Protein AF-0000000072552703 (afdb_homodimer)

InterPro domains:
  IPR012583 Pre-rRNA-processing protein RIX1, N-terminal [PF08167] (9-219)
  IPR016024 Armadillo-type fold [SSF48371] (148-647)

Solvent-accessible surface area (backbone atoms only — not comparable to full-atom values): 91893 Å² total; per-residue (Å²): 104,84,54,56,63,18,43,47,30,44,53,47,46,48,49,48,67,69,68,48,53,46,84,53,34,57,60,45,34,70,60,50,37,53,36,43,56,58,22,28,67,66,39,43,40,79,76,53,85,83,42,72,70,73,59,32,54,45,42,51,47,51,50,51,41,53,50,51,37,52,50,29,44,71,43,86,47,67,40,19,25,44,33,23,48,53,45,48,42,35,41,54,74,43,5,52,67,54,37,54,74,67,35,46,66,55,50,54,49,39,49,48,44,52,63,45,94,60,57,67,70,48,31,42,52,32,49,55,37,50,46,51,50,50,61,69,32,58,53,28,62,68,46,28,63,67,48,36,64,74,44,49,58,57,42,52,52,36,53,53,50,47,63,60,41,53,60,73,54,93,84,48,80,43,58,55,67,69,49,44,29,50,50,25,45,40,49,38,62,43,30,74,77,41,20,78,73,43,42,84,46,47,68,58,49,48,57,67,42,13,65,43,45,41,56,34,60,59,47,95,62,88,78,56,70,68,37,22,51,25,35,42,48,26,61,54,34,51,32,41,34,40,63,85,78,41,22,36,54,48,48,44,49,50,53,51,50,51,54,50,50,42,54,56,47,43,40,37,55,47,53,44,43,53,72,88,67,72,59,88,85,68,62,74,81,66,90,63,70,73,73,71,68,36,61,47,84,29,81,48,95,64,40,33,66,52,38,52,32,56,65,19,39,47,35,34,50,30,22,49,33,49,43,55,28,50,54,59,71,51,81,66,87,55,84,63,77,80,63,58,68,64,57,48,46,59,40,49,48,56,40,71,67,43,21,80,33,64,81,48,50,62,75,77,48,41,56,63,31,83,82,44,56,68,67,61,44,46,45,46,64,67,46,45,58,58,42,50,35,29,39,41,50,30,50,43,37,49,43,72,63,51,43,78,77,42,60,86,48,45,68,64,51,50,52,40,51,48,36,41,34,38,40,29,60,88,39,68,66,36,43,38,39,44,31,46,39,49,39,56,48,33,76,73,45,21,69,74,57,50,56,70,60,54,56,65,41,46,66,60,54,53,50,36,44,48,53,49,35,24,49,63,59,72,40,68,60,79,76,65,78,66,73,72,71,74,72,70,79,67,77,76,82,80,81,76,76,79,68,82,72,72,85,66,71,61,37,55,79,70,30,72,57,18,39,46,54,73,42,53,43,71,72,64,54,66,70,48,47,50,29,33,51,50,26,54,22,41,51,39,60,28,38,55,50,63,57,48,53,67,56,57,50,52,48,51,52,49,39,23,60,72,56,64,34,63,64,29,41,51,23,38,55,74,41,63,43,35,49,98,86,65,42,29,57,72,69,60,52,68,58,45,46,68,75,38,68,83,35,67,47,49,52,28,41,51,56,13,55,65,38,27,67,79,73,69,81,65,85,78,50,46,52,49,74,67,52,52,51,49,49,36,51,50,51,51,50,50,52,51,48,52,54,49,51,62,60,54,60,63,66,65,67,64,72,72,73,72,72,91,77,80,79,81,82,83,80,80,70,82,76,80,72,77,81,76,84,84,82,80,74,83,80,82,82,83,85,91,84,83,73,83,66,97,58,102,73,94,92,81,94,80,91,91,79,92,83,83,84,90,81,87,82,86,82,83,82,82,82,81,81,75,83,70,82,85,82,80,76,64,87,81,77,92,79,72,77,86,94,84,92,81,89,93,80,85,91,91,80,86,87,86,85,86,85,91,90,84,95,89,92,87,92,87,95,84,92,84,92,81,84,87,78,84,85,77,87,75,84,85,85,131,102,84,54,56,62,17,45,46,30,45,52,47,45,47,50,46,67,70,68,48,54,44,82,54,34,58,60,45,34,70,60,51,39,50,36,44,57,58,21,27,67,64,39,43,39,81,76,54,85,83,42,72,66,72,61,30,54,47,42,51,48,51,50,51,42,54,50,52,38,51,50,29,46,72,44,88,46,67,39,19,25,43,32,22,48,53,44,47,40,35,41,54,72,44,5,52,67,54,38,54,75,66,35,47,68,55,52,54,49,40,48,49,44,52,63,46,92,59,58,68,72,48,31,43,51,32,50,54,35,50,44,50,50,50,60,69,32,57,51,29,60,68,47,28,64,68,47,37,63,74,43,48,57,58,42,53,52,36,53,51,50,47,65,59,42,51,60,73,54,94,85,48,80,42,60,56,67,67,49,45,28,50,49,25,46,42,48,39,62,43,30,73,76,41,20,78,72,44,42,84,46,47,65,59,51,49,56,65,42,14,65,41,44,42,55,34,59,60,47,93,60,88,76,57,68,69,36,22,52,25,34,41,48,26,61,54,33,51,32,42,35,40,63,85,79,42,23,34,53,48,48,43,49,50,53,50,48,50,52,49,51,42,54,58,46,43,40,38,55,45,53,42,42,52,71,87,68,73,58,88,84,68,62,74,80,66,89,65,69,72,73,71,67,39,63,46,83,29,81,47,96,63,41,34,65,54,37,52,31,57,67,19,39,48,35,32,49,30,24,49,34,49,44,54,28,50,54,59,72,50,82,66,87,54,84,63,78,77,63,59,68,63,56,47,47,60,40,49,49,56,41,70,67,42,22,80,31,65,81,46,49,62,76,76,48,42,56,62,30,83,81,44,58,68,68,61,44,46,45,45,64,66,47,45,55,60,43,50,36,29,39,40,51,29,50,42,36,49,42,71,62,51,43,79,76,43,60,88,49,44,67,63,51,49,52,40,51,48,35,42,35,37,39,30,61,89,38,68,67,34,42,36,40,46,31,46,37,50,38,58,48,33,75,73,46,19,69,73,56,50,55,69,60,54,57,65,41,48,68,58,55,52,49,36,44,49,53,50,35,24,47,63,59,71,38,68,59,78,76,66,79,66,73,72,70,74,71,70,79,68,80,74,85,81,86,76,77,80,67,83,73,73,86,63,70,61,36,55,77,68,30,71,56,19,39,45,55,73,42,54,42,71,70,63,54,67,69,47,46,49,28,34,50,51,26,53,22,41,52,39,60,29,38,56,50,63,56,49,53,67,56,56,50,52,48,51,52,48,39,23,62,72,56,66,34,63,66,29,41,51,24,38,53,74,41,64,43,35,48,98,86,66,40,30,57,73,68,58,52,67,58,45,48,68,74,39,69,82,34,68,48,50,51,27,41,50,55,13,57,67,39,26,67,79,71,70,80,65,84,79,51,45,52,50,73,64,53,52,52,50,50,38,52,50,52,50,50,50,52,51,48,51,53,50,52,62,58,54,64,64,66,66,68,66,71,70,74,71,70,86,77,75,79,86,86,76,77,82,77,77,76,76,81,83,83,82,84,88,82,84,74,85,79,83,82,83,85,93,87,89,76,92,70,78,78,93,82,83,94,83,92,83,88,89,80,84,81,84,82,79,88,83,90,80,87,93,86,86,90,85,89,89,83,84,91,84,89,81,94,83,89,91,84,93,88,84,94,82,89,78,91,79,84,77,90,80,83,80,91,83,80,86,89,82,85,90,88,85,93,88,94,83,92,77,89,85,88,82,93,80,92,87,94,86,97,81,90,91,90,92,83,134

Nearest PDB structures (foldseek):
  8ptw-assembly1_CW  TM=9.681E-01  e=1.461E-39  Thermochaetoides thermophila DSM 1495
  5xbk-assembly3_B  TM=5.076E-01  e=1.894E-02  Homo sapiens
  6q82-assembly1_A  TM=3.865E-01  e=1.694E-03  Saccharomyces cerevisiae S288C
  7uzf-assembly1_P  TM=3.472E-01  e=1.007E-01  Rattus norvegicus
  7ux2-assembly1_A  TM=3.875E-01  e=4.974E-01  Homo sapiens

Radius of gyration: 47.21 Å; Cα contacts (8 Å, |Δi|>4): 1741; chains: 2; bounding box: 168×172×172 Å

Sequence (1564 aa):
MSSSASTTDLRVLTRKLTSIPPAQLPHSLPSLIRHVLRCRDALSAPQDPKLKGDASQTSMLVHKLKTSITTHLNGRSREGRFAAIGLIKAAVDVGGWETLRGSEAWVRGLVSIVQKGDPAASKELAIVTLTKIFMLVHPYQTLVREVATPFLPAFGTACLQLIKSKASEAQSPAAPLTLVETICSSFSTLIPLYPPTFRPFSSQIRTAVGVYLAPTCSDEISVPESLQRAARRLVASLPFVAAKSGGSEEWAKLVDGIIHEFHTTADQVLRGVDESWEATSGRSQSQVDVDGEPHGKGTSVDNLPAWSGLEAGAERLIGLFHFLADLLSYPTKAAVVIPISGLLDTVSRVCLVARLSKSQTWEQAVETNPAIGREEKEELWSLMPDIHVAAMKLVVALFERLQRHMLPLVPEILDHLIRVFKSGISIPSVRVAGYTTLNTILRLAGPTLSKPAVDMLDPLVGACCRDLQQDAGFLKPADKPTTTTTTTTSTAANKGTKSGAATVNTDLFLQPAAAAAATEAPTLEPHHRNAASALLTAILAQLPQSYLKPALRGHLDKTAILTRSRDAMLASVLNPYRDQHGRMYPSILPHLVQQFPHDQGLEVLRSNLRTSGVQGAGSEMFASLSEVAELQQIDEEEEQEEEEEEAGQEEEKEHKSDEEMQDPTSEKTAEAASRSDTTVDLPVQSTVSAPNPFEPRATSSTERAASPPKRKHEGTDVPINPKRQELEKTEPAAASASVTALQTKGGEKGVEQQEESDSDDDGSVHLNMELDDDEEEEDEEDMSSSASTTDLRVLTRKLTSIPPAQLPHSLPSLIRHVLRCRDALSAPQDPKLKGDASQTSMLVHKLKTSITTHLNGRSREGRFAAIGLIKAAVDVGGWETLRGSEAWVRGLVSIVQKGDPAASKELAIVTLTKIFMLVHPYQTLVREVATPFLPAFGTACLQLIKSKASEAQSPAAPLTLVETICSSFSTLIPLYPPTFRPFSSQIRTAVGVYLAPTCSDEISVPESLQRAARRLVASLPFVAAKSGGSEEWAKLVDGIIHEFHTTADQVLRGVDESWEATSGRSQSQVDVDGEPHGKGTSVDNLPAWSGLEAGAERLIGLFHFLADLLSYPTKAAVVIPISGLLDTVSRVCLVARLSKSQTWEQAVETNPAIGREEKEELWSLMPDIHVAAMKLVVALFERLQRHMLPLVPEILDHLIRVFKSGISIPSVRVAGYTTLNTILRLAGPTLSKPAVDMLDPLVGACCRDLQQDAGFLKPADKPTTTTTTTTSTAANKGTKSGAATVNTDLFLQPAAAAAATEAPTLEPHHRNAASALLTAILAQLPQSYLKPALRGHLDKTAILTRSRDAMLASVLNPYRDQHGRMYPSILPHLVQQFPHDQGLEVLRSNLRTSGVQGAGSEMFASLSEVAELQQIDEEEEQEEEEEEAGQEEEKEHKSDEEMQDPTSEKTAEAASRSDTTVDLPVQSTVSAPNPFEPRATSSTERAASPPKRKHEGTDVPINPKRQELEKTEPAAASASVTALQTKGGEKGVEQQEESDSDDDGSVHLNMELDDDEEEEDEED

pLDDT: mean 72.86, std 30.76, range [12.78, 98.75]

Foldseek 3Di:
DLLVLLLVLLVVLLVCLVPDDLQCLVVCLVVSLVSLLSNLVLLQDALDCPDDDSNNSSSVSNVSNVVSLLDLLPDDDLSSVQSSLSSLLSSLVRNAPSSLVPCQSVLVSLLVCLQDDRDLSSNLSSLVSNLSSQVRCLVPPVSCVRRPVVCVLSSLVSLLCLLPPDCPDPPDHRRDLVSNLSSLQSQLSCCLSCLQSCLVCLVSLLQSLQCLQQHFPQDPDDHDPSSNLSSLSSNLSSLSNDPDPSSQVVLVVVLVLLLVVLQQLCLQLQVFFPFPADAPVNDDRDDFDLPAWRKDCCPGPRSHHIDTHNRRSLSNNLSSLVSLLSSLVDDTPDDHDDPPSSLVSSLVRLLQQFAQACVDDSVRRTHTDPSHDPVSVVVSLVSSLSSNLSSLSSLLSCCVRVPQVCVVVLVVVLVSLLRSCRRPVVPLSNLLSSLSSVLSSLVRCAAPDDLVSVVSCVSNLVSLLVLLCLQLPNDFDPPDPPPPPPPPPPPDDDDPPPDPDPPPPVCCVPPPVVVCVVRNRDHDDPSSNVSSLSSLLSNLQRHQQQSDDLLSLVSSCVSCLSSVNLSNLLSPQVRWHAYPVRATEDRCLVSSCVSCVPDPSNVVVVVVVVPPVPVPPDPPRYQPPVRSVVVSVVVVVVVVVVVVVVVVVVPPPPPPPDDDPDDDDDDDDPDPDDPDDDDDDDDPDDDDDDDDDPDDDDDDDDDDDDDDYDDDDYDDDDDDDDPDDYDDPDDDDDDDDDDDDDDDDDDDDDDYDYDDYDDDYDYDDDDDDDDDDDYDDDDDDD/DLLVLLLVLLVVLLVCLVPDDLQCLLVCLVVSLVSLLSNLVLLQDALDCPDDDSNNSSSVSNVSNVVSLLPLLPDDDLSSVQSSLSSLLSSLVRNAPSSLVPCQSVLVSLLVCLQDDRDLSSNLSSLVSNLSSQVRCLVPPVSCVRHPVVCVLSSLVSLLCLLPPDCPDPPDHRRDLVSNLSSLQSLLSCCLSCLQSCLVCLVSLLQSLQCLQQHFPQDPDDHDPSSNLSSLSSNLSSLSNDPDPSSQVVLVVVLVLLLVVLQQLCLQLQVFFPFPADDPVNDDRDDFDLPAWRKDCCPGPRSHHIDTHNRRSLSNNLSSLVSLLSSLVDDTPDDHDDPPSSLVSSLVRLLQQFAQACVDDSVRRTHTDPSHDPVSVVVSLVSSLSSNLSSLSSLLSCCVRVPQVCQVVLVVVLVSLLRSCRRPVVPLSNLLSSLSSVLSSLVRCAAPDDLVSVVSCVSNLVSLLVLLCLQLPNDFDPPDPPPPPPPPPPPDDDDDPPPPDPPPPVCCVPPPVVVCVVRNRDHDDPSSNVSSLSSLLSNLQRHQQQSDDLLSLVSSCVSCLSSVNLSNLLSPQVRWHAYPVRATEDRCLVSNCVSCVPDPSNVVVVVVVVVPVPVPPDPPRHQPPVRSVVVSVVVVVVVVVVVVVVVVVVPPPPDPPDDDPDDDDDDDDPDPDDDDDDDDDPDPDDDDDDDPDDPDDDDDDDDDDDDDDDDDDDDDDYDDDDDDDDDDDDDDDDDDDDDDDDDDDDDDDDDDYYDDYDDDDDDDDDYDDDDDDDDDDDDDDD

Secondary structure (DSSP, 8-state):
-HHHHHHHHHHHHHHHHHHS-GGGHHHHHHHHHHHHHTTHHHHHS---TT--THHHHHHHHHHHHHHHHHHHHTSS-HHHHHHHHHHHHHHHHHHHHHHHHT-HHHHHHHHHHHHTT--HHHHHHHHHHHHHHHHHHTT-HHHIIIIITTTHHHHHHHHHHHHH--TTSTTSPPPPHHHHHHHHHHHHHHTTTSHHHHGGGHHHHHHHHHHHHS--TTSSS---HHHHHHHHHHHHHGGGGS-TTHHHHHHHHHHHHHHHHHHHHHHHHTTTB------TT-PPPP---SSS--EE----TT-PPPEESHHHHHHHHHHHHHHHHHHHHS--SS-----HHHHHHHHHHHHTSS-SSTTS-HHHHS-B-TTS-HHHHHHHHHHHHHHHHHHHHHHHHHHHHHGGGGGGGHHHHHHHHHHHHHHTTTSHHHHHHHHHHHHHHHHHHGGG--HHHHHTTHHHHHHHHHHHHHHTT-S------------------------------HHHHH-HHHHHHHH-PPPPPHHHHHHHHHHHHHHHHHS-GGGS-HHHHHHHHHHHHHTT-HHHHHHHHHS--B-TT-PBPPP-HHHHHHH-TT-HHHHHHHHHHHHS-TT-S-TTSB--HHHHHHHHHHHHHHHHHHHHHHHHHHHTTSGGGG----------------------------------------------------------------------------------------------------------------------------/-HHHHHHHHHHHHHHHHHHS-GGGHHHHHHHHHHHHHTTHHHHHS---TT--THHHHHHHHHHHHHHHHHHHHTSS-HHHHHHHHHHHHHHHHHHHHHHHHT-HHHHHHHHHHHHTT--HHHHHHHHHHHHHHHHHHTT-HHHIIIIITTTHHHHHHHHHHHHH--TTSTTS----HHHHHHHHHHHHHHTTTSHHHHGGGHHHHHHHHHHHHS--TTSSS---HHHHHHHHHHHHHGGGGS-TTHHHHHHHHHHHHHHHHHHHHHHHHTTTB------TT-PPPPP--SSS--EE----TT-PPPEESHHHHHHHHHHHHHHHHHHHHS--SS-----HHHHHHHHHHHHTSS-SSTTS-HHHHS-B-TTS-HHHHHHHHHHHHHHHHHHHHHHHHHHHHHGGGGGGGHHHHHHHHHHHHHHTTTSHHHHHHHHHHHHHHHHHHGGG--HHHHHTTHHHHHHHHHHHHHHTT-S------------------------------HHHHH-HHHHHHHH-PPPPPHHHHHHHHHHHHHHHHHS-GGGS-HHHHHHHHHHHHHTT-HHHHHHHHHS--B-TT-PBPPP-HHHHHHH-TT-HHHHHHHHHHHH--TT-S-TTSB--HHHHHHHHHHHHHHHHHHHHHHHHHHHTTSGGGG------------------------------------S---------------------------------------------------------------------------------------

Structure (mmCIF, N/CA/C/O backbone):
data_AF-0000000072552703-model_v1
#
loop_
_entity.id
_entity.type
_entity.pdbx_description
1 polymer 'Pre-rRNA-processing protein RIX1'
#
loop_
_atom_site.group_PDB
_atom_site.id
_atom_site.type_symbol
_atom_site.label_atom_id
_atom_site.label_alt_id
_atom_site.label_comp_id
_atom_site.label_asym_id
_atom_site.label_entity_id
_atom_site.label_seq_id
_atom_site.pdbx_PDB_ins_code
_atom_site.Cartn_x
_atom_site.Cartn_y
_atom_site.Cartn_z
_atom_site.occupancy
_atom_site.B_iso_or_equiv
_atom_site.auth_seq_id
_atom_site.auth_comp_id
_atom_site.auth_asym_id
_atom_site.auth_atom_id
_atom_site.pdbx_PDB_model_num
ATOM 1 N N . MET A 1 1 ? 20.438 -31.219 -11.945 1 36.75 1 MET A N 1
ATOM 2 C CA . MET A 1 1 ? 19.078 -31.688 -11.797 1 36.75 1 MET A CA 1
ATOM 3 C C . MET A 1 1 ? 18.078 -30.531 -11.797 1 36.75 1 MET A C 1
ATOM 5 O O . MET A 1 1 ? 17 -30.625 -12.383 1 36.75 1 MET A O 1
ATOM 9 N N . SER A 1 2 ? 18.219 -29.422 -10.977 1 48.94 2 SER A N 1
ATOM 10 C CA . SER A 1 2 ? 17.609 -28.109 -11.07 1 48.94 2 SER A CA 1
ATOM 11 C C . SER A 1 2 ? 17.734 -27.531 -12.484 1 48.94 2 SER A C 1
ATOM 13 O O . SER A 1 2 ? 16.938 -26.672 -12.883 1 48.94 2 SER A O 1
ATOM 15 N N . SER A 1 3 ? 18.453 -28.328 -13.227 1 58.03 3 SER A N 1
ATOM 16 C CA . SER A 1 3 ? 18.891 -27.906 -14.547 1 58.03 3 SER A CA 1
ATOM 17 C C . SER A 1 3 ? 17.875 -28.281 -15.617 1 58.03 3 SER A C 1
ATOM 19 O O . SER A 1 3 ? 17.609 -27.516 -16.547 1 58.03 3 SER A O 1
ATOM 21 N N . SER A 1 4 ? 17.062 -29.375 -15.312 1 65.62 4 SER A N 1
ATOM 22 C CA . SER A 1 4 ? 16.172 -29.828 -16.359 1 65.62 4 SER A CA 1
ATOM 23 C C . SER A 1 4 ? 14.938 -28.938 -16.453 1 65.62 4 SER A C 1
ATOM 25 O O . SER A 1 4 ? 14.484 -28.609 -17.562 1 65.62 4 SER A O 1
ATOM 27 N N . ALA A 1 5 ? 14.461 -28.406 -15.367 1 75.38 5 ALA A N 1
ATOM 28 C CA . ALA A 1 5 ? 13.297 -27.531 -15.375 1 75.38 5 ALA A CA 1
ATOM 29 C C . ALA A 1 5 ? 13.633 -26.188 -16.031 1 75.38 5 ALA A C 1
ATOM 31 O O . ALA A 1 5 ? 12.812 -25.641 -16.766 1 75.38 5 ALA A O 1
ATOM 32 N N . SER A 1 6 ? 14.781 -25.828 -15.867 1 82.94 6 SER A N 1
ATOM 33 C CA . SER A 1 6 ? 15.211 -24.578 -16.469 1 82.94 6 SER A CA 1
ATOM 34 C C . SER A 1 6 ? 15.32 -24.688 -17.984 1 82.94 6 SER A C 1
ATOM 36 O O . SER A 1 6 ? 14.977 -23.75 -18.703 1 82.94 6 SER A O 1
ATOM 38 N N . THR A 1 7 ? 15.633 -25.906 -18.375 1 85.94 7 THR A N 1
ATOM 39 C CA . THR A 1 7 ? 15.781 -26.094 -19.812 1 85.94 7 THR A CA 1
ATOM 40 C C . THR A 1 7 ? 14.422 -26.109 -20.5 1 85.94 7 THR A C 1
ATOM 42 O O . THR A 1 7 ? 14.266 -25.578 -21.594 1 85.94 7 THR A O 1
ATOM 45 N N . THR A 1 8 ? 13.5 -26.703 -19.828 1 87.19 8 THR A N 1
ATOM 46 C CA . THR A 1 8 ? 12.148 -26.734 -20.375 1 87.19 8 THR A CA 1
ATOM 47 C C . THR A 1 8 ? 11.586 -25.328 -20.5 1 87.19 8 THR A C 1
ATOM 49 O O . THR A 1 8 ? 11.023 -24.953 -21.531 1 87.19 8 THR A O 1
ATOM 52 N N . ASP A 1 9 ? 11.742 -24.484 -19.531 1 90.88 9 ASP A N 1
ATOM 53 C CA . ASP A 1 9 ? 11.258 -23.109 -19.547 1 90.88 9 ASP A CA 1
ATOM 54 C C . ASP A 1 9 ? 11.945 -22.297 -20.641 1 90.88 9 ASP A C 1
ATOM 56 O O . ASP A 1 9 ? 11.32 -21.469 -21.297 1 90.88 9 ASP A O 1
ATOM 60 N N . LEU A 1 10 ? 13.195 -22.594 -20.859 1 92.62 10 LEU A N 1
ATOM 61 C CA . LEU A 1 10 ? 13.953 -21.875 -21.875 1 92.62 10 LEU A CA 1
ATOM 62 C C . LEU A 1 10 ? 13.461 -22.219 -23.266 1 92.62 10 LEU A C 1
ATOM 64 O O . LEU A 1 10 ? 13.367 -21.344 -24.141 1 92.62 10 LEU A O 1
ATOM 68 N N . ARG A 1 11 ? 13.18 -23.484 -23.422 1 93.12 11 ARG A N 1
ATOM 69 C CA . ARG A 1 11 ? 12.656 -23.922 -24.719 1 93.12 11 ARG A CA 1
ATOM 70 C C . ARG A 1 11 ? 11.32 -23.266 -25.016 1 93.12 11 ARG A C 1
ATOM 72 O O . ARG A 1 11 ? 11.102 -22.75 -26.125 1 93.12 11 ARG A O 1
ATOM 79 N N . VAL A 1 12 ? 10.477 -23.266 -24.047 1 93.69 12 VAL A N 1
ATOM 80 C CA . VAL A 1 12 ? 9.164 -22.656 -24.203 1 93.69 12 VAL A CA 1
ATOM 81 C C . VAL A 1 12 ? 9.312 -21.172 -24.469 1 93.69 12 VAL A C 1
ATOM 83 O O . VAL A 1 12 ? 8.656 -20.625 -25.359 1 93.69 12 VAL A O 1
ATOM 86 N N . LEU A 1 13 ? 10.156 -20.531 -23.75 1 94.56 13 LEU A N 1
ATOM 87 C CA . LEU A 1 13 ? 10.383 -19.094 -23.859 1 94.56 13 LEU A CA 1
ATOM 88 C C . LEU A 1 13 ? 10.891 -18.734 -25.25 1 94.56 13 LEU A C 1
ATOM 90 O O . LEU A 1 13 ? 10.375 -17.812 -25.875 1 94.56 13 LEU A O 1
ATOM 94 N N . THR A 1 14 ? 11.883 -19.484 -25.75 1 94.38 14 THR A N 1
ATOM 95 C CA . THR A 1 14 ? 12.477 -19.203 -27.047 1 94.38 14 THR A CA 1
ATOM 96 C C . THR A 1 14 ? 11.461 -19.422 -28.156 1 94.38 14 THR A C 1
ATOM 98 O O . THR A 1 14 ? 11.398 -18.656 -29.125 1 94.38 14 THR A O 1
ATOM 101 N N . ARG A 1 15 ? 10.688 -20.375 -28 1 93.25 15 ARG A N 1
ATOM 102 C CA . ARG A 1 15 ? 9.656 -20.656 -29 1 93.25 15 ARG A CA 1
ATOM 103 C C . ARG A 1 15 ? 8.602 -19.547 -29.016 1 93.25 15 ARG A C 1
ATOM 105 O O . ARG A 1 15 ? 8.203 -19.094 -30.094 1 93.25 15 ARG A O 1
ATOM 112 N N . LYS A 1 16 ? 8.172 -19.141 -27.906 1 92.38 16 LYS A N 1
ATOM 113 C CA . LYS A 1 16 ? 7.141 -18.125 -27.797 1 92.38 16 LYS A CA 1
ATOM 114 C C . LYS A 1 16 ? 7.641 -16.781 -28.359 1 92.38 16 LYS A C 1
ATOM 116 O O . LYS A 1 16 ? 6.898 -16.078 -29.031 1 92.38 16 LYS A O 1
ATOM 121 N N . LEU A 1 17 ? 8.883 -16.453 -28.062 1 93.44 17 LEU A N 1
ATOM 122 C CA . LEU A 1 17 ? 9.445 -15.188 -28.516 1 93.44 17 LEU A CA 1
ATOM 123 C C . LEU A 1 17 ? 9.539 -15.141 -30.031 1 93.44 17 LEU A C 1
ATOM 125 O O . LEU A 1 17 ? 9.477 -14.062 -30.625 1 93.44 17 LEU A O 1
ATOM 129 N N . THR A 1 18 ? 9.617 -16.328 -30.609 1 90.56 18 THR A N 1
ATOM 130 C CA . THR A 1 18 ? 9.734 -16.406 -32.062 1 90.56 18 THR A CA 1
ATOM 131 C C . THR A 1 18 ? 8.359 -16.484 -32.719 1 90.56 18 THR A C 1
ATOM 133 O O . THR A 1 18 ? 8.156 -15.977 -33.812 1 90.56 18 THR A O 1
ATOM 136 N N . SER A 1 19 ? 7.41 -17.031 -32 1 90.44 19 SER A N 1
ATOM 137 C CA . SER A 1 19 ? 6.102 -17.297 -32.594 1 90.44 19 SER A CA 1
ATOM 138 C C . SER A 1 19 ? 5.152 -16.125 -32.406 1 90.44 19 SER A C 1
ATOM 140 O O . SER A 1 19 ? 4.297 -15.859 -33.25 1 90.44 19 SER A O 1
ATOM 142 N N . ILE A 1 20 ? 5.234 -15.367 -31.375 1 91.25 20 ILE A N 1
ATOM 143 C CA . ILE A 1 20 ? 4.312 -14.273 -31.062 1 91.25 20 ILE A CA 1
ATOM 144 C C . ILE A 1 20 ? 4.723 -13.023 -31.844 1 91.25 20 ILE A C 1
ATOM 146 O O . ILE A 1 20 ? 5.871 -12.586 -31.766 1 91.25 20 ILE A O 1
ATOM 150 N N . PRO A 1 21 ? 3.799 -12.492 -32.562 1 92.06 21 PRO A N 1
ATOM 151 C CA . PRO A 1 21 ? 4.113 -11.234 -33.25 1 92.06 21 PRO A CA 1
ATOM 152 C C . PRO A 1 21 ? 4.469 -10.109 -32.281 1 92.06 21 PRO A C 1
ATOM 154 O O . PRO A 1 21 ? 3.904 -10.023 -31.203 1 92.06 21 PRO A O 1
ATOM 157 N N . PRO A 1 22 ? 5.395 -9.234 -32.688 1 93.25 22 PRO A N 1
ATOM 158 C CA . PRO A 1 22 ? 5.883 -8.172 -31.781 1 93.25 22 PRO A CA 1
ATOM 159 C C . PRO A 1 22 ? 4.754 -7.312 -31.219 1 93.25 22 PRO A C 1
ATOM 161 O O . PRO A 1 22 ? 4.816 -6.887 -30.062 1 93.25 22 PRO A O 1
ATOM 164 N N . ALA A 1 23 ? 3.713 -7.082 -31.922 1 89.5 23 ALA A N 1
ATOM 165 C CA . ALA A 1 23 ? 2.615 -6.219 -31.484 1 89.5 23 ALA A CA 1
ATOM 166 C C . ALA A 1 23 ? 1.836 -6.855 -30.344 1 89.5 23 ALA A C 1
ATOM 168 O O . ALA A 1 23 ? 1.183 -6.152 -29.562 1 89.5 23 ALA A O 1
ATOM 169 N N . GLN A 1 24 ? 2.016 -8.195 -30.188 1 88.88 24 GLN A N 1
ATOM 170 C CA . GLN A 1 24 ? 1.232 -8.922 -29.203 1 88.88 24 GLN A CA 1
ATOM 171 C C . GLN A 1 24 ? 2.094 -9.32 -28 1 88.88 24 GLN A C 1
ATOM 173 O O . GLN A 1 24 ? 1.584 -9.844 -27.016 1 88.88 24 GLN A O 1
ATOM 178 N N . LEU A 1 25 ? 3.373 -8.992 -28.047 1 92.25 25 LEU A N 1
ATOM 179 C CA . LEU A 1 25 ? 4.32 -9.438 -27.016 1 92.25 25 LEU A CA 1
ATOM 180 C C . LEU A 1 25 ? 3.982 -8.828 -25.672 1 92.25 25 LEU A C 1
ATOM 182 O O . LEU A 1 25 ? 4.086 -9.5 -24.641 1 92.25 25 LEU A O 1
ATOM 186 N N . PRO A 1 26 ? 3.482 -7.562 -25.641 1 91.12 26 PRO A N 1
ATOM 187 C CA . PRO A 1 26 ? 3.186 -6.988 -24.312 1 91.12 26 PRO A CA 1
ATOM 188 C C . PRO A 1 26 ? 2.07 -7.734 -23.594 1 91.12 26 PRO A C 1
ATOM 190 O O . PRO A 1 26 ? 2.068 -7.797 -22.359 1 91.12 26 PRO A O 1
ATOM 193 N N . HIS A 1 27 ? 1.198 -8.414 -24.281 1 86.31 27 HIS A N 1
ATOM 194 C CA . HIS A 1 27 ? 0.096 -9.148 -23.672 1 86.31 27 HIS A CA 1
ATOM 195 C C . HIS A 1 27 ? 0.593 -10.422 -22.984 1 86.31 27 HIS A C 1
ATOM 197 O O . HIS A 1 27 ? 0.001 -10.875 -22 1 86.31 27 HIS A O 1
ATOM 203 N N . SER A 1 28 ? 1.695 -10.953 -23.469 1 90.31 28 SER A N 1
ATOM 204 C CA . SER A 1 28 ? 2.242 -12.195 -22.938 1 90.31 28 SER A CA 1
ATOM 205 C C . SER A 1 28 ? 3.436 -11.93 -22.031 1 90.31 28 SER A C 1
ATOM 207 O O . SER A 1 28 ? 4.074 -12.875 -21.547 1 90.31 28 SER A O 1
ATOM 209 N N . LEU A 1 29 ? 3.689 -10.648 -21.797 1 93.56 29 LEU A N 1
ATOM 210 C CA . LEU A 1 29 ? 4.922 -10.273 -21.109 1 93.56 29 LEU A CA 1
ATOM 211 C C . LEU A 1 29 ? 4.941 -10.836 -19.688 1 93.56 29 LEU A C 1
ATOM 213 O O . LEU A 1 29 ? 5.957 -11.383 -19.25 1 93.56 29 LEU A O 1
ATOM 217 N N . PRO A 1 30 ? 3.805 -10.781 -18.906 1 90.75 30 PRO A N 1
ATOM 218 C CA . PRO A 1 30 ? 3.855 -11.344 -17.562 1 90.75 30 PRO A CA 1
ATOM 219 C C . PRO A 1 30 ? 4.227 -12.828 -17.547 1 90.75 30 PRO A C 1
ATOM 221 O O . PRO A 1 30 ? 5.012 -13.266 -16.703 1 90.75 30 PRO A O 1
ATOM 224 N N . SER A 1 31 ? 3.754 -13.57 -18.516 1 89.81 31 SER A N 1
ATOM 225 C CA . SER A 1 31 ? 4.074 -14.992 -18.625 1 89.81 31 SER A CA 1
ATOM 226 C C . SER A 1 31 ? 5.527 -15.203 -19.047 1 89.81 31 SER A C 1
ATOM 228 O O . SER A 1 31 ? 6.215 -16.062 -18.5 1 89.81 31 SER A O 1
ATOM 230 N N . LEU A 1 32 ? 5.957 -14.43 -20 1 94.69 32 LEU A N 1
ATOM 231 C CA . LEU A 1 32 ? 7.332 -14.539 -20.469 1 94.69 32 LEU A CA 1
ATOM 232 C C . LEU A 1 32 ? 8.32 -14.234 -19.344 1 94.69 32 LEU A C 1
ATOM 234 O O . LEU A 1 32 ? 9.328 -14.922 -19.203 1 94.69 32 LEU A O 1
ATOM 238 N N . ILE A 1 33 ? 7.992 -13.227 -18.531 1 95.19 33 ILE A N 1
ATOM 239 C CA . ILE A 1 33 ? 8.844 -12.844 -17.406 1 95.19 33 ILE A CA 1
ATOM 240 C C . ILE A 1 33 ? 8.914 -13.984 -16.391 1 95.19 33 ILE A C 1
ATOM 242 O O . ILE A 1 33 ? 9.984 -14.281 -15.867 1 95.19 33 ILE A O 1
ATOM 246 N N . ARG A 1 34 ? 7.852 -14.664 -16.188 1 91.06 34 ARG A N 1
ATOM 247 C CA . ARG A 1 34 ? 7.836 -15.789 -15.258 1 91.06 34 ARG A CA 1
ATOM 248 C C . ARG A 1 34 ? 8.758 -16.906 -15.734 1 91.06 34 ARG A C 1
ATOM 250 O O . ARG A 1 34 ? 9.477 -17.516 -14.938 1 91.06 34 ARG A O 1
ATOM 257 N N . HIS A 1 35 ? 8.75 -17.156 -17.016 1 93.12 35 HIS A N 1
ATOM 258 C CA . HIS A 1 35 ? 9.633 -18.172 -17.578 1 93.12 35 HIS A CA 1
ATOM 259 C C . HIS A 1 35 ? 11.102 -17.797 -17.375 1 93.12 35 HIS A C 1
ATOM 261 O O . HIS A 1 35 ? 11.914 -18.656 -17.016 1 93.12 35 HIS A O 1
ATOM 267 N N . VAL A 1 36 ? 11.367 -16.516 -17.547 1 94.81 36 VAL A N 1
ATOM 268 C CA . VAL A 1 36 ? 12.75 -16.078 -17.391 1 94.81 36 VAL A CA 1
ATOM 269 C C . VAL A 1 36 ? 13.195 -16.234 -15.945 1 94.81 36 VAL A C 1
ATOM 271 O O . VAL A 1 36 ? 14.305 -16.703 -15.68 1 94.81 36 VAL A O 1
ATOM 274 N N . LEU A 1 37 ? 12.32 -15.883 -15.023 1 92.12 37 LEU A N 1
ATOM 275 C CA . LEU A 1 37 ? 12.648 -15.945 -13.602 1 92.12 37 LEU A CA 1
ATOM 276 C C . LEU A 1 37 ? 12.898 -17.391 -13.164 1 92.12 37 LEU A C 1
ATOM 278 O O . LEU A 1 37 ? 13.68 -17.625 -12.242 1 92.12 37 LEU A O 1
ATOM 282 N N . ARG A 1 38 ? 12.375 -18.328 -13.891 1 90.81 38 ARG A N 1
ATOM 283 C CA . ARG A 1 38 ? 12.547 -19.75 -13.562 1 90.81 38 ARG A CA 1
ATOM 284 C C . ARG A 1 38 ? 13.812 -20.312 -14.203 1 90.81 38 ARG A C 1
ATOM 286 O O . ARG A 1 38 ? 14.172 -21.453 -13.961 1 90.81 38 ARG A O 1
ATOM 293 N N . CYS A 1 39 ? 14.453 -19.531 -14.977 1 91.94 39 CYS A N 1
ATOM 294 C CA . CYS A 1 39 ? 15.672 -19.953 -15.656 1 91.94 39 CYS A CA 1
ATOM 295 C C . CYS A 1 39 ? 16.906 -19.406 -14.953 1 91.94 39 CYS A C 1
ATOM 297 O O . CYS A 1 39 ? 17.938 -19.141 -15.594 1 91.94 39 CYS A O 1
ATOM 299 N N . ARG A 1 40 ? 16.812 -19.125 -13.742 1 89.38 40 ARG A N 1
ATOM 300 C CA . ARG A 1 40 ? 17.906 -18.531 -12.977 1 89.38 40 ARG A CA 1
ATOM 301 C C . ARG A 1 40 ? 19.188 -19.359 -13.117 1 89.38 40 ARG A C 1
ATOM 303 O O . ARG A 1 40 ? 20.25 -18.812 -13.445 1 89.38 40 ARG A O 1
ATOM 310 N N . ASP A 1 41 ? 19.125 -20.703 -13.008 1 86.06 41 ASP A N 1
ATOM 311 C CA . ASP A 1 41 ? 20.297 -21.578 -13.031 1 86.06 41 ASP A CA 1
ATOM 312 C C . ASP A 1 41 ? 20.953 -21.578 -14.406 1 86.06 41 ASP A C 1
ATOM 314 O O . ASP A 1 41 ? 22.172 -21.562 -14.523 1 86.06 41 ASP A O 1
ATOM 318 N N . ALA A 1 42 ? 20.078 -21.594 -15.375 1 90.25 42 ALA A N 1
ATOM 319 C CA . ALA A 1 42 ? 20.609 -21.609 -16.734 1 90.25 42 ALA A CA 1
ATOM 320 C C . ALA A 1 42 ? 21.266 -20.281 -17.078 1 90.25 42 ALA A C 1
ATOM 322 O O . ALA A 1 42 ? 22.297 -20.25 -17.75 1 90.25 42 ALA A O 1
ATOM 323 N N . LEU A 1 43 ? 20.703 -19.188 -16.594 1 92.38 43 LEU A N 1
ATOM 324 C CA . LEU A 1 43 ? 21.172 -17.844 -16.953 1 92.38 43 LEU A CA 1
ATOM 325 C C . LEU A 1 43 ? 22.406 -17.484 -16.141 1 92.38 43 LEU A C 1
ATOM 327 O O . LEU A 1 43 ? 23.203 -16.625 -16.562 1 92.38 43 LEU A O 1
ATOM 331 N N . SER A 1 44 ? 22.641 -18.125 -14.969 1 88.56 44 SER A N 1
ATOM 332 C CA . SER A 1 44 ? 23.766 -17.812 -14.102 1 88.56 44 SER A CA 1
ATOM 333 C C . SER A 1 44 ? 24.938 -18.766 -14.344 1 88.56 44 SER A C 1
ATOM 335 O O . SER A 1 44 ? 26.031 -18.578 -13.797 1 88.56 44 SER A O 1
ATOM 337 N N . ALA A 1 45 ? 24.688 -19.781 -15.18 1 85.56 45 ALA A N 1
ATOM 338 C CA . ALA A 1 45 ? 25.719 -20.766 -15.438 1 85.56 45 ALA A CA 1
ATOM 339 C C . ALA A 1 45 ? 26.703 -20.281 -16.484 1 85.56 45 ALA A C 1
ATOM 341 O O . ALA A 1 45 ? 26.328 -19.562 -17.422 1 85.56 45 ALA A O 1
ATOM 342 N N . PRO A 1 46 ? 28.016 -20.641 -16.234 1 82.5 46 PRO A N 1
ATOM 343 C CA . PRO A 1 46 ? 29 -20.266 -17.234 1 82.5 46 PRO A CA 1
ATOM 344 C C . PRO A 1 46 ? 28.734 -20.906 -18.594 1 82.5 46 PRO A C 1
ATOM 346 O O . PRO A 1 46 ? 28.312 -22.062 -18.672 1 82.5 46 PRO A O 1
ATOM 349 N N . GLN A 1 47 ? 28.766 -20.156 -19.562 1 74.69 47 GLN A N 1
ATOM 350 C CA . GLN A 1 47 ? 28.469 -20.609 -20.906 1 74.69 47 GLN A CA 1
ATOM 351 C C . GLN A 1 47 ? 29.719 -21.125 -21.609 1 74.69 47 GLN A C 1
ATOM 353 O O . GLN A 1 47 ? 30.562 -20.328 -22.031 1 74.69 47 GLN A O 1
ATOM 358 N N . ASP A 1 48 ? 30.172 -22.328 -21.234 1 67.94 48 ASP A N 1
ATOM 359 C CA . ASP A 1 48 ? 31.312 -22.922 -21.922 1 67.94 48 ASP A CA 1
ATOM 360 C C . ASP A 1 48 ? 30.859 -23.781 -23.094 1 67.94 48 ASP A C 1
ATOM 362 O O . ASP A 1 48 ? 30.094 -24.734 -22.938 1 67.94 48 ASP A O 1
ATOM 366 N N . PRO A 1 49 ? 31.109 -23.297 -24.297 1 60.06 49 PRO A N 1
ATOM 367 C CA . PRO A 1 49 ? 30.672 -24.047 -25.484 1 60.06 49 PRO A CA 1
ATOM 368 C C . PRO A 1 49 ? 31.234 -25.469 -25.531 1 60.06 49 PRO A C 1
ATOM 370 O O . PRO A 1 49 ? 30.734 -26.312 -26.266 1 60.06 49 PRO A O 1
ATOM 373 N N . LYS A 1 50 ? 32.344 -25.688 -24.734 1 62.22 50 LYS A N 1
ATOM 374 C CA . LYS A 1 50 ? 33 -27 -24.812 1 62.22 50 LYS A CA 1
ATOM 375 C C . LYS A 1 50 ? 32.25 -28.031 -23.984 1 62.22 50 LYS A C 1
ATOM 377 O O . LYS A 1 50 ? 32.594 -29.219 -24 1 62.22 50 LYS A O 1
ATOM 382 N N . LEU A 1 51 ? 31.188 -27.438 -23.312 1 62.47 51 LEU A N 1
ATOM 383 C CA . LEU A 1 51 ? 30.484 -28.391 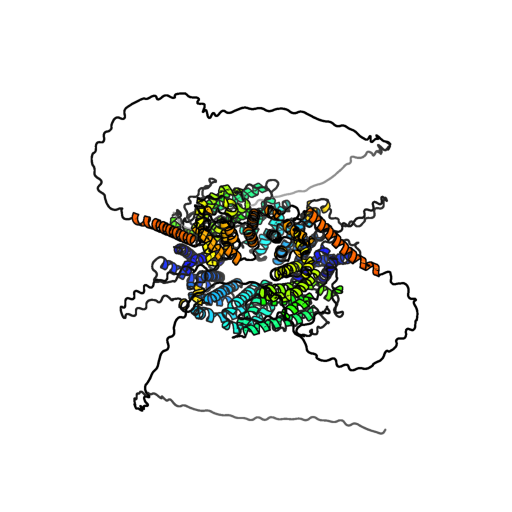-22.469 1 62.47 51 LEU A CA 1
ATOM 384 C C . LEU A 1 51 ? 29.641 -29.344 -23.312 1 62.47 51 LEU A C 1
ATOM 386 O O . LEU A 1 51 ? 29.125 -28.969 -24.359 1 62.47 51 LEU A O 1
ATOM 390 N N . LYS A 1 52 ? 29.734 -30.625 -23.141 1 62.75 52 LYS A N 1
ATOM 391 C CA . LYS A 1 52 ? 29.062 -31.672 -23.906 1 62.75 52 LYS A CA 1
ATOM 392 C C . LYS A 1 52 ? 27.703 -32 -23.281 1 62.75 52 LYS A C 1
ATOM 394 O O . LYS A 1 52 ? 27.469 -31.719 -22.109 1 62.75 52 LYS A O 1
ATOM 399 N N . GLY A 1 53 ? 26.609 -32.344 -24.016 1 65.31 53 GLY A N 1
ATOM 400 C CA . GLY A 1 53 ? 25.328 -32.906 -23.625 1 65.31 53 GLY A CA 1
ATOM 401 C C . GLY A 1 53 ? 24.281 -31.844 -23.297 1 65.31 53 GLY A C 1
ATOM 402 O O . GLY A 1 53 ? 24.094 -30.906 -24.062 1 65.31 53 GLY A O 1
ATOM 403 N N . ASP A 1 54 ? 23.609 -31.906 -22.156 1 71.75 54 ASP A N 1
ATOM 404 C CA . ASP A 1 54 ? 22.5 -31.078 -21.703 1 71.75 54 ASP A CA 1
ATOM 405 C C . ASP A 1 54 ? 22.969 -29.656 -21.391 1 71.75 54 ASP A C 1
ATOM 407 O O . ASP A 1 54 ? 22.25 -28.688 -21.656 1 71.75 54 ASP A O 1
ATOM 411 N N . ALA A 1 55 ? 24.141 -29.578 -21.062 1 74.62 55 ALA A N 1
ATOM 412 C CA . ALA A 1 55 ? 24.703 -28.266 -20.766 1 74.62 55 ALA A CA 1
ATOM 413 C C . ALA A 1 55 ? 24.938 -27.453 -22.047 1 74.62 55 ALA A C 1
ATOM 415 O O . ALA A 1 55 ? 24.75 -26.25 -22.062 1 74.62 55 ALA A O 1
ATOM 416 N N . SER A 1 56 ? 25.203 -28.219 -23.125 1 80.38 56 SER A N 1
ATOM 417 C CA . SER A 1 56 ? 25.422 -27.562 -24.406 1 80.38 56 SER A CA 1
ATOM 418 C C . SER A 1 56 ? 24.109 -27.047 -24.984 1 80.38 56 SER A C 1
ATOM 420 O O . SER A 1 56 ? 24.062 -25.938 -25.516 1 80.38 56 SER A O 1
ATOM 422 N N . GLN A 1 57 ? 23.078 -27.797 -24.812 1 85.75 57 GLN A N 1
ATOM 423 C CA . GLN A 1 57 ? 21.781 -27.359 -25.312 1 85.75 57 GLN A CA 1
ATOM 424 C C . GLN A 1 57 ? 21.281 -26.141 -24.562 1 85.75 57 GLN A C 1
ATOM 426 O O . GLN A 1 57 ? 20.75 -25.203 -25.172 1 85.75 57 GLN A O 1
ATOM 431 N N . THR A 1 58 ? 21.5 -26.125 -23.281 1 88.44 58 THR A N 1
ATOM 432 C CA . THR A 1 58 ? 21.078 -25 -22.453 1 88.44 58 THR A CA 1
ATOM 433 C C . THR A 1 58 ? 21.828 -23.734 -22.844 1 88.44 58 THR A C 1
ATOM 435 O O . THR A 1 58 ? 21.234 -22.656 -22.938 1 88.44 58 THR A O 1
ATOM 438 N N . SER A 1 59 ? 23.062 -23.922 -23.141 1 88.94 59 SER A N 1
ATOM 439 C CA . SER A 1 59 ? 23.875 -22.781 -23.547 1 88.94 59 SER A CA 1
ATOM 440 C C . SER A 1 59 ? 23.391 -22.219 -24.891 1 88.94 59 SER A C 1
ATOM 442 O O . SER A 1 59 ? 23.344 -21 -25.062 1 88.94 59 SER A O 1
ATOM 444 N N . MET A 1 60 ? 23.062 -23.125 -25.719 1 91.31 60 MET A N 1
ATOM 445 C CA . MET A 1 60 ? 22.547 -22.688 -27.016 1 91.31 60 MET A CA 1
ATOM 446 C C . MET A 1 60 ? 21.219 -21.953 -26.859 1 91.31 60 MET A C 1
ATOM 448 O O . MET A 1 60 ? 20.984 -20.953 -27.531 1 91.31 60 MET A O 1
ATOM 452 N N . LEU A 1 61 ? 20.359 -22.469 -26.016 1 92.94 61 LEU A N 1
ATOM 453 C CA . LEU A 1 61 ? 19.062 -21.828 -25.797 1 92.94 61 LEU A CA 1
ATOM 454 C C . LEU A 1 61 ? 19.234 -20.453 -25.156 1 92.94 61 LEU A C 1
ATOM 456 O O . LEU A 1 61 ? 18.5 -19.531 -25.469 1 92.94 61 LEU A O 1
ATOM 460 N N . VAL A 1 62 ? 20.188 -20.328 -24.25 1 94.06 62 VAL A N 1
ATOM 461 C CA . VAL A 1 62 ? 20.469 -19.047 -23.609 1 94.06 62 VAL A CA 1
ATOM 462 C C . VAL A 1 62 ? 20.938 -18.047 -24.656 1 94.06 62 VAL A C 1
ATOM 464 O O . VAL A 1 62 ? 20.5 -16.891 -24.656 1 94.06 62 VAL A O 1
ATOM 467 N N . HIS A 1 63 ? 21.766 -18.531 -25.531 1 92.62 63 HIS A N 1
ATOM 468 C CA . HIS A 1 63 ? 22.266 -17.672 -26.594 1 92.62 63 HIS A CA 1
ATOM 469 C C . HIS A 1 63 ? 21.125 -17.219 -27.516 1 92.62 63 HIS A C 1
ATOM 471 O O . HIS A 1 63 ? 21.047 -16.047 -27.891 1 92.62 63 HIS A O 1
ATOM 477 N N . LYS A 1 64 ? 20.344 -18.172 -27.859 1 94.5 64 LYS A N 1
ATOM 478 C CA . LYS A 1 64 ? 19.188 -17.859 -28.703 1 94.5 64 LYS A CA 1
ATOM 479 C C . LYS A 1 64 ? 18.266 -16.844 -28.016 1 94.5 64 LYS A C 1
ATOM 481 O O . LYS A 1 64 ? 17.75 -15.93 -28.672 1 94.5 64 LYS A O 1
ATOM 486 N N . LEU A 1 65 ? 18.031 -17.016 -26.734 1 95.44 65 LEU A N 1
ATOM 487 C CA . LEU A 1 65 ? 17.219 -16.094 -25.953 1 95.44 65 LEU A CA 1
ATOM 488 C C . LEU A 1 65 ? 17.797 -14.688 -26 1 95.44 65 LEU A C 1
ATOM 490 O O . LEU A 1 65 ? 17.094 -13.727 -26.312 1 95.44 65 LEU A O 1
ATOM 494 N N . LYS A 1 66 ? 19.047 -14.57 -25.734 1 95.38 66 LYS A N 1
ATOM 495 C CA . LYS A 1 66 ? 19.703 -13.266 -25.703 1 95.38 66 LYS A CA 1
ATOM 496 C C . LYS A 1 66 ? 19.656 -12.594 -27.078 1 95.38 66 LYS A C 1
ATOM 498 O O . LYS A 1 66 ? 19.438 -11.383 -27.172 1 95.38 66 LYS A O 1
ATOM 503 N N . THR A 1 67 ? 19.828 -13.406 -28.047 1 95.38 67 THR A N 1
ATOM 504 C CA . THR A 1 67 ? 19.781 -12.883 -29.406 1 95.38 67 THR A CA 1
ATOM 505 C C . THR A 1 67 ? 18.391 -12.375 -29.734 1 95.38 67 THR A C 1
ATOM 507 O O . THR A 1 67 ? 18.234 -11.305 -30.328 1 95.38 67 THR A O 1
ATOM 510 N N . SER A 1 68 ? 17.406 -13.156 -29.375 1 95.81 68 SER A N 1
ATOM 511 C CA . SER A 1 68 ? 16.031 -12.75 -29.625 1 95.81 68 SER A CA 1
ATOM 512 C C . SER A 1 68 ? 15.695 -11.453 -28.906 1 95.81 68 SER A C 1
ATOM 514 O O . SER A 1 68 ? 15.062 -10.562 -29.469 1 95.81 68 SER A O 1
ATOM 516 N N . ILE A 1 69 ? 16.109 -11.336 -27.656 1 97 69 ILE A N 1
ATOM 517 C CA . ILE A 1 69 ? 15.859 -10.133 -26.859 1 97 69 ILE A CA 1
ATOM 518 C C . ILE A 1 69 ? 16.516 -8.93 -27.531 1 97 69 ILE A C 1
ATOM 520 O O . ILE A 1 69 ? 15.898 -7.879 -27.688 1 97 69 ILE A O 1
ATOM 524 N N . THR A 1 70 ? 17.734 -9.117 -28 1 96.75 70 THR A N 1
ATOM 525 C CA . THR A 1 70 ? 18.469 -8.039 -28.641 1 96.75 70 THR A CA 1
ATOM 526 C C . THR A 1 70 ? 17.812 -7.621 -29.938 1 96.75 70 THR A C 1
ATOM 528 O O . THR A 1 70 ? 17.734 -6.43 -30.266 1 96.75 70 THR A O 1
ATOM 531 N N . THR A 1 71 ? 17.328 -8.586 -30.609 1 96.06 71 THR A N 1
ATOM 532 C CA . THR A 1 71 ? 16.641 -8.312 -31.859 1 96.06 71 THR A CA 1
ATOM 533 C C . THR A 1 71 ? 15.391 -7.465 -31.625 1 96.06 71 THR A C 1
ATOM 535 O O . THR A 1 71 ? 15.148 -6.488 -32.344 1 96.06 71 THR A O 1
ATOM 538 N N . HIS A 1 72 ? 14.594 -7.852 -30.672 1 96.5 72 HIS A N 1
ATOM 539 C CA . HIS A 1 72 ? 13.398 -7.082 -30.328 1 96.5 72 HIS A CA 1
ATOM 540 C C . HIS A 1 72 ? 13.766 -5.699 -29.812 1 96.5 72 HIS A C 1
ATOM 542 O O . HIS A 1 72 ? 13.07 -4.715 -30.094 1 96.5 72 HIS A O 1
ATOM 548 N N . LEU A 1 73 ? 14.836 -5.559 -29.062 1 97.31 73 LEU A N 1
ATOM 549 C CA . LEU A 1 73 ? 15.273 -4.297 -28.469 1 97.31 73 LEU A CA 1
ATOM 550 C C . LEU A 1 73 ? 15.633 -3.285 -29.562 1 97.31 73 LEU A C 1
ATOM 552 O O . LEU A 1 73 ? 15.336 -2.096 -29.422 1 97.31 73 LEU A O 1
ATOM 556 N N . ASN A 1 74 ? 16.172 -3.809 -30.609 1 94.88 74 ASN A N 1
ATOM 557 C CA . ASN A 1 74 ? 16.641 -2.945 -31.688 1 94.88 74 ASN A CA 1
ATOM 558 C C . ASN A 1 74 ? 15.648 -2.904 -32.844 1 94.88 74 ASN A C 1
ATOM 560 O O . ASN A 1 74 ? 15.953 -2.35 -33.906 1 94.88 74 ASN A O 1
ATOM 564 N N . GLY A 1 75 ? 14.531 -3.494 -32.625 1 93.88 75 GLY A N 1
ATOM 565 C CA . GLY A 1 75 ? 13.547 -3.57 -33.688 1 93.88 75 GLY A CA 1
ATOM 566 C C . GLY A 1 75 ? 12.75 -2.291 -33.844 1 93.88 75 GLY A C 1
ATOM 567 O O . GLY A 1 75 ? 12.883 -1.361 -33.062 1 93.88 75 GLY A O 1
ATOM 568 N N . ARG A 1 76 ? 11.812 -2.281 -34.812 1 92.94 76 ARG A N 1
ATOM 569 C CA . ARG A 1 76 ? 11.023 -1.101 -35.156 1 92.94 76 ARG A CA 1
ATOM 570 C C . ARG A 1 76 ? 9.734 -1.053 -34.344 1 92.94 76 ARG A C 1
ATOM 572 O O . ARG A 1 76 ? 9.156 0.018 -34.156 1 92.94 76 ARG A O 1
ATOM 579 N N . SER A 1 77 ? 9.297 -2.176 -33.938 1 94.56 77 SER A N 1
ATOM 580 C CA . SER A 1 77 ? 8.039 -2.252 -33.188 1 94.56 77 SER A CA 1
ATOM 581 C C . SER A 1 77 ? 8.203 -1.732 -31.766 1 94.56 77 SER A C 1
ATOM 583 O O . SER A 1 77 ? 8.992 -2.275 -30.984 1 94.56 77 SER A O 1
ATOM 585 N N . ARG A 1 78 ? 7.438 -0.692 -31.453 1 95.12 78 ARG A N 1
ATOM 586 C CA . ARG A 1 78 ? 7.488 -0.144 -30.109 1 95.12 78 ARG A CA 1
ATOM 587 C C . ARG A 1 78 ? 7.062 -1.186 -29.078 1 95.12 78 ARG A C 1
ATOM 589 O O . ARG A 1 78 ? 7.625 -1.249 -27.984 1 95.12 78 ARG A O 1
ATOM 596 N N . GLU A 1 79 ? 6.09 -2.051 -29.453 1 94.31 79 GLU A N 1
ATOM 597 C CA . GLU A 1 79 ? 5.605 -3.111 -28.578 1 94.31 79 GLU A CA 1
ATOM 598 C C . GLU A 1 79 ? 6.684 -4.16 -28.328 1 94.31 79 GLU A C 1
ATOM 600 O O . GLU A 1 79 ? 6.855 -4.629 -27.203 1 94.31 79 GLU A O 1
ATOM 605 N N . GLY A 1 80 ? 7.379 -4.457 -29.375 1 96 80 GLY A N 1
ATOM 606 C CA . GLY A 1 80 ? 8.484 -5.398 -29.25 1 96 80 GLY A CA 1
ATOM 607 C C . GLY A 1 80 ? 9.609 -4.883 -28.375 1 96 80 GLY A C 1
ATOM 608 O O . GLY A 1 80 ? 10.164 -5.633 -27.562 1 96 80 GLY A O 1
ATOM 609 N N . ARG A 1 81 ? 9.945 -3.623 -28.547 1 96.94 81 ARG A N 1
ATOM 610 C CA . ARG A 1 81 ? 10.984 -3.02 -27.719 1 96.94 81 ARG A CA 1
ATOM 611 C C . ARG A 1 81 ? 10.57 -3.023 -26.25 1 96.94 81 ARG A C 1
ATOM 613 O O . ARG A 1 81 ? 11.383 -3.336 -25.375 1 96.94 81 ARG A O 1
ATOM 620 N N . PHE A 1 82 ? 9.297 -2.738 -26 1 97.12 82 PHE A N 1
ATOM 621 C CA . PHE A 1 82 ? 8.781 -2.729 -24.641 1 97.12 82 PHE A CA 1
ATOM 622 C C . PHE A 1 82 ? 8.93 -4.102 -24 1 97.12 82 PHE A C 1
ATOM 624 O O . PHE A 1 82 ? 9.375 -4.207 -22.859 1 97.12 82 PHE A O 1
ATOM 631 N N . ALA A 1 83 ? 8.625 -5.086 -24.672 1 96.81 83 ALA A N 1
ATOM 632 C CA . ALA A 1 83 ? 8.742 -6.453 -24.156 1 96.81 83 ALA A CA 1
ATOM 633 C C . ALA A 1 83 ? 10.195 -6.82 -23.906 1 96.81 83 ALA A C 1
ATOM 635 O O . ALA A 1 83 ? 10.516 -7.473 -22.922 1 96.81 83 ALA A O 1
ATOM 636 N N . ALA A 1 84 ? 11.023 -6.406 -24.844 1 97.88 84 ALA A N 1
ATOM 637 C CA . ALA A 1 84 ? 12.445 -6.691 -24.703 1 97.88 84 ALA A CA 1
ATOM 638 C C . ALA A 1 84 ? 13.008 -6.082 -23.438 1 97.88 84 ALA A C 1
ATOM 640 O O . ALA A 1 84 ? 13.805 -6.711 -22.734 1 97.88 84 ALA A O 1
ATOM 641 N N . ILE A 1 85 ? 12.625 -4.863 -23.094 1 98.31 85 ILE A N 1
ATOM 642 C CA . ILE A 1 85 ? 13.102 -4.203 -21.875 1 98.31 85 ILE A CA 1
ATOM 643 C C . ILE A 1 85 ? 12.711 -5.031 -20.656 1 98.31 85 ILE A C 1
ATOM 645 O O . ILE A 1 85 ? 13.547 -5.273 -19.781 1 98.31 85 ILE A O 1
ATOM 649 N N . GLY A 1 86 ? 11.398 -5.465 -20.641 1 97.94 86 GLY A N 1
ATOM 650 C CA . GLY A 1 86 ? 10.938 -6.285 -19.531 1 97.94 86 GLY A CA 1
ATOM 651 C C . GLY A 1 86 ? 11.711 -7.582 -19.391 1 97.94 86 GLY A C 1
ATOM 652 O O . GLY A 1 86 ? 12.031 -8 -18.266 1 97.94 86 GLY A O 1
ATOM 653 N N . LEU A 1 87 ? 12.055 -8.188 -20.453 1 98 87 LEU A N 1
ATOM 654 C CA . LEU A 1 87 ? 12.781 -9.453 -20.438 1 98 87 LEU A CA 1
ATOM 655 C C . LEU A 1 87 ? 14.227 -9.242 -20 1 98 87 LEU A C 1
ATOM 657 O O . LEU A 1 87 ? 14.797 -10.078 -19.297 1 98 87 LEU A O 1
ATOM 661 N N . ILE A 1 88 ? 14.805 -8.148 -20.406 1 98.19 88 ILE A N 1
ATOM 662 C CA . ILE A 1 88 ? 16.156 -7.828 -19.984 1 98.19 88 ILE A CA 1
ATOM 663 C C . ILE A 1 88 ? 16.203 -7.66 -18.469 1 98.19 88 ILE A C 1
ATOM 665 O O . ILE A 1 88 ? 17.094 -8.195 -17.812 1 98.19 88 ILE A O 1
ATOM 669 N N . LYS A 1 89 ? 15.242 -6.871 -17.938 1 97.88 89 LYS A N 1
ATOM 670 C CA . LYS A 1 89 ? 15.188 -6.652 -16.5 1 97.88 89 LYS A CA 1
ATOM 671 C C . LYS A 1 89 ? 15.094 -7.977 -15.742 1 97.88 89 LYS A C 1
ATOM 673 O O . LYS A 1 89 ? 15.812 -8.195 -14.766 1 97.88 89 LYS A O 1
ATOM 678 N N . ALA A 1 90 ? 14.234 -8.859 -16.266 1 96.69 90 ALA A N 1
ATOM 679 C CA . ALA A 1 90 ? 14.062 -10.164 -15.625 1 96.69 90 ALA A CA 1
ATOM 680 C C . ALA A 1 90 ? 15.344 -10.984 -15.711 1 96.69 90 ALA A C 1
ATOM 682 O O . ALA A 1 90 ? 15.75 -11.625 -14.734 1 96.69 90 ALA A O 1
ATOM 683 N N . ALA A 1 91 ? 16.016 -11.008 -16.859 1 96.69 91 ALA A N 1
ATOM 684 C CA . ALA A 1 91 ? 17.234 -11.773 -17.078 1 96.69 91 ALA A CA 1
ATOM 685 C C . ALA A 1 91 ? 18.359 -11.281 -16.172 1 96.69 91 ALA A C 1
ATOM 687 O O . ALA A 1 91 ? 19.094 -12.086 -15.594 1 96.69 91 ALA A O 1
ATOM 688 N N . VAL A 1 92 ? 18.438 -10.008 -16.016 1 95.44 92 VAL A N 1
ATOM 689 C CA . VAL A 1 92 ? 19.484 -9.398 -15.203 1 95.44 92 VAL A CA 1
ATOM 690 C C . VAL A 1 92 ? 19.219 -9.688 -13.727 1 95.44 92 VAL A C 1
ATOM 692 O O . VAL A 1 92 ? 20.156 -9.883 -12.945 1 95.44 92 VAL A O 1
ATOM 695 N N . ASP A 1 93 ? 18 -9.711 -13.305 1 92.19 93 ASP A N 1
ATOM 696 C CA . ASP A 1 93 ? 17.625 -9.945 -11.922 1 92.19 93 ASP A CA 1
ATOM 697 C C . ASP A 1 93 ? 18.062 -11.336 -11.461 1 92.19 93 ASP A C 1
ATOM 699 O O . ASP A 1 93 ? 18.406 -11.531 -10.297 1 92.19 93 ASP A O 1
ATOM 703 N N . VAL A 1 94 ? 18.125 -12.281 -12.375 1 90.19 94 VAL A N 1
ATOM 704 C CA . VAL A 1 94 ? 18.344 -13.648 -11.922 1 90.19 94 VAL A CA 1
ATOM 705 C C . VAL A 1 94 ? 19.641 -14.195 -12.523 1 90.19 94 VAL A C 1
ATOM 707 O O . VAL A 1 94 ? 20.172 -15.211 -12.062 1 90.19 94 VAL A O 1
ATOM 710 N N . GLY A 1 95 ? 20.25 -13.602 -13.562 1 91.75 95 GLY A N 1
ATOM 711 C CA . GLY A 1 95 ? 21.344 -14.164 -14.336 1 91.75 95 GLY A CA 1
ATOM 712 C C . GLY A 1 95 ? 22.703 -13.969 -13.688 1 91.75 95 GLY A C 1
ATOM 713 O O . GLY A 1 95 ? 23.688 -14.562 -14.117 1 91.75 95 GLY A O 1
ATOM 714 N N . GLY A 1 96 ? 22.828 -13.109 -12.695 1 89.25 96 GLY A N 1
ATOM 715 C CA . GLY A 1 96 ? 24.094 -12.898 -12 1 89.25 96 GLY A CA 1
ATOM 716 C C . GLY A 1 96 ? 25.188 -12.336 -12.891 1 89.25 96 GLY A C 1
ATOM 717 O O . GLY A 1 96 ? 24.906 -11.586 -13.828 1 89.25 96 GLY A O 1
ATOM 718 N N . TRP A 1 97 ? 26.438 -12.719 -12.656 1 89.62 97 TRP A N 1
ATOM 719 C CA . TRP A 1 97 ? 27.609 -12.172 -13.336 1 89.62 97 TRP A CA 1
ATOM 720 C C . TRP A 1 97 ? 27.625 -12.602 -14.805 1 89.62 97 TRP A C 1
ATOM 722 O O . TRP A 1 97 ? 27.969 -11.805 -15.68 1 89.62 97 TRP A O 1
ATOM 732 N N . GLU A 1 98 ? 27.125 -13.82 -15.094 1 90.12 98 GLU A N 1
ATOM 733 C CA . GLU A 1 98 ? 27.156 -14.367 -16.438 1 90.12 98 GLU A CA 1
ATOM 734 C C . GLU A 1 98 ? 26.312 -13.539 -17.391 1 90.12 98 GLU A C 1
ATOM 736 O O . GLU A 1 98 ? 26.688 -13.312 -18.547 1 90.12 98 GLU A O 1
ATOM 741 N N . THR A 1 99 ? 25.188 -13.125 -16.922 1 93.5 99 THR A N 1
ATOM 742 C CA . THR A 1 99 ? 24.312 -12.297 -17.75 1 93.5 99 THR A CA 1
ATOM 743 C C . THR A 1 99 ? 24.844 -10.875 -17.828 1 93.5 99 THR A C 1
ATOM 745 O O . THR A 1 99 ? 24.734 -10.227 -18.891 1 93.5 99 THR A O 1
ATOM 748 N N . LEU A 1 100 ? 25.484 -10.352 -16.812 1 94.19 100 LEU A N 1
ATOM 749 C CA . LEU A 1 100 ? 25.969 -8.977 -16.734 1 94.19 100 LEU A CA 1
ATOM 750 C C . LEU A 1 100 ? 27.141 -8.773 -17.688 1 94.19 100 LEU A C 1
ATOM 752 O O . LEU A 1 100 ? 27.266 -7.715 -18.312 1 94.19 100 LEU A O 1
ATOM 756 N N . ARG A 1 101 ? 27.953 -9.727 -17.812 1 91.31 101 ARG A N 1
ATOM 757 C CA . ARG A 1 101 ? 29.141 -9.586 -18.656 1 91.31 101 ARG A CA 1
ATOM 758 C C . ARG A 1 101 ? 28.75 -9.352 -20.109 1 91.31 101 ARG A C 1
ATOM 760 O O . ARG A 1 101 ? 29.453 -8.633 -20.828 1 91.31 101 ARG A O 1
ATOM 767 N N . GLY A 1 102 ? 27.625 -9.891 -20.5 1 90.69 102 GLY A N 1
ATOM 768 C CA . GLY A 1 102 ? 27.188 -9.711 -21.875 1 90.69 102 GLY A CA 1
ATOM 769 C C . GLY A 1 102 ? 26.125 -8.633 -22.016 1 90.69 102 GLY A C 1
ATOM 770 O O . GLY A 1 102 ? 25.469 -8.547 -23.047 1 90.69 102 GLY A O 1
ATOM 771 N N . SER A 1 103 ? 26 -7.734 -21.047 1 95.19 103 SER A N 1
ATOM 772 C CA . SER A 1 103 ? 24.859 -6.824 -21.031 1 95.19 103 SER A CA 1
ATOM 773 C C . SER A 1 103 ? 25.203 -5.504 -21.719 1 95.19 103 SER A C 1
ATOM 775 O O . SER A 1 103 ? 24.344 -4.629 -21.844 1 95.19 103 SER A O 1
ATOM 777 N N . GLU A 1 104 ? 26.391 -5.254 -22.25 1 96.19 104 GLU A N 1
ATOM 778 C CA . GLU A 1 104 ? 26.797 -3.996 -22.875 1 96.19 104 GLU A CA 1
ATOM 779 C C . GLU A 1 104 ? 25.891 -3.631 -24.047 1 96.19 104 GLU A C 1
ATOM 781 O O . GLU A 1 104 ? 25.484 -2.477 -24.172 1 96.19 104 GLU A O 1
ATOM 786 N N . ALA A 1 105 ? 25.688 -4.609 -24.891 1 95.88 105 ALA A N 1
ATOM 787 C CA . ALA A 1 105 ? 24.828 -4.367 -26.047 1 95.88 105 ALA A CA 1
ATOM 788 C C . ALA A 1 105 ? 23.422 -3.939 -25.609 1 95.88 105 ALA A C 1
ATOM 790 O O . ALA A 1 105 ? 22.812 -3.08 -26.234 1 95.88 105 ALA A O 1
ATOM 791 N N . TRP A 1 106 ? 22.859 -4.574 -24.594 1 98.06 106 TRP A N 1
ATOM 792 C CA . TRP A 1 106 ? 21.562 -4.211 -24.047 1 98.06 106 TRP A CA 1
ATOM 793 C C . TRP A 1 106 ? 21.578 -2.785 -23.5 1 98.06 106 TRP A C 1
ATOM 795 O O . TRP A 1 106 ? 20.641 -2.012 -23.734 1 98.06 106 TRP A O 1
ATOM 805 N N . VAL A 1 107 ? 22.641 -2.393 -22.766 1 98.31 107 VAL A N 1
ATOM 806 C CA . VAL A 1 107 ? 22.766 -1.067 -22.172 1 98.31 107 VAL A CA 1
ATOM 807 C C . VAL A 1 107 ? 22.75 -0.004 -23.266 1 98.31 107 VAL A C 1
ATOM 809 O O . VAL A 1 107 ? 22.062 1.013 -23.141 1 98.31 107 VAL A O 1
ATOM 812 N N . ARG A 1 108 ? 23.438 -0.299 -24.328 1 96.88 108 ARG A N 1
ATOM 813 C CA . ARG A 1 108 ? 23.469 0.62 -25.453 1 96.88 108 ARG A CA 1
ATOM 814 C C . ARG A 1 108 ? 22.078 0.826 -26.031 1 96.88 108 ARG A C 1
ATOM 816 O O . ARG A 1 108 ? 21.656 1.96 -26.281 1 96.88 108 ARG A O 1
ATOM 823 N N . GLY A 1 109 ? 21.422 -0.281 -26.266 1 97 109 GLY A N 1
ATOM 824 C CA . GLY A 1 109 ? 20.062 -0.207 -26.781 1 97 109 GLY A CA 1
ATOM 825 C C . GLY A 1 109 ? 19.109 0.511 -25.828 1 97 109 GLY A C 1
ATOM 826 O O . GLY A 1 109 ? 18.266 1.291 -26.281 1 97 109 GLY A O 1
ATOM 827 N N . LEU A 1 110 ? 19.188 0.259 -24.531 1 98.31 110 LEU A N 1
ATOM 828 C CA . LEU A 1 110 ? 18.312 0.863 -23.516 1 98.31 110 LEU A CA 1
ATOM 829 C C . LEU A 1 110 ? 18.547 2.371 -23.453 1 98.31 110 LEU A C 1
ATOM 831 O O . LEU A 1 110 ? 17.578 3.139 -23.344 1 98.31 110 LEU A O 1
ATOM 835 N N . VAL A 1 111 ? 19.812 2.822 -23.469 1 97.94 111 VAL A N 1
ATOM 836 C CA . VAL A 1 111 ? 20.125 4.25 -23.438 1 97.94 111 VAL A CA 1
ATOM 837 C C . VAL A 1 111 ? 19.531 4.93 -24.672 1 97.94 111 VAL A C 1
ATOM 839 O O . VAL A 1 111 ? 18.969 6.023 -24.562 1 97.94 111 VAL A O 1
ATOM 842 N N . SER A 1 112 ? 19.594 4.242 -25.766 1 96.44 112 SER A N 1
ATOM 843 C CA . SER A 1 112 ? 19 4.77 -27 1 96.44 112 SER A CA 1
ATOM 844 C C . SER A 1 112 ? 17.5 4.949 -26.859 1 96.44 112 SER A C 1
ATOM 846 O O . SER A 1 112 ? 16.938 5.938 -27.344 1 96.44 112 SER A O 1
ATOM 848 N N . ILE A 1 113 ? 16.812 4.051 -26.234 1 97 113 ILE A N 1
ATOM 849 C CA . ILE A 1 113 ? 15.367 4.109 -26.016 1 97 113 ILE A CA 1
ATOM 850 C C . ILE A 1 113 ? 15.023 5.312 -25.141 1 97 113 ILE A C 1
ATOM 852 O O . ILE A 1 113 ? 14.023 5.996 -25.391 1 97 113 ILE A O 1
ATOM 856 N N . VAL A 1 114 ? 15.781 5.641 -24.109 1 97 114 VAL A N 1
ATOM 857 C CA . VAL A 1 114 ? 15.547 6.77 -23.219 1 97 114 VAL A CA 1
ATOM 858 C C . VAL A 1 114 ? 15.703 8.078 -23.984 1 97 114 VAL A C 1
ATOM 860 O O . VAL A 1 114 ? 15 9.055 -23.719 1 97 114 VAL A O 1
ATOM 863 N N . GLN A 1 115 ? 16.516 8.07 -24.984 1 93.94 115 GLN A N 1
ATOM 864 C CA . GLN A 1 115 ? 16.828 9.273 -25.75 1 93.94 115 GLN A CA 1
ATOM 865 C C . GLN A 1 115 ? 15.836 9.484 -26.891 1 93.94 115 GLN A C 1
ATOM 867 O O . GLN A 1 115 ? 15.531 10.625 -27.25 1 93.94 115 GLN A O 1
ATOM 872 N N . LYS A 1 116 ? 15.305 8.398 -27.359 1 88.5 116 LYS A N 1
ATOM 873 C CA . LYS A 1 116 ? 14.484 8.469 -28.562 1 88.5 116 LYS A CA 1
ATOM 874 C C . LYS A 1 116 ? 13.023 8.75 -28.219 1 88.5 116 LYS A C 1
ATOM 876 O O . LYS A 1 116 ? 12.703 9.07 -27.062 1 88.5 116 LYS A O 1
ATOM 881 N N . GLY A 1 117 ? 12.164 8.617 -29.297 1 86.5 117 GLY A N 1
ATOM 882 C CA . GLY A 1 117 ? 10.773 9.031 -29.172 1 86.5 117 GLY A CA 1
ATOM 883 C C . GLY A 1 117 ? 9.859 7.902 -28.734 1 86.5 117 GLY A C 1
ATOM 884 O O . GLY A 1 117 ? 8.703 7.828 -29.172 1 86.5 117 GLY A O 1
ATOM 885 N N . ASP A 1 118 ? 10.352 6.945 -27.906 1 92.75 118 ASP A N 1
ATOM 886 C CA . ASP A 1 118 ? 9.508 5.879 -27.391 1 92.75 118 ASP A CA 1
ATOM 887 C C . ASP A 1 118 ? 8.547 6.414 -26.328 1 92.75 118 ASP A C 1
ATOM 889 O O . ASP A 1 118 ? 8.766 7.488 -25.766 1 92.75 118 ASP A O 1
ATOM 893 N N . PRO A 1 119 ? 7.438 5.664 -26.141 1 93.25 119 PRO A N 1
ATOM 894 C CA . PRO A 1 119 ? 6.457 6.09 -25.141 1 93.25 119 PRO A CA 1
ATOM 895 C C . PRO A 1 119 ? 7.062 6.215 -23.75 1 93.25 119 PRO A C 1
ATOM 897 O O . PRO A 1 119 ? 8.086 5.598 -23.453 1 93.25 119 PRO A O 1
ATOM 900 N N . ALA A 1 120 ? 6.453 6.988 -22.859 1 94 120 ALA A N 1
ATOM 901 C CA . ALA A 1 120 ? 6.941 7.273 -21.516 1 94 120 ALA A CA 1
ATOM 902 C C . ALA A 1 120 ? 7.059 5.996 -20.688 1 94 120 ALA A C 1
ATOM 904 O O . ALA A 1 120 ? 7.984 5.848 -19.891 1 94 120 ALA A O 1
ATOM 905 N N . ALA A 1 121 ? 6.109 5.043 -20.922 1 93.94 121 ALA A N 1
ATOM 906 C CA . ALA A 1 121 ? 6.133 3.787 -20.172 1 93.94 121 ALA A CA 1
ATOM 907 C C . ALA A 1 121 ? 7.387 2.982 -20.5 1 93.94 121 ALA A C 1
ATOM 909 O O . ALA A 1 121 ? 7.984 2.365 -19.609 1 93.94 121 ALA A O 1
ATOM 910 N N . SER A 1 122 ? 7.809 2.955 -21.75 1 96.75 122 SER A N 1
ATOM 911 C CA . SER A 1 122 ? 9.023 2.26 -22.172 1 96.75 122 SER A CA 1
ATOM 912 C C . SER A 1 122 ? 10.266 2.934 -21.609 1 96.75 122 SER A C 1
ATOM 914 O O . SER A 1 122 ? 11.188 2.256 -21.141 1 96.75 122 SER A O 1
ATOM 916 N N . LYS A 1 123 ? 10.25 4.234 -21.641 1 97.25 123 LYS A N 1
ATOM 917 C CA . LYS A 1 123 ? 11.383 4.977 -21.094 1 97.25 123 LYS A CA 1
ATOM 918 C C . LYS A 1 123 ? 11.547 4.715 -19.609 1 97.25 123 LYS A C 1
ATOM 920 O O . LYS A 1 123 ? 12.664 4.516 -19.125 1 97.25 123 LYS A O 1
ATOM 925 N N . GLU A 1 124 ? 10.43 4.762 -18.891 1 97.56 124 GLU A N 1
ATOM 926 C CA . GLU A 1 124 ? 10.445 4.512 -17.453 1 97.56 124 GLU A CA 1
ATOM 927 C C . GLU A 1 124 ? 11.016 3.133 -17.125 1 97.56 124 GLU A C 1
ATOM 929 O O . GLU A 1 124 ? 11.883 2.998 -16.266 1 97.56 124 GLU A O 1
ATOM 934 N N . LEU A 1 125 ? 10.555 2.092 -17.844 1 97.69 125 LEU A N 1
ATOM 935 C CA . LEU A 1 125 ? 11.047 0.736 -17.609 1 97.69 125 LEU A CA 1
ATOM 936 C C . LEU A 1 125 ? 12.523 0.623 -17.984 1 97.69 125 LEU A C 1
ATOM 938 O O . LEU A 1 125 ? 13.273 -0.091 -17.312 1 97.69 125 LEU A O 1
ATOM 942 N N . ALA A 1 126 ? 12.906 1.288 -19.047 1 98.56 126 ALA A N 1
ATOM 943 C CA . ALA A 1 126 ? 14.305 1.285 -19.453 1 98.56 126 ALA A CA 1
ATOM 944 C C . ALA A 1 126 ? 15.195 1.906 -18.375 1 98.56 126 ALA A C 1
ATOM 946 O O . ALA A 1 126 ? 16.281 1.392 -18.094 1 98.56 126 ALA A O 1
ATOM 947 N N . ILE A 1 127 ? 14.75 2.963 -17.75 1 98.56 127 ILE A N 1
ATOM 948 C CA . ILE A 1 127 ? 15.508 3.646 -16.703 1 98.56 127 ILE A CA 1
ATOM 949 C C . ILE A 1 127 ? 15.648 2.736 -15.484 1 98.56 127 ILE A C 1
ATOM 951 O O . ILE A 1 127 ? 16.734 2.621 -14.914 1 98.56 127 ILE A O 1
ATOM 955 N N . VAL A 1 128 ? 14.555 2.1 -15.125 1 98.44 128 VAL A N 1
ATOM 956 C CA . VAL A 1 128 ? 14.586 1.168 -14 1 98.44 128 VAL A CA 1
ATOM 957 C C . VAL A 1 128 ? 15.57 0.037 -14.297 1 98.44 128 VAL A C 1
ATOM 959 O O . VAL A 1 128 ? 16.375 -0.336 -13.445 1 98.44 128 VAL A O 1
ATOM 962 N N . THR A 1 129 ? 15.539 -0.464 -15.516 1 98.56 129 THR A N 1
ATOM 963 C CA . THR A 1 129 ? 16.391 -1.578 -15.914 1 98.56 129 THR A CA 1
ATOM 964 C C . THR A 1 129 ? 17.859 -1.157 -15.945 1 98.56 129 THR A C 1
ATOM 966 O O . THR A 1 129 ? 18.719 -1.87 -15.43 1 98.56 129 THR A O 1
ATOM 969 N N . LEU A 1 130 ? 18.125 -0.011 -16.516 1 98.69 130 LEU A N 1
ATOM 970 C CA . LEU A 1 130 ? 19.484 0.514 -16.562 1 98.69 130 LEU A CA 1
ATOM 971 C C . LEU A 1 130 ? 20.031 0.729 -15.148 1 98.69 130 LEU A C 1
ATOM 973 O O . LEU A 1 130 ? 21.172 0.37 -14.859 1 98.69 130 LEU A O 1
ATOM 977 N N . THR A 1 131 ? 19.203 1.316 -14.281 1 98.44 131 THR A N 1
ATOM 978 C CA . THR A 1 131 ? 19.594 1.555 -12.898 1 98.44 131 THR A CA 1
ATOM 979 C C . THR A 1 131 ? 19.984 0.246 -12.219 1 98.44 131 THR A C 1
ATOM 981 O O . THR A 1 131 ? 21.016 0.174 -11.539 1 98.44 131 THR A O 1
ATOM 984 N N . LYS A 1 132 ? 19.188 -0.789 -12.469 1 97.31 132 LYS A N 1
ATOM 985 C CA . LYS A 1 132 ? 19.469 -2.094 -11.883 1 97.31 132 LYS A CA 1
ATOM 986 C C . LYS A 1 132 ? 20.797 -2.656 -12.406 1 97.31 132 LYS A C 1
ATOM 988 O O . LYS A 1 132 ? 21.594 -3.186 -11.633 1 97.31 132 LYS A O 1
ATOM 993 N N . ILE A 1 133 ? 21.047 -2.549 -13.664 1 97.88 133 ILE A N 1
ATOM 994 C CA . ILE A 1 133 ? 22.266 -3.059 -14.266 1 97.88 133 ILE A CA 1
ATOM 995 C C . ILE A 1 133 ? 23.484 -2.338 -13.672 1 97.88 133 ILE A C 1
ATOM 997 O O . ILE A 1 133 ? 24.438 -2.975 -13.25 1 97.88 133 ILE A O 1
ATOM 1001 N N . PHE A 1 134 ? 23.391 -1.021 -13.617 1 97.94 134 PHE A N 1
ATOM 1002 C CA . PHE A 1 134 ? 24.516 -0.235 -13.109 1 97.94 134 PHE A CA 1
ATOM 1003 C C . PHE A 1 134 ? 24.766 -0.548 -11.641 1 97.94 134 PHE A C 1
ATOM 1005 O O . PHE A 1 134 ? 25.922 -0.53 -11.188 1 97.94 134 PHE A O 1
ATOM 1012 N N . MET A 1 135 ? 23.766 -0.822 -10.859 1 96.31 135 MET A N 1
ATOM 1013 C CA . MET A 1 135 ? 23.922 -1.217 -9.461 1 96.31 135 MET A CA 1
ATOM 1014 C C . MET A 1 135 ? 24.625 -2.568 -9.352 1 96.31 135 MET A C 1
ATOM 1016 O O . MET A 1 135 ? 25.547 -2.729 -8.562 1 96.31 135 MET A O 1
ATOM 1020 N N . LEU A 1 136 ? 24.234 -3.498 -10.227 1 93.56 136 LEU A N 1
ATOM 1021 C CA . LEU A 1 136 ? 24.719 -4.871 -10.117 1 93.56 136 LEU A CA 1
ATOM 1022 C C . LEU A 1 136 ? 26.141 -4.992 -10.648 1 93.56 136 LEU A C 1
ATOM 1024 O O . LEU A 1 136 ? 26.906 -5.848 -10.195 1 93.56 136 LEU A O 1
ATOM 1028 N N . VAL A 1 137 ? 26.578 -4.152 -11.539 1 94.88 137 VAL A N 1
ATOM 1029 C CA . VAL A 1 137 ? 27.906 -4.238 -12.141 1 94.88 137 VAL A CA 1
ATOM 1030 C C . VAL A 1 137 ? 28.922 -3.559 -11.234 1 94.88 137 VAL A C 1
ATOM 1032 O O . VAL A 1 137 ? 30.125 -3.818 -11.336 1 94.88 137 VAL A O 1
ATOM 1035 N N . HIS A 1 138 ? 28.531 -2.717 -10.297 1 93.56 138 HIS A N 1
ATOM 1036 C CA . HIS A 1 138 ? 29.375 -1.826 -9.508 1 93.56 138 HIS A CA 1
ATOM 1037 C C . HIS A 1 138 ? 30.469 -2.604 -8.773 1 93.56 138 HIS A C 1
ATOM 1039 O O . HIS A 1 138 ? 31.625 -2.17 -8.734 1 93.56 138 HIS A O 1
ATOM 1045 N N . PRO A 1 139 ? 30.188 -3.826 -8.203 1 90.25 139 PRO A N 1
ATOM 1046 C CA . PRO A 1 139 ? 31.219 -4.543 -7.465 1 90.25 139 PRO A CA 1
ATOM 1047 C C . PRO A 1 139 ? 32.281 -5.141 -8.375 1 90.25 139 PRO A C 1
ATOM 1049 O O . PRO A 1 139 ? 33.375 -5.535 -7.906 1 90.25 139 PRO A O 1
ATOM 1052 N N . TYR A 1 140 ? 32.062 -5.199 -9.648 1 91.44 140 TYR A N 1
ATOM 1053 C CA . TYR A 1 140 ? 32.969 -5.785 -10.617 1 91.44 140 TYR A CA 1
ATOM 1054 C C . TYR A 1 140 ? 33.688 -4.699 -11.414 1 91.44 140 TYR A C 1
ATOM 1056 O O . TYR A 1 140 ? 33.125 -4.16 -12.375 1 91.44 140 TYR A O 1
ATOM 1064 N N . GLN A 1 141 ? 34.969 -4.477 -11.227 1 91.31 141 GLN A N 1
ATOM 1065 C CA . GLN A 1 141 ? 35.688 -3.359 -11.797 1 91.31 141 GLN A CA 1
ATOM 1066 C C . GLN A 1 141 ? 35.812 -3.48 -13.312 1 91.31 141 GLN A C 1
ATOM 1068 O O . GLN A 1 141 ? 35.719 -2.48 -14.031 1 91.31 141 GLN A O 1
ATOM 1073 N N . THR A 1 142 ? 35.969 -4.656 -13.734 1 91.69 142 THR A N 1
ATOM 1074 C CA . THR A 1 142 ? 36.062 -4.871 -15.18 1 91.69 142 THR A CA 1
ATOM 1075 C C . THR A 1 142 ? 34.75 -4.488 -15.852 1 91.69 142 THR A C 1
ATOM 1077 O O . THR A 1 142 ? 34.719 -3.807 -16.875 1 91.69 142 THR A O 1
ATOM 1080 N N . LEU A 1 143 ? 33.688 -4.902 -15.242 1 93.69 143 LEU A N 1
ATOM 1081 C CA . LEU A 1 143 ? 32.375 -4.613 -15.805 1 93.69 143 LEU A CA 1
ATOM 1082 C C . LEU A 1 143 ? 32.031 -3.133 -15.68 1 93.69 143 LEU A C 1
ATOM 1084 O O . LEU A 1 143 ? 31.359 -2.57 -16.547 1 93.69 143 LEU A O 1
ATOM 1088 N N . VAL A 1 144 ? 32.5 -2.469 -14.625 1 95.38 144 VAL A N 1
ATOM 1089 C CA . VAL A 1 144 ? 32.281 -1.032 -14.477 1 95.38 144 VAL A CA 1
ATOM 1090 C C . VAL A 1 144 ? 32.938 -0.293 -15.648 1 95.38 144 VAL A C 1
ATOM 1092 O O . VAL A 1 144 ? 32.312 0.595 -16.25 1 95.38 144 VAL A O 1
ATOM 1095 N N . ARG A 1 145 ? 34.094 -0.701 -16.016 1 94.69 145 ARG A N 1
ATOM 1096 C CA . ARG A 1 145 ? 34.844 -0.039 -17.078 1 94.69 145 ARG A CA 1
ATOM 1097 C C . ARG A 1 145 ? 34.188 -0.281 -18.438 1 94.69 145 ARG A C 1
ATOM 1099 O O . ARG A 1 145 ? 34.156 0.616 -19.281 1 94.69 145 ARG A O 1
ATOM 1106 N N . GLU A 1 146 ? 33.594 -1.457 -18.578 1 94.69 146 GLU A N 1
ATOM 1107 C CA . GLU A 1 146 ? 33.094 -1.862 -19.875 1 94.69 146 GLU A CA 1
ATOM 1108 C C . GLU A 1 146 ? 31.625 -1.469 -20.062 1 94.69 146 GLU A C 1
ATOM 1110 O O . GLU A 1 146 ? 31.188 -1.155 -21.172 1 94.69 146 GLU A O 1
ATOM 1115 N N . VAL A 1 147 ? 30.891 -1.484 -18.984 1 95.88 147 VAL A N 1
ATOM 1116 C CA . VAL A 1 147 ? 29.438 -1.396 -19.109 1 95.88 147 VAL A CA 1
ATOM 1117 C C . VAL A 1 147 ? 28.953 -0.077 -18.516 1 95.88 147 VAL A C 1
ATOM 1119 O O . VAL A 1 147 ? 28.062 0.568 -19.062 1 95.88 147 VAL A O 1
ATOM 1122 N N . ALA A 1 148 ? 29.438 0.425 -17.422 1 96.19 148 ALA A N 1
ATOM 1123 C CA . ALA A 1 148 ? 28.906 1.585 -16.719 1 96.19 148 ALA A CA 1
ATOM 1124 C C . ALA A 1 148 ? 29.578 2.871 -17.172 1 96.19 148 ALA A C 1
ATOM 1126 O O . ALA A 1 148 ? 28.922 3.799 -17.641 1 96.19 148 ALA A O 1
ATOM 1127 N N . THR A 1 149 ? 30.859 2.928 -17.203 1 95.81 149 THR A N 1
ATOM 1128 C CA . THR A 1 149 ? 31.641 4.145 -17.422 1 95.81 149 THR A CA 1
ATOM 1129 C C . THR A 1 149 ? 31.344 4.746 -18.781 1 95.81 149 THR A C 1
ATOM 1131 O O . THR A 1 149 ? 31.141 5.957 -18.906 1 95.81 149 THR A O 1
ATOM 1134 N N . PRO A 1 150 ? 31.203 3.924 -19.766 1 96.44 150 PRO A N 1
ATOM 1135 C CA . PRO A 1 150 ? 30.984 4.516 -21.078 1 96.44 150 PRO A CA 1
ATOM 1136 C C . PRO A 1 150 ? 29.562 5.051 -21.266 1 96.44 150 PRO A C 1
ATOM 1138 O O . PRO A 1 150 ? 29.344 5.949 -22.078 1 96.44 150 PRO A O 1
ATOM 1141 N N . PHE A 1 151 ? 28.609 4.543 -20.547 1 97.69 151 PHE A N 1
ATOM 1142 C CA . PHE A 1 151 ? 27.219 4.828 -20.891 1 97.69 151 PHE A CA 1
ATOM 1143 C C . PHE A 1 151 ? 26.578 5.691 -19.812 1 97.69 151 PHE A C 1
ATOM 1145 O O . PHE A 1 151 ? 25.531 6.301 -20.047 1 97.69 151 PHE A O 1
ATOM 1152 N N . LEU A 1 152 ? 27.062 5.824 -18.656 1 97.81 152 LEU A N 1
ATOM 1153 C CA . LEU A 1 152 ? 26.484 6.551 -17.531 1 97.81 152 LEU A CA 1
ATOM 1154 C C . LEU A 1 152 ? 26.328 8.031 -17.859 1 97.81 152 LEU A C 1
ATOM 1156 O O . LEU A 1 152 ? 25.297 8.633 -17.578 1 97.81 152 LEU A O 1
ATOM 1160 N N . PRO A 1 153 ? 27.359 8.641 -18.516 1 97.5 153 PRO A N 1
ATOM 1161 C CA . PRO A 1 153 ? 27.203 10.055 -18.859 1 97.5 153 PRO A CA 1
ATOM 1162 C C . PRO A 1 153 ? 26.062 10.297 -19.859 1 97.5 153 PRO A C 1
ATOM 1164 O O . PRO A 1 153 ? 25.281 11.227 -19.688 1 97.5 153 PRO A O 1
ATOM 1167 N N . ALA A 1 154 ? 25.922 9.438 -20.812 1 97.38 154 ALA A N 1
ATOM 1168 C CA . ALA A 1 154 ? 24.844 9.562 -21.781 1 97.38 154 ALA A CA 1
ATOM 1169 C C . ALA A 1 154 ? 23.484 9.336 -21.109 1 97.38 154 ALA A C 1
ATOM 1171 O O . ALA A 1 154 ? 22.5 10.016 -21.438 1 97.38 154 ALA A O 1
ATOM 1172 N N . PHE A 1 155 ? 23.531 8.391 -20.281 1 96.88 155 PHE A N 1
ATOM 1173 C CA . PHE A 1 155 ? 22.328 8.094 -19.5 1 96.88 155 PHE A CA 1
ATOM 1174 C C . PHE A 1 155 ? 21.906 9.305 -18.688 1 96.88 155 PHE A C 1
ATOM 1176 O O . PHE A 1 155 ? 20.734 9.688 -18.703 1 96.88 155 PHE A O 1
ATOM 1183 N N . GLY A 1 156 ? 22.797 9.93 -17.938 1 97.81 156 GLY A N 1
ATOM 1184 C CA . GLY A 1 156 ? 22.516 11.117 -17.156 1 97.81 156 GLY A CA 1
ATOM 1185 C C . GLY A 1 156 ? 21.969 12.273 -17.984 1 97.81 156 GLY A C 1
ATOM 1186 O O . GLY A 1 156 ? 20.984 12.906 -17.594 1 97.81 156 GLY A O 1
ATOM 1187 N N . THR A 1 157 ? 22.547 12.477 -19.094 1 97.19 157 THR A N 1
ATOM 1188 C CA . THR A 1 157 ? 22.125 13.562 -19.969 1 97.19 157 THR A CA 1
ATOM 1189 C C . THR A 1 157 ? 20.719 13.328 -20.5 1 97.19 157 THR A C 1
ATOM 1191 O O . THR A 1 157 ? 19.891 14.242 -20.516 1 97.19 157 THR A O 1
ATOM 1194 N N . ALA A 1 158 ? 20.469 12.094 -20.891 1 96.88 158 ALA A N 1
ATOM 1195 C CA . ALA A 1 158 ? 19.141 11.742 -21.406 1 96.88 158 ALA A CA 1
ATOM 1196 C C . ALA A 1 158 ? 18.062 11.953 -20.359 1 96.88 158 ALA A C 1
ATOM 1198 O O . ALA A 1 158 ? 17 12.484 -20.656 1 96.88 158 ALA A O 1
ATOM 1199 N N . CYS A 1 159 ? 18.328 11.508 -19.156 1 97.5 159 CYS A N 1
ATOM 1200 C CA . CYS A 1 159 ? 17.375 11.648 -18.062 1 97.5 159 CYS A CA 1
ATOM 1201 C C . CYS A 1 159 ? 17.125 13.117 -17.75 1 97.5 159 CYS A C 1
ATOM 1203 O O . CYS A 1 159 ? 15.977 13.523 -17.547 1 97.5 159 CYS A O 1
ATOM 1205 N N . LEU A 1 160 ? 18.141 13.945 -17.703 1 96.38 160 LEU A N 1
ATOM 1206 C CA . LEU A 1 160 ? 18 15.359 -17.391 1 96.38 160 LEU A CA 1
ATOM 1207 C C . LEU A 1 160 ? 17.188 16.078 -18.469 1 96.38 160 LEU A C 1
ATOM 1209 O O . LEU A 1 160 ? 16.406 16.984 -18.172 1 96.38 160 LEU A O 1
ATOM 1213 N N . GLN A 1 161 ? 17.344 15.656 -19.656 1 93.88 161 GLN A N 1
ATOM 1214 C CA . GLN A 1 161 ? 16.578 16.234 -20.75 1 93.88 161 GLN A CA 1
ATOM 1215 C C . GLN A 1 161 ? 15.086 15.938 -20.594 1 93.88 161 GLN A C 1
ATOM 1217 O O . GLN A 1 161 ? 14.234 16.781 -20.906 1 93.88 161 GLN A O 1
ATOM 1222 N N . LEU A 1 162 ? 14.82 14.766 -20.109 1 94.56 162 LEU A N 1
ATOM 1223 C CA . LEU A 1 162 ? 13.43 14.375 -19.891 1 94.56 162 LEU A CA 1
ATOM 1224 C C . LEU A 1 162 ? 12.805 15.219 -18.781 1 94.56 162 LEU A C 1
ATOM 1226 O O . LEU A 1 162 ? 11.633 15.609 -18.891 1 94.56 162 LEU A O 1
ATOM 1230 N N . ILE A 1 163 ? 13.492 15.547 -17.719 1 94.25 163 ILE A N 1
ATOM 1231 C CA . ILE A 1 163 ? 12.977 16.344 -16.609 1 94.25 163 ILE A CA 1
ATOM 1232 C C . ILE A 1 163 ? 12.727 17.781 -17.078 1 94.25 163 ILE A C 1
ATOM 1234 O O . ILE A 1 163 ? 11.727 18.391 -16.703 1 94.25 163 ILE A O 1
ATOM 1238 N N . LYS A 1 164 ? 13.602 18.281 -17.891 1 88.94 164 LYS A N 1
ATOM 1239 C CA . LYS A 1 164 ? 13.555 19.672 -18.312 1 88.94 164 LYS A CA 1
ATOM 1240 C C . LYS A 1 164 ? 12.531 19.875 -19.438 1 88.94 164 LYS A C 1
ATOM 1242 O O . LYS A 1 164 ? 12.133 21 -19.719 1 88.94 164 LYS A O 1
ATOM 1247 N N . SER A 1 165 ? 12.219 18.781 -19.953 1 78.31 165 SER A N 1
ATOM 1248 C CA . SER A 1 165 ? 11.305 18.891 -21.078 1 78.31 165 SER A CA 1
ATOM 1249 C C . SER A 1 165 ? 9.984 19.531 -20.672 1 78.31 165 SER A C 1
ATOM 1251 O O . SER A 1 165 ? 9.359 19.094 -19.703 1 78.31 165 SER A O 1
ATOM 1253 N N . LYS A 1 166 ? 9.867 20.938 -20.781 1 63.69 166 LYS A N 1
ATOM 1254 C CA . LYS A 1 166 ? 8.656 21.719 -20.516 1 63.69 166 LYS A CA 1
ATOM 1255 C C . LYS A 1 166 ? 7.602 21.469 -21.594 1 63.69 166 LYS A C 1
ATOM 1257 O O . LYS A 1 166 ? 7.934 21.156 -22.75 1 63.69 166 LYS A O 1
ATOM 1262 N N . ALA A 1 167 ? 6.293 21.391 -21.156 1 55.22 167 ALA A N 1
ATOM 1263 C CA . ALA A 1 167 ? 5.16 21.266 -22.062 1 55.22 167 ALA A CA 1
ATOM 1264 C C . ALA A 1 167 ? 5.266 22.25 -23.219 1 55.22 167 ALA A C 1
ATOM 1266 O O . ALA A 1 167 ? 4.434 22.25 -24.125 1 55.22 167 ALA A O 1
ATOM 1267 N N . SER A 1 168 ? 6.055 23.312 -23.109 1 48.19 168 SER A N 1
ATOM 1268 C CA . SER A 1 168 ? 5.859 24.391 -24.062 1 48.19 168 SER A CA 1
ATOM 1269 C C . SER A 1 168 ? 5.957 23.891 -25.5 1 48.19 168 SER A C 1
ATOM 1271 O O . SER A 1 168 ? 5.512 24.562 -26.438 1 48.19 168 SER A O 1
ATOM 1273 N N . GLU A 1 169 ? 7.16 23.281 -25.859 1 45.31 169 GLU A N 1
ATOM 1274 C CA . GLU A 1 169 ? 7.289 23.156 -27.312 1 45.31 169 GLU A CA 1
ATOM 1275 C C . GLU A 1 169 ? 6.254 22.203 -27.891 1 45.31 169 GLU A C 1
ATOM 1277 O O . GLU A 1 169 ? 5.957 21.172 -27.281 1 45.31 169 GLU A O 1
ATOM 1282 N N . ALA A 1 170 ? 5.359 22.641 -28.859 1 44.91 170 ALA A N 1
ATOM 1283 C CA . ALA A 1 170 ? 4.281 22 -29.609 1 44.91 170 ALA A CA 1
ATOM 1284 C C . ALA A 1 170 ? 4.539 20.516 -29.781 1 44.91 170 ALA A C 1
ATOM 1286 O O . ALA A 1 170 ? 3.609 19.734 -30.016 1 44.91 170 ALA A O 1
ATOM 1287 N N . GLN A 1 171 ? 5.824 20.031 -29.828 1 48.69 171 GLN A N 1
ATOM 1288 C CA . GLN A 1 171 ? 6.082 18.734 -30.453 1 48.69 171 GLN A CA 1
ATOM 1289 C C . GLN A 1 171 ? 6.32 17.656 -29.391 1 48.69 171 GLN A C 1
ATOM 1291 O O . GLN A 1 171 ? 6.273 16.469 -29.688 1 48.69 171 GLN A O 1
ATOM 1296 N N . SER A 1 172 ? 6.742 18.016 -28.031 1 55.31 172 SER A N 1
ATOM 1297 C CA . SER A 1 172 ? 6.953 16.875 -27.141 1 55.31 172 SER A CA 1
ATOM 1298 C C . SER A 1 172 ? 6.215 17.047 -25.828 1 55.31 172 SER A C 1
ATOM 1300 O O . SER A 1 172 ? 6.426 18.031 -25.109 1 55.31 172 SER A O 1
ATOM 1302 N N . PRO A 1 173 ? 5.176 16.359 -25.641 1 62.84 173 PRO A N 1
ATOM 1303 C CA . PRO A 1 173 ? 4.414 16.453 -24.391 1 62.84 173 PRO A CA 1
ATOM 1304 C C . PRO A 1 173 ? 5.293 16.328 -23.156 1 62.84 173 PRO A C 1
ATOM 1306 O O . PRO A 1 173 ? 6.34 15.672 -23.188 1 62.84 173 PRO A O 1
ATOM 1309 N N . ALA A 1 174 ? 5.117 17.203 -22.219 1 78.38 174 ALA A N 1
ATOM 1310 C CA . ALA A 1 174 ? 5.828 17.172 -20.938 1 78.38 174 ALA A CA 1
ATOM 1311 C C . ALA A 1 174 ? 5.824 15.766 -20.344 1 78.38 174 ALA A C 1
ATOM 1313 O O . ALA A 1 174 ? 4.844 15.031 -20.484 1 78.38 174 ALA A O 1
ATOM 1314 N N . ALA A 1 175 ? 7.051 15.328 -19.859 1 87.56 175 ALA A N 1
ATOM 1315 C CA . ALA A 1 175 ? 7.18 14.016 -19.234 1 87.56 175 ALA A CA 1
ATOM 1316 C C . ALA A 1 175 ? 6.199 13.859 -18.078 1 87.56 175 ALA A C 1
ATOM 1318 O O . ALA A 1 175 ? 6.02 14.789 -17.281 1 87.56 175 ALA A O 1
ATOM 1319 N N . PRO A 1 176 ? 5.559 12.758 -18.094 1 92.88 176 PRO A N 1
ATOM 1320 C CA . PRO A 1 176 ? 4.695 12.508 -16.938 1 92.88 176 PRO A CA 1
ATOM 1321 C C . PRO A 1 176 ? 5.449 12.578 -15.609 1 92.88 176 PRO A C 1
ATOM 1323 O O . PRO A 1 176 ? 6.629 12.234 -15.547 1 92.88 176 PRO A O 1
ATOM 1326 N N . LEU A 1 177 ? 4.84 13.023 -14.523 1 94.69 177 LEU A N 1
ATOM 1327 C CA . LEU A 1 177 ? 5.469 13.219 -13.227 1 94.69 177 LEU A CA 1
ATOM 1328 C C . LEU A 1 177 ? 5.961 11.891 -12.656 1 94.69 177 LEU A C 1
ATOM 1330 O O . LEU A 1 177 ? 6.926 11.852 -11.891 1 94.69 177 LEU A O 1
ATOM 1334 N N . THR A 1 178 ? 5.336 10.766 -13.047 1 95.25 178 THR A N 1
ATOM 1335 C CA . THR A 1 178 ? 5.781 9.445 -12.594 1 95.25 178 THR A CA 1
ATOM 1336 C C . THR A 1 178 ? 7.156 9.117 -13.164 1 95.25 178 THR A C 1
ATOM 1338 O O . THR A 1 178 ? 7.973 8.477 -12.5 1 95.25 178 THR A O 1
ATOM 1341 N N . LEU A 1 179 ? 7.363 9.508 -14.398 1 96.94 179 LEU A N 1
ATOM 1342 C CA . LEU A 1 179 ? 8.664 9.312 -15.023 1 96.94 179 LEU A CA 1
ATOM 1343 C C . LEU A 1 179 ? 9.734 10.141 -14.328 1 96.94 179 LEU A C 1
ATOM 1345 O O . LEU A 1 179 ? 10.844 9.648 -14.086 1 96.94 179 LEU A O 1
ATOM 1349 N N . VAL A 1 180 ? 9.406 11.344 -13.953 1 97.38 180 VAL A N 1
ATOM 1350 C CA . VAL A 1 180 ? 10.328 12.203 -13.234 1 97.38 180 VAL A CA 1
ATOM 1351 C C . VAL A 1 180 ? 10.68 11.578 -11.883 1 97.38 180 VAL A C 1
ATOM 1353 O O . VAL A 1 180 ? 11.836 11.602 -11.461 1 97.38 180 VAL A O 1
ATOM 1356 N N . GLU A 1 181 ? 9.656 11.094 -11.203 1 98.12 181 GLU A N 1
ATOM 1357 C CA . GLU A 1 181 ? 9.867 10.406 -9.93 1 98.12 181 GLU A CA 1
ATOM 1358 C C . GLU A 1 181 ? 10.852 9.25 -10.086 1 98.12 181 GLU A C 1
ATOM 1360 O O . GLU A 1 181 ? 11.758 9.086 -9.258 1 98.12 181 GLU A O 1
ATOM 1365 N N . THR A 1 182 ? 10.719 8.453 -11.117 1 98.44 182 THR A N 1
ATOM 1366 C CA . THR A 1 182 ? 11.602 7.324 -11.398 1 98.44 182 THR A CA 1
ATOM 1367 C C . THR A 1 182 ? 13.031 7.797 -11.625 1 98.44 182 THR A C 1
ATOM 1369 O O . THR A 1 182 ? 13.984 7.184 -11.133 1 98.44 182 THR A O 1
ATOM 1372 N N . ILE A 1 183 ? 13.203 8.867 -12.375 1 98.5 183 ILE A N 1
ATOM 1373 C CA . ILE A 1 183 ? 14.523 9.422 -12.648 1 98.5 183 ILE A CA 1
ATOM 1374 C C . ILE A 1 183 ? 15.172 9.875 -11.344 1 98.5 183 ILE A C 1
ATOM 1376 O O . ILE A 1 183 ? 16.344 9.602 -11.094 1 98.5 183 ILE A O 1
ATOM 1380 N N . CYS A 1 184 ? 14.391 10.562 -10.484 1 98.56 184 CYS A N 1
ATOM 1381 C CA . CYS A 1 184 ? 14.914 11.008 -9.203 1 98.56 184 CYS A CA 1
ATOM 1382 C C . CYS A 1 184 ? 15.383 9.82 -8.359 1 98.56 184 CYS A C 1
ATOM 1384 O O . CYS A 1 184 ? 16.469 9.867 -7.777 1 98.56 184 CYS A O 1
ATOM 1386 N N . SER A 1 185 ? 14.617 8.781 -8.344 1 98.44 185 SER A N 1
ATOM 1387 C CA . SER A 1 185 ? 14.977 7.582 -7.598 1 98.44 185 SER A CA 1
ATOM 1388 C C . SER A 1 185 ? 16.219 6.918 -8.188 1 98.44 185 SER A C 1
ATOM 1390 O O . SER A 1 185 ? 17.078 6.441 -7.445 1 98.44 185 SER A O 1
ATOM 1392 N N . SER A 1 186 ? 16.266 6.922 -9.469 1 98.56 186 SER A N 1
ATOM 1393 C CA . SER A 1 186 ? 17.422 6.336 -10.156 1 98.56 186 SER A CA 1
ATOM 1394 C C . SER A 1 186 ? 18.703 7.074 -9.812 1 98.56 186 SER A C 1
ATOM 1396 O O . SER A 1 186 ? 19.703 6.461 -9.406 1 98.56 186 SER A O 1
ATOM 1398 N N . PHE A 1 187 ? 18.656 8.352 -9.922 1 98.5 187 PHE A N 1
ATOM 1399 C CA . PHE A 1 187 ? 19.844 9.172 -9.641 1 98.5 187 PHE A CA 1
ATOM 1400 C C . PHE A 1 187 ? 20.266 9.031 -8.188 1 98.5 187 PHE A C 1
ATOM 1402 O O . PHE A 1 187 ? 21.453 8.906 -7.887 1 98.5 187 PHE A O 1
ATOM 1409 N N . SER A 1 188 ? 19.281 9.07 -7.254 1 98.12 188 SER A N 1
ATOM 1410 C CA . SER A 1 188 ? 19.609 8.969 -5.832 1 98.12 188 SER A CA 1
ATOM 1411 C C . SER A 1 188 ? 20.266 7.633 -5.504 1 98.12 188 SER A C 1
ATOM 1413 O O . SER A 1 188 ? 21.078 7.547 -4.578 1 98.12 188 SER A O 1
ATOM 1415 N N . THR A 1 189 ? 19.969 6.602 -6.266 1 97.69 189 THR A N 1
ATOM 1416 C CA . THR A 1 189 ? 20.531 5.273 -6.066 1 97.69 189 THR A CA 1
ATOM 1417 C C . THR A 1 189 ? 21.938 5.195 -6.66 1 97.69 189 THR A C 1
ATOM 1419 O O . THR A 1 189 ? 22.844 4.59 -6.07 1 97.69 189 THR A O 1
ATOM 1422 N N . LEU A 1 190 ? 22.219 5.879 -7.762 1 98.12 190 LEU A N 1
ATOM 1423 C CA . LEU A 1 190 ? 23.438 5.691 -8.531 1 98.12 190 LEU A CA 1
ATOM 1424 C C . LEU A 1 190 ? 24.516 6.676 -8.078 1 98.12 190 LEU A C 1
ATOM 1426 O O . LEU A 1 190 ? 25.703 6.391 -8.203 1 98.12 190 LEU A O 1
ATOM 1430 N N . ILE A 1 191 ? 24.172 7.785 -7.555 1 97.62 191 ILE A N 1
ATOM 1431 C CA . ILE A 1 191 ? 25.109 8.836 -7.211 1 97.62 191 ILE A CA 1
ATOM 1432 C C . ILE A 1 191 ? 26.094 8.328 -6.16 1 97.62 191 ILE A C 1
ATOM 1434 O O . ILE A 1 191 ? 27.312 8.453 -6.32 1 97.62 191 ILE A O 1
ATOM 1438 N N . PRO A 1 192 ? 25.656 7.684 -5.062 1 96 192 PRO A N 1
ATOM 1439 C CA . PRO A 1 192 ? 26.625 7.168 -4.094 1 96 192 PRO A CA 1
ATOM 1440 C C . PRO A 1 192 ? 27.531 6.082 -4.684 1 96 192 PRO A C 1
ATOM 1442 O O . PRO A 1 192 ? 28.641 5.875 -4.203 1 96 192 PRO A O 1
ATOM 1445 N N . LEU A 1 193 ? 27.125 5.395 -5.746 1 95.94 193 LEU A N 1
ATOM 1446 C CA . LEU A 1 193 ? 27.891 4.316 -6.359 1 95.94 193 LEU A CA 1
ATOM 1447 C C . LEU A 1 193 ? 28.891 4.863 -7.371 1 95.94 193 LEU A C 1
ATOM 1449 O O . LEU A 1 193 ? 30 4.344 -7.5 1 95.94 193 LEU A O 1
ATOM 1453 N N . TYR A 1 194 ? 28.469 5.922 -8.086 1 96.5 194 TYR A N 1
ATOM 1454 C CA . TYR A 1 194 ? 29.312 6.484 -9.141 1 96.5 194 TYR A CA 1
ATOM 1455 C C . TYR A 1 194 ? 29.453 7.992 -8.969 1 96.5 194 TYR A C 1
ATOM 1457 O O . TYR A 1 194 ? 29.125 8.766 -9.875 1 96.5 194 TYR A O 1
ATOM 1465 N N . PRO A 1 195 ? 30.047 8.484 -7.918 1 95.31 195 PRO A N 1
ATOM 1466 C CA . PRO A 1 195 ? 30.109 9.922 -7.621 1 95.31 195 PRO A CA 1
ATOM 1467 C C . PRO A 1 195 ? 30.875 10.711 -8.68 1 95.31 195 PRO A C 1
ATOM 1469 O O . PRO A 1 195 ? 30.406 11.75 -9.141 1 95.31 195 PRO A O 1
ATOM 1472 N N . PRO A 1 196 ? 32 10.242 -9.148 1 94 196 PRO A N 1
ATOM 1473 C CA . PRO A 1 196 ? 32.75 11.039 -10.125 1 94 196 PRO A CA 1
ATOM 1474 C C . PRO A 1 196 ? 32 11.234 -11.438 1 94 196 PRO A C 1
ATOM 1476 O O . PRO A 1 196 ? 32.125 12.273 -12.078 1 94 196 PRO A O 1
ATOM 1479 N N . THR A 1 197 ? 31.266 10.234 -11.812 1 95.56 197 THR A N 1
ATOM 1480 C CA . THR A 1 197 ? 30.547 10.305 -13.078 1 95.56 197 THR A CA 1
ATOM 1481 C C . THR A 1 197 ? 29.391 11.305 -12.992 1 95.56 197 THR A C 1
ATOM 1483 O O . THR A 1 197 ? 29.047 11.938 -13.984 1 95.56 197 THR A O 1
ATOM 1486 N N . PHE A 1 198 ? 28.797 11.492 -11.852 1 96.88 198 PHE A N 1
ATOM 1487 C CA . PHE A 1 198 ? 27.609 12.336 -11.695 1 96.88 198 PHE A CA 1
ATOM 1488 C C . PHE A 1 198 ? 28 13.742 -11.273 1 96.88 198 PHE A C 1
ATOM 1490 O O . PHE A 1 198 ? 27.172 14.648 -11.266 1 96.88 198 PHE A O 1
ATOM 1497 N N . ARG A 1 199 ? 29.203 13.992 -10.938 1 95.31 199 ARG A N 1
ATOM 1498 C CA . ARG A 1 199 ? 29.688 15.289 -10.469 1 95.31 199 ARG A CA 1
ATOM 1499 C C . ARG A 1 199 ? 29.359 16.391 -11.469 1 95.31 199 ARG A C 1
ATOM 1501 O O . ARG A 1 199 ? 28.812 17.438 -11.094 1 95.31 199 ARG A O 1
ATOM 1508 N N . PRO A 1 200 ? 29.516 16.156 -12.75 1 95.62 200 PRO A N 1
ATOM 1509 C CA . PRO A 1 200 ? 29.234 17.234 -13.719 1 95.62 200 PRO A CA 1
ATOM 1510 C C . PRO A 1 200 ? 27.75 17.562 -13.805 1 95.62 200 PRO A C 1
ATOM 1512 O O . PRO A 1 200 ? 27.375 18.625 -14.305 1 95.62 200 PRO A O 1
ATOM 1515 N N . PHE A 1 201 ? 26.891 16.703 -13.391 1 96.69 201 PHE A N 1
ATOM 1516 C CA . PHE A 1 201 ? 25.453 16.891 -13.516 1 96.69 201 PHE A CA 1
ATOM 1517 C C . PHE A 1 201 ? 24.875 17.547 -12.273 1 96.69 201 PHE A C 1
ATOM 1519 O O . PHE A 1 201 ? 23.688 17.875 -12.227 1 96.69 201 PHE A O 1
ATOM 1526 N N . SER A 1 202 ? 25.594 17.734 -11.227 1 94.75 202 SER A N 1
ATOM 1527 C CA . SER A 1 202 ? 25.109 18.156 -9.906 1 94.75 202 SER A CA 1
ATOM 1528 C C . SER A 1 202 ? 24.328 19.453 -9.984 1 94.75 202 SER A C 1
ATOM 1530 O O . SER A 1 202 ? 23.203 19.531 -9.484 1 94.75 202 SER A O 1
ATOM 1532 N N . SER A 1 203 ? 24.875 20.438 -10.625 1 93.38 203 SER A N 1
ATOM 1533 C CA . SER A 1 203 ? 24.219 21.734 -10.719 1 93.38 203 SER A CA 1
ATOM 1534 C C . SER A 1 203 ? 22.938 21.656 -11.531 1 93.38 203 SER A C 1
ATOM 1536 O O . SER A 1 203 ? 21.922 22.25 -11.156 1 93.38 203 SER A O 1
ATOM 1538 N N . GLN A 1 204 ? 22.984 20.922 -12.594 1 95.12 204 GLN A N 1
ATOM 1539 C CA . GLN A 1 204 ? 21.812 20.766 -13.445 1 95.12 204 GLN A CA 1
ATOM 1540 C C . GLN A 1 204 ? 20.703 20.031 -12.711 1 95.12 204 GLN A C 1
ATOM 1542 O O . GLN A 1 204 ? 19.516 20.359 -12.859 1 95.12 204 GLN A O 1
ATOM 1547 N N . ILE A 1 205 ? 21.078 19.062 -11.953 1 96.5 205 ILE A N 1
ATOM 1548 C CA . ILE A 1 205 ? 20.109 18.281 -11.18 1 96.5 205 ILE A CA 1
ATOM 1549 C C . ILE A 1 205 ? 19.422 19.188 -10.164 1 96.5 205 ILE A C 1
ATOM 1551 O O . ILE A 1 205 ? 18.188 19.172 -10.039 1 96.5 205 ILE A O 1
ATOM 1555 N N . ARG A 1 206 ? 20.141 20.016 -9.484 1 93.75 206 ARG A N 1
ATOM 1556 C CA . ARG A 1 206 ? 19.594 20.922 -8.477 1 93.75 206 ARG A CA 1
ATOM 1557 C C . ARG A 1 206 ? 18.578 21.875 -9.086 1 93.75 206 ARG A C 1
ATOM 1559 O O . ARG A 1 206 ? 17.5 22.078 -8.516 1 93.75 206 ARG A O 1
ATOM 1566 N N . THR A 1 207 ? 18.891 22.359 -10.219 1 93.12 207 THR A N 1
ATOM 1567 C CA . THR A 1 207 ? 18 23.297 -10.891 1 93.12 207 THR A CA 1
ATOM 1568 C C . THR A 1 207 ? 16.75 22.594 -11.398 1 93.12 207 THR A C 1
ATOM 1570 O O . THR A 1 207 ? 15.633 23.125 -11.266 1 93.12 207 THR A O 1
ATOM 1573 N N . ALA A 1 208 ? 16.938 21.453 -11.93 1 93.94 208 ALA A N 1
ATOM 1574 C CA . ALA A 1 208 ? 15.844 20.719 -12.555 1 93.94 208 ALA A CA 1
ATOM 1575 C C . ALA A 1 208 ? 14.828 20.25 -11.516 1 93.94 208 ALA A C 1
ATOM 1577 O O . ALA A 1 208 ? 13.625 20.219 -11.789 1 93.94 208 ALA A O 1
ATOM 1578 N N . VAL A 1 209 ? 15.227 19.953 -10.289 1 95.56 209 VAL A N 1
ATOM 1579 C CA . VAL A 1 209 ? 14.32 19.328 -9.328 1 95.56 209 VAL A CA 1
ATOM 1580 C C . VAL A 1 209 ? 13.805 20.375 -8.344 1 95.56 209 VAL A C 1
ATOM 1582 O O . VAL A 1 209 ? 12.977 20.062 -7.48 1 95.56 209 VAL A O 1
ATOM 1585 N N . GLY A 1 210 ? 14.188 21.641 -8.43 1 93.94 210 GLY A N 1
ATOM 1586 C CA . GLY A 1 210 ? 13.82 22.703 -7.508 1 93.94 210 GLY A CA 1
ATOM 1587 C C . GLY A 1 210 ? 12.32 22.844 -7.336 1 93.94 210 GLY A C 1
ATOM 1588 O O . GLY A 1 210 ? 11.828 23.031 -6.219 1 93.94 210 GLY A O 1
ATOM 1589 N N . VAL A 1 211 ? 11.578 22.625 -8.375 1 93.19 211 VAL A N 1
ATOM 1590 C CA . VAL A 1 211 ? 10.133 22.859 -8.383 1 93.19 211 VAL A CA 1
ATOM 1591 C C . VAL A 1 211 ? 9.43 21.75 -7.613 1 93.19 211 VAL A C 1
ATOM 1593 O O . VAL A 1 211 ? 8.289 21.906 -7.184 1 93.19 211 VAL A O 1
ATOM 1596 N N . TYR A 1 212 ? 10.109 20.578 -7.359 1 96.06 212 TYR A N 1
ATOM 1597 C CA . TYR A 1 212 ? 9.461 19.406 -6.777 1 96.06 212 TYR A CA 1
ATOM 1598 C C . TYR A 1 212 ? 9.773 19.297 -5.289 1 96.06 212 TYR A C 1
ATOM 1600 O O . TYR A 1 212 ? 9.195 18.469 -4.59 1 96.06 212 TYR A O 1
ATOM 1608 N N . LEU A 1 213 ? 10.648 20.141 -4.734 1 96.56 213 LEU A N 1
ATOM 1609 C CA . LEU A 1 213 ? 11.18 19.969 -3.389 1 96.56 213 LEU A CA 1
ATOM 1610 C C . LEU A 1 213 ? 10.164 20.406 -2.34 1 96.56 213 LEU A C 1
ATOM 1612 O O . LEU A 1 213 ? 9.953 19.703 -1.344 1 96.56 213 LEU A O 1
ATOM 1616 N N . ALA A 1 214 ? 9.562 21.5 -2.525 1 96.12 214 ALA A N 1
ATOM 1617 C CA . ALA A 1 214 ? 8.555 22.094 -1.641 1 96.12 214 ALA A CA 1
ATOM 1618 C C . ALA A 1 214 ? 7.523 22.875 -2.434 1 96.12 214 ALA A C 1
ATOM 1620 O O . ALA A 1 214 ? 7.418 24.094 -2.287 1 96.12 214 ALA A O 1
ATOM 1621 N N . PRO A 1 215 ? 6.691 22.203 -3.143 1 94.81 215 PRO A N 1
ATOM 1622 C CA . PRO A 1 215 ? 5.719 22.859 -4.012 1 94.81 215 PRO A CA 1
ATOM 1623 C C . PRO A 1 215 ? 4.605 23.547 -3.23 1 94.81 215 PRO A C 1
ATOM 1625 O O . PRO A 1 215 ? 4.367 23.219 -2.064 1 94.81 215 PRO A O 1
ATOM 1628 N N . THR A 1 216 ? 3.996 24.562 -3.855 1 94.19 216 THR A N 1
ATOM 1629 C CA . THR A 1 216 ? 2.895 25.312 -3.266 1 94.19 216 THR A CA 1
ATOM 1630 C C . THR A 1 216 ? 1.732 25.438 -4.25 1 94.19 216 THR A C 1
ATOM 1632 O O . THR A 1 216 ? 1.854 25.031 -5.41 1 94.19 216 THR A O 1
ATOM 1635 N N . CYS A 1 217 ? 0.602 26 -3.863 1 90.25 217 CYS A N 1
ATOM 1636 C CA . CYS A 1 217 ? -0.585 26.156 -4.695 1 90.25 217 CYS A CA 1
ATOM 1637 C C . CYS A 1 217 ? -0.389 27.266 -5.723 1 90.25 217 CYS A C 1
ATOM 1639 O O . CYS A 1 217 ? -1.181 27.406 -6.66 1 90.25 217 CYS A O 1
ATOM 1641 N N . SER A 1 218 ? 0.757 28.031 -5.578 1 90 218 SER A N 1
ATOM 1642 C CA . SER A 1 218 ? 1.076 29.078 -6.547 1 90 218 SER A CA 1
ATOM 1643 C C . SER A 1 218 ? 1.717 28.484 -7.801 1 90 218 SER A C 1
ATOM 1645 O O . SER A 1 218 ? 1.793 29.156 -8.836 1 90 218 SER A O 1
ATOM 1647 N N . ASP A 1 219 ? 2.143 27.234 -7.629 1 88.94 219 ASP A N 1
ATOM 1648 C CA . ASP A 1 219 ? 2.809 26.594 -8.758 1 88.94 219 ASP A CA 1
ATOM 1649 C C . ASP A 1 219 ? 1.795 26.125 -9.797 1 88.94 219 ASP A C 1
ATOM 1651 O O . ASP A 1 219 ? 0.626 25.906 -9.477 1 88.94 219 ASP A O 1
ATOM 1655 N N . GLU A 1 220 ? 2.201 25.969 -10.969 1 83.06 220 GLU A N 1
ATOM 1656 C CA . GLU A 1 220 ? 1.322 25.578 -12.07 1 83.06 220 GLU A CA 1
ATOM 1657 C C . GLU A 1 220 ? 1.05 24.078 -12.047 1 83.06 220 GLU A C 1
ATOM 1659 O O . GLU A 1 220 ? 0.082 23.609 -12.648 1 83.06 220 GLU A O 1
ATOM 1664 N N . ILE A 1 221 ? 1.854 23.375 -11.367 1 85.94 221 ILE A N 1
ATOM 1665 C CA . ILE A 1 221 ? 1.717 21.922 -11.375 1 85.94 221 ILE A CA 1
ATOM 1666 C C . ILE A 1 221 ? 1.435 21.422 -9.961 1 85.94 221 ILE A C 1
ATOM 1668 O O . ILE A 1 221 ? 1.935 21.984 -8.984 1 85.94 221 ILE A O 1
ATOM 1672 N N . SER A 1 222 ? 0.574 20.453 -9.875 1 87.88 222 SER A N 1
ATOM 1673 C CA . SER A 1 222 ? 0.357 19.75 -8.609 1 87.88 222 SER A CA 1
ATOM 1674 C C . SER A 1 222 ? 1.297 18.562 -8.469 1 87.88 222 SER A C 1
ATOM 1676 O O . SER A 1 222 ? 1.174 17.578 -9.203 1 87.88 222 SER A O 1
ATOM 1678 N N . VAL A 1 223 ? 2.205 18.625 -7.547 1 93.5 223 VAL A N 1
ATOM 1679 C CA . VAL A 1 223 ? 3.254 17.625 -7.406 1 93.5 223 VAL A CA 1
ATOM 1680 C C . VAL A 1 223 ? 2.832 16.562 -6.387 1 93.5 223 VAL A C 1
ATOM 1682 O O . VAL A 1 223 ? 2.539 16.891 -5.234 1 93.5 223 VAL A O 1
ATOM 1685 N N . PRO A 1 224 ? 2.852 15.25 -6.793 1 94.44 224 PRO A N 1
ATOM 1686 C CA . PRO A 1 224 ? 2.523 14.195 -5.828 1 94.44 224 PRO A CA 1
ATOM 1687 C C . PRO A 1 224 ? 3.547 14.086 -4.699 1 94.44 224 PRO A C 1
ATOM 1689 O O . PRO A 1 224 ? 4.719 14.422 -4.891 1 94.44 224 PRO A O 1
ATOM 1692 N N . GLU A 1 225 ? 3.145 13.586 -3.514 1 95.06 225 GLU A N 1
ATOM 1693 C CA . GLU A 1 225 ? 4 13.477 -2.338 1 95.06 225 GLU A CA 1
ATOM 1694 C C . GLU A 1 225 ? 5.184 12.547 -2.602 1 95.06 225 GLU A C 1
ATOM 1696 O O . GLU A 1 225 ? 6.297 12.805 -2.137 1 95.06 225 GLU A O 1
ATOM 1701 N N . SER A 1 226 ? 4.953 11.469 -3.326 1 97.06 226 SER A N 1
ATOM 1702 C CA . SER A 1 226 ? 6.02 10.508 -3.619 1 97.06 226 SER A CA 1
ATOM 1703 C C . SER A 1 226 ? 7.129 11.156 -4.438 1 97.06 226 SER A C 1
ATOM 1705 O O . SER A 1 226 ? 8.312 10.875 -4.219 1 97.06 226 SER A O 1
ATOM 1707 N N . LEU A 1 227 ? 6.719 11.992 -5.363 1 98 227 LEU A N 1
ATOM 1708 C CA . LEU A 1 227 ? 7.715 12.688 -6.168 1 98 227 LEU A CA 1
ATOM 1709 C C . LEU A 1 227 ? 8.477 13.703 -5.324 1 98 227 LEU A C 1
ATOM 1711 O O . LEU A 1 227 ? 9.688 13.875 -5.492 1 98 227 LEU A O 1
ATOM 1715 N N . GLN A 1 228 ? 7.816 14.414 -4.41 1 97.94 228 GLN A N 1
ATOM 1716 C CA . GLN A 1 228 ? 8.5 15.336 -3.512 1 97.94 228 GLN A CA 1
ATOM 1717 C C . GLN A 1 228 ? 9.586 14.617 -2.709 1 97.94 228 GLN A C 1
ATOM 1719 O O . GLN A 1 228 ? 10.719 15.094 -2.631 1 97.94 228 GLN A O 1
ATOM 1724 N N . ARG A 1 229 ? 9.227 13.453 -2.213 1 97.81 229 ARG A N 1
ATOM 1725 C CA . ARG A 1 229 ? 10.164 12.68 -1.407 1 97.81 229 ARG A CA 1
ATOM 1726 C C . ARG A 1 229 ? 11.344 12.203 -2.248 1 97.81 229 ARG A C 1
ATOM 1728 O O . ARG A 1 229 ? 12.492 12.258 -1.806 1 97.81 229 ARG A O 1
ATOM 1735 N N . ALA A 1 230 ? 11.016 11.75 -3.449 1 98.31 230 ALA A N 1
ATOM 1736 C CA . ALA A 1 230 ? 12.078 11.273 -4.34 1 98.31 230 ALA A CA 1
ATOM 1737 C C . ALA A 1 230 ? 13.039 12.406 -4.695 1 98.31 230 ALA A C 1
ATOM 1739 O O . ALA A 1 230 ? 14.25 12.203 -4.746 1 98.31 230 ALA A O 1
ATOM 1740 N N . ALA A 1 231 ? 12.477 13.555 -4.984 1 98 231 ALA A N 1
ATOM 1741 C CA . ALA A 1 231 ? 13.297 14.711 -5.32 1 98 231 ALA A CA 1
ATOM 1742 C C . ALA A 1 231 ? 14.18 15.125 -4.145 1 98 231 ALA A C 1
ATOM 1744 O O . ALA A 1 231 ? 15.367 15.414 -4.32 1 98 231 ALA A O 1
ATOM 1745 N N . ARG A 1 232 ? 13.664 15.117 -2.979 1 97.62 232 ARG A N 1
ATOM 1746 C CA . ARG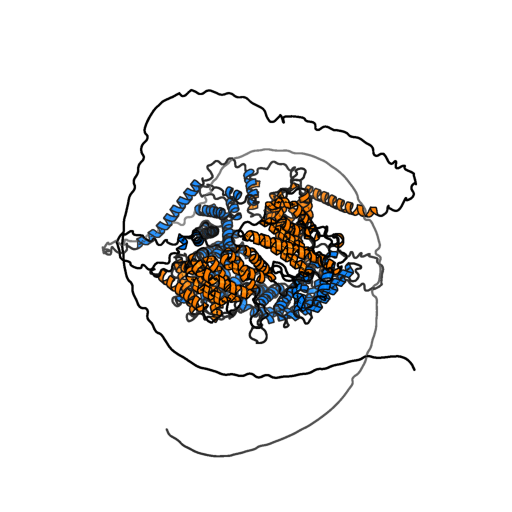 A 1 232 ? 14.43 15.477 -1.789 1 97.62 232 ARG A CA 1
ATOM 1747 C C . ARG A 1 232 ? 15.516 14.445 -1.504 1 97.62 232 ARG A C 1
ATOM 1749 O O . ARG A 1 232 ? 16.625 14.805 -1.094 1 97.62 232 ARG A O 1
ATOM 1756 N N . ARG A 1 233 ? 15.188 13.188 -1.688 1 97.75 233 ARG A N 1
ATOM 1757 C CA . ARG A 1 233 ? 16.203 12.141 -1.546 1 97.75 233 ARG A CA 1
ATOM 1758 C C . ARG A 1 233 ? 17.344 12.359 -2.521 1 97.75 233 ARG A C 1
ATOM 1760 O O . ARG A 1 233 ? 18.516 12.156 -2.17 1 97.75 233 ARG A O 1
ATOM 1767 N N . LEU A 1 234 ? 16.969 12.742 -3.73 1 98.06 234 LEU A N 1
ATOM 1768 C CA . LEU A 1 234 ? 17.969 13 -4.754 1 98.06 234 LEU A CA 1
ATOM 1769 C C . LEU A 1 234 ? 18.891 14.148 -4.336 1 98.06 234 LEU A C 1
ATOM 1771 O O . LEU A 1 234 ? 20.109 14.023 -4.398 1 98.06 234 LEU A O 1
ATOM 1775 N N . VAL A 1 235 ? 18.344 15.242 -3.877 1 96.75 235 VAL A N 1
ATOM 1776 C CA . VAL A 1 235 ? 19.141 16.391 -3.467 1 96.75 235 VAL A CA 1
ATOM 1777 C C . VAL A 1 235 ? 20 16.016 -2.264 1 96.75 235 VAL A C 1
ATOM 1779 O O . VAL A 1 235 ? 21.141 16.469 -2.146 1 96.75 235 VAL A O 1
ATOM 1782 N N . ALA A 1 236 ? 19.484 15.148 -1.372 1 96.06 236 ALA A N 1
ATOM 1783 C CA . ALA A 1 236 ? 20.234 14.68 -0.206 1 96.06 236 ALA A CA 1
ATOM 1784 C C . ALA A 1 236 ? 21.453 13.859 -0.625 1 96.06 236 ALA A C 1
ATOM 1786 O O . ALA A 1 236 ? 22.406 13.742 0.133 1 96.06 236 ALA A O 1
ATOM 1787 N N . SER A 1 237 ? 21.422 13.297 -1.81 1 96.62 237 SER A N 1
ATOM 1788 C CA . SER A 1 237 ? 22.5 12.438 -2.281 1 96.62 237 SER A CA 1
ATOM 1789 C C . SER A 1 237 ? 23.562 13.242 -3.021 1 96.62 237 SER A C 1
ATOM 1791 O O . SER A 1 237 ? 24.656 12.742 -3.262 1 96.62 237 SER A O 1
ATOM 1793 N N . LEU A 1 238 ? 23.328 14.461 -3.369 1 95.5 238 LEU A N 1
ATOM 1794 C CA . LEU A 1 238 ? 24.219 15.258 -4.211 1 95.5 238 LEU A CA 1
ATOM 1795 C C . LEU A 1 238 ? 25.562 15.5 -3.516 1 95.5 238 LEU A C 1
ATOM 1797 O O . LEU A 1 238 ? 26.609 15.484 -4.16 1 95.5 238 LEU A O 1
ATOM 1801 N N . PRO A 1 239 ? 25.641 15.625 -2.203 1 95.12 239 PRO A N 1
ATOM 1802 C CA . PRO A 1 239 ? 26.938 15.836 -1.536 1 95.12 239 PRO A CA 1
ATOM 1803 C C . PRO A 1 239 ? 27.906 14.672 -1.736 1 95.12 239 PRO A C 1
ATOM 1805 O O . PRO A 1 239 ? 29.109 14.82 -1.503 1 95.12 239 PRO A O 1
ATOM 1808 N N . PHE A 1 240 ? 27.422 13.539 -2.186 1 94.88 240 PHE A N 1
ATOM 1809 C CA . PHE A 1 240 ? 28.281 12.391 -2.436 1 94.88 240 PHE A CA 1
ATOM 1810 C C . PHE A 1 240 ? 29.266 12.68 -3.553 1 94.88 240 PHE A C 1
ATOM 1812 O O . PHE A 1 240 ? 30.312 12.039 -3.643 1 94.88 240 PHE A O 1
ATOM 1819 N N . VAL A 1 241 ? 28.891 13.562 -4.434 1 94.5 241 VAL A N 1
ATOM 1820 C CA . VAL A 1 241 ? 29.719 13.812 -5.609 1 94.5 241 VAL A CA 1
ATOM 1821 C C . VAL A 1 241 ? 30.891 14.719 -5.238 1 94.5 241 VAL A C 1
ATOM 1823 O O . VAL A 1 241 ? 31.859 14.82 -5.992 1 94.5 241 VAL A O 1
ATOM 1826 N N . ALA A 1 242 ? 30.812 15.367 -4.094 1 90.81 242 ALA A N 1
ATOM 1827 C CA . ALA A 1 242 ? 31.875 16.281 -3.684 1 90.81 242 ALA A CA 1
ATOM 1828 C C . ALA A 1 242 ? 33.188 15.516 -3.455 1 90.81 242 ALA A C 1
ATOM 1830 O O . ALA A 1 242 ? 33.156 14.344 -3.074 1 90.81 242 ALA A O 1
ATOM 1831 N N . ALA A 1 243 ? 34.25 16.141 -3.799 1 80.75 243 ALA A N 1
ATOM 1832 C CA . ALA A 1 243 ? 35.594 15.547 -3.623 1 80.75 243 ALA A CA 1
ATOM 1833 C C . ALA A 1 243 ? 36 15.539 -2.152 1 80.75 243 ALA A C 1
ATOM 1835 O O . ALA A 1 243 ? 35.656 16.469 -1.409 1 80.75 243 ALA A O 1
ATOM 1836 N N . LYS A 1 244 ? 36.75 14.539 -1.778 1 74.5 244 LYS A N 1
ATOM 1837 C CA . LYS A 1 244 ? 37.406 14.43 -0.474 1 74.5 244 LYS A CA 1
ATOM 1838 C C . LYS A 1 244 ? 36.438 14.703 0.656 1 74.5 244 LYS A C 1
ATOM 1840 O O . LYS A 1 244 ? 35.312 14.148 0.675 1 74.5 244 LYS A O 1
ATOM 1845 N N . SER A 1 245 ? 36.719 15.641 1.615 1 76.56 245 SER A N 1
ATOM 1846 C CA . SER A 1 245 ? 35.938 16.016 2.791 1 76.56 245 SER A CA 1
ATOM 1847 C C . SER A 1 245 ? 34.906 17.078 2.451 1 76.56 245 SER A C 1
ATOM 1849 O O . SER A 1 245 ? 34.188 17.531 3.328 1 76.56 245 SER A O 1
ATOM 1851 N N . GLY A 1 246 ? 34.656 17.328 1.19 1 86.81 246 GLY A N 1
ATOM 1852 C CA . GLY A 1 246 ? 33.781 18.391 0.757 1 86.81 246 GLY A CA 1
ATOM 1853 C C . GLY A 1 246 ? 32.312 18.031 0.863 1 86.81 246 GLY A C 1
ATOM 1854 O O . GLY A 1 246 ? 31.438 18.906 0.932 1 86.81 246 GLY A O 1
ATOM 1855 N N . GLY A 1 247 ? 32.062 16.766 0.959 1 90.06 247 GLY A N 1
ATOM 1856 C CA . GLY A 1 247 ? 30.703 16.312 1.018 1 90.06 247 GLY A CA 1
ATOM 1857 C C . GLY A 1 247 ? 29.984 16.719 2.293 1 90.06 247 GLY A C 1
ATOM 1858 O O . GLY A 1 247 ? 28.828 17.141 2.256 1 90.06 247 GLY A O 1
ATOM 1859 N N . SER A 1 248 ? 30.641 16.719 3.428 1 93.25 248 SER A N 1
ATOM 1860 C CA . SER A 1 248 ? 30.078 17.109 4.715 1 93.25 248 SER A CA 1
ATOM 1861 C C . SER A 1 248 ? 29.781 18.594 4.762 1 93.25 248 SER A C 1
ATOM 1863 O O . SER A 1 248 ? 28.75 19.016 5.297 1 93.25 248 SER A O 1
ATOM 1865 N N . GLU A 1 249 ? 30.641 19.359 4.156 1 93.19 249 GLU A N 1
ATOM 1866 C CA . GLU A 1 249 ? 30.453 20.812 4.121 1 93.19 249 GLU A CA 1
ATOM 1867 C C . GLU A 1 249 ? 29.281 21.188 3.229 1 93.19 249 GLU A C 1
ATOM 1869 O O . GLU A 1 249 ? 28.5 22.078 3.572 1 93.19 249 GLU A O 1
ATOM 1874 N N . GLU A 1 250 ? 29.188 20.547 2.131 1 93.19 250 GLU A N 1
ATOM 1875 C CA . GLU A 1 250 ? 28.078 20.812 1.215 1 93.19 250 GLU A CA 1
ATOM 1876 C C . GLU A 1 250 ? 26.734 20.469 1.856 1 93.19 250 GLU A C 1
ATOM 1878 O O . GLU A 1 250 ? 25.75 21.188 1.661 1 93.19 250 GLU A O 1
ATOM 1883 N N . TRP A 1 251 ? 26.734 19.359 2.582 1 95.25 251 TRP A N 1
ATOM 1884 C CA . TRP A 1 251 ? 25.531 18.969 3.299 1 95.25 251 TRP A CA 1
ATOM 1885 C C . TRP A 1 251 ? 25.141 20.031 4.336 1 95.25 251 TRP A C 1
ATOM 1887 O O . TRP A 1 251 ? 23.984 20.406 4.441 1 95.25 251 TRP A O 1
ATOM 1897 N N . ALA A 1 252 ? 26.094 20.531 5.113 1 94.5 252 ALA A N 1
ATOM 1898 C CA . ALA A 1 252 ? 25.875 21.547 6.133 1 94.5 252 ALA A CA 1
ATOM 1899 C C . ALA A 1 252 ? 25.359 22.844 5.516 1 94.5 252 ALA A C 1
ATOM 1901 O O . ALA A 1 252 ? 24.438 23.469 6.051 1 94.5 252 ALA A O 1
ATOM 1902 N N . LYS A 1 253 ? 25.922 23.172 4.398 1 92.81 253 LYS A N 1
ATOM 1903 C CA . LYS A 1 253 ? 25.5 24.375 3.689 1 92.81 253 LYS A CA 1
ATOM 1904 C C . LYS A 1 253 ? 24.047 24.234 3.205 1 92.81 253 LYS A C 1
ATOM 1906 O O . LYS A 1 253 ? 23.281 25.203 3.25 1 92.81 253 LY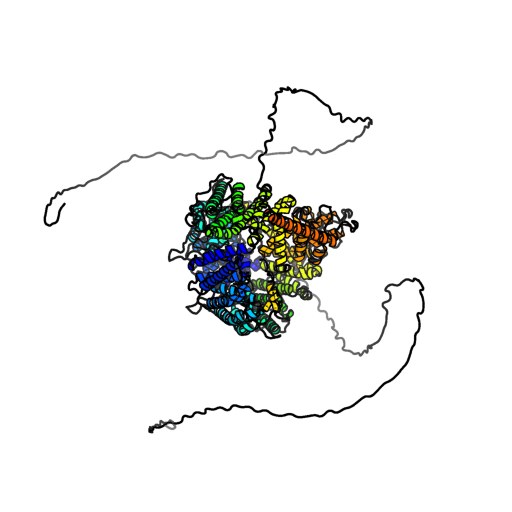S A O 1
ATOM 1911 N N . LEU A 1 254 ? 23.766 23.109 2.723 1 94.12 254 LEU A N 1
ATOM 1912 C CA . LEU A 1 254 ? 22.406 22.828 2.27 1 94.12 254 LEU A CA 1
ATOM 1913 C C . LEU A 1 254 ? 21.406 22.984 3.414 1 94.12 254 LEU A C 1
ATOM 1915 O O . LEU A 1 254 ? 20.391 23.672 3.27 1 94.12 254 LEU A O 1
ATOM 1919 N N . VAL A 1 255 ? 21.672 22.438 4.586 1 96.31 255 VAL A N 1
ATOM 1920 C CA . VAL A 1 255 ? 20.797 22.5 5.746 1 96.31 255 VAL A CA 1
ATOM 1921 C C . VAL A 1 255 ? 20.656 23.938 6.219 1 96.31 255 VAL A C 1
ATOM 1923 O O . VAL A 1 255 ? 19.547 24.422 6.477 1 96.31 255 VAL A O 1
ATOM 1926 N N . ASP A 1 256 ? 21.766 24.625 6.25 1 94.25 256 ASP A N 1
ATOM 1927 C CA . ASP A 1 256 ? 21.766 26.031 6.668 1 94.25 256 ASP A CA 1
ATOM 1928 C C . ASP A 1 256 ? 20.938 26.891 5.711 1 94.25 256 ASP A C 1
ATOM 1930 O O . ASP A 1 256 ? 20.234 27.797 6.145 1 94.25 256 ASP A O 1
ATOM 1934 N N . GLY A 1 257 ? 21.094 26.531 4.438 1 93.19 257 GLY A N 1
ATOM 1935 C CA . GLY A 1 257 ? 20.297 27.234 3.443 1 93.19 257 GLY A CA 1
ATOM 1936 C C . GLY A 1 257 ? 18.812 27.047 3.611 1 93.19 257 GLY A C 1
ATOM 1937 O O . GLY A 1 257 ? 18.031 28 3.494 1 93.19 257 GLY A O 1
ATOM 1938 N N . ILE A 1 258 ? 18.406 25.875 3.922 1 96.06 258 ILE A N 1
ATOM 1939 C CA . ILE A 1 258 ? 16.984 25.562 4.109 1 96.06 258 ILE A CA 1
ATOM 1940 C C . ILE A 1 258 ? 16.469 26.25 5.371 1 96.06 258 ILE A C 1
ATOM 1942 O O . ILE A 1 258 ? 15.367 26.781 5.383 1 96.06 258 ILE A O 1
ATOM 1946 N N . ILE A 1 259 ? 17.266 26.234 6.492 1 95.94 259 ILE A N 1
ATOM 1947 C CA . ILE A 1 259 ? 16.891 26.891 7.738 1 95.94 259 ILE A CA 1
ATOM 1948 C C . ILE A 1 259 ? 16.719 28.391 7.496 1 95.94 259 ILE A C 1
ATOM 1950 O O . ILE A 1 259 ? 15.742 29 7.965 1 95.94 259 ILE A O 1
ATOM 1954 N N . HIS A 1 260 ? 17.625 28.938 6.727 1 93.25 260 HIS A N 1
ATOM 1955 C CA . HIS A 1 260 ? 17.531 30.359 6.391 1 93.25 260 HIS A CA 1
ATOM 1956 C C . HIS A 1 260 ? 16.281 30.641 5.574 1 93.25 260 HIS A C 1
ATOM 1958 O O . HIS A 1 260 ? 15.57 31.609 5.855 1 93.25 260 HIS A O 1
ATOM 1964 N N . GLU A 1 261 ? 16.047 29.844 4.562 1 93.75 261 GLU A N 1
ATOM 1965 C CA . GLU A 1 261 ? 14.852 30 3.748 1 93.75 261 GLU A CA 1
ATOM 1966 C C . GLU A 1 261 ? 13.586 29.859 4.59 1 93.75 261 GLU A C 1
ATOM 1968 O O . GLU A 1 261 ? 12.602 30.547 4.363 1 93.75 261 GLU A O 1
ATOM 1973 N N . PHE A 1 262 ? 13.664 29.016 5.543 1 96.12 262 PHE A N 1
ATOM 1974 C CA . PHE A 1 262 ? 12.523 28.812 6.43 1 96.12 262 PHE A CA 1
ATOM 1975 C C . PHE A 1 262 ? 12.188 30.094 7.188 1 96.12 262 PHE A C 1
ATOM 1977 O O . PHE A 1 262 ? 11.031 30.531 7.195 1 96.12 262 PHE A O 1
ATOM 1984 N N . HIS A 1 263 ? 13.133 30.641 7.82 1 95.5 263 HIS A N 1
ATOM 1985 C CA . HIS A 1 263 ? 12.898 31.844 8.617 1 95.5 263 HIS A CA 1
ATOM 1986 C C . HIS A 1 263 ? 12.469 33 7.734 1 95.5 263 HIS A C 1
ATOM 1988 O O . HIS A 1 263 ? 11.609 33.812 8.117 1 95.5 263 HIS A O 1
ATOM 1994 N N . THR A 1 264 ? 13.023 33.094 6.527 1 93.12 264 THR A N 1
ATOM 1995 C CA . THR A 1 264 ? 12.633 34.125 5.594 1 93.12 264 THR A CA 1
ATOM 1996 C C . THR A 1 264 ? 11.164 33.969 5.191 1 93.12 264 THR A C 1
ATOM 1998 O O . THR A 1 264 ? 10.422 34.938 5.141 1 93.12 264 THR A O 1
ATOM 2001 N N . THR A 1 265 ? 10.789 32.719 4.895 1 95.69 265 THR A N 1
ATOM 2002 C CA . THR A 1 265 ? 9.398 32.438 4.555 1 95.69 265 THR A CA 1
ATOM 2003 C C . THR A 1 265 ? 8.484 32.688 5.75 1 95.69 265 THR A C 1
ATOM 2005 O O . THR A 1 265 ? 7.398 33.25 5.605 1 95.69 265 THR A O 1
ATOM 2008 N N . ALA A 1 266 ? 8.961 32.281 6.969 1 96.88 266 ALA A N 1
ATOM 2009 C CA . ALA A 1 266 ? 8.18 32.469 8.188 1 96.88 266 ALA A CA 1
ATOM 2010 C C . ALA A 1 266 ? 7.957 33.938 8.484 1 96.88 266 ALA A C 1
ATOM 2012 O O . ALA A 1 266 ? 6.918 34.312 9.023 1 96.88 26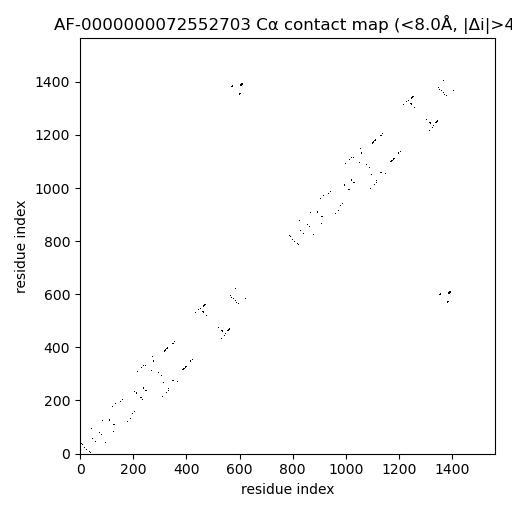6 ALA A O 1
ATOM 2013 N N . ASP A 1 267 ? 8.93 34.812 8.18 1 95.44 267 ASP A N 1
ATOM 2014 C CA . ASP A 1 267 ? 8.766 36.25 8.344 1 95.44 267 ASP A CA 1
ATOM 2015 C C . ASP A 1 267 ? 7.551 36.75 7.57 1 95.44 267 ASP A C 1
ATOM 2017 O O . ASP A 1 267 ? 6.832 37.625 8.039 1 95.44 267 ASP A O 1
ATOM 2021 N N . GLN A 1 268 ? 7.355 36.156 6.398 1 95.19 268 GLN A N 1
ATOM 2022 C CA . GLN A 1 268 ? 6.227 36.562 5.559 1 95.19 268 GLN A CA 1
ATOM 2023 C C . GLN A 1 268 ? 4.926 35.938 6.066 1 95.19 268 GLN A C 1
ATOM 2025 O O . GLN A 1 268 ? 3.92 36.656 6.207 1 95.19 268 GLN A O 1
ATOM 2030 N N . VAL A 1 269 ? 4.914 34.719 6.379 1 96.94 269 VAL A N 1
ATOM 2031 C CA . VAL A 1 269 ? 3.717 33.969 6.734 1 96.94 269 VAL A CA 1
ATOM 2032 C C . VAL A 1 269 ? 3.199 34.438 8.094 1 96.94 269 VAL A C 1
ATOM 2034 O O . VAL A 1 269 ? 1.99 34.562 8.297 1 96.94 269 VAL A O 1
ATOM 2037 N N . LEU A 1 270 ? 4.09 34.75 9.094 1 96.62 270 LEU A N 1
ATOM 2038 C CA . LEU A 1 270 ? 3.709 35.062 10.461 1 96.62 270 LEU A CA 1
ATOM 2039 C C . LEU A 1 270 ? 3.689 36.594 10.664 1 96.62 270 LEU A C 1
ATOM 2041 O O . LEU A 1 270 ? 3.703 37.062 11.805 1 96.62 270 LEU A O 1
ATOM 2045 N N . ARG A 1 271 ? 3.654 37.344 9.625 1 95.44 271 ARG A N 1
ATOM 2046 C CA . ARG A 1 271 ? 3.709 38.812 9.727 1 95.44 271 ARG A CA 1
ATOM 2047 C C . ARG A 1 271 ? 2.506 39.344 10.492 1 95.44 271 ARG A C 1
ATOM 2049 O O . ARG A 1 271 ? 2.541 40.469 11 1 95.44 271 ARG A O 1
ATOM 2056 N N . GLY A 1 272 ? 1.433 38.594 10.562 1 94.69 272 GLY A N 1
ATOM 2057 C CA . GLY A 1 272 ? 0.246 39 11.305 1 94.69 272 GLY A CA 1
ATOM 2058 C C . GLY A 1 272 ? 0.391 38.812 12.805 1 94.69 272 GLY A C 1
ATOM 2059 O O . GLY A 1 272 ? -0.454 39.281 13.57 1 94.69 272 GLY A O 1
ATOM 2060 N N . VAL A 1 273 ? 1.429 38.219 13.289 1 95.12 273 VAL A N 1
ATOM 2061 C CA . VAL A 1 273 ? 1.661 37.938 14.703 1 95.12 273 VAL A CA 1
ATOM 2062 C C . VAL A 1 273 ? 2.871 38.719 15.195 1 95.12 273 VAL A C 1
ATOM 2064 O O . VAL A 1 273 ? 3.879 38.844 14.492 1 95.12 273 VAL A O 1
ATOM 2067 N N . ASP A 1 274 ? 2.713 39.281 16.344 1 93.38 274 ASP A N 1
ATOM 2068 C CA . ASP A 1 274 ? 3.869 39.812 17.047 1 93.38 274 ASP A CA 1
ATOM 2069 C C . ASP A 1 274 ? 4.562 38.719 17.859 1 93.38 274 ASP A C 1
ATOM 2071 O O . ASP A 1 274 ? 4.184 38.469 19.016 1 93.38 274 ASP A O 1
ATOM 2075 N N . GLU A 1 275 ? 5.5 38.125 17.203 1 91.94 275 GLU A N 1
ATOM 2076 C CA . GLU A 1 275 ? 6.109 36.906 17.734 1 91.94 275 GLU A CA 1
ATOM 2077 C C . GLU A 1 275 ? 6.914 37.188 19 1 91.94 275 GLU A C 1
ATOM 2079 O O . GLU A 1 275 ? 7.59 38.219 19.094 1 91.94 275 GLU A O 1
ATOM 2084 N N . SER A 1 276 ? 6.863 36.312 19.969 1 87.25 276 SER A N 1
ATOM 2085 C CA . SER A 1 276 ? 7.695 36.375 21.172 1 87.25 276 SER A CA 1
ATOM 2086 C C . SER A 1 276 ? 9.016 35.656 20.953 1 87.25 276 SER A C 1
ATOM 2088 O O . SER A 1 276 ? 9.914 35.719 21.797 1 87.25 276 SER A O 1
ATOM 2090 N N . TRP A 1 277 ? 9.078 35.062 19.812 1 88.25 277 TRP A N 1
ATOM 2091 C CA . TRP A 1 277 ? 10.242 34.25 19.438 1 88.25 277 TRP A CA 1
ATOM 2092 C C . TRP A 1 277 ? 11.43 35.156 19.109 1 88.25 277 TRP A C 1
ATOM 2094 O O . TRP A 1 277 ? 11.273 36.188 18.469 1 88.25 277 TRP A O 1
ATOM 2104 N N . GLU A 1 278 ? 12.656 34.75 19.672 1 85.62 278 GLU A N 1
ATOM 2105 C CA . GLU A 1 278 ? 13.93 35.375 19.344 1 85.62 278 GLU A CA 1
ATOM 2106 C C . GLU A 1 278 ? 14.898 34.375 18.719 1 85.62 278 GLU A C 1
ATOM 2108 O O . GLU A 1 278 ? 15.094 33.281 19.25 1 85.62 278 GLU A O 1
ATOM 2113 N N . ALA A 1 279 ? 15.469 34.812 17.625 1 85.38 279 ALA A N 1
ATOM 2114 C CA . ALA A 1 279 ? 16.359 33.906 16.906 1 85.38 279 ALA A CA 1
ATOM 2115 C C . ALA A 1 279 ? 17.594 33.562 17.75 1 85.38 279 ALA A C 1
ATOM 2117 O O . ALA A 1 279 ? 18.203 34.469 18.344 1 85.38 279 ALA A O 1
ATOM 2118 N N . THR A 1 280 ? 17.922 32.344 17.812 1 78.94 280 THR A N 1
ATOM 2119 C CA . THR A 1 280 ? 19.109 31.922 18.531 1 78.94 280 THR A CA 1
ATOM 2120 C C . THR A 1 280 ? 20.375 32.406 17.828 1 78.94 280 THR A C 1
ATOM 2122 O O . THR A 1 280 ? 21.375 32.688 18.469 1 78.94 280 THR A O 1
ATOM 2125 N N . SER A 1 281 ? 20.266 32.469 16.531 1 76.19 281 SER A N 1
ATOM 2126 C CA . SER A 1 281 ? 21.422 32.844 15.727 1 76.19 281 SER A CA 1
ATOM 2127 C C . SER A 1 281 ? 21.594 34.375 15.68 1 76.19 281 SER A C 1
ATOM 2129 O O . SER A 1 281 ? 22.578 34.875 15.125 1 76.19 281 SER A O 1
ATOM 2131 N N . GLY A 1 282 ? 20.766 35.094 16.297 1 74.94 282 GLY A N 1
ATOM 2132 C CA . GLY A 1 282 ? 20.844 36.562 16.25 1 74.94 282 GLY A CA 1
ATOM 2133 C C . GLY A 1 282 ? 20.344 37.125 14.945 1 74.94 282 GLY A C 1
ATOM 2134 O O . GLY A 1 282 ? 20.547 38.312 14.672 1 74.94 282 GLY A O 1
ATOM 2135 N N . ARG A 1 283 ? 19.656 36.344 14.18 1 77.69 283 ARG A N 1
ATOM 2136 C CA . ARG A 1 283 ? 19.109 36.781 12.906 1 77.69 283 ARG A CA 1
ATOM 2137 C C . ARG A 1 283 ? 18 37.812 13.133 1 77.69 283 ARG A C 1
ATOM 2139 O O . ARG A 1 283 ? 17.188 37.688 14.039 1 77.69 283 ARG A O 1
ATOM 2146 N N . SER A 1 284 ? 18.109 38.875 12.305 1 75.75 284 SER A N 1
ATOM 2147 C CA . SER A 1 284 ? 17.047 39.875 12.359 1 75.75 284 SER A CA 1
ATOM 2148 C C . SER A 1 284 ? 15.898 39.5 11.422 1 75.75 284 SER A C 1
ATOM 2150 O O . SER A 1 284 ? 16.125 38.906 10.367 1 75.75 284 SER A O 1
ATOM 2152 N N . GLN A 1 285 ? 14.719 39.719 11.867 1 76.69 285 GLN A N 1
ATOM 2153 C CA . GLN A 1 285 ? 13.547 39.5 11.031 1 76.69 285 GLN A CA 1
ATOM 2154 C C . GLN A 1 285 ? 13.602 40.344 9.766 1 76.69 285 GLN A C 1
ATOM 2156 O O . GLN A 1 285 ? 14.039 41.5 9.805 1 76.69 285 GLN A O 1
ATOM 2161 N N . SER A 1 286 ? 13.344 39.688 8.68 1 75.56 286 SER A N 1
ATOM 2162 C CA . SER A 1 286 ? 13.352 40.406 7.414 1 75.56 286 SER A CA 1
ATOM 2163 C C . SER A 1 286 ? 12.211 41.406 7.355 1 75.56 286 SER A C 1
ATOM 2165 O O . SER A 1 286 ? 11.172 41.219 7.984 1 75.56 286 SER A O 1
ATOM 2167 N N . GLN A 1 287 ? 12.469 42.531 6.723 1 78.06 287 GLN A N 1
ATOM 2168 C CA . GLN A 1 287 ? 11.43 43.531 6.527 1 78.06 287 GLN A CA 1
ATOM 2169 C C . GLN A 1 287 ? 10.344 43.031 5.582 1 78.06 287 GLN A C 1
ATOM 2171 O O . GLN A 1 287 ? 10.641 42.594 4.473 1 78.06 287 GLN A O 1
ATOM 2176 N N . VAL A 1 288 ? 9.141 42.875 6.102 1 84.44 288 VAL A N 1
ATOM 2177 C CA . VAL A 1 288 ? 8.031 42.375 5.305 1 84.44 288 VAL A CA 1
ATOM 2178 C C . VAL A 1 288 ? 7.102 43.5 4.91 1 84.44 288 VAL A C 1
ATOM 2180 O O . VAL A 1 288 ? 6.84 44.406 5.715 1 84.44 288 VAL A O 1
ATOM 2183 N N . ASP A 1 289 ? 6.781 43.562 3.689 1 83 289 ASP A N 1
ATOM 2184 C CA . ASP A 1 289 ? 5.816 44.531 3.189 1 83 289 ASP A CA 1
ATOM 2185 C C . ASP A 1 289 ? 4.406 44.219 3.686 1 83 289 ASP A C 1
ATOM 2187 O O . ASP A 1 289 ? 3.889 43.125 3.441 1 83 289 ASP A O 1
ATOM 2191 N N . VAL A 1 290 ? 3.836 45.188 4.305 1 85.94 290 VAL A N 1
ATOM 2192 C CA . VAL A 1 290 ? 2.514 44.969 4.883 1 85.94 290 VAL A CA 1
ATOM 2193 C C . VAL A 1 290 ? 1.442 45.188 3.816 1 85.94 290 VAL A C 1
ATOM 2195 O O . VAL A 1 290 ? 0.309 44.719 3.959 1 85.94 290 VAL A O 1
ATOM 2198 N N . ASP A 1 291 ? 2.066 45.812 2.717 1 85.94 291 ASP A N 1
ATOM 2199 C CA . ASP A 1 291 ? 1.113 46.094 1.644 1 85.94 291 ASP A CA 1
ATOM 2200 C C . ASP A 1 291 ? 1.056 44.906 0.665 1 85.94 291 ASP A C 1
ATOM 2202 O O . ASP A 1 291 ? 2.09 44.344 0.296 1 85.94 291 ASP A O 1
ATOM 2206 N N . GLY A 1 292 ? -0.065 44.344 0.471 1 87.81 292 GLY A N 1
ATOM 2207 C CA . GLY A 1 292 ? -0.25 43.25 -0.488 1 87.81 292 GLY A CA 1
ATOM 2208 C C . GLY A 1 292 ? -0.234 41.875 0.151 1 87.81 292 GLY A C 1
ATOM 2209 O O . GLY A 1 292 ? -0.257 41.781 1.377 1 87.81 292 GLY A O 1
ATOM 2210 N N . GLU A 1 293 ? -0.049 40.875 -0.706 1 91.88 293 GLU A N 1
ATOM 2211 C CA . GLU A 1 293 ? -0.029 39.5 -0.223 1 91.88 293 GLU A CA 1
ATOM 2212 C C . GLU A 1 293 ? 1.385 39.062 0.156 1 91.88 293 GLU A C 1
ATOM 2214 O O . GLU A 1 293 ? 2.359 39.5 -0.449 1 91.88 293 GLU A O 1
ATOM 2219 N N . PRO A 1 294 ? 1.536 38.281 1.234 1 94.81 294 PRO A N 1
ATOM 2220 C CA . PRO A 1 294 ? 2.859 37.719 1.504 1 94.81 294 PRO A CA 1
ATOM 2221 C C . PRO A 1 294 ? 3.428 36.938 0.312 1 94.81 294 PRO A C 1
ATOM 2223 O O . PRO A 1 294 ? 2.674 36.312 -0.435 1 94.81 294 PRO A O 1
ATOM 2226 N N . HIS A 1 295 ? 4.723 37.062 0.039 1 93.69 295 HIS A N 1
ATOM 2227 C CA . HIS A 1 295 ? 5.316 36.438 -1.132 1 93.69 295 HIS A CA 1
ATOM 2228 C C . HIS A 1 295 ? 6.793 36.125 -0.901 1 93.69 295 HIS A C 1
ATOM 2230 O O . HIS A 1 295 ? 7.414 36.688 0.01 1 93.69 295 HIS A O 1
ATOM 2236 N N . GLY A 1 296 ? 7.258 35.156 -1.585 1 91.19 296 GLY A N 1
ATOM 2237 C CA . GLY A 1 296 ? 8.672 34.812 -1.636 1 91.19 296 GLY A CA 1
ATOM 2238 C C . GLY A 1 296 ? 9.234 34.812 -3.043 1 91.19 296 GLY A C 1
ATOM 2239 O O . GLY A 1 296 ? 8.586 34.375 -3.986 1 91.19 296 GLY A O 1
ATOM 2240 N N . LYS A 1 297 ? 10.359 35.438 -3.373 1 81.25 297 LYS A N 1
ATOM 2241 C CA . LYS A 1 297 ? 10.922 35.719 -4.695 1 81.25 297 LYS A CA 1
ATOM 2242 C C . LYS A 1 297 ? 11.609 34.469 -5.254 1 81.25 297 LYS A C 1
ATOM 2244 O O . LYS A 1 297 ? 11.914 34.406 -6.445 1 81.25 297 LYS A O 1
ATOM 2249 N N . GLY A 1 298 ? 11.516 33.344 -4.656 1 70.44 298 GLY A N 1
ATOM 2250 C CA . GLY A 1 298 ? 12.133 32.156 -5.211 1 70.44 298 GLY A CA 1
ATOM 2251 C C . GLY A 1 298 ? 13.633 32.281 -5.387 1 70.44 298 GLY A C 1
ATOM 2252 O O . GLY A 1 298 ? 14.227 31.594 -6.219 1 70.44 298 GLY A O 1
ATOM 2253 N N . THR A 1 299 ? 14.422 33.219 -5.016 1 64.81 299 THR A N 1
ATOM 2254 C CA . THR A 1 299 ? 15.844 33.438 -5.227 1 64.81 299 THR A CA 1
ATOM 2255 C C . THR A 1 299 ? 16.672 32.562 -4.266 1 64.81 299 THR A C 1
ATOM 2257 O O . THR A 1 299 ? 17.875 32.781 -4.109 1 64.81 299 THR A O 1
ATOM 2260 N N . SER A 1 300 ? 16.016 31.5 -3.865 1 63.69 300 SER A N 1
ATOM 2261 C CA . SER A 1 300 ? 16.734 30.734 -2.854 1 63.69 300 SER A CA 1
ATOM 2262 C C . SER A 1 300 ? 17.812 29.859 -3.488 1 63.69 300 SER A C 1
ATOM 2264 O O . SER A 1 300 ? 17.766 29.562 -4.684 1 63.69 300 SER A O 1
ATOM 2266 N N . VAL A 1 301 ? 18.953 29.656 -2.822 1 61.66 301 VAL A N 1
ATOM 2267 C CA . VAL A 1 301 ? 20.078 28.797 -3.145 1 61.66 301 VAL A CA 1
ATOM 2268 C C . VAL A 1 301 ? 19.562 27.422 -3.584 1 61.66 301 VAL A C 1
ATOM 2270 O O . VAL A 1 301 ? 20.156 26.797 -4.469 1 61.66 301 VAL A O 1
ATOM 2273 N N . ASP A 1 302 ? 18.391 27.109 -3.244 1 66.62 302 ASP A N 1
ATOM 2274 C CA . ASP A 1 302 ? 17.906 25.766 -3.508 1 66.62 302 ASP A CA 1
ATOM 2275 C C . ASP A 1 302 ? 16.984 25.734 -4.727 1 66.62 302 ASP A C 1
ATOM 2277 O O . ASP A 1 302 ? 16.406 24.688 -5.051 1 66.62 302 ASP A O 1
ATOM 2281 N N . ASN A 1 303 ? 16.891 26.875 -5.484 1 82.81 303 ASN A N 1
ATOM 2282 C CA . ASN A 1 303 ? 16.141 26.969 -6.73 1 82.81 303 ASN A CA 1
ATOM 2283 C C . ASN A 1 303 ? 14.648 26.703 -6.504 1 82.81 303 ASN A C 1
ATOM 2285 O O . ASN A 1 303 ? 14.008 26.031 -7.305 1 82.81 303 ASN A O 1
ATOM 2289 N N . LEU A 1 304 ? 14.156 27.156 -5.297 1 92.81 304 LEU A N 1
ATOM 2290 C CA . LEU A 1 304 ? 12.727 27.047 -5.023 1 92.81 304 LEU A CA 1
ATOM 2291 C C . LEU A 1 304 ? 11.938 28.109 -5.785 1 92.81 304 LEU A C 1
ATOM 2293 O O . LEU A 1 304 ? 12.367 29.25 -5.875 1 92.81 304 LEU A O 1
ATOM 2297 N N . PRO A 1 305 ? 10.836 27.781 -6.316 1 92.94 305 PRO A N 1
ATOM 2298 C CA . PRO A 1 305 ? 10.055 28.75 -7.09 1 92.94 305 PRO A CA 1
ATOM 2299 C C . PRO A 1 305 ? 9.469 29.859 -6.219 1 92.94 305 PRO A C 1
ATOM 2301 O O . PRO A 1 305 ? 9.336 29.688 -5.004 1 92.94 305 PRO A O 1
ATOM 2304 N N . ALA A 1 306 ? 9.102 30.938 -6.863 1 94.31 306 ALA A N 1
ATOM 2305 C CA . ALA A 1 306 ? 8.422 32.031 -6.184 1 94.31 306 ALA A CA 1
ATOM 2306 C C . ALA A 1 306 ? 7.016 31.625 -5.758 1 94.31 306 ALA A C 1
ATOM 2308 O O . ALA A 1 306 ? 6.434 30.688 -6.32 1 94.31 306 ALA A O 1
ATOM 2309 N N . TRP A 1 307 ? 6.512 32.219 -4.766 1 94.31 307 TRP A N 1
ATOM 2310 C CA . TRP A 1 307 ? 5.156 31.953 -4.285 1 94.31 307 TRP A CA 1
ATOM 2311 C C . TRP A 1 307 ? 4.48 33.25 -3.82 1 94.31 307 TRP A C 1
ATOM 2313 O O . TRP A 1 307 ? 5.156 34.219 -3.51 1 94.31 307 TRP A O 1
ATOM 2323 N N . SER A 1 308 ? 3.17 33.25 -3.91 1 93.56 308 SER A N 1
ATOM 2324 C CA . SER A 1 308 ? 2.359 34.375 -3.451 1 93.56 308 SER A CA 1
ATOM 2325 C C . SER A 1 308 ? 1.098 33.906 -2.744 1 93.56 308 SER A C 1
ATOM 2327 O O . SER A 1 308 ? 0.473 32.938 -3.17 1 93.56 308 SER A O 1
ATOM 2329 N N . GLY A 1 309 ? 0.799 34.594 -1.699 1 93.31 309 GLY A N 1
ATOM 2330 C CA . GLY A 1 309 ? -0.371 34.25 -0.914 1 93.31 309 GLY A CA 1
ATOM 2331 C C . GLY A 1 309 ? -0.027 33.531 0.374 1 93.31 309 GLY A C 1
ATOM 2332 O O . GLY A 1 309 ? 0.97 32.812 0.438 1 93.31 309 GLY A O 1
ATOM 2333 N N . LEU A 1 310 ? -0.866 33.688 1.354 1 95.25 310 LEU A N 1
ATOM 2334 C CA . LEU A 1 310 ? -0.606 33.125 2.674 1 95.25 310 LEU A CA 1
ATOM 2335 C C . LEU A 1 310 ? -0.63 31.609 2.631 1 95.25 310 LEU A C 1
ATOM 2337 O O . LEU A 1 310 ? 0.224 30.953 3.23 1 95.25 310 LEU A O 1
ATOM 2341 N N . GLU A 1 311 ? -1.525 31.062 1.903 1 94 311 GLU A N 1
ATOM 2342 C CA . GLU A 1 311 ? -1.621 29.625 1.794 1 94 311 GLU A CA 1
ATOM 2343 C C . GLU A 1 311 ? -0.37 29.031 1.15 1 94 311 GLU A C 1
ATOM 2345 O O . GLU A 1 311 ? 0.154 28.016 1.614 1 94 311 GLU A O 1
ATOM 2350 N N . ALA A 1 312 ? 0.056 29.641 0.132 1 95 312 ALA A N 1
ATOM 2351 C CA . ALA A 1 312 ? 1.27 29.203 -0.548 1 95 312 ALA A CA 1
ATOM 2352 C C . ALA A 1 312 ? 2.479 29.281 0.381 1 95 312 ALA A C 1
ATOM 2354 O O . ALA A 1 312 ? 3.316 28.375 0.392 1 95 312 ALA A O 1
ATOM 2355 N N . GLY A 1 313 ? 2.551 30.344 1.119 1 97 313 GLY A N 1
ATOM 2356 C CA . GLY A 1 313 ? 3.631 30.484 2.082 1 97 313 GLY A CA 1
ATOM 2357 C C . GLY A 1 313 ? 3.615 29.406 3.15 1 97 313 GLY A C 1
ATOM 2358 O O . GLY A 1 313 ? 4.664 28.875 3.523 1 97 313 GLY A O 1
ATOM 2359 N N . ALA A 1 314 ? 2.42 29.141 3.648 1 97.31 314 ALA A N 1
ATOM 2360 C CA . ALA A 1 314 ? 2.281 28.078 4.645 1 97.31 314 ALA A CA 1
ATOM 2361 C C . ALA A 1 314 ? 2.709 26.734 4.074 1 97.31 314 ALA A C 1
ATOM 2363 O O . ALA A 1 314 ? 3.404 25.953 4.742 1 97.31 314 ALA A O 1
ATOM 2364 N N . GLU A 1 315 ? 2.334 26.484 2.844 1 96.25 315 GLU A N 1
ATOM 2365 C CA . GLU A 1 315 ? 2.729 25.234 2.182 1 96.25 315 GLU A CA 1
ATOM 2366 C C . GLU A 1 315 ? 4.242 25.156 2.016 1 96.25 315 GLU A C 1
ATOM 2368 O O . GLU A 1 315 ? 4.832 24.094 2.139 1 96.25 315 GLU A O 1
ATOM 2373 N N . ARG A 1 316 ? 4.84 26.297 1.708 1 96.81 316 ARG A N 1
ATOM 2374 C CA . ARG A 1 316 ? 6.293 26.344 1.592 1 96.81 316 ARG A CA 1
ATOM 2375 C C . ARG A 1 316 ? 6.961 25.984 2.918 1 96.81 316 ARG A C 1
ATOM 2377 O O . ARG A 1 316 ? 7.914 25.203 2.953 1 96.81 316 ARG A O 1
ATOM 2384 N N . LEU A 1 317 ? 6.441 26.531 4.039 1 98.06 317 LEU A N 1
ATOM 2385 C CA . LEU A 1 317 ? 6.969 26.219 5.359 1 98.06 317 LEU A CA 1
ATOM 2386 C C . LEU A 1 317 ? 6.867 24.719 5.645 1 98.06 317 LEU A C 1
ATOM 2388 O O . LEU A 1 317 ? 7.828 24.109 6.113 1 98.06 317 LEU A O 1
ATOM 2392 N N . ILE A 1 318 ? 5.711 24.188 5.328 1 98.12 318 ILE A N 1
ATOM 2393 C CA . ILE A 1 318 ? 5.465 22.766 5.551 1 98.12 318 ILE A CA 1
ATOM 2394 C C . ILE A 1 318 ? 6.438 21.938 4.715 1 98.12 318 ILE A C 1
ATOM 2396 O O . ILE A 1 318 ? 7.055 21 5.219 1 98.12 318 ILE A O 1
ATOM 2400 N N . GLY A 1 319 ? 6.578 22.328 3.428 1 97.44 319 GLY A N 1
ATOM 2401 C CA . GLY A 1 319 ? 7.516 21.641 2.549 1 97.44 319 GLY A CA 1
ATOM 2402 C C . GLY A 1 319 ? 8.945 21.688 3.045 1 97.44 319 GLY A C 1
ATOM 2403 O O . GLY A 1 319 ? 9.688 20.719 2.928 1 97.44 319 GLY A O 1
ATOM 2404 N N . LEU A 1 320 ? 9.336 22.812 3.615 1 97.88 320 LEU A N 1
ATOM 2405 C CA . LEU A 1 320 ? 10.695 22.969 4.121 1 97.88 320 LEU A CA 1
ATOM 2406 C C . LEU A 1 320 ? 10.922 22.094 5.355 1 97.88 320 LEU A C 1
ATOM 2408 O O . LEU A 1 320 ? 12 21.531 5.527 1 97.88 320 LEU A O 1
ATOM 2412 N N . PHE A 1 321 ? 9.906 22 6.219 1 98.56 321 PHE A N 1
ATOM 2413 C CA . PHE A 1 321 ? 9.992 21.078 7.344 1 98.56 321 PHE A CA 1
ATOM 2414 C C . PHE A 1 321 ? 10.18 19.641 6.863 1 98.56 321 PHE A C 1
ATOM 2416 O O . PHE A 1 321 ? 11.016 18.906 7.391 1 98.56 321 PHE A O 1
ATOM 2423 N N . HIS A 1 322 ? 9.43 19.266 5.836 1 98.19 322 HIS A N 1
ATOM 2424 C CA . HIS A 1 322 ? 9.555 17.938 5.273 1 98.19 322 HIS A CA 1
ATOM 2425 C C . HIS A 1 322 ? 10.938 17.719 4.668 1 98.19 322 HIS A C 1
ATOM 2427 O O . HIS A 1 322 ? 11.508 16.641 4.789 1 98.19 322 HIS A O 1
ATOM 2433 N N . PHE A 1 323 ? 11.406 18.75 4 1 97.5 323 PHE A N 1
ATOM 2434 C CA . PHE A 1 323 ? 12.719 18.703 3.383 1 97.5 323 PHE A CA 1
ATOM 2435 C C . PHE A 1 323 ? 13.797 18.438 4.43 1 97.5 323 PHE A C 1
ATOM 2437 O O . PHE A 1 323 ? 14.641 17.547 4.258 1 97.5 323 PHE A O 1
ATOM 2444 N N . LEU A 1 324 ? 13.734 19.141 5.543 1 98.31 324 LEU A N 1
ATOM 2445 C CA . LEU A 1 324 ? 14.68 18.969 6.637 1 98.31 324 LEU A CA 1
ATOM 2446 C C . LEU A 1 324 ? 14.578 17.562 7.238 1 98.31 324 LEU A C 1
ATOM 2448 O O . LEU A 1 324 ? 15.594 16.922 7.516 1 98.31 324 LEU A O 1
ATOM 2452 N N . ALA A 1 325 ? 13.352 17.141 7.43 1 98.25 325 ALA A N 1
ATOM 2453 C CA . ALA A 1 325 ? 13.133 15.797 7.98 1 98.25 325 ALA A CA 1
ATOM 2454 C C . ALA A 1 325 ? 13.727 14.727 7.07 1 98.25 325 ALA A C 1
ATOM 2456 O O . ALA A 1 325 ? 14.359 13.781 7.543 1 98.25 325 ALA A O 1
ATOM 2457 N N . ASP A 1 326 ? 13.562 14.914 5.762 1 97.06 326 ASP A N 1
ATOM 2458 C CA . ASP A 1 326 ? 14.086 13.953 4.793 1 97.06 326 ASP A CA 1
ATOM 2459 C C . ASP A 1 326 ? 15.609 13.938 4.805 1 97.06 326 ASP A C 1
ATOM 2461 O O . ASP A 1 326 ? 16.219 12.867 4.707 1 97.06 326 ASP A O 1
ATOM 2465 N N . LEU A 1 327 ? 16.25 15.062 4.93 1 96.75 327 LEU A N 1
ATOM 2466 C CA . LEU A 1 327 ? 17.703 15.141 4.945 1 96.75 327 LEU A CA 1
ATOM 2467 C C . LEU A 1 327 ? 18.281 14.367 6.129 1 96.75 327 LEU A C 1
ATOM 2469 O O . LEU A 1 327 ? 19.375 13.812 6.039 1 96.75 327 LEU A O 1
ATOM 2473 N N . LEU A 1 328 ? 17.484 14.328 7.211 1 96.81 328 LEU A N 1
ATOM 2474 C CA . LEU A 1 328 ? 17.922 13.625 8.406 1 96.81 328 LEU A CA 1
ATOM 2475 C C . LEU A 1 328 ? 17.719 12.117 8.258 1 96.81 328 LEU A C 1
ATOM 2477 O O . LEU A 1 328 ? 18.344 11.328 8.977 1 96.81 328 LEU A O 1
ATOM 2481 N N . SER A 1 329 ? 16.922 11.711 7.324 1 95.62 329 SER A N 1
ATOM 2482 C CA . SER A 1 329 ? 16.531 10.312 7.227 1 95.62 329 SER A CA 1
ATOM 2483 C C . SER A 1 329 ? 17.406 9.555 6.238 1 95.62 329 SER A C 1
ATOM 2485 O O . SER A 1 329 ? 17.406 8.32 6.211 1 95.62 329 SER A O 1
ATOM 2487 N N . TYR A 1 330 ? 18.172 10.195 5.434 1 94.31 330 TYR A N 1
ATOM 2488 C CA . TYR A 1 330 ? 18.969 9.516 4.418 1 94.31 330 TYR A CA 1
ATOM 2489 C C . TYR A 1 330 ? 20.453 9.516 4.793 1 94.31 330 TYR A C 1
ATOM 2491 O O . TYR A 1 330 ? 20.922 10.43 5.469 1 94.31 330 TYR A O 1
ATOM 2499 N N . PRO A 1 331 ? 21.234 8.531 4.348 1 93.62 331 PRO A N 1
ATOM 2500 C CA . PRO A 1 331 ? 22.641 8.422 4.711 1 93.62 331 PRO A CA 1
ATOM 2501 C C . PRO A 1 331 ? 23.516 9.477 4.016 1 93.62 331 PRO A C 1
ATOM 2503 O O . PRO A 1 331 ? 23.125 10.008 2.977 1 93.62 331 PRO A O 1
ATOM 2506 N N . THR A 1 332 ? 24.594 9.789 4.641 1 93.38 332 THR A N 1
ATOM 2507 C CA . THR A 1 332 ? 25.609 10.695 4.105 1 93.38 332 THR A CA 1
ATOM 2508 C C . THR A 1 332 ? 26.906 9.945 3.822 1 93.38 332 THR A C 1
ATOM 2510 O O . THR A 1 332 ? 27.141 8.859 4.367 1 93.38 332 THR A O 1
ATOM 2513 N N . LYS A 1 333 ? 27.688 10.445 2.984 1 92 333 LYS A N 1
ATOM 2514 C CA . LYS A 1 333 ? 28.969 9.836 2.621 1 92 333 LYS A CA 1
ATOM 2515 C C . LYS A 1 333 ? 29.906 9.773 3.818 1 92 333 LYS A C 1
ATOM 2517 O O . LYS A 1 333 ? 30.594 8.773 4.027 1 92 333 LYS A O 1
ATOM 2522 N N . ALA A 1 334 ? 29.953 10.82 4.523 1 91.88 334 ALA A N 1
ATOM 2523 C CA . ALA A 1 334 ? 30.797 10.945 5.719 1 91.88 334 ALA A CA 1
ATOM 2524 C C . ALA A 1 334 ? 30.016 11.578 6.867 1 91.88 334 ALA A C 1
ATOM 2526 O O . ALA A 1 334 ? 28.875 12.031 6.684 1 91.88 334 ALA A O 1
ATOM 2527 N N . ALA A 1 335 ? 30.594 11.492 8.031 1 93.12 335 ALA A N 1
ATOM 2528 C CA . ALA A 1 335 ? 29.953 12.078 9.203 1 93.12 335 ALA A CA 1
ATOM 2529 C C . ALA A 1 335 ? 29.688 13.57 9 1 93.12 335 ALA A C 1
ATOM 2531 O O . ALA A 1 335 ? 30.531 14.281 8.445 1 93.12 335 ALA A O 1
ATOM 2532 N N . VAL A 1 336 ? 28.578 13.984 9.344 1 94.69 336 VAL A N 1
ATOM 2533 C CA . VAL A 1 336 ? 28.203 15.383 9.188 1 94.69 336 VAL A CA 1
ATOM 2534 C C . VAL A 1 336 ? 27.844 15.977 10.547 1 94.69 336 VAL A C 1
ATOM 2536 O O . VAL A 1 336 ? 27.516 15.234 11.484 1 94.69 336 VAL A O 1
ATOM 2539 N N . VAL A 1 337 ? 27.953 17.312 10.656 1 94.19 337 VAL A N 1
ATOM 2540 C CA . VAL A 1 337 ? 27.562 18.016 11.859 1 94.19 337 VAL A CA 1
ATOM 2541 C C . VAL A 1 337 ? 26.109 18.484 11.734 1 94.19 337 VAL A C 1
ATOM 2543 O O . VAL A 1 337 ? 25.781 19.281 10.852 1 94.19 337 VAL A O 1
ATOM 2546 N N . ILE A 1 338 ? 25.281 17.984 12.555 1 96.19 338 ILE A N 1
ATOM 2547 C CA . ILE A 1 338 ? 23.859 18.328 12.523 1 96.19 338 ILE A CA 1
ATOM 2548 C C . ILE A 1 338 ? 23.609 19.547 13.414 1 96.19 338 ILE A C 1
ATOM 2550 O O . ILE A 1 338 ? 23.875 19.516 14.617 1 96.19 338 ILE A O 1
ATOM 2554 N N . PRO A 1 339 ? 23.156 20.672 12.867 1 95.94 339 PRO A N 1
ATOM 2555 C CA . PRO A 1 339 ? 22.875 21.859 13.664 1 95.94 339 PRO A CA 1
ATOM 2556 C C . PRO A 1 339 ? 21.562 21.75 14.438 1 95.94 339 PRO A C 1
ATOM 2558 O O . PRO A 1 339 ? 20.562 22.359 14.062 1 95.94 339 PRO A O 1
ATOM 2561 N N . ILE A 1 340 ? 21.531 21.109 15.539 1 96.25 340 ILE A N 1
ATOM 2562 C CA . ILE A 1 340 ? 20.344 20.812 16.328 1 96.25 340 ILE A CA 1
ATOM 2563 C C . ILE A 1 340 ? 19.688 22.109 16.797 1 96.25 340 ILE A C 1
ATOM 2565 O O . ILE A 1 340 ? 18.469 22.25 16.766 1 96.25 340 ILE A O 1
ATOM 2569 N N . SER A 1 341 ? 20.5 23.047 17.234 1 94.62 341 SER A N 1
ATOM 2570 C CA . SER A 1 341 ? 19.969 24.328 17.719 1 94.62 341 SER A CA 1
ATOM 2571 C C . SER A 1 341 ? 19.203 25.062 16.641 1 94.62 341 SER A C 1
ATOM 2573 O O . SER A 1 341 ? 18.125 25.609 16.891 1 94.62 341 SER A O 1
ATOM 2575 N N . GLY A 1 342 ? 19.828 25.094 15.43 1 95.38 342 GLY A N 1
ATOM 2576 C CA . GLY A 1 342 ? 19.141 25.734 14.32 1 95.38 342 GLY A CA 1
ATOM 2577 C C . GLY A 1 342 ? 17.828 25.047 13.945 1 95.38 342 GLY A C 1
ATOM 2578 O O . GLY A 1 342 ? 16.844 25.719 13.641 1 95.38 342 GLY A O 1
ATOM 2579 N N . LEU A 1 343 ? 17.812 23.734 13.93 1 97.44 343 LEU A N 1
ATOM 2580 C CA . LEU A 1 343 ? 16.625 22.953 13.594 1 97.44 343 LEU A CA 1
ATOM 2581 C C . LEU A 1 343 ? 15.539 23.156 14.633 1 97.44 343 LEU A C 1
ATOM 2583 O O . LEU A 1 343 ? 14.383 23.406 14.281 1 97.44 343 LEU A O 1
ATOM 2587 N N . LEU A 1 344 ? 15.875 23.141 15.891 1 96.69 344 LEU A N 1
ATOM 2588 C CA . LEU A 1 344 ? 14.898 23.297 16.969 1 96.69 344 LEU A CA 1
ATOM 2589 C C . LEU A 1 344 ? 14.383 24.719 17.047 1 96.69 344 LEU A C 1
ATOM 2591 O O . LEU A 1 344 ? 13.25 24.953 17.469 1 96.69 344 LEU A O 1
ATOM 2595 N N . ASP A 1 345 ? 15.234 25.609 16.656 1 96.56 345 ASP A N 1
ATOM 2596 C CA . ASP A 1 345 ? 14.805 27 16.609 1 96.56 345 ASP A CA 1
ATOM 2597 C C . ASP A 1 345 ? 13.625 27.172 15.648 1 96.56 345 ASP A C 1
ATOM 2599 O O . ASP A 1 345 ? 12.695 27.938 15.938 1 96.56 345 ASP A O 1
ATOM 2603 N N . THR A 1 346 ? 13.688 26.547 14.469 1 97.44 346 THR A N 1
ATOM 2604 C CA . THR A 1 346 ? 12.57 26.594 13.523 1 97.44 346 THR A CA 1
ATOM 2605 C C . THR A 1 346 ? 11.305 26.031 14.156 1 97.44 346 THR A C 1
ATOM 2607 O O . THR A 1 346 ? 10.219 26.594 14 1 97.44 346 THR A O 1
ATOM 2610 N N . VAL A 1 347 ? 11.43 24.906 14.914 1 98.12 347 VAL A N 1
ATOM 2611 C CA . VAL A 1 347 ? 10.305 24.25 15.57 1 98.12 347 VAL A CA 1
ATOM 2612 C C . VAL A 1 347 ? 9.734 25.156 16.656 1 98.12 347 VAL A C 1
ATOM 2614 O O . VAL A 1 347 ? 8.523 25.375 16.734 1 98.12 347 VAL A O 1
ATOM 2617 N N . SER A 1 348 ? 10.633 25.719 17.484 1 96.94 348 SER A N 1
ATOM 2618 C CA . SER A 1 348 ? 10.227 26.578 18.578 1 96.94 348 SER A CA 1
ATOM 2619 C C . SER A 1 348 ? 9.477 27.812 18.062 1 96.94 348 SER A C 1
ATOM 2621 O O . SER A 1 348 ? 8.461 28.203 18.641 1 96.94 348 SER A O 1
ATOM 2623 N N . ARG A 1 349 ? 9.945 28.359 17.016 1 96.56 349 ARG A N 1
ATOM 2624 C CA . ARG A 1 349 ? 9.344 29.578 16.453 1 96.56 349 ARG A CA 1
ATOM 2625 C C . ARG A 1 349 ? 7.871 29.359 16.125 1 96.56 349 ARG A C 1
ATOM 2627 O O . ARG A 1 349 ? 7.016 30.156 16.516 1 96.56 349 ARG A O 1
ATOM 2634 N N . VAL A 1 350 ? 7.562 28.25 15.469 1 97.69 350 VAL A N 1
ATOM 2635 C CA . VAL A 1 350 ? 6.191 28 15.031 1 97.69 350 VAL A CA 1
ATOM 2636 C C . VAL A 1 350 ? 5.359 27.5 16.219 1 97.69 350 VAL A C 1
ATOM 2638 O O . VAL A 1 350 ? 4.168 27.812 16.312 1 97.69 350 VAL A O 1
ATOM 2641 N N . CYS A 1 351 ? 5.949 26.766 17.172 1 96.81 351 CYS A N 1
ATOM 2642 C CA . CYS A 1 351 ? 5.215 26.203 18.297 1 96.81 351 CYS A CA 1
ATOM 2643 C C . CYS A 1 351 ? 4.84 27.281 19.312 1 96.81 351 CYS A C 1
ATOM 2645 O O . CYS A 1 351 ? 3.912 27.109 20.094 1 96.81 351 CYS A O 1
ATOM 2647 N N . LEU A 1 352 ? 5.559 28.391 19.312 1 95.44 352 LEU A N 1
ATOM 2648 C CA . LEU A 1 352 ? 5.25 29.5 20.219 1 95.44 352 LEU A CA 1
ATOM 2649 C C . LEU A 1 352 ? 4.02 30.266 19.734 1 95.44 352 LEU A C 1
ATOM 2651 O O . LEU A 1 352 ? 3.414 31.016 20.5 1 95.44 352 LEU A O 1
ATOM 2655 N N . VAL A 1 353 ? 3.703 30.078 18.469 1 96.12 353 VAL A N 1
ATOM 2656 C CA . VAL A 1 353 ? 2.457 30.625 17.953 1 96.12 353 VAL A CA 1
ATOM 2657 C C . VAL A 1 353 ? 1.346 29.594 18.078 1 96.12 353 VAL A C 1
ATOM 2659 O O . VAL A 1 353 ? 1.095 28.828 17.141 1 96.12 353 VAL A O 1
ATOM 2662 N N . ALA A 1 354 ? 0.75 29.438 19.156 1 94.44 354 ALA A N 1
ATOM 2663 C CA . ALA A 1 354 ? -0.283 28.453 19.469 1 94.44 354 ALA A CA 1
ATOM 2664 C C . ALA A 1 354 ? -1.236 28.984 20.547 1 94.44 354 ALA A C 1
ATOM 2666 O O . ALA A 1 354 ? -0.901 29.922 21.266 1 94.44 354 ALA A O 1
ATOM 2667 N N . ARG A 1 355 ? -2.377 28.438 20.562 1 90.19 355 ARG A N 1
ATOM 2668 C CA . ARG A 1 355 ? -3.328 28.75 21.625 1 90.19 355 ARG A CA 1
ATOM 2669 C C . ARG A 1 355 ? -2.998 27.953 22.891 1 90.19 355 ARG A C 1
ATOM 2671 O O . ARG A 1 355 ? -2.443 26.859 22.812 1 90.19 355 ARG A O 1
ATOM 2678 N N . LEU A 1 356 ? -3.248 28.5 23.984 1 82.06 356 LEU A N 1
ATOM 2679 C CA . LEU A 1 356 ? -2.939 27.812 25.234 1 82.06 356 LEU A CA 1
ATOM 2680 C C . LEU A 1 356 ? -4.043 26.828 25.594 1 82.06 356 LEU A C 1
ATOM 2682 O O . LEU A 1 356 ? -3.816 25.891 26.375 1 82.06 356 LEU A O 1
ATOM 2686 N N . SER A 1 357 ? -5.211 27.094 25.094 1 77.56 357 SER A N 1
ATOM 2687 C CA . SER A 1 357 ? -6.312 26.172 25.328 1 77.56 357 SER A CA 1
ATOM 2688 C C . SER A 1 357 ? -7.312 26.203 24.172 1 77.56 357 SER A C 1
ATOM 2690 O O . SER A 1 357 ? -7.348 27.172 23.406 1 77.56 357 SER A O 1
ATOM 2692 N N . LYS A 1 358 ? -8.086 25.188 24.125 1 69.81 358 LYS A N 1
ATOM 2693 C CA . LYS A 1 358 ? -9.102 25.078 23.078 1 69.81 358 LYS A CA 1
ATOM 2694 C C . LYS A 1 358 ? -10.156 26.172 23.219 1 69.81 358 LYS A C 1
ATOM 2696 O O . LYS A 1 358 ? -10.75 26.609 22.219 1 69.81 358 LYS A O 1
ATOM 2701 N N . SER A 1 359 ? -10.289 26.625 24.438 1 76.56 359 SER A N 1
ATOM 2702 C CA . SER A 1 359 ? -11.336 27.609 24.719 1 76.56 359 SER A CA 1
ATOM 2703 C C . SER A 1 359 ? -10.852 29.016 24.438 1 76.56 359 SER A C 1
ATOM 2705 O O . SER A 1 359 ? -11.664 29.938 24.312 1 76.56 359 SER A O 1
ATOM 2707 N N . GLN A 1 360 ? -9.578 29.156 24.234 1 82.56 360 GLN A N 1
ATOM 2708 C CA . GLN A 1 360 ? -8.977 30.453 23.969 1 82.56 360 GLN A CA 1
ATOM 2709 C C . GLN A 1 360 ? -9 30.781 22.484 1 82.56 360 GLN A C 1
ATOM 2711 O O . GLN A 1 360 ? -8.727 29.922 21.641 1 82.56 360 GLN A O 1
ATOM 2716 N N . THR A 1 361 ? -9.477 31.922 22.141 1 85.25 361 THR A N 1
ATOM 2717 C CA . THR A 1 361 ? -9.398 32.375 20.75 1 85.25 361 THR A CA 1
ATOM 2718 C C . THR A 1 361 ? -7.961 32.719 20.375 1 85.25 361 THR A C 1
ATOM 2720 O O . THR A 1 361 ? -7.129 32.969 21.25 1 85.25 361 THR A O 1
ATOM 2723 N N . TRP A 1 362 ? -7.66 32.75 19.156 1 88.69 362 TRP A N 1
ATOM 2724 C CA . TRP A 1 362 ? -6.32 33.062 18.672 1 88.69 362 TRP A CA 1
ATOM 2725 C C . TRP A 1 362 ? -5.93 34.5 19.047 1 88.69 362 TRP A C 1
ATOM 2727 O O . TRP A 1 362 ? -4.781 34.75 19.406 1 88.69 362 TRP A O 1
ATOM 2737 N N . GLU A 1 363 ? -6.863 35.375 19.078 1 86.62 363 GLU A N 1
ATOM 2738 C CA . GLU A 1 363 ? -6.609 36.781 19.359 1 86.62 363 GLU A CA 1
ATOM 2739 C C . GLU A 1 363 ? -6.238 36.969 20.828 1 86.62 363 GLU A C 1
ATOM 2741 O O . GLU A 1 363 ? -5.488 37.906 21.172 1 86.62 363 GLU A O 1
ATOM 2746 N N . GLN A 1 364 ? -6.73 36.062 21.594 1 87.25 364 GLN A N 1
ATOM 2747 C CA . GLN A 1 364 ? -6.414 36.125 23.016 1 87.25 364 GLN A CA 1
ATOM 2748 C C . GLN A 1 364 ? -5.062 35.469 23.312 1 87.25 364 GLN A C 1
ATOM 2750 O O . GLN A 1 364 ? -4.375 35.844 24.25 1 87.25 364 GLN A O 1
ATOM 2755 N N . ALA A 1 365 ? -4.77 34.531 22.469 1 88.31 365 ALA A N 1
ATOM 2756 C CA . ALA A 1 365 ? -3.617 33.688 22.766 1 88.31 365 ALA A CA 1
ATOM 2757 C C . ALA A 1 365 ? -2.326 34.312 22.25 1 88.31 365 ALA A C 1
ATOM 2759 O O . ALA A 1 365 ? -1.257 34.125 22.828 1 88.31 365 ALA A O 1
ATOM 2760 N N . VAL A 1 366 ? -2.461 35.094 21.156 1 91.12 366 VAL A N 1
ATOM 2761 C CA . VAL A 1 366 ? -1.248 35.625 20.531 1 91.12 366 VAL A CA 1
ATOM 2762 C C . VAL A 1 366 ? -1.395 37.125 20.281 1 91.12 366 VAL A C 1
ATOM 2764 O O . VAL A 1 366 ? -2.475 37.594 19.938 1 91.12 366 VAL A O 1
ATOM 2767 N N . GLU A 1 367 ? -0.28 37.844 20.516 1 93.5 367 GLU A N 1
ATOM 2768 C CA . GLU A 1 367 ? -0.27 39.25 20.156 1 93.5 367 GLU A CA 1
ATOM 2769 C C . GLU A 1 367 ? -0.236 39.438 18.641 1 93.5 367 GLU A C 1
ATOM 2771 O O . GLU A 1 367 ? 0.572 38.812 17.953 1 93.5 367 GLU A O 1
ATOM 2776 N N . THR A 1 368 ? -1.119 40.25 18.125 1 94.25 368 THR A N 1
ATOM 2777 C CA . THR A 1 368 ? -1.248 40.375 16.672 1 94.25 368 THR A CA 1
ATOM 2778 C C . THR A 1 368 ? -0.718 41.719 16.188 1 94.25 368 THR A C 1
ATOM 2780 O O . THR A 1 368 ? -0.636 42.688 16.969 1 94.25 368 THR A O 1
ATOM 2783 N N . ASN A 1 369 ? -0.245 41.75 15.031 1 93.12 369 ASN A N 1
ATOM 2784 C CA . ASN A 1 369 ? 0.167 42.969 14.328 1 93.12 369 ASN A CA 1
ATOM 2785 C C . ASN A 1 369 ? -1.03 43.719 13.758 1 93.12 369 ASN A C 1
ATOM 2787 O O . ASN A 1 369 ? -1.668 43.25 12.812 1 93.12 369 ASN A O 1
ATOM 2791 N N . PRO A 1 370 ? -1.27 44.875 14.211 1 92.19 370 PRO A N 1
ATOM 2792 C CA . PRO A 1 370 ? -2.463 45.594 13.789 1 92.19 370 PRO A CA 1
ATOM 2793 C C . PRO A 1 370 ? -2.396 46.062 12.328 1 92.19 370 PRO A C 1
ATOM 2795 O O . PRO A 1 370 ? -3.426 46.375 11.734 1 92.19 370 PRO A O 1
ATOM 2798 N N . ALA A 1 371 ? -1.229 46.094 11.719 1 92.81 371 ALA A N 1
ATOM 2799 C CA . ALA A 1 371 ? -1.068 46.531 10.336 1 92.81 371 ALA A CA 1
ATOM 2800 C C . ALA A 1 371 ? -1.629 45.5 9.367 1 92.81 371 ALA A C 1
ATOM 2802 O O . ALA A 1 371 ? -1.854 45.781 8.188 1 92.81 371 ALA A O 1
ATOM 2803 N N . ILE A 1 372 ? -1.854 44.281 9.82 1 94.62 372 ILE A N 1
ATOM 2804 C CA . ILE A 1 372 ? -2.336 43.219 8.961 1 94.62 372 ILE A CA 1
ATOM 2805 C C . ILE A 1 372 ? -3.84 43.031 9.164 1 94.62 372 ILE A C 1
ATOM 2807 O O . ILE A 1 372 ? -4.328 43.031 10.297 1 94.62 372 ILE A O 1
ATOM 2811 N N . GLY A 1 373 ? -4.551 42.906 8.117 1 92.56 373 GLY A N 1
ATOM 2812 C CA . GLY A 1 373 ? -6 42.812 8.141 1 92.56 373 GLY A CA 1
ATOM 2813 C C . GLY A 1 373 ? -6.516 41.594 8.852 1 92.56 373 GLY A C 1
ATOM 2814 O O . GLY A 1 373 ? -5.785 40.594 9.008 1 92.56 373 GLY A O 1
ATOM 2815 N N . ARG A 1 374 ? -7.723 41.656 9.219 1 92.31 374 ARG A N 1
ATOM 2816 C CA . ARG A 1 374 ? -8.391 40.562 9.953 1 92.31 374 ARG A CA 1
ATOM 2817 C C . ARG A 1 374 ? -8.516 39.312 9.086 1 92.31 374 ARG A C 1
ATOM 2819 O O . ARG A 1 374 ? -8.328 38.219 9.578 1 92.31 374 ARG A O 1
ATOM 2826 N N . GLU A 1 375 ? -8.758 39.469 7.836 1 91.88 375 GLU A N 1
ATOM 2827 C CA . GLU A 1 375 ? -8.938 38.344 6.926 1 91.88 375 GLU A CA 1
ATOM 2828 C C . GLU A 1 375 ? -7.66 37.5 6.816 1 91.88 375 GLU A C 1
ATOM 2830 O O . GLU A 1 375 ? -7.715 36.281 6.832 1 91.88 375 GLU A O 1
ATOM 2835 N N . GLU A 1 376 ? -6.602 38.125 6.703 1 94.38 376 GLU A N 1
ATOM 2836 C CA . GLU A 1 376 ? -5.32 37.438 6.617 1 94.38 376 GLU A CA 1
ATOM 2837 C C . GLU A 1 376 ? -5 36.719 7.922 1 94.38 376 GLU A C 1
ATOM 2839 O O . GLU A 1 376 ? -4.473 35.594 7.906 1 94.38 376 GLU A O 1
ATOM 2844 N N . LYS A 1 377 ? -5.336 37.344 9.047 1 95.06 377 LYS A N 1
ATOM 2845 C CA . LYS A 1 377 ? -5.102 36.719 10.344 1 95.06 377 LYS A CA 1
ATOM 2846 C C . LYS A 1 377 ? -5.965 35.469 10.523 1 95.06 377 LYS A C 1
ATOM 2848 O O . LYS A 1 377 ? -5.473 34.438 10.969 1 95.06 377 LYS A O 1
ATOM 2853 N N . GLU A 1 378 ? -7.176 35.594 10.109 1 92.69 378 GLU A N 1
ATOM 2854 C CA . GLU A 1 378 ? -8.07 34.438 10.195 1 92.69 378 GLU A CA 1
ATOM 2855 C C . GLU A 1 378 ? -7.57 33.281 9.328 1 92.69 378 GLU A C 1
ATOM 2857 O O . GLU A 1 378 ? -7.66 32.125 9.727 1 92.69 378 GLU A O 1
ATOM 2862 N N . GLU A 1 379 ? -7.105 33.594 8.203 1 93.88 379 GLU A N 1
ATOM 2863 C CA . GLU A 1 379 ? -6.531 32.594 7.332 1 93.88 379 GLU A CA 1
ATOM 2864 C C . GLU A 1 379 ? -5.316 31.922 7.98 1 93.88 379 GLU A C 1
ATOM 2866 O O . GLU A 1 379 ? -5.148 30.703 7.902 1 93.88 379 GLU A O 1
ATOM 2871 N N . LEU A 1 380 ? -4.508 32.719 8.602 1 96.06 380 LEU A N 1
ATOM 2872 C CA . LEU A 1 380 ? -3.33 32.188 9.281 1 96.06 380 LEU A CA 1
ATOM 2873 C C . LEU A 1 380 ? -3.729 31.203 10.383 1 96.06 380 LEU A C 1
ATOM 2875 O O . LEU A 1 380 ? -3.135 30.125 10.508 1 96.06 380 LEU A O 1
ATOM 2879 N N . TRP A 1 381 ? -4.77 31.625 11.148 1 94.25 381 TRP A N 1
ATOM 2880 C CA . TRP A 1 381 ? -5.238 30.766 12.234 1 94.25 381 TRP A CA 1
ATOM 2881 C C . TRP A 1 381 ? -5.656 29.391 11.711 1 94.25 381 TRP A C 1
ATOM 2883 O O . TRP A 1 381 ? -5.395 28.375 12.344 1 94.25 381 TRP A O 1
ATOM 2893 N N . SER A 1 382 ? -6.191 29.359 10.531 1 92.81 382 SER A N 1
ATOM 2894 C CA . SER A 1 382 ? -6.676 28.109 9.945 1 92.81 382 SER A CA 1
ATOM 2895 C C . SER A 1 382 ? -5.527 27.281 9.398 1 92.81 382 SER A C 1
ATOM 2897 O O . SER A 1 382 ? -5.672 26.062 9.195 1 92.81 382 SER A O 1
ATOM 2899 N N . LEU A 1 383 ? -4.375 27.844 9.203 1 95.19 383 LEU A N 1
ATOM 2900 C CA . LEU A 1 383 ? -3.25 27.141 8.578 1 95.19 383 LEU A CA 1
ATOM 2901 C C . LEU A 1 383 ? -2.254 26.672 9.633 1 95.19 383 LEU A C 1
ATOM 2903 O O . LEU A 1 383 ? -1.452 25.766 9.375 1 95.19 383 LEU A O 1
ATOM 2907 N N . MET A 1 384 ? -2.301 27.188 10.844 1 95.81 384 MET A N 1
ATOM 2908 C CA . MET A 1 384 ? -1.291 26.969 11.867 1 95.81 384 MET A CA 1
ATOM 2909 C C . MET A 1 384 ? -1.233 25.5 12.273 1 95.81 384 MET A C 1
ATOM 2911 O O . MET A 1 384 ? -0.149 24.938 12.43 1 95.81 384 MET A O 1
ATOM 2915 N N . PRO A 1 385 ? -2.395 24.859 12.367 1 95.19 385 PRO A N 1
ATOM 2916 C CA . PRO A 1 385 ? -2.33 23.453 12.773 1 95.19 385 PRO A CA 1
ATOM 2917 C C . PRO A 1 385 ? -1.515 22.594 11.805 1 95.19 385 PRO A C 1
ATOM 2919 O O . PRO A 1 385 ? -0.762 21.719 12.234 1 95.19 385 PRO A O 1
ATOM 2922 N N . ASP A 1 386 ? -1.621 22.875 10.555 1 96.56 386 ASP A N 1
ATOM 2923 C CA . ASP A 1 386 ? -0.869 22.109 9.57 1 96.56 386 ASP A CA 1
ATOM 2924 C C . ASP A 1 386 ? 0.63 22.359 9.695 1 96.56 386 ASP A C 1
ATOM 2926 O O . ASP A 1 386 ? 1.439 21.438 9.523 1 96.56 386 ASP A O 1
ATOM 2930 N N . ILE A 1 387 ? 0.99 23.562 9.945 1 98.25 387 ILE A N 1
ATOM 2931 C CA . ILE A 1 387 ? 2.391 23.922 10.148 1 98.25 387 ILE A CA 1
ATOM 2932 C C . ILE A 1 387 ? 2.924 23.219 11.398 1 98.25 387 ILE A C 1
ATOM 2934 O O . ILE A 1 387 ? 4.043 22.703 11.391 1 98.25 387 ILE A O 1
ATOM 2938 N N . HIS A 1 388 ? 2.082 23.203 12.43 1 98.5 388 HIS A N 1
ATOM 2939 C CA . HIS A 1 388 ? 2.449 22.516 13.664 1 98.5 388 HIS A CA 1
ATOM 2940 C C . HIS A 1 388 ? 2.707 21.031 13.414 1 98.5 388 HIS A C 1
ATOM 2942 O O . HIS A 1 388 ? 3.68 20.484 13.93 1 98.5 388 HIS A O 1
ATOM 2948 N N . VAL A 1 389 ? 1.808 20.406 12.656 1 98.12 389 VAL A N 1
ATOM 2949 C CA . VAL A 1 389 ? 1.944 18.984 12.344 1 98.12 389 VAL A CA 1
ATOM 2950 C C . VAL A 1 389 ? 3.281 18.734 11.648 1 98.12 389 VAL A C 1
ATOM 2952 O O . VAL A 1 389 ? 3.984 17.766 11.977 1 98.12 389 VAL A O 1
ATOM 2955 N N . ALA A 1 390 ? 3.658 19.594 10.727 1 98.56 390 ALA A N 1
ATOM 2956 C CA . ALA A 1 390 ? 4.926 19.453 10.016 1 98.56 390 ALA A CA 1
ATOM 2957 C C . ALA A 1 390 ? 6.109 19.609 10.969 1 98.56 390 ALA A C 1
ATOM 2959 O O . ALA A 1 390 ? 7.121 18.906 10.828 1 98.56 390 ALA A O 1
ATOM 2960 N N . ALA A 1 391 ? 6 20.516 11.922 1 98.75 391 ALA A N 1
ATOM 2961 C CA . ALA A 1 391 ? 7.047 20.719 12.922 1 98.75 391 ALA A CA 1
ATOM 2962 C C . ALA A 1 391 ? 7.242 19.453 13.758 1 98.75 391 ALA A C 1
ATOM 2964 O O . ALA A 1 391 ? 8.375 19.062 14.039 1 98.75 391 ALA A O 1
ATOM 2965 N N . MET A 1 392 ? 6.125 18.828 14.117 1 98.56 392 MET A N 1
ATOM 2966 C CA . MET A 1 392 ? 6.207 17.609 14.914 1 98.56 392 MET A CA 1
ATOM 2967 C C . MET A 1 392 ? 6.852 16.484 14.125 1 98.56 392 MET A C 1
ATOM 2969 O O . MET A 1 392 ? 7.562 15.648 14.688 1 98.56 392 MET A O 1
ATOM 2973 N N . LYS A 1 393 ? 6.598 16.484 12.859 1 98.25 393 LYS A N 1
ATOM 2974 C CA . LYS A 1 393 ? 7.223 15.461 12.023 1 98.25 393 LYS A CA 1
ATOM 2975 C C . LYS A 1 393 ? 8.742 15.617 12.016 1 98.25 393 LYS A C 1
ATOM 2977 O O . LYS A 1 393 ? 9.469 14.625 11.992 1 98.25 393 LYS A O 1
ATOM 2982 N N . LEU A 1 394 ? 9.188 16.875 11.984 1 98.62 394 LEU A N 1
ATOM 2983 C CA . LEU A 1 394 ? 10.625 17.109 12.062 1 98.62 394 LEU A CA 1
ATOM 2984 C C . LEU A 1 394 ? 11.18 16.625 13.398 1 98.62 394 LEU A C 1
ATOM 2986 O O . LEU A 1 394 ? 12.258 16.016 13.445 1 98.62 394 LEU A O 1
ATOM 2990 N N . VAL A 1 395 ? 10.438 16.844 14.461 1 98.56 395 VAL A N 1
ATOM 2991 C CA . VAL A 1 395 ? 10.852 16.422 15.797 1 98.56 395 VAL A CA 1
ATOM 2992 C C . VAL A 1 395 ? 10.992 14.898 15.82 1 98.56 395 VAL A C 1
ATOM 2994 O O . VAL A 1 395 ? 11.984 14.367 16.328 1 98.56 395 VAL A O 1
ATOM 2997 N N . VAL A 1 396 ? 10.039 14.211 15.242 1 98.38 396 VAL A N 1
ATOM 2998 C CA . VAL A 1 396 ? 10.078 12.75 15.195 1 98.38 396 VAL A CA 1
ATOM 2999 C C . VAL A 1 396 ? 11.32 12.297 14.43 1 98.38 396 VAL A C 1
ATOM 3001 O O . VAL A 1 396 ? 12.023 11.375 14.867 1 98.38 396 VAL A O 1
ATOM 3004 N N . ALA A 1 397 ? 11.617 12.945 13.336 1 98.12 397 ALA A N 1
ATOM 3005 C CA . ALA A 1 397 ? 12.789 12.602 12.547 1 98.12 397 ALA A CA 1
ATOM 3006 C C . ALA A 1 397 ? 14.07 12.797 13.352 1 98.12 397 ALA A C 1
ATOM 3008 O O . ALA A 1 397 ? 15 11.984 13.258 1 98.12 397 ALA A O 1
ATOM 3009 N N . LEU A 1 398 ? 14.141 13.875 14.148 1 98 398 LEU A N 1
ATOM 3010 C CA . LEU A 1 398 ? 15.305 14.156 14.984 1 98 398 LEU A CA 1
ATOM 3011 C C . LEU A 1 398 ? 15.5 13.055 16.016 1 98 398 LEU A C 1
ATOM 3013 O O . LEU A 1 398 ? 16.609 12.547 16.188 1 98 398 LEU A O 1
ATOM 3017 N N . PHE A 1 399 ? 14.461 12.602 16.609 1 97.5 399 PHE A N 1
ATOM 3018 C CA . PHE A 1 399 ? 14.547 11.562 17.641 1 97.5 399 PHE A CA 1
ATOM 3019 C C . PHE A 1 399 ? 14.93 10.227 17.016 1 97.5 399 PHE A C 1
ATOM 3021 O O . PHE A 1 399 ? 15.695 9.461 17.609 1 97.5 399 PHE A O 1
ATOM 3028 N N . GLU A 1 400 ? 14.383 9.938 15.883 1 96.5 400 GLU A N 1
ATOM 3029 C CA . GLU A 1 400 ? 14.695 8.68 15.211 1 96.5 400 GLU A CA 1
ATOM 3030 C C . GLU A 1 400 ? 16.156 8.625 14.773 1 96.5 400 GLU A C 1
ATOM 3032 O O . GLU A 1 400 ? 16.797 7.578 14.852 1 96.5 400 GLU A O 1
ATOM 3037 N N . ARG A 1 401 ? 16.656 9.766 14.383 1 96.56 401 ARG A N 1
ATOM 3038 C CA . ARG A 1 401 ? 18.016 9.812 13.852 1 96.56 401 ARG A CA 1
ATOM 3039 C C . ARG A 1 401 ? 19.031 9.906 14.984 1 96.56 401 ARG A C 1
ATOM 3041 O O . ARG A 1 401 ? 20.031 9.188 14.984 1 96.56 401 ARG A O 1
ATOM 3048 N N . LEU A 1 402 ? 18.828 10.742 15.984 1 96.31 402 LEU A N 1
ATOM 3049 C CA . LEU A 1 402 ? 19.828 11.062 16.984 1 96.31 402 LEU A CA 1
ATOM 3050 C C . LEU A 1 402 ? 19.625 10.234 18.25 1 96.31 402 LEU A C 1
ATOM 3052 O O . LEU A 1 402 ? 20.531 10.125 19.078 1 96.31 402 LEU A O 1
ATOM 3056 N N . GLN A 1 403 ? 18.484 9.742 18.516 1 94.88 403 GLN A N 1
ATOM 3057 C CA . GLN A 1 403 ? 18.172 8.844 19.625 1 94.88 403 GLN A CA 1
ATOM 3058 C C . GLN A 1 403 ? 18.594 9.438 20.953 1 94.88 403 GLN A C 1
ATOM 3060 O O . GLN A 1 403 ? 18.172 10.531 21.328 1 94.88 403 GLN A O 1
ATOM 3065 N N . ARG A 1 404 ? 19.562 8.875 21.625 1 93.56 404 ARG A N 1
ATOM 3066 C CA . ARG A 1 404 ? 19.922 9.25 22.984 1 93.56 404 ARG A CA 1
ATOM 3067 C C . ARG A 1 404 ? 20.516 10.656 23.031 1 93.56 404 ARG A C 1
ATOM 3069 O O . ARG A 1 404 ? 20.5 11.312 24.078 1 93.56 404 ARG A O 1
ATOM 3076 N N . HIS A 1 405 ? 20.953 11.133 21.953 1 94.69 405 HIS A N 1
ATOM 3077 C CA . HIS A 1 405 ? 21.531 12.469 21.906 1 94.69 405 HIS A CA 1
ATOM 3078 C C . HIS A 1 405 ? 20.469 13.547 22.062 1 94.69 405 HIS A C 1
ATOM 3080 O O . HIS A 1 405 ? 20.781 14.711 22.297 1 94.69 405 HIS A O 1
ATOM 3086 N N . MET A 1 406 ? 19.188 13.125 21.984 1 96.69 406 MET A N 1
ATOM 3087 C CA . MET A 1 406 ? 18.078 14.07 22.109 1 96.69 406 MET A CA 1
ATOM 3088 C C . MET A 1 406 ? 17.609 14.188 23.547 1 96.69 406 MET A C 1
ATOM 3090 O O . MET A 1 406 ? 16.797 15.047 23.875 1 96.69 406 MET A O 1
ATOM 3094 N N . LEU A 1 407 ? 18.141 13.453 24.484 1 95.94 407 LEU A N 1
ATOM 3095 C CA . LEU A 1 407 ? 17.672 13.336 25.859 1 95.94 407 LEU A CA 1
ATOM 3096 C C . LEU A 1 407 ? 17.688 14.688 26.562 1 95.94 407 LEU A C 1
ATOM 3098 O O . LEU A 1 407 ? 16.703 15.062 27.219 1 95.94 407 LEU A O 1
ATOM 3102 N N . PRO A 1 408 ? 18.734 15.516 26.328 1 95.75 408 PRO A N 1
ATOM 3103 C CA . PRO A 1 408 ? 18.75 16.812 27.016 1 95.75 408 PRO A CA 1
ATOM 3104 C C . PRO A 1 408 ? 17.656 17.75 26.547 1 95.75 408 PRO A C 1
ATOM 3106 O O . PRO A 1 408 ? 17.312 18.703 27.234 1 95.75 408 PRO A O 1
ATOM 3109 N N . LEU A 1 409 ? 17.094 17.516 25.406 1 96.69 409 LEU A N 1
ATOM 3110 C CA . LEU A 1 409 ? 16.125 18.438 24.797 1 96.69 409 LEU A CA 1
ATOM 3111 C C . LEU A 1 409 ? 14.703 17.969 25.047 1 96.69 409 LEU A C 1
ATOM 3113 O O . LEU A 1 409 ? 13.75 18.641 24.656 1 96.69 409 LEU A O 1
ATOM 3117 N N . VAL A 1 410 ? 14.5 16.859 25.703 1 96.94 410 VAL A N 1
ATOM 3118 C CA . VAL A 1 410 ? 13.195 16.203 25.875 1 96.94 410 VAL A CA 1
ATOM 3119 C C . VAL A 1 410 ? 12.25 17.156 26.625 1 96.94 410 VAL A C 1
ATOM 3121 O O . VAL A 1 410 ? 11.117 17.359 26.203 1 96.94 410 VAL A O 1
ATOM 3124 N N . PRO A 1 411 ? 12.664 17.875 27.719 1 95.94 411 PRO A N 1
ATOM 3125 C CA . PRO A 1 411 ? 11.727 18.75 28.422 1 95.94 411 PRO A CA 1
ATOM 3126 C C . PRO A 1 411 ? 11.203 19.891 27.562 1 95.94 411 PRO A C 1
ATOM 3128 O O . PRO A 1 411 ? 10 20.156 27.547 1 95.94 411 PRO A O 1
ATOM 3131 N N . GLU A 1 412 ? 12.109 20.5 26.875 1 95.88 412 GLU A N 1
ATOM 3132 C CA . GLU A 1 412 ? 11.719 21.609 26 1 95.88 412 GLU A CA 1
ATOM 3133 C C . GLU A 1 412 ? 10.75 21.125 24.906 1 95.88 412 GLU A C 1
ATOM 3135 O O . GLU A 1 412 ? 9.742 21.781 24.641 1 95.88 412 GLU A O 1
ATOM 3140 N N . ILE A 1 413 ? 11.062 20.031 24.312 1 97.62 413 ILE A N 1
ATOM 3141 C CA . ILE A 1 413 ? 10.266 19.484 23.203 1 97.62 413 ILE A CA 1
ATOM 3142 C C . ILE A 1 413 ? 8.898 19.047 23.734 1 97.62 413 ILE A C 1
ATOM 3144 O O . ILE A 1 413 ? 7.883 19.219 23.047 1 97.62 413 ILE A O 1
ATOM 3148 N N . LEU A 1 414 ? 8.859 18.5 24.906 1 97.5 414 LEU A N 1
ATOM 3149 C CA . LEU A 1 414 ? 7.594 18.109 25.516 1 97.5 414 LEU A CA 1
ATOM 3150 C C . LEU A 1 414 ? 6.691 19.312 25.734 1 97.5 414 LEU A C 1
ATOM 3152 O O . LEU A 1 414 ? 5.484 19.25 25.484 1 97.5 414 LEU A O 1
ATOM 3156 N N . ASP A 1 415 ? 7.25 20.391 26.156 1 96.44 415 ASP A N 1
ATOM 3157 C CA . ASP A 1 415 ? 6.492 21.625 26.328 1 96.44 415 ASP A CA 1
ATOM 3158 C C . ASP A 1 415 ? 5.871 22.094 25.016 1 96.44 415 ASP A C 1
ATOM 3160 O O . ASP A 1 415 ? 4.695 22.469 24.984 1 96.44 415 ASP A O 1
ATOM 3164 N N . HIS A 1 416 ? 6.688 22.078 23.984 1 96.81 416 HIS A N 1
ATOM 3165 C CA . HIS A 1 416 ? 6.191 22.453 22.656 1 96.81 416 HIS A CA 1
ATOM 3166 C C . HIS A 1 416 ? 5.082 21.516 22.203 1 96.81 416 HIS A C 1
ATOM 3168 O O . HIS A 1 416 ? 4.07 21.969 21.656 1 96.81 416 HIS A O 1
ATOM 3174 N N . LEU A 1 417 ? 5.293 20.219 22.406 1 98.06 417 LEU A N 1
ATOM 3175 C CA . LEU A 1 417 ? 4.316 19.219 22 1 98.06 417 LEU A CA 1
ATOM 3176 C C . LEU A 1 417 ? 2.977 19.453 22.688 1 98.06 417 LEU A C 1
ATOM 3178 O O . LEU A 1 417 ? 1.931 19.469 22.031 1 98.06 417 LEU A O 1
ATOM 3182 N N . ILE A 1 418 ? 2.998 19.703 23.984 1 96.75 418 ILE A N 1
ATOM 3183 C CA . ILE A 1 418 ? 1.785 19.891 24.781 1 96.75 418 ILE A CA 1
ATOM 3184 C C . ILE A 1 418 ? 1.076 21.172 24.328 1 96.75 418 ILE A C 1
ATOM 3186 O O . ILE A 1 418 ? -0.149 21.188 24.188 1 96.75 418 ILE A O 1
ATOM 3190 N N . ARG A 1 419 ? 1.849 22.172 24.109 1 95.06 419 ARG A N 1
ATOM 3191 C CA . ARG A 1 419 ? 1.294 23.453 23.656 1 95.06 419 ARG A CA 1
ATOM 3192 C C . ARG A 1 419 ? 0.564 23.297 22.328 1 95.06 419 ARG A C 1
ATOM 3194 O O . ARG A 1 419 ? -0.583 23.734 22.188 1 95.06 419 ARG A O 1
ATOM 3201 N N . VAL A 1 420 ? 1.177 22.688 21.344 1 96.12 420 VAL A N 1
ATOM 3202 C CA . VAL A 1 420 ? 0.615 22.484 20.016 1 96.12 420 VAL A CA 1
ATOM 3203 C C . VAL A 1 420 ? -0.596 21.562 20.094 1 96.12 420 VAL A C 1
ATOM 3205 O O . VAL A 1 420 ? -1.603 21.797 19.422 1 96.12 420 VAL A O 1
ATOM 3208 N N . PHE A 1 421 ? -0.541 20.578 20.938 1 96.31 421 PHE A N 1
ATOM 3209 C CA . PHE A 1 421 ? -1.627 19.609 21.062 1 96.31 421 PHE A CA 1
ATOM 3210 C C . PHE A 1 421 ? -2.873 20.266 21.641 1 96.31 421 PHE A C 1
ATOM 3212 O O . PHE A 1 421 ? -3.977 20.078 21.125 1 96.31 421 PHE A O 1
ATOM 3219 N N . LYS A 1 422 ? -2.701 21.047 22.641 1 94.75 422 LYS A N 1
ATOM 3220 C CA . LYS A 1 422 ? -3.818 21.75 23.25 1 94.75 422 LYS A CA 1
ATOM 3221 C C . LYS A 1 422 ? -4.457 22.734 22.281 1 94.75 422 LYS A C 1
ATOM 3223 O O . LYS A 1 422 ? -5.68 22.875 22.234 1 94.75 422 LYS A O 1
ATOM 3228 N N . SER A 1 423 ? -3.6 23.344 21.5 1 93.56 423 SER A N 1
ATOM 3229 C CA . SER A 1 423 ? -4.066 24.344 20.531 1 93.56 423 SER A CA 1
ATOM 3230 C C . SER A 1 423 ? -4.93 23.688 19.453 1 93.56 423 SER A C 1
ATOM 3232 O O . SER A 1 423 ? -5.883 24.297 18.969 1 93.56 423 SER A O 1
ATOM 3234 N N . GLY A 1 424 ? -4.551 22.484 19.047 1 93.12 424 GLY A N 1
ATOM 3235 C CA . GLY A 1 424 ? -5.242 21.844 17.938 1 93.12 424 GLY A CA 1
ATOM 3236 C C . GLY A 1 424 ? -5.855 20.5 18.297 1 93.12 424 GLY A C 1
ATOM 3237 O O . GLY A 1 424 ? -5.938 19.609 17.469 1 93.12 424 GLY A O 1
ATOM 3238 N N . ILE A 1 425 ? -6.324 20.25 19.469 1 92.38 425 ILE A N 1
ATOM 3239 C CA . ILE A 1 425 ? -6.781 18.969 19.984 1 92.38 425 ILE A CA 1
ATOM 3240 C C . ILE A 1 425 ? -8.023 18.516 19.219 1 92.38 425 ILE A C 1
ATOM 3242 O O . ILE A 1 425 ? -8.289 17.312 19.094 1 92.38 425 ILE A O 1
ATOM 3246 N N . SER A 1 426 ? -8.781 19.438 18.609 1 88.5 426 SER A N 1
ATOM 3247 C CA . SER A 1 426 ? -10.008 19.109 17.891 1 88.5 426 SER A CA 1
ATOM 3248 C C . SER A 1 426 ? -9.703 18.578 16.5 1 88.5 426 SER A C 1
ATOM 3250 O O . SER A 1 426 ? -10.578 18.016 15.836 1 88.5 426 SER A O 1
ATOM 3252 N N . ILE A 1 427 ? -8.5 18.75 16.047 1 91.69 427 ILE A N 1
ATOM 3253 C CA . ILE A 1 427 ? -8.109 18.375 14.695 1 91.69 427 ILE A CA 1
ATOM 3254 C C . ILE A 1 427 ? -7.445 17 14.711 1 91.69 427 ILE A C 1
ATOM 3256 O O . ILE A 1 427 ? -6.398 16.828 15.336 1 91.69 427 ILE A O 1
ATOM 3260 N N . PRO A 1 428 ? -7.93 15.977 13.984 1 92.62 428 PRO A N 1
ATOM 3261 C CA . PRO A 1 428 ? -7.406 14.609 14.023 1 92.62 428 PRO A CA 1
ATOM 3262 C C . PRO A 1 428 ? -5.934 14.531 13.617 1 92.62 428 PRO A C 1
ATOM 3264 O O . PRO A 1 428 ? -5.164 13.781 14.227 1 92.62 428 PRO A O 1
ATOM 3267 N N . SER A 1 429 ? -5.547 15.305 12.641 1 94.62 429 SER A N 1
ATOM 3268 C CA . SER A 1 429 ? -4.164 15.242 12.188 1 94.62 429 SER A CA 1
ATOM 3269 C C . SER A 1 429 ? -3.201 15.688 13.289 1 94.62 429 SER A C 1
ATOM 3271 O O . SER A 1 429 ? -2.092 15.164 13.398 1 94.62 429 SER A O 1
ATOM 3273 N N . VAL A 1 430 ? -3.613 16.719 14.086 1 96.5 430 VAL A N 1
ATOM 3274 C CA . VAL A 1 430 ? -2.793 17.188 15.195 1 96.5 430 VAL A CA 1
ATOM 3275 C C . VAL A 1 430 ? -2.699 16.109 16.266 1 96.5 430 VAL A C 1
ATOM 3277 O O . VAL A 1 430 ? -1.629 15.867 16.828 1 96.5 430 VAL A O 1
ATOM 3280 N N . ARG A 1 431 ? -3.801 15.422 16.5 1 96.94 431 ARG A N 1
ATOM 3281 C CA . ARG A 1 431 ? -3.799 14.344 17.484 1 96.94 431 ARG A CA 1
ATOM 3282 C C . ARG A 1 431 ? -2.877 13.203 17.047 1 96.94 431 ARG A C 1
ATOM 3284 O O . ARG A 1 431 ? -2.053 12.734 17.828 1 96.94 431 ARG A O 1
ATOM 3291 N N . VAL A 1 432 ? -2.973 12.852 15.805 1 97.94 432 VAL A N 1
ATOM 3292 C CA . VAL A 1 432 ? -2.119 11.781 15.289 1 97.94 432 VAL A CA 1
ATOM 3293 C C . VAL A 1 432 ? -0.651 12.172 15.438 1 97.94 432 VAL A C 1
ATOM 3295 O O . VAL A 1 432 ? 0.17 11.367 15.883 1 97.94 432 VAL A O 1
ATOM 3298 N N . ALA A 1 433 ? -0.324 13.406 15.039 1 98.12 433 ALA A N 1
ATOM 3299 C CA . ALA A 1 433 ? 1.048 13.891 15.164 1 98.12 433 ALA A CA 1
ATOM 3300 C C . ALA A 1 433 ? 1.495 13.914 16.625 1 98.12 433 ALA A C 1
ATOM 3302 O O . ALA A 1 433 ? 2.639 13.562 16.922 1 98.12 433 ALA A O 1
ATOM 3303 N N . GLY A 1 434 ? 0.571 14.32 17.5 1 98.44 434 GLY A N 1
ATOM 3304 C CA . GLY A 1 434 ? 0.872 14.336 18.922 1 98.44 434 GLY A CA 1
ATOM 3305 C C . GLY A 1 434 ? 1.132 12.953 19.484 1 98.44 434 GLY A C 1
ATOM 3306 O O . GLY A 1 434 ? 2.104 12.75 20.219 1 98.44 434 GLY A O 1
ATOM 3307 N N . TYR A 1 435 ? 0.254 11.961 19.094 1 98.56 435 TYR A N 1
ATOM 3308 C CA . TYR A 1 435 ? 0.421 10.586 19.547 1 98.56 435 TYR A CA 1
ATOM 3309 C C . TYR A 1 435 ? 1.752 10.008 19.078 1 98.56 435 TYR A C 1
ATOM 3311 O O . TYR A 1 435 ? 2.486 9.398 19.859 1 98.56 435 TYR A O 1
ATOM 3319 N N . THR A 1 436 ? 2.076 10.25 17.875 1 98.44 436 THR A N 1
ATOM 3320 C CA . THR A 1 436 ? 3.291 9.703 17.281 1 98.44 436 THR A CA 1
ATOM 3321 C C . THR A 1 436 ? 4.531 10.312 17.938 1 98.44 436 THR A C 1
ATOM 3323 O O . THR A 1 436 ? 5.488 9.602 18.25 1 98.44 436 THR A O 1
ATOM 3326 N N . THR A 1 437 ? 4.516 11.641 18.078 1 98.56 437 THR A N 1
ATOM 3327 C CA . THR A 1 437 ? 5.648 12.344 18.672 1 98.56 437 THR A CA 1
ATOM 3328 C C . THR A 1 437 ? 5.863 11.891 20.109 1 98.56 437 THR A C 1
ATOM 3330 O O . THR A 1 437 ? 6.988 11.586 20.516 1 98.56 437 THR A O 1
ATOM 3333 N N . LEU A 1 438 ? 4.789 11.82 20.859 1 98.5 438 LEU A N 1
ATOM 3334 C CA . LEU A 1 438 ? 4.906 11.406 22.25 1 98.5 438 LEU A CA 1
ATOM 3335 C C . LEU A 1 438 ? 5.398 9.961 22.344 1 98.5 438 LEU A C 1
ATOM 3337 O O . LEU A 1 438 ? 6.242 9.648 23.188 1 98.5 438 LEU A O 1
ATOM 3341 N N . ASN A 1 439 ? 4.84 9.086 21.531 1 97.88 439 ASN A N 1
ATOM 3342 C CA . ASN A 1 439 ? 5.297 7.699 21.516 1 97.88 439 ASN A CA 1
ATOM 3343 C C . ASN A 1 439 ? 6.797 7.605 21.266 1 97.88 439 ASN A C 1
ATOM 3345 O O . ASN A 1 439 ? 7.492 6.824 21.922 1 97.88 439 ASN A O 1
ATOM 3349 N N . THR A 1 440 ? 7.305 8.422 20.391 1 97.44 440 THR A N 1
ATOM 3350 C CA . THR A 1 440 ? 8.719 8.438 20.047 1 97.44 440 THR A CA 1
ATOM 3351 C C . THR A 1 440 ? 9.555 8.914 21.234 1 97.44 440 THR A C 1
ATOM 3353 O O . THR A 1 440 ? 10.617 8.352 21.531 1 97.44 440 THR A O 1
ATOM 3356 N N . ILE A 1 441 ? 9.094 9.922 21.922 1 97.38 441 ILE A N 1
ATOM 3357 C CA . ILE A 1 441 ? 9.789 10.477 23.078 1 97.38 441 ILE A CA 1
ATOM 3358 C C . ILE A 1 441 ? 9.789 9.461 24.219 1 97.38 441 ILE A C 1
ATOM 3360 O O . ILE A 1 441 ? 10.812 9.25 24.875 1 97.38 441 ILE A O 1
ATOM 3364 N N . LEU A 1 442 ? 8.641 8.773 24.406 1 96.38 442 LEU A N 1
ATOM 3365 C CA . LEU A 1 442 ? 8.5 7.844 25.531 1 96.38 442 LEU A CA 1
ATOM 3366 C C . LEU A 1 442 ? 9.398 6.625 25.328 1 96.38 442 LEU A C 1
ATOM 3368 O O . LEU A 1 442 ? 9.914 6.066 26.312 1 96.38 442 LEU A O 1
ATOM 3372 N N . ARG A 1 443 ? 9.602 6.195 24.203 1 92.31 443 ARG A N 1
ATOM 3373 C CA . ARG A 1 443 ? 10.461 5.051 23.922 1 92.31 443 ARG A CA 1
ATOM 3374 C C . ARG A 1 443 ? 11.898 5.34 24.328 1 92.31 443 ARG A C 1
ATOM 3376 O O . ARG A 1 443 ? 12.641 4.43 24.719 1 92.31 443 ARG A O 1
ATOM 3383 N N . LEU A 1 444 ? 12.195 6.605 24.312 1 92.38 444 LEU A N 1
ATOM 3384 C CA . LEU A 1 444 ? 13.57 6.992 24.609 1 92.38 444 LEU A CA 1
ATOM 3385 C C . LEU A 1 444 ? 13.703 7.449 26.062 1 92.38 444 LEU A C 1
ATOM 3387 O O . LEU A 1 444 ? 14.672 7.102 26.734 1 92.38 444 LEU A O 1
ATOM 3391 N N . ALA A 1 445 ? 12.734 8.172 26.562 1 94.44 445 ALA A N 1
ATOM 3392 C CA . ALA A 1 445 ? 12.922 8.867 27.844 1 94.44 445 ALA A CA 1
ATOM 3393 C C . ALA A 1 445 ? 11.758 8.594 28.797 1 94.44 445 ALA A C 1
ATOM 3395 O O . ALA A 1 445 ? 11.672 9.203 29.859 1 94.44 445 ALA A O 1
ATOM 3396 N N . GLY A 1 446 ? 10.938 7.707 28.547 1 93.5 446 GLY A N 1
ATOM 3397 C CA . GLY A 1 446 ? 9.727 7.465 29.312 1 93.5 446 GLY A CA 1
ATOM 3398 C C . GLY A 1 446 ? 9.992 7.219 30.781 1 93.5 446 GLY A C 1
ATOM 3399 O O . GLY A 1 446 ? 9.508 7.961 31.641 1 93.5 446 GLY A O 1
ATOM 3400 N N . PRO A 1 447 ? 10.828 6.285 31.109 1 91.5 447 PRO A N 1
ATOM 3401 C CA . PRO A 1 447 ? 11.07 5.902 32.5 1 91.5 447 PRO A CA 1
ATOM 3402 C C . PRO A 1 447 ? 11.758 7.004 33.281 1 91.5 447 PRO A C 1
ATOM 3404 O O . PRO A 1 447 ? 11.727 6.988 34.531 1 91.5 447 PRO A O 1
ATOM 3407 N N . THR A 1 448 ? 12.32 8.016 32.594 1 92.62 448 THR A N 1
ATOM 3408 C CA . THR A 1 448 ? 13.109 9.031 33.312 1 92.62 448 THR A CA 1
ATOM 3409 C C . THR A 1 448 ? 12.32 10.336 33.438 1 92.62 448 THR A C 1
ATOM 3411 O O . THR A 1 448 ? 12.844 11.336 33.938 1 92.62 448 THR A O 1
ATOM 3414 N N . LEU A 1 449 ? 11.117 10.32 33.031 1 95.38 449 LEU A N 1
ATOM 3415 C CA . LEU A 1 449 ? 10.32 11.539 33.094 1 95.38 449 LEU A CA 1
ATOM 3416 C C . LEU A 1 449 ? 9.961 11.875 34.531 1 95.38 449 LEU A C 1
ATOM 3418 O O . LEU A 1 449 ? 9.68 10.984 35.344 1 95.38 449 LEU A O 1
ATOM 3422 N N . SER A 1 450 ? 9.992 13.18 34.875 1 94.25 450 SER A N 1
ATOM 3423 C CA . SER A 1 450 ? 9.609 13.648 36.188 1 94.25 450 SER A CA 1
ATOM 3424 C C . SER A 1 450 ? 8.102 13.625 36.375 1 94.25 450 SER A C 1
ATOM 3426 O O . SER A 1 450 ? 7.352 13.516 35.406 1 94.25 450 SER A O 1
ATOM 3428 N N . LYS A 1 451 ? 7.66 13.68 37.562 1 93.75 451 LYS A N 1
ATOM 3429 C CA . LYS A 1 451 ? 6.234 13.656 37.875 1 93.75 451 LYS A CA 1
ATOM 3430 C C . LYS A 1 451 ? 5.508 14.836 37.25 1 93.75 451 LYS A C 1
ATOM 3432 O O . LYS A 1 451 ? 4.465 14.664 36.625 1 93.75 451 LYS A O 1
ATOM 3437 N N . PRO A 1 452 ? 6.129 16.031 37.312 1 95.12 452 PRO A N 1
ATOM 3438 C CA . PRO A 1 452 ? 5.445 17.141 36.656 1 95.12 452 PRO A CA 1
ATOM 3439 C C . PRO A 1 452 ? 5.312 16.953 35.156 1 95.12 452 PRO A C 1
ATOM 3441 O O . PRO A 1 452 ? 4.301 17.328 34.562 1 95.12 452 PRO A O 1
ATOM 3444 N N . ALA A 1 453 ? 6.289 16.391 34.594 1 95.44 453 ALA A N 1
ATOM 3445 C CA . ALA A 1 453 ? 6.25 16.125 33.156 1 95.44 453 ALA A CA 1
ATOM 3446 C C . ALA A 1 453 ? 5.137 15.133 32.812 1 95.44 453 ALA A C 1
ATOM 3448 O O . ALA A 1 453 ? 4.43 15.297 31.812 1 95.44 453 ALA A O 1
ATOM 3449 N N . VAL A 1 454 ? 4.977 14.102 33.625 1 95.88 454 VAL A N 1
ATOM 3450 C CA . VAL A 1 454 ? 3.941 13.102 33.406 1 95.88 454 VAL A CA 1
ATOM 3451 C C . VAL A 1 454 ? 2.562 13.734 33.594 1 95.88 454 VAL A C 1
ATOM 3453 O O . VAL A 1 454 ? 1.642 13.445 32.812 1 95.88 454 VAL A O 1
ATOM 3456 N N . ASP A 1 455 ? 2.439 14.656 34.5 1 95 455 ASP A N 1
ATOM 3457 C CA . ASP A 1 455 ? 1.175 15.344 34.75 1 95 455 ASP A CA 1
ATOM 3458 C C . ASP A 1 455 ? 0.768 16.188 33.531 1 95 455 ASP A C 1
ATOM 3460 O O . ASP A 1 455 ? -0.418 16.297 33.219 1 95 455 ASP A O 1
ATOM 3464 N N . MET A 1 456 ? 1.709 16.719 32.906 1 95.06 456 MET A N 1
ATOM 3465 C CA . MET A 1 456 ? 1.461 17.578 31.75 1 95.06 456 MET A CA 1
ATOM 3466 C C . MET A 1 456 ? 0.937 16.766 30.562 1 95.06 456 MET A C 1
ATOM 3468 O O . MET A 1 456 ? 0.39 17.344 29.609 1 95.06 456 MET A O 1
ATOM 3472 N N . LEU A 1 457 ? 1.028 15.461 30.578 1 96.75 457 LEU A N 1
ATOM 3473 C CA . LEU A 1 457 ? 0.647 14.609 29.453 1 96.75 457 LEU A CA 1
ATOM 3474 C C . LEU A 1 457 ? -0.837 14.258 29.516 1 96.75 457 LEU A C 1
ATOM 3476 O O . LEU A 1 457 ? -1.367 13.617 28.609 1 96.75 457 LEU A O 1
ATOM 3480 N N . ASP A 1 458 ? -1.569 14.766 30.484 1 95.38 458 ASP A N 1
ATOM 3481 C CA . ASP A 1 458 ? -2.953 14.391 30.766 1 95.38 458 ASP A CA 1
ATOM 3482 C C . ASP A 1 458 ? -3.838 14.609 29.531 1 95.38 458 ASP A C 1
ATOM 3484 O O . ASP A 1 458 ? -4.609 13.719 29.156 1 95.38 458 ASP A O 1
ATOM 3488 N N . PRO A 1 459 ? -3.662 15.781 28.891 1 94.5 459 PRO A N 1
ATOM 3489 C CA . PRO A 1 459 ? -4.535 15.984 27.734 1 94.5 459 PRO A CA 1
ATOM 3490 C C . PRO A 1 459 ? -4.289 14.961 26.625 1 94.5 459 PRO A C 1
ATOM 3492 O O . PRO A 1 459 ? -5.238 14.523 25.969 1 94.5 459 PRO A O 1
ATOM 3495 N N . LEU A 1 460 ? -3.072 14.531 26.391 1 96.69 460 LEU A N 1
ATOM 3496 C CA . LEU A 1 460 ? -2.73 13.555 25.359 1 96.69 460 LEU A CA 1
ATOM 3497 C C . LEU A 1 460 ? -3.266 12.172 25.734 1 96.69 460 LEU A C 1
ATOM 3499 O O . LEU A 1 460 ? -3.832 11.477 24.891 1 96.69 460 LEU A O 1
ATOM 3503 N N . VAL A 1 461 ? -3.131 11.797 26.969 1 96.56 461 VAL A N 1
ATOM 3504 C CA . VAL A 1 461 ? -3.574 10.492 27.453 1 96.56 461 VAL A CA 1
ATOM 3505 C C . VAL A 1 461 ? -5.098 10.398 27.359 1 96.56 461 VAL A C 1
ATOM 3507 O O . VAL A 1 461 ? -5.641 9.406 26.875 1 96.56 461 VAL A O 1
ATOM 3510 N N . GLY A 1 462 ? -5.719 11.469 27.828 1 95.56 462 GLY A N 1
ATOM 3511 C CA . GLY A 1 462 ? -7.172 11.508 27.766 1 95.56 462 GLY A CA 1
ATOM 3512 C C . GLY A 1 462 ? -7.711 11.422 26.359 1 95.56 462 GLY A C 1
ATOM 3513 O O . GLY A 1 462 ? -8.648 10.672 26.078 1 95.56 462 GLY A O 1
ATOM 3514 N N . ALA A 1 463 ? -7.117 12.211 25.469 1 95.81 463 ALA A N 1
ATOM 3515 C CA . ALA A 1 463 ? -7.547 12.211 24.062 1 95.81 463 ALA A CA 1
ATOM 3516 C C . ALA A 1 463 ? -7.309 10.852 23.422 1 95.81 463 ALA A C 1
ATOM 3518 O O . ALA A 1 463 ? -8.125 10.383 22.625 1 95.81 463 ALA A O 1
ATOM 3519 N N . CYS A 1 464 ? -6.199 10.242 23.703 1 97.38 464 CYS A N 1
ATOM 3520 C CA . CYS A 1 464 ? -5.852 8.93 23.156 1 97.38 464 CYS A CA 1
ATOM 3521 C C . CYS A 1 464 ? -6.902 7.895 23.547 1 97.38 464 CYS A C 1
ATOM 3523 O O . CYS A 1 464 ? -7.402 7.168 22.688 1 97.38 464 CYS A O 1
ATOM 3525 N N . CYS A 1 465 ? -7.266 7.84 24.797 1 96.5 465 CYS A N 1
ATOM 3526 C CA . CYS A 1 465 ? -8.273 6.902 25.281 1 96.5 465 CYS A CA 1
ATOM 3527 C C . CYS A 1 465 ? -9.625 7.184 24.656 1 96.5 465 CYS A C 1
ATOM 3529 O O . CYS A 1 465 ? -10.328 6.262 24.234 1 96.5 465 CYS A O 1
ATOM 3531 N N . ARG A 1 466 ? -9.961 8.438 24.562 1 94.12 466 ARG A N 1
ATOM 3532 C CA . ARG A 1 466 ? -11.234 8.828 23.984 1 94.12 466 ARG A CA 1
ATOM 3533 C C . ARG A 1 466 ? -11.328 8.383 22.516 1 94.12 466 ARG A C 1
ATOM 3535 O O . ARG A 1 466 ? -12.359 7.855 22.094 1 94.12 466 ARG A O 1
ATOM 3542 N N . ASP A 1 467 ? -10.289 8.688 21.781 1 94.81 467 ASP A N 1
ATOM 3543 C CA . ASP A 1 467 ? -10.258 8.289 20.375 1 94.81 467 ASP A CA 1
ATOM 3544 C C . ASP A 1 467 ? -10.453 6.777 20.234 1 94.81 467 ASP A C 1
ATOM 3546 O O . ASP A 1 467 ? -11.25 6.328 19.406 1 94.81 467 ASP A O 1
ATOM 3550 N N . LEU A 1 468 ? -9.766 5.98 21.016 1 95.81 468 LEU A N 1
ATOM 3551 C CA . LEU A 1 468 ? -9.828 4.523 20.922 1 95.81 468 LEU A CA 1
ATOM 3552 C C . LEU A 1 468 ? -11.195 4.004 21.359 1 95.81 468 LEU A C 1
ATOM 3554 O O . LEU A 1 468 ? -11.742 3.094 20.734 1 95.81 468 LEU A O 1
ATOM 3558 N N . GLN A 1 469 ? -11.766 4.605 22.422 1 93.25 469 GLN A N 1
ATOM 3559 C CA . GLN A 1 469 ? -13.078 4.188 22.906 1 93.25 469 GLN A CA 1
ATOM 3560 C C . GLN A 1 469 ? -14.172 4.539 21.891 1 93.25 469 GLN A C 1
ATOM 3562 O O . GLN A 1 469 ? -15.102 3.76 21.688 1 93.25 469 GLN A O 1
ATOM 3567 N N . GLN A 1 470 ? -14 5.723 21.328 1 89.38 470 GLN A N 1
ATOM 3568 C CA . GLN A 1 470 ? -14.961 6.125 20.297 1 89.38 470 GLN A CA 1
ATOM 3569 C C . GLN A 1 470 ? -14.906 5.191 19.094 1 89.38 470 GLN A C 1
ATOM 3571 O O . GLN A 1 470 ? -15.945 4.805 18.562 1 89.38 470 GLN A O 1
ATOM 3576 N N . ASP A 1 471 ? -13.766 4.859 18.641 1 89.06 471 ASP A N 1
ATOM 3577 C CA . ASP A 1 471 ? -13.586 3.961 17.5 1 89.06 471 ASP A CA 1
ATOM 3578 C C . ASP A 1 471 ? -14.188 2.588 17.797 1 89.06 471 ASP A C 1
ATOM 3580 O O . ASP A 1 471 ? -14.703 1.926 16.891 1 89.06 471 ASP A O 1
ATOM 3584 N N . ALA A 1 472 ? -14.086 2.107 19.094 1 88.12 472 ALA A N 1
ATOM 3585 C CA . ALA A 1 472 ? -14.602 0.802 19.5 1 88.12 472 ALA A CA 1
ATOM 3586 C C . ALA A 1 472 ? -16.109 0.849 19.719 1 88.12 472 ALA A C 1
ATOM 3588 O O . ALA A 1 472 ? -16.734 -0.183 19.953 1 88.12 472 ALA A O 1
ATOM 3589 N N . GLY A 1 473 ? -16.75 2.037 19.672 1 83.19 473 GLY A N 1
ATOM 3590 C CA . GLY A 1 473 ? -18.188 2.166 19.719 1 83.19 473 GLY A CA 1
ATOM 3591 C C . GLY A 1 473 ? -18.719 2.371 21.125 1 83.19 473 GLY A C 1
ATOM 3592 O O . GLY A 1 473 ? -19.922 2.211 21.375 1 83.19 473 GLY A O 1
ATOM 3593 N N . PHE A 1 474 ? -17.891 2.637 22.031 1 79 474 PHE A N 1
ATOM 3594 C CA . PHE A 1 474 ? -18.328 2.703 23.406 1 79 474 PHE A CA 1
ATOM 3595 C C . PHE A 1 474 ? -18.672 4.133 23.797 1 79 474 PHE A C 1
ATOM 3597 O O . PHE A 1 474 ? -19.297 4.363 24.844 1 79 474 PHE A O 1
ATOM 3604 N N . LEU A 1 475 ? -18.156 5.039 23.094 1 72.88 475 LEU A N 1
ATOM 3605 C CA . LEU A 1 475 ? -18.5 6.426 23.391 1 72.88 475 LEU A CA 1
ATOM 3606 C C . LEU A 1 475 ? -19.594 6.941 22.469 1 72.88 475 LEU A C 1
ATOM 3608 O O . LEU A 1 475 ? -19.5 6.777 21.25 1 72.88 475 LEU A O 1
ATOM 3612 N N . LYS A 1 476 ? -20.844 7.008 23.094 1 58.12 476 LYS A N 1
ATOM 3613 C CA . LYS A 1 476 ? -21.953 7.578 22.344 1 58.12 476 LYS A CA 1
ATOM 3614 C C . LYS A 1 476 ? -21.656 9.023 21.938 1 58.12 476 LYS A C 1
ATOM 3616 O O . LYS A 1 476 ? -21 9.75 22.672 1 58.12 476 LYS A O 1
ATOM 3621 N N . PRO A 1 477 ? -21.688 9.312 20.734 1 54.56 477 PRO A N 1
ATOM 3622 C CA . PRO A 1 477 ? -21.484 10.719 20.375 1 54.56 477 PRO A CA 1
ATOM 3623 C C . PRO A 1 477 ? -22.266 11.68 21.281 1 54.56 477 PRO A C 1
ATOM 3625 O O . PRO A 1 477 ? -23.312 11.305 21.812 1 54.56 477 PRO A O 1
ATOM 3628 N N . ALA A 1 478 ? -21.672 12.719 22.016 1 44.69 478 ALA A N 1
ATOM 3629 C CA . ALA A 1 478 ? -22.312 13.727 22.859 1 44.69 478 ALA A CA 1
ATOM 3630 C C . ALA A 1 478 ? -23.734 14.016 22.391 1 44.69 478 ALA A C 1
ATOM 3632 O O . ALA A 1 478 ? -23.984 14.102 21.188 1 44.69 478 ALA A O 1
ATOM 3633 N N . ASP A 1 479 ? -24.797 13.719 23.188 1 41.09 479 ASP A N 1
ATOM 3634 C CA . ASP A 1 479 ? -26.188 14.102 22.953 1 41.09 479 ASP A CA 1
ATOM 3635 C C . ASP A 1 479 ? -26.281 15.516 22.391 1 41.09 479 ASP A C 1
ATOM 3637 O O . ASP A 1 479 ? -25.641 16.438 22.891 1 41.09 479 ASP A O 1
ATOM 3641 N N . LYS A 1 480 ? -26.469 15.734 21.156 1 41.88 480 LYS A N 1
ATOM 3642 C CA . LYS A 1 480 ? -26.875 17.062 20.703 1 41.88 480 LYS A CA 1
ATOM 3643 C C . LYS A 1 480 ? -27.75 17.75 21.734 1 41.88 480 LYS A C 1
ATOM 3645 O O . LYS A 1 480 ? -28.531 17.094 22.422 1 41.88 480 LYS A O 1
ATOM 3650 N N . PRO A 1 481 ? -27.422 18.906 22.281 1 34.72 481 PRO A N 1
ATOM 3651 C CA . PRO A 1 481 ? -28.391 19.594 23.141 1 34.72 481 PRO A CA 1
ATOM 3652 C C . PRO A 1 481 ? -29.828 19.297 22.75 1 34.72 481 PRO A C 1
ATOM 3654 O O . PRO A 1 481 ? -30.219 19.5 21.594 1 34.72 481 PRO A O 1
ATOM 3657 N N . THR A 1 482 ? -30.359 18.219 23.203 1 32.84 482 THR A N 1
ATOM 3658 C CA . THR A 1 482 ? -31.812 18.25 23.141 1 32.84 482 THR A CA 1
ATOM 3659 C C . THR A 1 482 ? -32.344 19.672 23.359 1 32.84 482 THR A C 1
ATOM 3661 O O . THR A 1 482 ? -32.062 20.281 24.391 1 32.84 482 THR A O 1
ATOM 3664 N N . THR A 1 483 ? -32.406 20.5 22.328 1 32.56 483 THR A N 1
ATOM 3665 C CA . THR A 1 483 ? -33.281 21.625 22.672 1 32.56 483 THR A CA 1
ATOM 3666 C C . THR A 1 483 ? -34.312 21.234 23.703 1 32.56 483 THR A C 1
ATOM 3668 O O . THR A 1 483 ? -35.094 20.297 23.484 1 32.56 483 THR A O 1
ATOM 3671 N N . THR A 1 484 ? -33.969 21.312 24.938 1 31.09 484 THR A N 1
ATOM 3672 C CA . THR A 1 484 ? -35.031 21.391 25.922 1 31.09 484 THR A CA 1
ATOM 3673 C C . THR A 1 484 ? -36.25 22.109 25.359 1 31.09 484 THR A C 1
ATOM 3675 O O . THR A 1 484 ? -36.219 23.328 25.156 1 31.09 484 THR A O 1
ATOM 3678 N N . THR A 1 485 ? -36.969 21.562 24.438 1 30.61 485 THR A N 1
ATOM 3679 C CA . THR A 1 485 ? -38.344 22.047 24.469 1 30.61 485 THR A CA 1
ATOM 3680 C C . THR A 1 485 ? -38.875 22.125 25.891 1 30.61 485 THR A C 1
ATOM 3682 O O . THR A 1 485 ? -39.031 21.094 26.547 1 30.61 485 THR A O 1
ATOM 3685 N N . THR A 1 486 ? -38.406 23.078 26.656 1 29.22 486 THR A N 1
ATOM 3686 C CA . THR A 1 486 ? -39.344 23.453 27.719 1 29.22 486 THR A CA 1
ATOM 3687 C C . THR A 1 486 ? -40.781 23.406 27.234 1 29.22 486 THR A C 1
ATOM 3689 O O . THR A 1 486 ? -41.188 24.25 26.438 1 29.22 486 THR A O 1
ATOM 3692 N N . THR A 1 487 ? -41.312 22.266 27.047 1 30.38 487 THR A N 1
ATOM 3693 C CA . THR A 1 487 ? -42.75 22.141 27.188 1 30.38 487 THR A CA 1
ATOM 3694 C C . THR A 1 487 ? -43.25 22.781 28.469 1 30.38 487 THR A C 1
ATOM 3696 O O . THR A 1 487 ? -43.062 22.219 29.562 1 30.38 487 THR A O 1
ATOM 3699 N N . THR A 1 488 ? -43 24.078 28.703 1 28.19 488 THR A N 1
ATOM 3700 C CA . THR A 1 488 ? -44 24.703 29.531 1 28.19 488 THR A CA 1
ATOM 3701 C C . THR A 1 488 ? -45.406 24.391 29 1 28.19 488 THR A C 1
ATOM 3703 O O . THR A 1 488 ? -45.781 24.766 27.891 1 28.19 488 THR A O 1
ATOM 3706 N N . THR A 1 489 ? -45.969 23.312 29.516 1 30.22 489 THR A N 1
ATOM 3707 C CA . THR A 1 489 ? -47.406 22.969 29.578 1 30.22 489 THR A CA 1
ATOM 3708 C C . THR A 1 489 ? -48.219 24.188 30 1 30.22 489 THR A C 1
ATOM 3710 O O . THR A 1 489 ? -48.562 24.312 31.188 1 30.22 489 THR A O 1
ATOM 3713 N N . SER A 1 490 ? -47.844 25.453 29.781 1 28.09 490 SER A N 1
ATOM 3714 C CA . SER A 1 490 ? -49.031 26.312 29.938 1 28.09 490 SER A CA 1
ATOM 3715 C C . SER A 1 490 ? -50.125 25.953 28.953 1 28.09 490 SER A C 1
ATOM 3717 O O . SER A 1 490 ? -49.844 25.734 27.766 1 28.09 490 SER A O 1
ATOM 3719 N N . THR A 1 491 ? -51.281 25.375 29.469 1 28.27 491 THR A N 1
ATOM 3720 C CA . THR A 1 491 ? -52.656 25.172 28.984 1 28.27 491 THR A CA 1
ATOM 3721 C C . THR A 1 491 ? -53.125 26.406 28.234 1 28.27 491 THR A C 1
ATOM 3723 O O . THR A 1 491 ? -54.344 26.562 28 1 28.27 491 THR A O 1
ATOM 3726 N N . ALA A 1 492 ? -52.531 27.531 28.125 1 28.86 492 ALA A N 1
ATOM 3727 C CA . ALA A 1 492 ? -53.469 28.469 27.484 1 28.86 492 ALA A CA 1
ATOM 3728 C C . ALA A 1 492 ? -53.844 27.984 26.094 1 28.86 492 ALA A C 1
ATOM 3730 O O . ALA A 1 492 ? -53.062 27.312 25.422 1 28.86 492 ALA A O 1
ATOM 3731 N N . ALA A 1 493 ? -55.125 28.266 25.625 1 28.45 493 ALA A N 1
ATOM 3732 C CA . ALA A 1 493 ? -56.062 28 24.531 1 28.45 493 ALA A CA 1
ATOM 3733 C C . ALA A 1 493 ? -55.375 28.109 23.172 1 28.45 493 ALA A C 1
ATOM 3735 O O . ALA A 1 493 ? -54.219 28.594 23.078 1 28.45 493 ALA A O 1
ATOM 3736 N N . ASN A 1 494 ? -56.094 28.766 22.172 1 26.33 494 ASN A N 1
ATOM 3737 C CA . ASN A 1 494 ? -56.5 28.609 20.781 1 26.33 494 ASN A CA 1
ATOM 3738 C C . ASN A 1 494 ? -55.406 29.062 19.828 1 26.33 494 ASN A C 1
ATOM 3740 O O . ASN A 1 494 ? -55.531 28.891 18.609 1 26.33 494 ASN A O 1
ATOM 3744 N N . LYS A 1 495 ? -54.625 30.172 20 1 30.14 495 LYS A N 1
ATOM 3745 C CA . LYS A 1 495 ? -54.312 30.812 18.719 1 30.14 495 LYS A CA 1
ATOM 3746 C C . LYS A 1 495 ? -53.219 30.062 17.953 1 30.14 495 LYS A C 1
ATOM 3748 O O . LYS A 1 495 ? -52.25 29.594 18.562 1 30.14 495 LYS A O 1
ATOM 3753 N N . GLY A 1 496 ? -53.406 29.594 16.719 1 30.8 496 GLY A N 1
ATOM 3754 C CA . GLY A 1 496 ? -52.844 28.891 15.578 1 30.8 496 GLY A CA 1
ATOM 3755 C C . GLY A 1 496 ? -51.469 29.375 15.203 1 30.8 496 GLY A C 1
ATOM 3756 O O . GLY A 1 496 ? -51.031 29.203 14.062 1 30.8 496 GLY A O 1
ATOM 3757 N N . THR A 1 497 ? -50.688 30.047 16.016 1 30.73 497 THR A N 1
ATOM 3758 C CA . THR A 1 497 ? -49.531 30.594 15.305 1 30.73 497 THR A CA 1
ATOM 3759 C C . THR A 1 497 ? -48.625 29.484 14.797 1 30.73 497 THR A C 1
ATOM 3761 O O . THR A 1 497 ? -48.312 28.547 15.531 1 30.73 497 THR A O 1
ATOM 3764 N N . LYS A 1 498 ? -48.5 29.312 13.445 1 35.16 498 LYS A N 1
ATOM 3765 C CA . LYS A 1 498 ? -47.594 28.578 12.547 1 35.16 498 LYS A CA 1
ATOM 3766 C C . LYS A 1 498 ? -46.156 28.641 13.031 1 35.16 498 LYS A C 1
ATOM 3768 O O . LYS A 1 498 ? -45.469 29.656 12.859 1 35.16 498 LYS A O 1
ATOM 3773 N N . SER A 1 499 ? -45.812 28.25 14.188 1 34.75 499 SER A N 1
ATOM 3774 C CA . SER A 1 499 ? -44.406 28.156 14.555 1 34.75 499 SER A CA 1
ATOM 3775 C C . SER A 1 499 ? -43.625 27.406 13.492 1 34.75 499 SER A C 1
ATOM 3777 O O . SER A 1 499 ? -44.125 26.453 12.883 1 34.75 499 SER A O 1
ATOM 3779 N N . GLY A 1 500 ? -42.75 28.031 12.75 1 37 500 GLY A N 1
ATOM 3780 C CA . GLY A 1 500 ? -41.781 27.547 11.789 1 37 500 GLY A CA 1
ATOM 3781 C C . GLY A 1 500 ? -41.156 26.219 12.195 1 37 500 GLY A C 1
ATOM 3782 O O . GLY A 1 500 ? -40.531 26.125 13.258 1 37 500 GLY A O 1
ATOM 3783 N N . ALA A 1 501 ? -41.656 25.062 11.953 1 37.34 501 ALA A N 1
ATOM 3784 C CA . ALA A 1 501 ? -41.375 23.656 12.195 1 37.34 501 ALA A CA 1
ATOM 3785 C C . ALA A 1 501 ? -39.906 23.359 11.914 1 37.34 501 ALA A C 1
ATOM 3787 O O . ALA A 1 501 ? -39.438 23.484 10.773 1 37.34 501 ALA A O 1
ATOM 3788 N N . ALA A 1 502 ? -38.938 23.562 12.75 1 47.81 502 ALA A N 1
ATOM 3789 C CA . ALA A 1 502 ? -37.656 22.922 12.633 1 47.81 502 ALA A CA 1
ATOM 3790 C C . ALA A 1 502 ? -37.781 21.484 12.141 1 47.81 502 ALA A C 1
ATOM 3792 O O . ALA A 1 502 ? -38.625 20.734 12.625 1 47.81 502 ALA A O 1
ATOM 3793 N N . THR A 1 503 ? -37.469 21.203 10.875 1 55.84 503 THR A N 1
ATOM 3794 C CA . THR A 1 503 ? -37.531 19.875 10.273 1 55.84 503 THR A CA 1
ATOM 3795 C C . THR A 1 503 ? -36.875 18.844 11.164 1 55.84 503 THR A C 1
ATOM 3797 O O . THR A 1 503 ? -35.688 18.953 11.477 1 55.84 503 THR A O 1
ATOM 3800 N N . VAL A 1 504 ? -37.531 18.281 12.078 1 59.72 504 VAL A N 1
ATOM 3801 C CA . VAL A 1 504 ? -37.125 17.203 12.977 1 59.72 504 VAL A CA 1
ATOM 3802 C C . VAL A 1 504 ? -36.906 15.914 12.18 1 59.72 504 VAL A C 1
ATOM 3804 O O . VAL A 1 504 ? -37.656 15.609 11.266 1 59.72 504 VAL A O 1
ATOM 3807 N N . ASN A 1 505 ? -35.656 15.359 12.289 1 65.56 505 ASN A N 1
ATOM 3808 C CA . ASN A 1 505 ? -35.406 14.031 11.742 1 65.56 505 ASN A CA 1
ATOM 3809 C C . ASN A 1 505 ? -36.406 13.008 12.258 1 65.56 505 ASN A C 1
ATOM 3811 O O . ASN A 1 505 ? -36.188 12.406 13.312 1 65.56 505 ASN A O 1
ATOM 3815 N N . THR A 1 506 ? -37.562 12.977 11.648 1 70.44 506 THR A N 1
ATOM 3816 C CA . THR A 1 506 ? -38.656 12.102 12.016 1 70.44 506 THR A CA 1
ATOM 3817 C C . THR A 1 506 ? -38.188 10.648 12.094 1 70.44 506 THR A C 1
ATOM 3819 O O . THR A 1 506 ? -38.75 9.852 12.844 1 70.44 506 THR A O 1
ATOM 3822 N N . ASP A 1 507 ? -37.094 10.391 11.344 1 70.56 507 ASP A N 1
ATOM 3823 C CA . ASP A 1 507 ? -36.625 9.008 11.273 1 70.56 507 ASP A CA 1
ATOM 3824 C C . ASP A 1 507 ? -36.031 8.562 12.609 1 70.56 507 ASP A C 1
ATOM 3826 O O . ASP A 1 507 ? -36.062 7.383 12.953 1 70.56 507 ASP A O 1
ATOM 3830 N N . LEU A 1 508 ? -35.406 9.484 13.32 1 69.44 508 LEU A N 1
ATOM 3831 C CA . LEU A 1 508 ? -34.781 9.148 14.586 1 69.44 508 LEU A CA 1
ATOM 3832 C C . LEU A 1 508 ? -35.781 8.602 15.578 1 69.44 508 LEU A C 1
ATOM 3834 O O . LEU A 1 508 ? -35.438 7.793 16.438 1 69.44 508 LEU A O 1
ATOM 3838 N N . PHE A 1 509 ? -37 9.047 15.328 1 65.62 509 PHE A N 1
ATOM 3839 C CA . PHE A 1 509 ? -38.062 8.641 16.25 1 65.62 509 PHE A CA 1
ATOM 3840 C C . PHE A 1 509 ? -38.719 7.348 15.789 1 65.62 509 PHE A C 1
ATOM 3842 O O . PHE A 1 509 ? -39.219 6.578 16.609 1 65.62 509 PHE A O 1
ATOM 3849 N N . LEU A 1 510 ? -38.531 7.172 14.578 1 61.78 510 LEU A N 1
ATOM 3850 C CA . LEU A 1 510 ? -39.344 6.102 14.031 1 61.78 510 LEU A CA 1
ATOM 3851 C C . LEU A 1 510 ? -38.531 4.852 13.781 1 61.78 510 LEU A C 1
ATOM 3853 O O . LEU A 1 510 ? -39.062 3.738 13.75 1 61.78 510 LEU A O 1
ATOM 3857 N N . GLN A 1 511 ? -37.281 4.984 13.555 1 63.91 511 GLN A N 1
ATOM 3858 C CA . GLN A 1 511 ? -36.531 3.816 13.094 1 63.91 511 GLN A CA 1
ATOM 3859 C C . GLN A 1 511 ? -35.25 3.625 13.914 1 63.91 511 GLN A C 1
ATOM 3861 O O . GLN A 1 511 ? -34.406 4.512 13.961 1 63.91 511 GLN A O 1
ATOM 3866 N N . PRO A 1 512 ? -35.25 2.443 14.602 1 59.72 512 PRO A N 1
ATOM 3867 C CA . PRO A 1 512 ? -34.094 2.139 15.422 1 59.72 512 PRO A CA 1
ATOM 3868 C C . PRO A 1 512 ? -32.781 2.207 14.633 1 59.72 512 PRO A C 1
ATOM 3870 O O . PRO A 1 512 ? -31.75 2.621 15.164 1 59.72 512 PRO A O 1
ATOM 3873 N N . ALA A 1 513 ? -32.969 1.92 13.391 1 60.03 513 ALA A N 1
ATOM 3874 C CA . ALA A 1 513 ? -31.734 1.938 12.57 1 60.03 513 ALA A CA 1
ATOM 3875 C C . ALA A 1 513 ? -31.234 3.363 12.383 1 60.03 513 ALA A C 1
ATOM 3877 O O . ALA A 1 513 ? -30.016 3.598 12.383 1 60.03 513 ALA A O 1
ATOM 3878 N N . ALA A 1 514 ? -32.125 4.184 12.172 1 61.28 514 ALA A N 1
ATOM 3879 C CA . ALA A 1 514 ? -31.75 5.586 12.016 1 61.28 514 ALA A CA 1
ATOM 3880 C C . ALA A 1 514 ? -31.125 6.141 13.297 1 61.28 514 ALA A C 1
ATOM 3882 O O . ALA A 1 514 ? -30.172 6.918 13.242 1 61.28 514 ALA A O 1
ATOM 3883 N N . ALA A 1 515 ? -31.688 5.695 14.344 1 56.06 515 ALA A N 1
ATOM 3884 C CA . ALA A 1 515 ? -31.141 6.117 15.633 1 56.06 515 ALA A CA 1
ATOM 3885 C C . ALA A 1 515 ? -29.734 5.578 15.836 1 56.06 515 ALA A C 1
ATOM 3887 O O . ALA A 1 515 ? -28.859 6.289 16.344 1 56.06 515 ALA A O 1
ATOM 3888 N N . ALA A 1 516 ? -29.672 4.375 15.375 1 55.81 516 ALA A N 1
ATOM 3889 C CA . ALA A 1 516 ? -28.359 3.748 15.5 1 55.81 516 ALA A CA 1
ATOM 3890 C C . ALA A 1 516 ? -27.344 4.414 14.578 1 55.81 516 ALA A C 1
ATOM 3892 O O . ALA A 1 516 ? -26.188 4.629 14.953 1 55.81 516 ALA A O 1
ATOM 3893 N N . ALA A 1 517 ? -27.828 4.656 13.484 1 57.88 517 ALA A N 1
ATOM 3894 C CA . ALA A 1 517 ? -26.953 5.281 12.492 1 57.88 517 ALA A CA 1
ATOM 3895 C C . ALA A 1 517 ? -26.562 6.691 12.914 1 57.88 517 ALA A C 1
ATOM 3897 O O . ALA A 1 517 ? -25.422 7.125 12.68 1 57.88 517 ALA A O 1
ATOM 3898 N N . ALA A 1 518 ? -27.531 7.293 13.445 1 55.78 518 ALA A N 1
ATOM 3899 C CA . ALA A 1 518 ? -27.266 8.664 13.891 1 55.78 518 ALA A CA 1
ATOM 3900 C C . ALA A 1 518 ? -26.234 8.688 15.008 1 55.78 518 ALA A C 1
ATOM 3902 O O . ALA A 1 518 ? -25.547 9.695 15.203 1 55.78 518 ALA A O 1
ATOM 3903 N N . THR A 1 519 ? -26.172 7.438 15.664 1 53.12 519 THR A N 1
ATOM 3904 C CA . THR A 1 519 ? -25.266 7.363 16.797 1 53.12 519 THR A CA 1
ATOM 3905 C C . THR A 1 519 ? -23.969 6.668 16.422 1 53.12 519 THR A C 1
ATOM 3907 O O . THR A 1 519 ? -23.062 6.508 17.25 1 53.12 519 THR A O 1
ATOM 3910 N N . GLU A 1 520 ? -24.062 6.152 15.25 1 56.69 520 GLU A N 1
ATOM 3911 C CA . GLU A 1 520 ? -22.844 5.41 14.914 1 56.69 520 GLU A CA 1
ATOM 3912 C C . GLU A 1 520 ? -21.625 6.332 14.883 1 56.69 520 GLU A C 1
ATOM 3914 O O . GLU A 1 520 ? -21.641 7.355 14.195 1 56.69 520 GLU A O 1
ATOM 3919 N N . ALA A 1 521 ? -20.797 6.133 15.922 1 57.41 521 ALA A N 1
ATOM 3920 C CA . ALA A 1 521 ? -19.562 6.902 16.125 1 57.41 521 ALA A CA 1
ATOM 3921 C C . ALA A 1 521 ? -18.656 6.812 14.906 1 57.41 521 ALA A C 1
ATOM 3923 O O . ALA A 1 521 ? -18.609 5.777 14.234 1 57.41 521 ALA A O 1
ATOM 3924 N N . PRO A 1 522 ? -18.109 7.949 14.531 1 69.25 522 PRO A N 1
ATOM 3925 C CA . PRO A 1 522 ? -17.172 7.961 13.406 1 69.25 522 PRO A CA 1
ATOM 3926 C C . PRO A 1 522 ? -15.992 7.023 13.609 1 69.25 522 PRO A C 1
ATOM 3928 O O . PRO A 1 522 ? -15.516 6.863 14.742 1 69.25 522 PRO A O 1
ATOM 3931 N N . THR A 1 523 ? -15.773 6.152 12.672 1 81.38 523 THR A N 1
ATOM 3932 C CA . THR A 1 523 ? -14.625 5.25 12.703 1 81.38 523 THR A CA 1
ATOM 3933 C C . THR A 1 523 ? -13.336 6 12.383 1 81.38 523 THR A C 1
ATOM 3935 O O . THR A 1 523 ? -13.336 6.926 11.57 1 81.38 523 THR A O 1
ATOM 3938 N N . LEU A 1 524 ? -12.312 5.758 13.242 1 89.38 524 LEU A N 1
ATOM 3939 C CA . LEU A 1 524 ? -11.008 6.375 13.031 1 89.38 524 LEU A CA 1
ATOM 3940 C C . LEU A 1 524 ? -10.305 5.766 11.828 1 89.38 524 LEU A C 1
ATOM 3942 O O . LEU A 1 524 ? -10.477 4.578 11.531 1 89.38 524 LEU A O 1
ATOM 3946 N N . GLU A 1 525 ? -9.602 6.625 11.156 1 90.75 525 GLU A N 1
ATOM 3947 C CA . GLU A 1 525 ? -8.711 6.102 10.125 1 90.75 525 GLU A CA 1
ATOM 3948 C C . GLU A 1 525 ? -7.691 5.133 10.727 1 90.75 525 GLU A C 1
ATOM 3950 O O . GLU A 1 525 ? -7.25 5.309 11.859 1 90.75 525 GLU A O 1
ATOM 3955 N N . PRO A 1 526 ? -7.254 4.133 10.031 1 93.06 526 PRO A N 1
ATOM 3956 C CA . PRO A 1 526 ? -6.344 3.113 10.547 1 93.06 526 PRO A CA 1
ATOM 3957 C C . PRO A 1 526 ? -5.047 3.703 11.102 1 93.06 526 PRO A C 1
ATOM 3959 O O . PRO A 1 526 ? -4.578 3.283 12.164 1 93.06 526 PRO A O 1
ATOM 3962 N N . HIS A 1 527 ? -4.492 4.699 10.398 1 93 527 HIS A N 1
ATOM 3963 C CA . HIS A 1 527 ? -3.246 5.289 10.875 1 93 527 HIS A CA 1
ATOM 3964 C C . HIS A 1 527 ? -3.451 6.008 12.203 1 93 527 HIS A C 1
ATOM 3966 O O . HIS A 1 527 ? -2.564 6 13.062 1 93 527 HIS A O 1
ATOM 3972 N N . HIS A 1 528 ? -4.598 6.652 12.328 1 95.81 528 HIS A N 1
ATOM 3973 C CA . HIS A 1 528 ? -4.949 7.316 13.578 1 95.81 528 HIS A CA 1
ATOM 3974 C C . HIS A 1 528 ? -5.133 6.309 14.711 1 95.81 528 HIS A C 1
ATOM 3976 O O . HIS A 1 528 ? -4.594 6.488 15.805 1 95.81 528 HIS A O 1
ATOM 3982 N N . ARG A 1 529 ? -5.824 5.219 14.453 1 96.12 529 ARG A N 1
ATOM 3983 C CA . ARG A 1 529 ? -6.055 4.156 15.43 1 96.12 529 ARG A CA 1
ATOM 3984 C C . ARG A 1 529 ? -4.742 3.51 15.852 1 96.12 529 ARG A C 1
ATOM 3986 O O . ARG A 1 529 ? -4.52 3.262 17.047 1 96.12 529 ARG A O 1
ATOM 3993 N N . ASN A 1 530 ? -3.906 3.287 14.906 1 96.5 530 ASN A N 1
ATOM 3994 C CA . ASN A 1 530 ? -2.623 2.656 15.195 1 96.5 530 ASN A CA 1
ATOM 3995 C C . ASN A 1 530 ? -1.741 3.551 16.062 1 96.5 530 ASN A C 1
ATOM 3997 O O . ASN A 1 530 ? -1.067 3.068 16.969 1 96.5 530 ASN A O 1
ATOM 4001 N N . ALA A 1 531 ? -1.725 4.832 15.688 1 97.69 531 ALA A N 1
ATOM 4002 C CA . ALA A 1 531 ? -0.934 5.766 16.484 1 97.69 531 ALA A CA 1
ATOM 4003 C C . ALA A 1 531 ? -1.439 5.82 17.922 1 97.69 531 ALA A C 1
ATOM 4005 O O . ALA A 1 531 ? -0.646 5.816 18.875 1 97.69 531 ALA A O 1
ATOM 4006 N N . ALA A 1 532 ? -2.75 5.875 18.062 1 98 532 ALA A N 1
ATOM 4007 C CA . ALA A 1 532 ? -3.354 5.914 19.406 1 98 532 ALA A CA 1
ATOM 4008 C C . ALA A 1 532 ? -3.082 4.621 20.172 1 98 532 ALA A C 1
ATOM 4010 O O . ALA A 1 532 ? -2.725 4.656 21.344 1 98 532 ALA A O 1
ATOM 4011 N N . SER A 1 533 ? -3.201 3.49 19.547 1 97.25 533 SER A N 1
ATOM 4012 C CA . SER A 1 533 ? -2.971 2.193 20.172 1 97.25 533 SER A CA 1
ATOM 4013 C C . SER A 1 533 ? -1.516 2.035 20.594 1 97.25 533 SER A C 1
ATOM 4015 O O . SER A 1 533 ? -1.231 1.521 21.688 1 97.25 533 SER A O 1
ATOM 4017 N N . ALA A 1 534 ? -0.666 2.467 19.734 1 96.75 534 ALA A N 1
ATOM 4018 C CA . ALA A 1 534 ? 0.756 2.402 20.062 1 96.75 534 ALA A CA 1
ATOM 4019 C C . ALA A 1 534 ? 1.081 3.273 21.266 1 96.75 534 ALA A C 1
ATOM 4021 O O . ALA A 1 534 ? 1.884 2.887 22.125 1 96.75 534 ALA A O 1
ATOM 4022 N N . LEU A 1 535 ? 0.521 4.426 21.281 1 97.88 535 LEU A N 1
ATOM 4023 C CA . LEU A 1 535 ? 0.765 5.324 22.406 1 97.88 535 LEU A CA 1
ATOM 4024 C C . LEU A 1 535 ? 0.208 4.738 23.703 1 97.88 535 LEU A C 1
ATOM 4026 O O . LEU A 1 535 ? 0.855 4.809 24.75 1 97.88 535 LEU A O 1
ATOM 4030 N N . LEU A 1 536 ? -1.03 4.16 23.609 1 97.75 536 LEU A N 1
ATOM 4031 C CA . LEU A 1 536 ? -1.63 3.516 24.781 1 97.75 536 LEU A CA 1
ATOM 4032 C C . LEU A 1 536 ? -0.685 2.477 25.375 1 97.75 536 LEU A C 1
ATOM 4034 O O . LEU A 1 536 ? -0.455 2.463 26.578 1 97.75 536 LEU A O 1
ATOM 4038 N N . THR A 1 537 ? -0.126 1.665 24.547 1 95.5 537 THR A N 1
ATOM 4039 C CA . THR A 1 537 ? 0.811 0.634 24.984 1 95.5 537 THR A CA 1
ATOM 4040 C C . THR A 1 537 ? 2.068 1.261 25.578 1 95.5 537 THR A C 1
ATOM 4042 O O . THR A 1 537 ? 2.557 0.816 26.625 1 95.5 537 THR A O 1
ATOM 4045 N N . ALA A 1 538 ? 2.562 2.311 24.938 1 95.56 538 ALA A N 1
ATOM 4046 C CA . ALA A 1 538 ? 3.789 2.965 25.391 1 95.56 538 ALA A CA 1
ATOM 4047 C C . ALA A 1 538 ? 3.596 3.613 26.766 1 95.56 538 ALA A C 1
ATOM 4049 O O . ALA A 1 538 ? 4.504 3.605 27.594 1 95.56 538 ALA A O 1
ATOM 4050 N N . ILE A 1 539 ? 2.443 4.176 26.984 1 96.94 539 ILE A N 1
ATOM 4051 C CA . ILE A 1 539 ? 2.148 4.824 28.266 1 96.94 539 ILE A CA 1
ATOM 4052 C C . ILE A 1 539 ? 2.193 3.797 29.391 1 96.94 539 ILE A C 1
ATOM 4054 O O . ILE A 1 539 ? 2.789 4.043 30.438 1 96.94 539 ILE A O 1
ATOM 4058 N N . LEU A 1 540 ? 1.65 2.67 29.125 1 93.5 540 LEU A N 1
ATOM 4059 C CA . LEU A 1 540 ? 1.57 1.616 30.125 1 93.5 540 LEU A CA 1
ATOM 4060 C C . LEU A 1 540 ? 2.92 0.931 30.312 1 93.5 540 LEU A C 1
ATOM 4062 O O . LEU A 1 540 ? 3.246 0.467 31.406 1 93.5 540 LEU A O 1
ATOM 4066 N N . ALA A 1 541 ? 3.705 0.968 29.266 1 89.38 541 ALA A N 1
ATOM 4067 C CA . ALA A 1 541 ? 4.957 0.217 29.297 1 89.38 541 ALA A CA 1
ATOM 4068 C C . ALA A 1 541 ? 6.113 1.099 29.75 1 89.38 541 ALA A C 1
ATOM 4070 O O . ALA A 1 541 ? 7.055 0.617 30.391 1 89.38 541 ALA A O 1
ATOM 4071 N N . GLN A 1 542 ? 6.059 2.395 29.453 1 92 542 GLN A N 1
ATOM 4072 C CA . GLN A 1 542 ? 7.289 3.178 29.547 1 92 542 GLN A CA 1
ATOM 4073 C C . GLN A 1 542 ? 7.195 4.215 30.656 1 92 542 GLN A C 1
ATOM 4075 O O . GLN A 1 542 ? 8.211 4.609 31.234 1 92 542 GLN A O 1
ATOM 4080 N N . LEU A 1 543 ? 6.062 4.699 30.984 1 94.31 543 LEU A N 1
ATOM 4081 C CA . LEU A 1 543 ? 5.938 5.73 32 1 94.31 543 LEU A CA 1
ATOM 4082 C C . LEU A 1 543 ? 6.043 5.125 33.406 1 94.31 543 LEU A C 1
ATOM 4084 O O . LEU A 1 543 ? 5.586 4 33.625 1 94.31 543 LEU A O 1
ATOM 4088 N N . PRO A 1 544 ? 6.672 5.855 34.312 1 92.44 544 PRO A N 1
ATOM 4089 C CA . PRO A 1 544 ? 6.531 5.434 35.688 1 92.44 544 PRO A CA 1
ATOM 4090 C C . PRO A 1 544 ? 5.078 5.438 36.188 1 92.44 544 PRO A C 1
ATOM 4092 O O . PRO A 1 544 ? 4.504 6.508 36.375 1 92.44 544 PRO A O 1
ATOM 4095 N N . GLN A 1 545 ? 4.578 4.352 36.406 1 91.25 545 GLN A N 1
ATOM 4096 C CA . GLN A 1 545 ? 3.15 4.184 36.656 1 91.25 545 GLN A CA 1
ATOM 4097 C C . GLN A 1 545 ? 2.729 4.863 37.969 1 91.25 545 GLN A C 1
ATOM 4099 O O . GLN A 1 545 ? 1.6 5.344 38.094 1 91.25 545 GLN A O 1
ATOM 4104 N N . SER A 1 546 ? 3.617 4.906 38.875 1 89.69 546 SER A N 1
ATOM 4105 C CA . SER A 1 546 ? 3.32 5.512 40.156 1 89.69 546 SER A CA 1
ATOM 4106 C C . SER A 1 546 ? 3.062 7.008 40.031 1 89.69 546 SER A C 1
ATOM 4108 O O . SER A 1 546 ? 2.496 7.629 40.938 1 89.69 546 SER A O 1
ATOM 4110 N N . TYR A 1 547 ? 3.527 7.617 38.906 1 91.94 547 TYR A N 1
ATOM 4111 C CA . TYR A 1 547 ? 3.363 9.055 38.688 1 91.94 547 TYR A CA 1
ATOM 4112 C C . TYR A 1 547 ? 2.012 9.359 38.062 1 91.94 547 TYR A C 1
ATOM 4114 O O . TYR A 1 547 ? 1.579 10.516 38.031 1 91.94 547 TYR A O 1
ATOM 4122 N N . LEU A 1 548 ? 1.329 8.32 37.562 1 93.31 548 LEU A N 1
ATOM 4123 C CA . LEU A 1 548 ? 0.021 8.508 36.969 1 93.31 548 LEU A CA 1
ATOM 4124 C C . LEU A 1 548 ? -1.061 8.68 38.031 1 93.31 548 LEU A C 1
ATOM 4126 O O . LEU A 1 548 ? -1.006 8.039 39.062 1 93.31 548 LEU A O 1
ATOM 4130 N N . LYS A 1 549 ? -1.964 9.586 37.75 1 91.12 549 LYS A N 1
ATOM 4131 C CA . LYS A 1 549 ? -3.146 9.672 38.594 1 91.12 549 LYS A CA 1
ATOM 4132 C C . LYS A 1 549 ? -3.951 8.375 38.531 1 91.12 549 LYS A C 1
ATOM 4134 O O . LYS A 1 549 ? -4.074 7.754 37.469 1 91.12 549 LYS A O 1
ATOM 4139 N N . PRO A 1 550 ? -4.457 7.953 39.656 1 88.25 550 PRO A N 1
ATOM 4140 C CA . PRO A 1 550 ? -5.199 6.691 39.688 1 88.25 550 PRO A CA 1
ATOM 4141 C C . PRO A 1 550 ? -6.355 6.648 38.688 1 88.25 550 PRO A C 1
ATOM 4143 O O . PRO A 1 550 ? -6.586 5.621 38.062 1 88.25 550 PRO A O 1
ATOM 4146 N N . ALA A 1 551 ? -6.996 7.785 38.594 1 89.75 551 ALA A N 1
ATOM 4147 C CA . ALA A 1 551 ? -8.125 7.84 37.656 1 89.75 551 ALA A CA 1
ATOM 4148 C C . ALA A 1 551 ? -7.668 7.629 36.219 1 89.75 551 ALA A C 1
ATOM 4150 O O . ALA A 1 551 ? -8.336 6.957 35.438 1 89.75 551 ALA A O 1
ATOM 4151 N N . LEU A 1 552 ? -6.594 8.203 35.938 1 93.19 552 LEU A N 1
ATOM 4152 C CA . LEU A 1 552 ? -6.059 8.086 34.594 1 93.19 552 LEU A CA 1
ATOM 4153 C C . LEU A 1 552 ? -5.586 6.664 34.312 1 93.19 552 LEU A C 1
ATOM 4155 O O . LEU A 1 552 ? -5.801 6.141 33.219 1 93.19 552 LEU A O 1
ATOM 4159 N N . ARG A 1 553 ? -4.922 6.035 35.25 1 93 553 ARG A N 1
ATOM 4160 C CA . ARG A 1 553 ? -4.488 4.648 35.125 1 93 553 ARG A CA 1
ATOM 4161 C C . ARG A 1 553 ? -5.684 3.719 34.938 1 93 553 ARG A C 1
ATOM 4163 O O . ARG A 1 553 ? -5.656 2.836 34.062 1 93 553 ARG A O 1
ATOM 4170 N N . GLY A 1 554 ? -6.715 3.959 35.719 1 91.31 554 GLY A N 1
ATOM 4171 C CA . GLY A 1 554 ? -7.934 3.188 35.531 1 91.31 554 GLY A CA 1
ATOM 4172 C C . GLY A 1 554 ? -8.531 3.336 34.125 1 91.31 554 GLY A C 1
ATOM 4173 O O . GLY A 1 554 ? -9 2.357 33.562 1 91.31 554 GLY A O 1
ATOM 4174 N N . HIS A 1 555 ? -8.445 4.531 33.719 1 93.75 555 HIS A N 1
ATOM 4175 C CA . HIS A 1 555 ? -8.969 4.82 32.406 1 93.75 555 HIS A CA 1
ATOM 4176 C C . HIS A 1 555 ? -8.148 4.121 31.312 1 93.75 555 HIS A C 1
ATOM 4178 O O . HIS A 1 555 ? -8.711 3.621 30.328 1 93.75 555 HIS A O 1
ATOM 4184 N N . LEU A 1 556 ? -6.895 4.074 31.484 1 96.12 556 LEU A N 1
ATOM 4185 C CA . LEU A 1 556 ? -5.996 3.393 30.562 1 96.12 556 LEU A CA 1
ATOM 4186 C C . LEU A 1 556 ? -6.293 1.897 30.516 1 96.12 556 LEU A C 1
ATOM 4188 O O . LEU A 1 556 ? -6.387 1.311 29.438 1 96.12 556 LEU A O 1
ATOM 4192 N N . ASP A 1 557 ? -6.457 1.33 31.641 1 94.12 557 ASP A N 1
ATOM 4193 C CA . ASP A 1 557 ? -6.754 -0.096 31.734 1 94.12 557 ASP A CA 1
ATOM 4194 C C . ASP A 1 557 ? -8.102 -0.413 31.094 1 94.12 557 ASP A C 1
ATOM 4196 O O . ASP A 1 557 ? -8.227 -1.379 30.328 1 94.12 557 ASP A O 1
ATOM 4200 N N . LYS A 1 558 ? -9.039 0.399 31.406 1 93.56 558 LYS A N 1
ATOM 4201 C CA . LYS A 1 558 ? -10.367 0.223 30.828 1 93.56 558 LYS A CA 1
ATOM 4202 C C . LYS A 1 558 ? -10.305 0.296 29.297 1 93.56 558 LYS A C 1
ATOM 4204 O O . LYS A 1 558 ? -10.938 -0.508 28.609 1 93.56 558 LYS A O 1
ATOM 4209 N N . THR A 1 559 ? -9.617 1.277 28.812 1 96.25 559 THR A N 1
ATOM 4210 C CA . THR A 1 559 ? -9.484 1.44 27.375 1 96.25 559 THR A CA 1
ATOM 4211 C C . THR A 1 559 ? -8.805 0.224 26.75 1 96.25 559 THR A C 1
ATOM 4213 O O . THR A 1 559 ? -9.211 -0.247 25.688 1 96.25 559 THR A O 1
ATOM 4216 N N . ALA A 1 560 ? -7.75 -0.284 27.375 1 95.44 560 ALA A N 1
ATOM 4217 C CA . ALA A 1 560 ? -7.039 -1.463 26.891 1 95.44 560 ALA A CA 1
ATOM 4218 C C . ALA A 1 560 ? -7.977 -2.662 26.781 1 95.44 560 ALA A C 1
ATOM 4220 O O . ALA A 1 560 ? -7.934 -3.404 25.797 1 95.44 560 ALA A O 1
ATOM 4221 N N . ILE A 1 561 ? -8.828 -2.844 27.766 1 93.12 561 ILE A N 1
ATOM 4222 C CA . ILE A 1 561 ? -9.75 -3.967 27.812 1 93.12 561 ILE A CA 1
ATOM 4223 C C . ILE A 1 561 ? -10.836 -3.795 26.75 1 93.12 561 ILE A C 1
ATOM 4225 O O . ILE A 1 561 ? -11.094 -4.707 25.953 1 93.12 561 ILE A O 1
ATOM 4229 N N . LEU A 1 562 ? -11.422 -2.57 26.734 1 91.81 562 LEU A N 1
ATOM 4230 C CA . LEU A 1 562 ? -12.547 -2.301 25.844 1 91.81 562 LEU A CA 1
ATOM 4231 C C . LEU A 1 562 ? -12.117 -2.389 24.375 1 91.81 562 LEU A C 1
ATOM 4233 O O . LEU A 1 562 ? -12.898 -2.812 23.531 1 91.81 562 LEU A O 1
ATOM 4237 N N . THR A 1 563 ? -10.953 -2.008 24.031 1 93.44 563 THR A N 1
ATOM 4238 C CA . THR A 1 563 ? -10.477 -1.998 22.656 1 93.44 563 THR A CA 1
ATOM 4239 C C . THR A 1 563 ? -9.789 -3.314 22.312 1 93.44 563 THR A C 1
ATOM 4241 O O . THR A 1 563 ? -9.273 -3.482 21.203 1 93.44 563 THR A O 1
ATOM 4244 N N . ARG A 1 564 ? -9.719 -4.23 23.219 1 91.06 564 ARG A N 1
ATOM 4245 C CA . ARG A 1 564 ? -9.094 -5.539 23.047 1 91.06 564 ARG A CA 1
ATOM 4246 C C . ARG A 1 564 ? -7.672 -5.398 22.516 1 91.06 564 ARG A C 1
ATOM 4248 O O . ARG A 1 564 ? -7.293 -6.07 21.547 1 91.06 564 ARG A O 1
ATOM 4255 N N . SER A 1 565 ? -7 -4.473 23.062 1 92.44 565 SER A N 1
ATOM 4256 C CA . SER A 1 565 ? -5.609 -4.277 22.672 1 92.44 565 SER A CA 1
ATOM 4257 C C . SER A 1 565 ? -4.688 -5.242 23.422 1 92.44 565 SER A C 1
ATOM 4259 O O . SER A 1 565 ? -4.379 -5.039 24.594 1 92.44 565 SER A O 1
ATOM 4261 N N . ARG A 1 566 ? -4.215 -6.238 22.844 1 88.31 566 ARG A N 1
ATOM 4262 C CA . ARG A 1 566 ? -3.377 -7.266 23.453 1 88.31 566 ARG A CA 1
ATOM 4263 C C . ARG A 1 566 ? -2.104 -6.656 24.031 1 88.31 566 ARG A C 1
ATOM 4265 O O . ARG A 1 566 ? -1.748 -6.93 25.188 1 88.31 566 ARG A O 1
ATOM 4272 N N . ASP A 1 567 ? -1.421 -5.867 23.234 1 87.75 567 ASP A N 1
ATOM 4273 C CA . ASP A 1 567 ? -0.15 -5.285 23.656 1 87.75 567 ASP A CA 1
ATOM 4274 C C . ASP A 1 567 ? -0.339 -4.363 24.859 1 87.75 567 ASP A C 1
ATOM 4276 O O . ASP A 1 567 ? 0.483 -4.352 25.781 1 87.75 567 ASP A O 1
ATOM 4280 N N . ALA A 1 568 ? -1.386 -3.617 24.828 1 93 568 ALA A N 1
ATOM 4281 C CA . ALA A 1 568 ? -1.656 -2.711 25.938 1 93 568 ALA A CA 1
ATOM 4282 C C . ALA A 1 568 ? -2.002 -3.486 27.203 1 93 568 ALA A C 1
ATOM 4284 O O . ALA A 1 568 ? -1.555 -3.131 28.297 1 93 568 ALA A O 1
ATOM 4285 N N . MET A 1 569 ? -2.803 -4.52 27.094 1 90.38 569 MET A N 1
ATOM 4286 C CA . MET A 1 569 ? -3.16 -5.336 28.25 1 90.38 569 MET A CA 1
ATOM 4287 C C . MET A 1 569 ? -1.933 -6.035 28.828 1 90.38 569 MET A C 1
ATOM 4289 O O . MET A 1 569 ? -1.763 -6.094 30.047 1 90.38 569 MET A O 1
ATOM 4293 N N . LEU A 1 570 ? -1.13 -6.516 27.953 1 84.56 570 LEU A N 1
ATOM 4294 C CA . LEU A 1 570 ? 0.109 -7.141 28.406 1 84.56 570 LEU A CA 1
ATOM 4295 C C . LEU A 1 570 ? 0.992 -6.133 29.141 1 84.56 570 LEU A C 1
ATOM 4297 O O . LEU A 1 570 ? 1.552 -6.441 30.188 1 84.56 570 LEU A O 1
ATOM 4301 N N . ALA A 1 571 ? 1.145 -4.961 28.562 1 86.88 571 ALA A N 1
ATOM 4302 C CA . ALA A 1 571 ? 1.941 -3.91 29.188 1 86.88 571 ALA A CA 1
ATOM 4303 C C . ALA A 1 571 ? 1.384 -3.545 30.562 1 86.88 571 ALA A C 1
ATOM 4305 O O . ALA A 1 571 ? 2.143 -3.322 31.5 1 86.88 571 ALA A O 1
ATOM 4306 N N . SER A 1 572 ? 0.077 -3.482 30.688 1 89.12 572 SER A N 1
ATOM 4307 C CA . SER A 1 572 ? -0.573 -3.158 31.953 1 89.12 572 SER A CA 1
ATOM 4308 C C . SER A 1 572 ? -0.282 -4.219 33 1 89.12 572 SER A C 1
ATOM 4310 O O . SER A 1 572 ? 0.025 -3.891 34.156 1 89.12 572 SER A O 1
ATOM 4312 N N . VAL A 1 573 ? -0.346 -5.449 32.594 1 83.88 573 VAL A N 1
ATOM 4313 C CA . VAL A 1 573 ? -0.137 -6.559 33.531 1 83.88 573 VAL A CA 1
ATOM 4314 C C . VAL A 1 573 ? 1.32 -6.582 33.969 1 83.88 573 VAL A C 1
ATOM 4316 O O . VAL A 1 573 ? 1.608 -6.879 35.156 1 83.88 573 VAL A O 1
ATOM 4319 N N . LEU A 1 574 ? 2.195 -6.215 33.094 1 80.94 574 LEU A N 1
ATOM 4320 C CA . LEU A 1 574 ? 3.623 -6.25 33.406 1 80.94 574 LEU A CA 1
ATOM 4321 C C . LEU A 1 574 ? 4.027 -5.039 34.25 1 80.94 574 LEU A C 1
ATOM 4323 O O . LEU A 1 574 ? 5.094 -5.035 34.875 1 80.94 574 LEU A O 1
ATOM 4327 N N . ASN A 1 575 ? 3.25 -3.945 34.156 1 85.44 575 ASN A N 1
ATOM 4328 C CA . ASN A 1 575 ? 3.537 -2.727 34.906 1 85.44 575 ASN A CA 1
ATOM 4329 C C . ASN A 1 575 ? 2.381 -2.35 35.844 1 85.44 575 ASN A C 1
ATOM 4331 O O . ASN A 1 575 ? 1.656 -1.389 35.562 1 85.44 575 ASN A O 1
ATOM 4335 N N . PRO A 1 576 ? 2.322 -3.055 36.906 1 85.19 576 PRO A N 1
ATOM 4336 C CA . PRO A 1 576 ? 1.202 -2.824 37.812 1 85.19 576 PRO A CA 1
ATOM 4337 C C . PRO A 1 576 ? 1.247 -1.442 38.469 1 85.19 576 PRO A C 1
ATOM 4339 O O . PRO A 1 576 ? 2.316 -0.835 38.562 1 85.19 576 PRO A O 1
ATOM 4342 N N . TYR A 1 577 ? 0.101 -0.948 38.781 1 88.06 577 TYR A N 1
ATOM 4343 C CA . TYR A 1 577 ? -0.048 0.367 39.375 1 88.06 577 TYR A CA 1
ATOM 4344 C C . TYR A 1 577 ? -0.054 0.264 40.906 1 88.06 577 TYR A C 1
ATOM 4346 O O . TYR A 1 577 ? -0.809 -0.525 41.469 1 88.06 577 TYR A O 1
ATOM 4354 N N . ARG A 1 578 ? 0.912 0.954 41.438 1 83.19 578 ARG A N 1
ATOM 4355 C CA . ARG A 1 578 ? 0.961 1.091 42.906 1 83.19 578 ARG A CA 1
ATOM 4356 C C . ARG A 1 578 ? 0.657 2.523 43.344 1 83.19 578 ARG A C 1
ATOM 4358 O O . ARG A 1 578 ? 1.256 3.471 42.812 1 83.19 578 ARG A O 1
ATOM 4365 N N . ASP A 1 579 ? -0.328 2.645 44.094 1 77.75 579 ASP A N 1
ATOM 4366 C CA . ASP A 1 579 ? -0.684 3.99 44.531 1 77.75 579 ASP A CA 1
ATOM 4367 C C . ASP A 1 579 ? 0.352 4.543 45.531 1 77.75 579 ASP A C 1
ATOM 4369 O O . ASP A 1 579 ? 1.353 3.883 45.812 1 77.75 579 ASP A O 1
ATOM 4373 N N . GLN A 1 580 ? 0.224 5.793 46 1 74.94 580 GLN A N 1
ATOM 4374 C CA . GLN A 1 580 ? 1.155 6.488 46.906 1 74.94 580 GLN A CA 1
ATOM 4375 C C . GLN A 1 580 ? 1.303 5.758 48.219 1 74.94 580 GLN A C 1
ATOM 4377 O O . GLN A 1 580 ? 2.34 5.859 48.875 1 74.94 580 GLN A O 1
ATOM 4382 N N . HIS A 1 581 ? 0.221 4.977 48.562 1 73.5 581 HIS A N 1
ATOM 4383 C CA . HIS A 1 581 ? 0.254 4.254 49.812 1 73.5 581 HIS A CA 1
ATOM 4384 C C . HIS A 1 581 ? 0.791 2.838 49.625 1 73.5 581 HIS A C 1
ATOM 4386 O O . HIS A 1 581 ? 0.854 2.061 50.594 1 73.5 581 HIS A O 1
ATOM 4392 N N . GLY A 1 582 ? 1.246 2.492 48.406 1 71.19 582 GLY A N 1
ATOM 4393 C CA . GLY A 1 582 ? 1.848 1.198 48.125 1 71.19 582 GLY A CA 1
ATOM 4394 C C . GLY A 1 582 ? 0.831 0.132 47.75 1 71.19 582 GLY A C 1
ATOM 4395 O O . GLY A 1 582 ? 1.19 -1.025 47.531 1 71.19 582 GLY A O 1
ATOM 4396 N N . ARG A 1 583 ? -0.433 0.55 47.688 1 69.12 583 ARG A N 1
ATOM 4397 C CA . ARG A 1 583 ? -1.473 -0.417 47.344 1 69.12 583 ARG A CA 1
ATOM 4398 C C . ARG A 1 583 ? -1.484 -0.708 45.844 1 69.12 583 ARG A C 1
ATOM 4400 O O . ARG A 1 583 ? -1.328 0.203 45.031 1 69.12 583 ARG A O 1
ATOM 4407 N N . MET A 1 584 ? -1.645 -2.002 45.594 1 79.19 584 MET A N 1
ATOM 4408 C CA . MET A 1 584 ? -1.616 -2.422 44.188 1 79.19 584 MET A CA 1
ATOM 4409 C C . MET A 1 584 ? -3.029 -2.516 43.625 1 79.19 584 MET A C 1
ATOM 4411 O O . MET A 1 584 ? -3.949 -2.965 44.312 1 79.19 584 MET A O 1
ATOM 4415 N N . TYR A 1 585 ? -3.287 -2.02 42.375 1 77.44 585 TYR A N 1
ATOM 4416 C CA . TYR A 1 585 ? -4.543 -2.16 41.625 1 77.44 585 TYR A CA 1
ATOM 4417 C C . TYR A 1 585 ? -4.711 -3.578 41.094 1 77.44 585 TYR A C 1
ATOM 4419 O O . TYR A 1 585 ? -3.725 -4.285 40.875 1 77.44 585 TYR A O 1
ATOM 4427 N N . PRO A 1 586 ? -6.027 -4.012 41 1 72.62 586 PRO A N 1
ATOM 4428 C CA . PRO A 1 586 ? -6.242 -5.348 40.438 1 72.62 586 PRO A CA 1
ATOM 4429 C C . PRO A 1 586 ? -5.684 -5.484 39.031 1 72.62 586 PRO A C 1
ATOM 4431 O O . PRO A 1 586 ? -5.773 -4.547 38.219 1 72.62 586 PRO A O 1
ATOM 4434 N N . SER A 1 587 ? -5.078 -6.543 38.875 1 80.69 587 SER A N 1
ATOM 4435 C CA . SER A 1 587 ? -4.504 -6.848 37.594 1 80.69 587 SER A CA 1
ATOM 4436 C C . SER A 1 587 ? -5.59 -7.184 36.562 1 80.69 587 SER A C 1
ATOM 4438 O O . SER A 1 587 ? -6.625 -7.754 36.906 1 80.69 587 SER A O 1
ATOM 4440 N N . ILE A 1 588 ? -5.379 -6.754 35.344 1 84.88 588 ILE A N 1
ATOM 4441 C CA . ILE A 1 588 ? -6.355 -7.039 34.312 1 84.88 588 ILE A CA 1
ATOM 4442 C C . ILE A 1 588 ? -6 -8.352 33.594 1 84.88 588 ILE A C 1
ATOM 4444 O O . ILE A 1 588 ? -6.465 -8.625 32.5 1 84.88 588 ILE A O 1
ATOM 4448 N N . LEU A 1 589 ? -5.238 -9.195 34.219 1 81.62 589 LEU A N 1
ATOM 4449 C CA . LEU A 1 589 ? -4.789 -10.484 33.719 1 81.62 589 LEU A CA 1
ATOM 4450 C C . LEU A 1 589 ? -5.977 -11.367 33.344 1 81.62 589 LEU A C 1
ATOM 4452 O O . LEU A 1 589 ? -5.973 -12 32.281 1 81.62 589 LEU A O 1
ATOM 4456 N N . PRO A 1 590 ? -7.043 -11.414 34.125 1 80.19 590 PRO A N 1
ATOM 4457 C CA . PRO A 1 590 ? -8.188 -12.25 33.75 1 80.19 590 PRO A CA 1
ATOM 4458 C C . PRO A 1 590 ? -8.797 -11.852 32.406 1 80.19 590 PRO A C 1
ATOM 4460 O O . PRO A 1 590 ? -9.234 -12.711 31.656 1 80.19 590 PRO A O 1
ATOM 4463 N N . HIS A 1 591 ? -8.805 -10.578 32.188 1 86.62 591 HIS A N 1
ATOM 4464 C CA . HIS A 1 591 ? -9.359 -10.102 30.938 1 86.62 591 HIS A CA 1
ATOM 4465 C C . HIS A 1 591 ? -8.453 -10.477 29.766 1 86.62 591 HIS A C 1
ATOM 4467 O O . HIS A 1 591 ? -8.938 -10.805 28.672 1 86.62 591 HIS A O 1
ATOM 4473 N N . LEU A 1 592 ? -7.191 -10.375 29.969 1 85.44 592 LEU A N 1
ATOM 4474 C CA . LEU A 1 592 ? -6.227 -10.758 28.938 1 85.44 592 LEU A CA 1
ATOM 4475 C C . LEU A 1 592 ? -6.355 -12.242 28.609 1 85.44 592 LEU A C 1
ATOM 4477 O O . LEU A 1 592 ? -6.336 -12.617 27.438 1 85.44 592 LEU A O 1
ATOM 4481 N N . VAL A 1 593 ? -6.562 -13.078 29.609 1 78.25 593 VAL A N 1
ATOM 4482 C CA . VAL A 1 593 ? -6.676 -14.523 29.438 1 78.25 593 VAL A CA 1
ATOM 4483 C C . VAL A 1 593 ? -7.965 -14.859 28.688 1 78.25 593 VAL A C 1
ATOM 4485 O O . VAL A 1 593 ? -7.98 -15.742 27.828 1 78.25 593 VAL A O 1
ATOM 4488 N N . GLN A 1 594 ? -8.938 -14.102 28.984 1 79.44 594 GLN A N 1
ATOM 4489 C CA . GLN A 1 594 ? -10.234 -14.344 28.359 1 79.44 594 GLN A CA 1
ATOM 4490 C C . GLN A 1 594 ? -10.227 -13.914 26.906 1 79.44 594 GLN A C 1
ATOM 4492 O O . GLN A 1 594 ? -10.734 -14.633 26.031 1 79.44 594 GLN A O 1
ATOM 4497 N N . GLN A 1 595 ? -9.625 -12.852 26.641 1 84.25 595 GLN A N 1
ATOM 4498 C CA . GLN A 1 595 ? -9.68 -12.281 25.297 1 84.25 595 GLN A CA 1
ATOM 4499 C C . GLN A 1 595 ? -8.633 -12.93 24.391 1 84.25 595 GLN A C 1
ATOM 4501 O O . GLN A 1 595 ? -8.859 -13.094 23.188 1 84.25 595 GLN A O 1
ATOM 4506 N N . PHE A 1 596 ? -7.5 -13.297 24.938 1 80.94 596 PHE A N 1
ATOM 4507 C CA . PHE A 1 596 ? -6.418 -13.867 24.141 1 80.94 596 PHE A CA 1
ATOM 4508 C C . PHE A 1 596 ? -5.883 -15.133 24.797 1 80.94 596 PHE A C 1
ATOM 4510 O O . PHE A 1 596 ? -4.719 -15.195 25.188 1 80.94 596 PHE A O 1
ATOM 4517 N N . PRO A 1 597 ? -6.688 -16.094 24.781 1 72.06 597 PRO A N 1
ATOM 4518 C CA . PRO A 1 597 ? -6.316 -17.312 25.516 1 72.06 597 PRO A CA 1
ATOM 4519 C C . PRO A 1 597 ? -5.078 -17.984 24.938 1 72.06 597 PRO A C 1
ATOM 4521 O O . PRO A 1 597 ? -4.332 -18.641 25.656 1 72.06 597 PRO A O 1
ATOM 4524 N N . HIS A 1 598 ? -4.777 -17.719 23.656 1 66 598 HIS A N 1
ATOM 4525 C CA . HIS A 1 598 ? -3.688 -18.469 23.047 1 66 598 HIS A CA 1
ATOM 4526 C C . HIS A 1 598 ? -2.488 -17.578 22.766 1 66 598 HIS A C 1
ATOM 4528 O O . HIS A 1 598 ? -1.578 -17.953 22.031 1 66 598 HIS A O 1
ATOM 4534 N N . ASP A 1 599 ? -2.523 -16.516 23.5 1 70 599 ASP A N 1
ATOM 4535 C CA . ASP A 1 599 ? -1.426 -15.586 23.266 1 70 599 ASP A CA 1
ATOM 4536 C C . ASP A 1 599 ? -0.146 -16.062 23.938 1 70 599 ASP A C 1
ATOM 4538 O O . ASP A 1 599 ? -0.183 -16.547 25.078 1 70 599 ASP A O 1
ATOM 4542 N N . GLN A 1 600 ? 0.907 -16.016 23.234 1 62.94 600 GLN A N 1
ATOM 4543 C CA . GLN A 1 600 ? 2.184 -16.516 23.734 1 62.94 600 GLN A CA 1
ATOM 4544 C C . GLN A 1 600 ? 2.635 -15.727 24.969 1 62.94 600 GLN A C 1
ATOM 4546 O O . GLN A 1 600 ? 3.184 -16.297 25.906 1 62.94 600 GLN A O 1
ATOM 4551 N N . GLY A 1 601 ? 2.432 -14.414 24.891 1 57.81 601 GLY A N 1
ATOM 4552 C CA . GLY A 1 601 ? 2.777 -13.602 26.031 1 57.81 601 GLY A CA 1
ATOM 4553 C C . GLY A 1 601 ? 2.004 -13.969 27.281 1 57.81 601 GLY A C 1
ATOM 4554 O O . GLY A 1 601 ? 2.568 -14.031 28.375 1 57.81 601 GLY A O 1
ATOM 4555 N N . LEU A 1 602 ? 0.752 -14.312 27.047 1 60.03 602 LEU A N 1
ATOM 4556 C CA . LEU A 1 602 ? -0.109 -14.758 28.141 1 60.03 602 LEU A CA 1
ATOM 4557 C C . LEU A 1 602 ? 0.365 -16.094 28.688 1 60.03 602 LEU A C 1
ATOM 4559 O O . LEU A 1 602 ? 0.358 -16.312 29.906 1 60.03 602 LEU A O 1
ATOM 4563 N N . GLU A 1 603 ? 0.763 -16.891 27.797 1 62 603 GLU A N 1
ATOM 4564 C CA . GLU A 1 603 ? 1.223 -18.203 28.234 1 62 603 GLU A CA 1
ATOM 4565 C C . GLU A 1 603 ? 2.453 -18.094 29.141 1 62 603 GLU A C 1
ATOM 4567 O O . GLU A 1 603 ? 2.588 -18.828 30.109 1 62 603 GLU A O 1
ATOM 4572 N N . VAL A 1 604 ? 3.141 -17.078 28.844 1 58.72 604 VAL A N 1
ATOM 4573 C CA . VAL A 1 604 ? 4.328 -16.828 29.641 1 58.72 604 VAL A CA 1
ATOM 4574 C C . VAL A 1 604 ? 3.92 -16.312 31.016 1 58.72 604 VAL A C 1
ATOM 4576 O O . VAL A 1 604 ? 4.477 -16.719 32.031 1 58.72 604 VAL A O 1
ATOM 4579 N N . LEU A 1 605 ? 2.914 -15.5 31 1 61 605 LEU A N 1
ATOM 4580 C CA . LEU A 1 605 ? 2.402 -14.93 32.219 1 61 605 LEU A CA 1
ATOM 4581 C C . LEU A 1 605 ? 1.774 -16 33.125 1 61 605 LEU A C 1
ATOM 4583 O O . LEU A 1 605 ? 2.004 -16.031 34.312 1 61 605 LEU A O 1
ATOM 4587 N N . ARG A 1 606 ? 1.074 -16.953 32.531 1 56.38 606 ARG A N 1
ATOM 4588 C CA . ARG A 1 606 ? 0.417 -18.031 33.25 1 56.38 606 ARG A CA 1
ATOM 4589 C C . ARG A 1 606 ? 1.44 -18.984 33.875 1 56.38 606 ARG A C 1
ATOM 4591 O O . ARG A 1 606 ? 1.269 -19.422 35 1 56.38 606 ARG A O 1
ATOM 4598 N N . SER A 1 607 ? 2.395 -19.234 33.188 1 54.47 607 SER A N 1
ATOM 4599 C CA . SER A 1 607 ? 3.426 -20.141 33.688 1 54.47 607 SER A CA 1
ATOM 4600 C C . SER A 1 607 ? 4.176 -19.531 34.875 1 54.47 607 SER A C 1
ATOM 4602 O O . SER A 1 607 ? 4.578 -20.234 35.781 1 54.47 607 SER A O 1
ATOM 4604 N N . ASN A 1 608 ? 4.27 -18.203 34.812 1 50.66 608 ASN A N 1
ATOM 4605 C CA . ASN A 1 608 ? 4.926 -17.5 35.906 1 50.66 608 ASN A CA 1
ATOM 4606 C C . ASN A 1 608 ? 4.035 -17.438 37.156 1 50.66 608 ASN A C 1
ATOM 4608 O O . ASN A 1 608 ? 4.516 -17.578 38.281 1 50.66 608 ASN A O 1
ATOM 4612 N N . LEU A 1 609 ? 2.812 -17.203 36.938 1 50.56 609 LEU A N 1
ATOM 4613 C CA . LEU A 1 609 ? 1.865 -17.141 38.062 1 50.56 609 LEU A CA 1
ATOM 4614 C C . LEU A 1 609 ? 1.698 -18.5 38.688 1 50.56 609 LEU A C 1
ATOM 4616 O O . LEU A 1 609 ? 1.449 -18.594 39.906 1 50.56 609 LEU A O 1
ATOM 4620 N N . ARG A 1 610 ? 1.773 -19.531 37.906 1 45.69 610 ARG A N 1
ATOM 4621 C CA . ARG A 1 610 ? 1.696 -20.875 38.469 1 45.69 610 ARG A CA 1
ATOM 4622 C C . ARG A 1 610 ? 2.918 -21.188 39.344 1 45.69 610 ARG A C 1
ATOM 4624 O O . ARG A 1 610 ? 2.809 -21.859 40.375 1 45.69 610 ARG A O 1
ATOM 4631 N N . THR A 1 611 ? 4.059 -20.859 38.844 1 42.19 611 THR A N 1
ATOM 4632 C CA . THR A 1 611 ? 5.262 -21.203 39.594 1 42.19 611 THR A CA 1
ATOM 4633 C C . THR A 1 611 ? 5.477 -20.25 40.75 1 42.19 611 THR A C 1
ATOM 4635 O O . THR A 1 611 ? 6.227 -20.547 41.688 1 42.19 611 THR A O 1
ATOM 4638 N N . SER A 1 612 ? 5.082 -18.984 40.625 1 39.16 612 SER A N 1
ATOM 4639 C CA . SER A 1 612 ? 5.203 -18.094 41.781 1 39.16 612 SER A CA 1
ATOM 4640 C C . SER A 1 612 ? 4.18 -18.453 42.844 1 39.16 612 SER A C 1
ATOM 4642 O O . SER A 1 612 ? 2.977 -18.5 42.594 1 39.16 612 SER A O 1
ATOM 4644 N N . GLY A 1 613 ? 4.445 -19.516 43.75 1 35.91 613 GLY A N 1
ATOM 4645 C CA . GLY A 1 613 ? 3.758 -19.766 45 1 35.91 613 GLY A CA 1
ATOM 4646 C C . GLY A 1 613 ? 3.223 -18.5 45.656 1 35.91 613 GLY A C 1
ATOM 4647 O O . GLY A 1 613 ? 3.068 -18.438 46.875 1 35.91 613 GLY A O 1
ATOM 4648 N N . VAL A 1 614 ? 3.355 -17.406 45.125 1 35.69 614 VAL A N 1
ATOM 4649 C CA . VAL A 1 614 ? 2.711 -16.312 45.844 1 35.69 614 VAL A CA 1
ATOM 4650 C C . VAL A 1 614 ? 1.284 -16.703 46.219 1 35.69 614 VAL A C 1
ATOM 4652 O O . VAL A 1 614 ? 0.374 -16.609 45.406 1 35.69 614 VAL A O 1
ATOM 4655 N N . GLN A 1 615 ? 1.004 -17.859 46.812 1 33.97 615 GLN A N 1
ATOM 4656 C CA . GLN A 1 615 ? -0.121 -18.172 47.688 1 33.97 615 GLN A CA 1
ATOM 4657 C C . GLN A 1 615 ? -0.371 -17.047 48.688 1 33.97 615 GLN A C 1
ATOM 4659 O O . GLN A 1 615 ? -1.462 -16.938 49.25 1 33.97 615 GLN A O 1
ATOM 4664 N N . GLY A 1 616 ? 0.622 -16.656 49.625 1 32.06 616 GLY A N 1
ATOM 4665 C CA . GLY A 1 616 ? 0.44 -16.031 50.906 1 32.06 616 GLY A CA 1
ATOM 4666 C C . GLY A 1 616 ? -0.045 -14.594 50.812 1 32.06 616 GLY A C 1
ATOM 4667 O O . GLY A 1 616 ? -0.14 -13.898 51.812 1 32.06 616 GLY A O 1
ATOM 4668 N N . ALA A 1 617 ? 0.461 -13.703 49.969 1 32.53 617 ALA A N 1
ATOM 4669 C CA . ALA A 1 617 ? 0.003 -12.375 50.375 1 32.53 617 ALA A CA 1
ATOM 4670 C C . ALA A 1 617 ? -1.521 -12.305 50.375 1 32.53 617 ALA A C 1
ATOM 4672 O O . ALA A 1 617 ? -2.178 -12.719 49.438 1 32.53 617 ALA A O 1
ATOM 4673 N N . GLY A 1 618 ? -2.26 -12.281 51.5 1 30.78 618 GLY A N 1
ATOM 4674 C CA . GLY A 1 618 ? -3.611 -12.031 51.969 1 30.78 618 GLY A CA 1
ATOM 4675 C C . GLY A 1 618 ? -4.371 -11.039 51.094 1 30.78 618 GLY A C 1
ATOM 4676 O O . GLY A 1 618 ? -3.777 -10.328 50.281 1 30.78 618 GLY A O 1
ATOM 4677 N N . SER A 1 619 ? -5.855 -10.945 51.125 1 36.38 619 SER A N 1
ATOM 4678 C CA . SER A 1 619 ? -6.941 -10.07 50.688 1 36.38 619 SER A CA 1
ATOM 4679 C C . SER A 1 619 ? -6.527 -8.609 50.75 1 36.38 619 SER A C 1
ATOM 4681 O O . SER A 1 619 ? -7.266 -7.73 50.281 1 36.38 619 SER A O 1
ATOM 4683 N N . GLU A 1 620 ? -5.609 -8.219 51.625 1 36.47 620 GLU A N 1
ATOM 4684 C CA . GLU A 1 620 ? -5.414 -6.836 52.031 1 36.47 620 GLU A CA 1
ATOM 4685 C C . GLU A 1 620 ? -4.637 -6.047 50.969 1 36.47 620 GLU A C 1
ATOM 4687 O O . GLU A 1 620 ? -4.559 -4.82 51.031 1 36.47 620 GLU A O 1
ATOM 4692 N N . MET A 1 621 ? -3.859 -6.605 50.219 1 38.88 621 MET A N 1
ATOM 4693 C CA . MET A 1 621 ? -2.953 -5.805 49.406 1 38.88 621 MET A CA 1
ATOM 4694 C C . MET A 1 621 ? -3.635 -5.352 48.125 1 38.88 621 MET A C 1
ATOM 4696 O O . MET A 1 621 ? -3.078 -4.551 47.375 1 38.88 621 MET A O 1
ATOM 4700 N N . PHE A 1 622 ? -4.484 -6.094 47.531 1 40.88 622 PHE A N 1
ATOM 4701 C CA . PHE A 1 622 ? -5.188 -5.629 46.344 1 40.88 622 PHE A CA 1
ATOM 4702 C C . PHE A 1 622 ? -6.379 -4.754 46.719 1 40.88 622 PHE A C 1
ATOM 4704 O O . PHE A 1 622 ? -7.18 -5.129 47.562 1 40.88 622 PHE A O 1
ATOM 4711 N N . ALA A 1 623 ? -6.379 -3.48 46.531 1 45.31 623 ALA A N 1
ATOM 4712 C CA . ALA A 1 623 ? -7.566 -2.65 46.688 1 45.31 623 ALA A CA 1
ATOM 4713 C C . ALA A 1 623 ? -8.758 -3.252 45.969 1 45.31 623 ALA A C 1
ATOM 4715 O O . ALA A 1 623 ? -8.602 -3.826 44.875 1 45.31 623 ALA A O 1
ATOM 4716 N N . SER A 1 624 ? -9.875 -3.6 46.594 1 40.69 624 SER A N 1
ATOM 4717 C CA . SER A 1 624 ? -11.094 -4.109 46 1 40.69 624 SER A CA 1
ATOM 4718 C C . SER A 1 624 ? -11.547 -3.217 44.844 1 40.69 624 SER A C 1
ATOM 4720 O O . SER A 1 624 ? -11.25 -2.02 44.812 1 40.69 624 SER A O 1
ATOM 4722 N N . LEU A 1 625 ? -12.016 -3.766 43.688 1 42.38 625 LEU A N 1
ATOM 4723 C CA . LEU A 1 625 ? -12.586 -3.031 42.562 1 42.38 625 LEU A CA 1
ATOM 4724 C C . LEU A 1 625 ? -13.484 -1.9 43.062 1 42.38 625 LEU A C 1
ATOM 4726 O O . LEU A 1 625 ? -13.523 -0.827 42.469 1 42.38 625 LEU A O 1
ATOM 4730 N N . SER A 1 626 ? -14.203 -2.244 44.25 1 43.59 626 SER A N 1
ATOM 4731 C CA . SER A 1 626 ? -15.078 -1.239 44.844 1 43.59 626 SER A CA 1
ATOM 4732 C C . SER A 1 626 ? -14.289 -0.06 45.375 1 43.59 626 SER A C 1
ATOM 4734 O O . SER A 1 626 ? -14.742 1.085 45.312 1 43.59 626 SER A O 1
ATOM 4736 N N . GLU A 1 627 ? -13.188 -0.362 45.906 1 48.81 627 GLU A N 1
ATOM 4737 C CA . GLU A 1 627 ? -12.391 0.707 46.5 1 48.81 627 GLU A CA 1
ATOM 4738 C C . GLU A 1 627 ? -11.719 1.556 45.406 1 48.81 627 GLU A C 1
ATOM 4740 O O . GLU A 1 627 ? -11.617 2.775 45.562 1 48.81 627 GLU A O 1
ATOM 4745 N N . VAL A 1 628 ? -11.344 0.92 44.375 1 50.94 628 VAL A N 1
ATOM 4746 C CA . VAL A 1 628 ? -10.781 1.643 43.25 1 50.94 628 VAL A CA 1
ATOM 4747 C C . VAL A 1 628 ? -11.867 2.506 42.594 1 50.94 628 VAL A C 1
ATOM 4749 O O . VAL A 1 628 ? -11.617 3.656 42.219 1 50.94 628 VAL A O 1
ATOM 4752 N N . ALA A 1 629 ? -13.125 1.989 42.469 1 50.72 629 ALA A N 1
ATOM 4753 C CA . ALA A 1 629 ? -14.273 2.758 42 1 50.72 629 ALA A CA 1
ATOM 4754 C C . ALA A 1 629 ? -14.57 3.934 42.906 1 50.72 629 ALA A C 1
ATOM 4756 O O . ALA A 1 629 ? -14.922 5.023 42.469 1 50.72 629 ALA A O 1
ATOM 4757 N N . GLU A 1 630 ? -14.5 3.746 44.156 1 51.19 630 GLU A N 1
ATOM 4758 C CA . GLU A 1 630 ? -14.727 4.809 45.156 1 51.19 630 GLU A CA 1
ATOM 4759 C C . GLU A 1 630 ? -13.625 5.863 45.094 1 51.19 630 GLU A C 1
ATOM 4761 O O . GLU A 1 630 ? -13.891 7.059 45.188 1 51.19 630 GLU A O 1
ATOM 4766 N N . LEU A 1 631 ? -12.461 5.43 44.844 1 49.94 631 LEU A N 1
ATOM 4767 C CA . LEU A 1 631 ? -11.367 6.387 44.75 1 49.94 631 LEU A CA 1
ATOM 4768 C C . LEU A 1 631 ? -11.461 7.156 43.438 1 49.94 631 LEU A C 1
ATOM 4770 O O . LEU A 1 631 ? -11.148 8.352 43.375 1 49.94 631 LEU A O 1
ATOM 4774 N N . GLN A 1 632 ? -11.938 6.512 42.406 1 50.78 632 GLN A N 1
ATOM 4775 C CA . GLN A 1 632 ? -12.211 7.18 41.125 1 50.78 632 GLN A CA 1
ATOM 4776 C C . GLN A 1 632 ? -13.312 8.219 41.281 1 50.78 632 GLN A C 1
ATOM 4778 O O . GLN A 1 632 ? -13.25 9.297 40.688 1 50.78 632 GLN A O 1
ATOM 4783 N N . GLN A 1 633 ? -14.383 7.875 42.062 1 51.28 633 GLN A N 1
ATOM 4784 C CA . GLN A 1 633 ? -15.445 8.828 42.375 1 51.28 633 GLN A CA 1
ATOM 4785 C C . GLN A 1 633 ? -14.922 9.984 43.219 1 51.28 633 GLN A C 1
ATOM 4787 O O . GLN A 1 633 ? -15.328 11.133 43.031 1 51.28 633 GLN A O 1
ATOM 4792 N N . ILE A 1 634 ? -14.07 9.773 44.094 1 51.84 634 ILE A N 1
ATOM 4793 C CA . ILE A 1 634 ? -13.516 10.82 44.938 1 51.84 634 ILE A CA 1
ATOM 4794 C C . ILE A 1 634 ? -12.602 11.727 44.125 1 51.84 634 ILE A C 1
ATOM 4796 O O . ILE A 1 634 ? -12.656 12.953 44.25 1 51.84 634 ILE A O 1
ATOM 4800 N N . ASP A 1 635 ? -11.805 11.195 43.25 1 49.44 635 ASP A N 1
ATOM 4801 C CA . ASP A 1 635 ? -10.93 11.992 42.406 1 49.44 635 ASP A CA 1
ATOM 4802 C C . ASP A 1 635 ? -11.727 12.734 41.344 1 49.44 635 ASP A C 1
ATOM 4804 O O . ASP A 1 635 ? -11.414 13.875 41 1 49.44 635 ASP A O 1
ATOM 4808 N N . GLU A 1 636 ? -12.781 12.148 40.781 1 49.66 636 GLU A N 1
ATOM 4809 C CA . GLU A 1 636 ? -13.695 12.859 39.906 1 49.66 636 GLU A CA 1
ATOM 4810 C C . GLU A 1 636 ? -14.422 13.977 40.625 1 49.66 636 GLU A C 1
ATOM 4812 O O . GLU A 1 636 ? -14.641 15.055 40.094 1 49.66 636 GLU A O 1
ATOM 4817 N N . GLU A 1 637 ? -14.859 13.773 41.844 1 51.47 637 GLU A N 1
ATOM 4818 C CA . GLU A 1 637 ? -15.469 14.82 42.688 1 51.47 637 GLU A CA 1
ATOM 4819 C C . GLU A 1 637 ? -14.453 15.898 43.031 1 51.47 637 GLU A C 1
ATOM 4821 O O . GLU A 1 637 ? -14.789 17.094 43.062 1 51.47 637 GLU A O 1
ATOM 4826 N N . GLU A 1 638 ? -13.273 15.555 43.281 1 49.16 638 GLU A N 1
ATOM 4827 C CA . GLU A 1 638 ? -12.25 16.562 43.562 1 49.16 638 GLU A CA 1
ATOM 4828 C C . GLU A 1 638 ? -11.875 17.344 42.312 1 49.16 638 GLU A C 1
ATOM 4830 O O . GLU A 1 638 ? -11.625 18.547 42.375 1 49.16 638 GLU A O 1
ATOM 4835 N N . GLU A 1 639 ? -11.828 16.734 41.156 1 45.5 639 GLU A N 1
ATOM 4836 C CA . GLU A 1 639 ? -11.578 17.422 39.906 1 45.5 639 GLU A CA 1
ATOM 4837 C C . GLU A 1 639 ? -12.773 18.266 39.5 1 45.5 639 GLU A C 1
ATOM 4839 O O . GLU A 1 639 ? -12.609 19.359 38.938 1 45.5 639 GLU A O 1
ATOM 4844 N N . GLN A 1 640 ? -14.07 17.844 39.688 1 47.22 640 GLN A N 1
ATOM 4845 C CA . GLN A 1 640 ? -15.234 18.719 39.531 1 47.22 640 GLN A CA 1
ATOM 4846 C C . GLN A 1 640 ? -15.227 19.859 40.531 1 47.22 640 GLN A C 1
ATOM 4848 O O . GLN A 1 640 ? -15.625 20.984 40.219 1 47.22 640 GLN A O 1
ATOM 4853 N N . GLU A 1 641 ? -14.82 19.656 41.719 1 47.81 641 GLU A N 1
ATOM 4854 C CA . GLU A 1 641 ? -14.695 20.719 42.719 1 47.81 641 GLU A CA 1
ATOM 4855 C C . GLU A 1 641 ? -13.562 21.672 42.344 1 47.81 641 GLU A C 1
ATOM 4857 O O . GLU A 1 641 ? -13.672 22.891 42.562 1 47.81 641 GLU A O 1
ATOM 4862 N N . GLU A 1 642 ? -12.477 21.188 41.844 1 45.78 642 GLU A N 1
ATOM 4863 C CA . GLU A 1 642 ? -11.398 22.078 41.406 1 45.78 642 GLU A CA 1
ATOM 4864 C C . GLU A 1 642 ? -11.781 22.859 40.156 1 45.78 642 GLU A C 1
ATOM 4866 O O . GLU A 1 642 ? -11.422 24.016 40 1 45.78 642 GLU A O 1
ATOM 4871 N N . GLU A 1 643 ? -12.523 22.328 39.188 1 43.31 643 GLU A N 1
ATOM 4872 C CA . GLU A 1 643 ? -13.055 23.062 38.062 1 43.31 643 GLU A CA 1
ATOM 4873 C C . GLU A 1 643 ? -14.133 24.062 38.5 1 43.31 643 GLU A C 1
ATOM 4875 O O . GLU A 1 643 ? -14.219 25.172 37.969 1 43.31 643 GLU A O 1
ATOM 4880 N N . GLU A 1 644 ? -15.039 23.766 39.438 1 44.09 644 GLU A N 1
ATOM 4881 C CA . GLU A 1 644 ? -16.016 24.719 40 1 44.09 644 GLU A CA 1
ATOM 4882 C C . GLU A 1 644 ? -15.336 25.797 40.812 1 44.09 644 GLU A C 1
ATOM 4884 O O . GLU A 1 644 ? -15.781 26.953 40.812 1 44.09 644 GLU A O 1
ATOM 4889 N N . GLU A 1 645 ? -14.32 25.469 41.562 1 42.88 645 GLU A N 1
ATOM 4890 C CA . GLU A 1 645 ? -13.641 26.5 42.312 1 42.88 645 GLU A CA 1
ATOM 4891 C C . GLU A 1 645 ? -12.867 27.453 41.406 1 42.88 645 GLU A C 1
ATOM 4893 O O . GLU A 1 645 ? -12.781 28.641 41.688 1 42.88 645 GLU A O 1
ATOM 4898 N N . GLU A 1 646 ? -12.289 26.906 40.312 1 39.94 646 GLU A N 1
ATOM 4899 C CA . GLU A 1 646 ? -11.617 27.828 39.406 1 39.94 646 GLU A CA 1
ATOM 4900 C C . GLU A 1 646 ? -12.633 28.672 38.625 1 39.94 646 GLU A C 1
ATOM 4902 O O . GLU A 1 646 ? -12.367 29.828 38.312 1 39.94 646 GLU A O 1
ATOM 4907 N N . ALA A 1 647 ? -13.891 28.234 38.281 1 40.22 647 ALA A N 1
ATOM 4908 C CA . ALA A 1 647 ? -14.945 29.047 37.688 1 40.22 647 ALA A CA 1
ATOM 4909 C C . ALA A 1 647 ? -15.5 30.062 38.688 1 40.22 647 ALA A C 1
ATOM 4911 O O . ALA A 1 647 ? -15.938 31.141 38.312 1 40.22 647 ALA A O 1
ATOM 4912 N N . GLY A 1 648 ? -15.602 29.719 39.969 1 34.41 648 GLY A N 1
ATOM 4913 C CA . GLY A 1 648 ? -16.172 30.625 40.969 1 34.41 648 GLY A CA 1
ATOM 4914 C C . GLY A 1 648 ? -15.305 31.828 41.25 1 34.41 648 GLY A C 1
ATOM 4915 O O . GLY A 1 648 ? -15.75 32.781 41.875 1 34.41 648 GLY A O 1
ATOM 4916 N N . GLN A 1 649 ? -14.016 31.672 41.188 1 34.03 649 GLN A N 1
ATOM 4917 C CA . GLN A 1 649 ? -13.219 32.812 41.625 1 34.03 649 GLN A CA 1
ATOM 4918 C C . GLN A 1 649 ? -13.297 33.938 40.594 1 34.03 649 GLN A C 1
ATOM 4920 O O . GLN A 1 649 ? -12.859 35.062 40.844 1 34.03 649 GLN A O 1
ATOM 4925 N N . GLU A 1 650 ? -13.727 33.625 39.344 1 33.09 650 GLU A N 1
ATOM 4926 C CA . GLU A 1 650 ? -13.711 34.781 38.406 1 33.09 650 GLU A CA 1
ATOM 4927 C C . GLU A 1 650 ? -14.906 35.688 38.656 1 33.09 650 GLU A C 1
ATOM 4929 O O . GLU A 1 650 ? -14.883 36.875 38.25 1 33.09 650 GLU A O 1
ATOM 4934 N N . GLU A 1 651 ? -16.094 35.188 39.031 1 31.31 651 GLU A N 1
ATOM 4935 C CA . GLU A 1 651 ? -17.234 36.062 39.062 1 31.31 651 GLU A CA 1
ATOM 4936 C C . GLU A 1 651 ? -17.109 37.094 40.219 1 31.31 651 GLU A C 1
ATOM 4938 O O . GLU A 1 651 ? -17.844 38.094 40.25 1 31.31 651 GLU A O 1
ATOM 4943 N N . GLU A 1 652 ? -16.516 36.656 41.312 1 29.7 652 GLU A N 1
ATOM 4944 C CA . GLU A 1 652 ? -16.672 37.531 42.469 1 29.7 652 GLU A CA 1
ATOM 4945 C C . GLU A 1 652 ? -15.93 38.844 42.281 1 29.7 652 GLU A C 1
ATOM 4947 O O . GLU A 1 652 ? -15.953 39.719 43.156 1 29.7 652 GLU A O 1
ATOM 4952 N N . LYS A 1 653 ? -14.969 38.844 41.344 1 30.44 653 LYS A N 1
ATOM 4953 C CA . LYS A 1 653 ? -14.125 40.031 41.438 1 30.44 653 LYS A CA 1
ATOM 4954 C C . LYS A 1 653 ? -14.859 41.281 40.969 1 30.44 653 LYS A C 1
ATOM 4956 O O . LYS A 1 653 ? -14.281 42.344 40.906 1 30.44 653 LYS A O 1
ATOM 4961 N N . GLU A 1 654 ? -16 41.094 40.281 1 26.48 654 GLU A N 1
ATOM 4962 C CA . GLU A 1 654 ? -16.406 42.344 39.656 1 26.48 654 GLU A CA 1
ATOM 4963 C C . GLU A 1 654 ? -16.891 43.375 40.656 1 26.48 654 GLU A C 1
ATOM 4965 O O . GLU A 1 654 ? -16.875 44.562 40.406 1 26.48 654 GLU A O 1
ATOM 4970 N N . HIS A 1 655 ? -17.766 42.844 41.562 1 25.72 655 HIS A N 1
ATOM 4971 C CA . HIS A 1 655 ? -18.719 43.812 42.094 1 25.72 655 HIS A CA 1
ATOM 4972 C C . HIS A 1 655 ? -18.016 44.844 42.969 1 25.72 655 HIS A C 1
ATOM 4974 O O . HIS A 1 655 ? -18.672 45.719 43.562 1 25.72 655 HIS A O 1
ATOM 4980 N N . LYS A 1 656 ? -16.953 44.406 43.625 1 24.8 656 LYS A N 1
ATOM 4981 C CA . LYS A 1 656 ? -16.75 45.094 44.875 1 24.8 656 LYS A CA 1
ATOM 4982 C C . LYS A 1 656 ? -16.25 46.531 44.625 1 24.8 656 LYS A C 1
ATOM 4984 O O . LYS A 1 656 ? -15.758 47.188 45.562 1 24.8 656 LYS A O 1
ATOM 4989 N N . SER A 1 657 ? -16.188 46.938 43.344 1 22.58 657 SER A N 1
ATOM 4990 C CA . SER A 1 657 ? -15.258 48.062 43.188 1 22.58 657 SER A CA 1
ATOM 4991 C C . SER A 1 657 ? -15.805 49.344 43.844 1 22.58 657 SER A C 1
ATOM 4993 O O . SER A 1 657 ? -15.195 50.406 43.75 1 22.58 657 SER A O 1
ATOM 4995 N N . ASP A 1 658 ? -17.078 49.406 44.031 1 20.3 658 ASP A N 1
ATOM 4996 C CA . ASP A 1 658 ? -17.594 50.781 43.969 1 20.3 658 ASP A CA 1
ATOM 4997 C C . ASP A 1 658 ? -17.062 51.625 45.125 1 20.3 658 ASP A C 1
ATOM 4999 O O . ASP A 1 658 ? -17.109 52.844 45.094 1 20.3 658 ASP A O 1
ATOM 5003 N N . GLU A 1 659 ? -17.141 51.062 46.375 1 19.41 659 GLU A N 1
ATOM 5004 C CA . GLU A 1 659 ? -17.625 52 47.406 1 19.41 659 GLU A CA 1
ATOM 5005 C C . GLU A 1 659 ? -16.625 53.094 47.688 1 19.41 659 GLU A C 1
ATOM 5007 O O . GLU A 1 659 ? -16.984 54.281 47.688 1 19.41 659 GLU A O 1
ATOM 5012 N N . GLU A 1 660 ? -15.688 53 48.781 1 20.52 660 GLU A N 1
ATOM 5013 C CA . GLU A 1 660 ? -15.477 53.906 49.906 1 20.52 660 GLU A CA 1
ATOM 5014 C C . GLU A 1 660 ? -14.453 54.969 49.562 1 20.52 660 GLU A C 1
ATOM 5016 O O . GLU A 1 660 ? -13.297 54.656 49.25 1 20.52 660 GLU A O 1
ATOM 5021 N N . MET A 1 661 ? -14.75 56.156 48.969 1 21 661 MET A N 1
ATOM 5022 C CA . MET A 1 661 ? -14.008 57.344 48.562 1 21 661 MET A CA 1
ATOM 5023 C C . MET A 1 661 ? -13.164 57.875 49.719 1 21 661 MET A C 1
ATOM 5025 O O . MET A 1 661 ? -12.18 58.594 49.5 1 21 661 MET A O 1
ATOM 5029 N N . GLN A 1 662 ? -13.68 58.062 51 1 18.89 662 GLN A N 1
ATOM 5030 C CA . GLN A 1 662 ? -13.531 59.312 51.719 1 18.89 662 GLN A CA 1
ATOM 5031 C C . GLN A 1 662 ? -12.172 59.406 52.406 1 18.89 662 GLN A C 1
ATOM 5033 O O . GLN A 1 662 ? -12.055 59.094 53.594 1 18.89 662 GLN A O 1
ATOM 5038 N N . ASP A 1 663 ? -11.141 59.031 51.938 1 18.84 663 ASP A N 1
ATOM 5039 C CA . ASP A 1 663 ? -10.008 58.781 52.812 1 18.84 663 ASP A CA 1
ATOM 5040 C C . ASP A 1 663 ? -9.477 60.062 53.438 1 18.84 663 ASP A C 1
ATOM 5042 O O . ASP A 1 663 ? -9.195 61.031 52.719 1 18.84 663 ASP A O 1
ATOM 5046 N N . PRO A 1 664 ? -9.578 60.312 54.75 1 19.56 664 PRO A N 1
ATOM 5047 C CA . PRO A 1 664 ? -9.359 61.344 55.781 1 19.56 664 PRO A CA 1
ATOM 5048 C C . PRO A 1 664 ? -7.902 61.812 55.844 1 19.56 664 PRO A C 1
ATOM 5050 O O . PRO A 1 664 ? -7 61.062 55.438 1 19.56 664 PRO A O 1
ATOM 5053 N N . THR A 1 665 ? -7.551 63.125 56.094 1 18.55 665 THR A N 1
ATOM 5054 C CA . THR A 1 665 ? -6.527 64.188 56.062 1 18.55 665 THR A CA 1
ATOM 5055 C C . THR A 1 665 ? -5.496 63.938 57.156 1 18.55 665 THR A C 1
ATOM 5057 O O . THR A 1 665 ? -4.449 64.625 57.188 1 18.55 665 THR A O 1
ATOM 5060 N N . SER A 1 666 ? -5.914 63.281 58.312 1 16.86 666 SER A N 1
ATOM 5061 C CA . SER A 1 666 ? -5.363 63.812 59.562 1 16.86 666 SER A CA 1
ATOM 5062 C C . SER A 1 666 ? -3.838 63.75 59.531 1 16.86 666 SER A C 1
ATOM 5064 O O . SER A 1 666 ? -3.236 63 58.781 1 16.86 666 SER A O 1
ATOM 5066 N N . GLU A 1 667 ? -3.188 64.438 60.594 1 17.56 667 GLU A N 1
ATOM 5067 C CA . GLU A 1 667 ? -2.07 65.312 60.938 1 17.56 667 GLU A CA 1
ATOM 5068 C C . GLU A 1 667 ? -0.798 64.5 61.188 1 17.56 667 GLU A C 1
ATOM 5070 O O . GLU A 1 667 ? 0.309 65.062 61.094 1 17.56 667 GLU A O 1
ATOM 5075 N N . LYS A 1 668 ? -0.997 63.281 61.625 1 16.86 668 LYS A N 1
ATOM 5076 C CA . LYS A 1 668 ? -0.184 62.969 62.812 1 16.86 668 LYS A CA 1
ATOM 5077 C C . LYS A 1 668 ? 1.305 63.031 62.469 1 16.86 668 LYS A C 1
ATOM 5079 O O . LYS A 1 668 ? 1.725 62.625 61.406 1 16.86 668 LYS A O 1
ATOM 5084 N N . THR A 1 669 ? 2.104 63.562 63.344 1 17.66 669 THR A N 1
ATOM 5085 C CA . THR A 1 669 ? 3.338 64.312 63.594 1 17.66 669 THR A CA 1
ATOM 5086 C C . THR A 1 669 ? 4.547 63.344 63.531 1 17.66 669 THR A C 1
ATOM 5088 O O . THR A 1 669 ? 5.688 63.812 63.625 1 17.66 669 THR A O 1
ATOM 5091 N N . ALA A 1 670 ? 4.293 62.25 63.031 1 16.25 670 ALA A N 1
ATOM 5092 C CA . ALA A 1 670 ? 5.293 61.344 63.625 1 16.25 670 ALA A CA 1
ATOM 5093 C C . ALA A 1 670 ? 6.703 61.875 63.375 1 16.25 670 ALA A C 1
ATOM 5095 O O . ALA A 1 670 ? 7.031 62.312 62.25 1 16.25 670 ALA A O 1
ATOM 5096 N N . GLU A 1 671 ? 7.371 62.062 64.5 1 17.03 671 GLU A N 1
ATOM 5097 C CA . GLU A 1 671 ? 8.656 62.625 64.875 1 17.03 671 GLU A CA 1
ATOM 5098 C C . GLU A 1 671 ? 9.812 61.875 64.25 1 17.03 671 GLU A C 1
ATOM 5100 O O . GLU A 1 671 ? 9.742 60.688 64 1 17.03 671 GLU A O 1
ATOM 5105 N N . ALA A 1 672 ? 10.703 62.656 63.688 1 17.88 672 ALA A N 1
ATOM 5106 C CA . ALA A 1 672 ? 11.891 62.594 62.844 1 17.88 672 ALA A CA 1
ATOM 5107 C C . ALA A 1 672 ? 13.031 61.875 63.562 1 17.88 672 ALA A C 1
ATOM 5109 O O . ALA A 1 672 ? 14.18 61.906 63.125 1 17.88 672 ALA A O 1
ATOM 5110 N N . ALA A 1 673 ? 12.648 61.219 64.688 1 16.12 673 ALA A N 1
ATOM 5111 C CA . ALA A 1 673 ? 13.805 61.156 65.562 1 16.12 673 ALA A CA 1
ATOM 5112 C C . ALA A 1 673 ? 15.062 60.719 64.812 1 16.12 673 ALA A C 1
ATOM 5114 O O . ALA A 1 673 ? 14.969 60.094 63.781 1 16.12 673 ALA A O 1
ATOM 5115 N N . SER A 1 674 ? 16.172 60.875 65.562 1 16.53 674 SER A N 1
ATOM 5116 C CA . SER A 1 674 ? 17.609 61.188 65.438 1 16.53 674 SER A CA 1
ATOM 5117 C C . SER A 1 674 ? 18.422 59.969 65.125 1 16.53 674 SER A C 1
ATOM 5119 O O . SER A 1 674 ? 18.344 58.938 65.812 1 16.53 674 SER A O 1
ATOM 5121 N N . ARG A 1 675 ? 18.438 59.688 63.969 1 15.98 675 ARG A N 1
ATOM 5122 C CA . ARG A 1 675 ? 19.281 58.562 63.625 1 15.98 675 ARG A CA 1
ATOM 5123 C C . ARG A 1 675 ? 20.719 58.781 64.125 1 15.98 675 ARG A C 1
ATOM 5125 O O . ARG A 1 675 ? 21.453 59.594 63.562 1 15.98 675 ARG A O 1
ATOM 5132 N N . SER A 1 676 ? 20.875 58.781 65.438 1 15.16 676 SER A N 1
ATOM 5133 C CA . SER A 1 676 ? 22.234 58.906 65.938 1 15.16 676 SER A CA 1
ATOM 5134 C C . SER A 1 676 ? 23.203 58.031 65.188 1 15.16 676 SER A C 1
ATOM 5136 O O . SER A 1 676 ? 22.797 57.125 64.438 1 15.16 676 SER A O 1
ATOM 5138 N N . ASP A 1 677 ? 24.422 57.906 65.75 1 15.76 677 ASP A N 1
ATOM 5139 C CA . ASP A 1 677 ? 25.859 58.031 65.5 1 15.76 677 ASP A CA 1
ATOM 5140 C C . ASP A 1 677 ? 26.469 56.688 65.125 1 15.76 677 ASP A C 1
ATOM 5142 O O . ASP A 1 677 ? 27.188 56.594 64.125 1 15.76 677 ASP A O 1
ATOM 5146 N N . THR A 1 678 ? 26.438 55.656 66 1 16 678 THR A N 1
ATOM 5147 C CA . THR A 1 678 ? 27.672 55.219 66.625 1 16 678 THR A CA 1
ATOM 5148 C C . THR A 1 678 ? 28.406 54.219 65.75 1 16 678 THR A C 1
ATOM 5150 O O . THR A 1 678 ? 27.766 53.5 64.938 1 16 678 THR A O 1
ATOM 5153 N N . THR A 1 679 ? 29.719 53.844 66 1 17 679 THR A N 1
ATOM 5154 C CA . THR A 1 679 ? 31.047 53.5 65.5 1 17 679 THR A CA 1
ATOM 5155 C C . THR A 1 679 ? 31.156 51.969 65.312 1 17 679 THR A C 1
ATOM 5157 O O . THR A 1 679 ? 31.781 51.5 64.375 1 17 679 THR A O 1
ATOM 5160 N N . VAL A 1 680 ? 30.391 51.094 66 1 16.45 680 VAL A N 1
ATOM 5161 C CA . VAL A 1 680 ? 31.297 50.25 66.75 1 16.45 680 VAL A CA 1
ATOM 5162 C C . VAL A 1 680 ? 31.984 49.281 65.812 1 16.45 680 VAL A C 1
ATOM 5164 O O . VAL A 1 680 ? 31.438 48.938 64.75 1 16.45 680 VAL A O 1
ATOM 5167 N N . ASP A 1 681 ? 33.188 48.656 66.125 1 17.23 681 ASP A N 1
ATOM 5168 C CA . ASP A 1 681 ? 34.469 48.031 65.75 1 17.23 681 ASP A CA 1
ATOM 5169 C C . ASP A 1 681 ? 34.312 46.562 65.438 1 17.23 681 ASP A C 1
ATOM 5171 O O . ASP A 1 681 ? 35.219 45.938 64.875 1 17.23 681 ASP A O 1
ATOM 5175 N N . LEU A 1 682 ? 33.125 45.969 65.375 1 16.5 682 LEU A N 1
ATOM 5176 C CA . LEU A 1 682 ? 33.469 44.719 66.062 1 16.5 682 LEU A CA 1
ATOM 5177 C C . LEU A 1 682 ? 34.531 43.969 65.25 1 16.5 682 LEU A C 1
ATOM 5179 O O . LEU A 1 682 ? 34.5 43.969 64.062 1 16.5 682 LEU A O 1
ATOM 5183 N N . PRO A 1 683 ? 35.406 43.188 66 1 17.62 683 PRO A N 1
ATOM 5184 C CA . PRO A 1 683 ? 36.688 42.5 65.812 1 17.62 683 PRO A CA 1
ATOM 5185 C C . PRO A 1 683 ? 36.562 41.281 64.875 1 17.62 683 PRO A C 1
ATOM 5187 O O . PRO A 1 683 ? 35.5 40.688 64.75 1 17.62 683 PRO A O 1
ATOM 5190 N N . VAL A 1 684 ? 37.375 41.188 63.844 1 18.64 684 VAL A N 1
ATOM 5191 C CA . VAL A 1 684 ? 37.938 40.281 62.875 1 18.64 684 VAL A CA 1
ATOM 5192 C C . VAL A 1 684 ? 38.344 38.969 63.531 1 18.64 684 VAL A C 1
ATOM 5194 O O . VAL A 1 684 ? 38.969 38.125 62.906 1 18.64 684 VAL A O 1
ATOM 5197 N N . GLN A 1 685 ? 38.031 38.75 64.875 1 15.28 685 GLN A N 1
ATOM 5198 C CA . GLN A 1 685 ? 39.031 37.844 65.438 1 15.28 685 GLN A CA 1
ATOM 5199 C C . GLN A 1 685 ? 39.094 36.562 64.625 1 15.28 685 GLN A C 1
ATOM 5201 O O . GLN A 1 685 ? 38.156 36.188 63.906 1 15.28 685 GLN A O 1
ATOM 5206 N N . SER A 1 686 ? 40.156 35.719 65 1 17.17 686 SER A N 1
ATOM 5207 C CA . SER A 1 686 ? 41.219 34.75 64.688 1 17.17 686 SER A CA 1
ATOM 5208 C C . SER A 1 686 ? 40.656 33.344 64.562 1 17.17 686 SER A C 1
ATOM 5210 O O . SER A 1 686 ? 40.938 32.656 63.562 1 17.17 686 SER A O 1
ATOM 5212 N N . THR A 1 687 ? 40.125 32.594 65.625 1 15.94 687 THR A N 1
ATOM 5213 C CA . THR A 1 687 ? 40.969 31.547 66.188 1 15.94 687 THR A CA 1
ATOM 5214 C C . THR A 1 687 ? 40.625 30.188 65.562 1 15.94 687 THR A C 1
ATOM 5216 O O . THR A 1 687 ? 41.531 29.484 65.125 1 15.94 687 THR A O 1
ATOM 5219 N N . VAL A 1 688 ? 39.812 29.188 66.25 1 16.91 688 VAL A N 1
ATOM 5220 C CA . VAL A 1 688 ? 40.344 28 66.875 1 16.91 688 VAL A CA 1
ATOM 5221 C C . VAL A 1 688 ? 40.125 26.781 66 1 16.91 688 VAL A C 1
ATOM 5223 O O . VAL A 1 688 ? 39.25 26.797 65.125 1 16.91 688 VAL A O 1
ATOM 5226 N N . SER A 1 689 ? 40.875 25.469 66.188 1 18.44 689 SER A N 1
ATOM 5227 C CA . SER A 1 689 ? 41.562 24.234 65.875 1 18.44 689 SER A CA 1
ATOM 5228 C C . SER A 1 689 ? 40.594 23.062 65.812 1 18.44 689 SER A C 1
ATOM 5230 O O . SER A 1 689 ? 40.844 22.047 65.188 1 18.44 689 SER A O 1
ATOM 5232 N N . ALA A 1 690 ? 39.281 22.891 66.25 1 17.52 690 ALA A N 1
ATOM 5233 C CA . ALA A 1 690 ? 39.062 21.828 67.188 1 17.52 690 ALA A CA 1
ATOM 5234 C C . ALA A 1 690 ? 38.844 20.484 66.5 1 17.52 690 ALA A C 1
ATOM 5236 O O . ALA A 1 690 ? 38.188 20.406 65.5 1 17.52 690 ALA A O 1
ATOM 5237 N N . PRO A 1 691 ? 39.406 19.328 67.188 1 19.31 691 PRO A N 1
ATOM 5238 C CA . PRO A 1 691 ? 39.75 17.922 66.938 1 19.31 691 PRO A CA 1
ATOM 5239 C C . PRO A 1 691 ? 38.531 17 66.938 1 19.31 691 PRO A C 1
ATOM 5241 O O . PRO A 1 691 ? 38.656 15.812 66.625 1 19.31 691 PRO A O 1
ATOM 5244 N N . ASN A 1 692 ? 37.5 17.156 66.375 1 18.94 692 ASN A N 1
ATOM 5245 C CA . ASN A 1 692 ? 36.531 16.312 67.062 1 18.94 692 ASN A CA 1
ATOM 5246 C C . ASN A 1 692 ? 37.031 14.867 67.125 1 18.94 692 ASN A C 1
ATOM 5248 O O . ASN A 1 692 ? 37.469 14.289 66.125 1 18.94 692 ASN A O 1
ATOM 5252 N N . PRO A 1 693 ? 36.812 14.312 68.375 1 17.94 693 PRO A N 1
ATOM 5253 C CA . PRO A 1 693 ? 37.188 13.148 69.188 1 17.94 693 PRO A CA 1
ATOM 5254 C C . PRO A 1 693 ? 36.469 11.875 68.75 1 17.94 693 PRO A C 1
ATOM 5256 O O . PRO A 1 693 ? 36.406 10.914 69.5 1 17.94 693 PRO A O 1
ATOM 5259 N N . PHE A 1 694 ? 35.594 11.836 67.812 1 16.83 694 PHE A N 1
ATOM 5260 C CA . PHE A 1 694 ? 34.969 10.516 67.812 1 16.83 694 PHE A CA 1
ATOM 5261 C C . PHE A 1 694 ? 36.031 9.422 67.938 1 16.83 694 PHE A C 1
ATOM 5263 O O . PHE A 1 694 ? 36.781 9.156 67 1 16.83 694 PHE A O 1
ATOM 5270 N N . GLU A 1 695 ? 36.344 8.852 69.062 1 16.17 695 GLU A N 1
ATOM 5271 C CA . GLU A 1 695 ? 37.188 8.039 69.938 1 16.17 695 GLU A CA 1
ATOM 5272 C C . GLU A 1 695 ? 36.969 6.551 69.625 1 16.17 695 GLU A C 1
ATOM 5274 O O . GLU A 1 695 ? 37.906 5.758 69.75 1 16.17 695 GLU A O 1
ATOM 5279 N N . PRO A 1 696 ? 36.031 5.574 69.625 1 17.52 696 PRO A N 1
ATOM 5280 C CA . PRO A 1 696 ? 36.438 4.652 70.688 1 17.52 696 PRO A CA 1
ATOM 5281 C C . PRO A 1 696 ? 37.75 3.916 70.375 1 17.52 696 PRO A C 1
ATOM 5283 O O . PRO A 1 696 ? 38.156 3.906 69.188 1 17.52 696 PRO A O 1
ATOM 5286 N N . ARG A 1 697 ? 38.344 2.801 71.312 1 15.29 697 ARG A N 1
ATOM 5287 C CA . ARG A 1 697 ? 39.25 2.027 72.125 1 15.29 697 ARG A CA 1
ATOM 5288 C C . ARG A 1 697 ? 39.469 0.626 71.562 1 15.29 697 ARG A C 1
ATOM 5290 O O . ARG A 1 697 ? 40.562 0.063 71.688 1 15.29 697 ARG A O 1
ATOM 5297 N N . ALA A 1 698 ? 38.688 -0.463 71.75 1 15.77 698 ALA A N 1
ATOM 5298 C CA . ALA A 1 698 ? 39.469 -1.628 72.188 1 15.77 698 ALA A CA 1
ATOM 5299 C C . ALA A 1 698 ? 40.531 -1.969 71.125 1 15.77 698 ALA A C 1
ATOM 5301 O O . ALA A 1 698 ? 40.469 -1.535 70 1 15.77 698 ALA A O 1
ATOM 5302 N N . THR A 1 699 ? 41.219 -3.346 71.062 1 15.55 699 THR A N 1
ATOM 5303 C CA . THR A 1 699 ? 42.062 -4.215 71.875 1 15.55 699 THR A CA 1
ATOM 5304 C C . THR A 1 699 ? 43.031 -4.996 71 1 15.55 699 THR A C 1
ATOM 5306 O O . THR A 1 699 ? 42.875 -5.059 69.812 1 15.55 699 THR A O 1
ATOM 5309 N N . SER A 1 700 ? 43.406 -6.359 71.562 1 14.86 700 SER A N 1
ATOM 5310 C CA . SER A 1 700 ? 44.5 -7.273 71.875 1 14.86 700 SER A CA 1
ATOM 5311 C C . SER A 1 700 ? 44.781 -8.234 70.75 1 14.86 700 SER A C 1
ATOM 5313 O O . SER A 1 700 ? 45.906 -8.367 70.312 1 14.86 700 SER A O 1
ATOM 5315 N N . SER A 1 701 ? 44.469 -9.734 70.812 1 15.54 701 SER A N 1
ATOM 5316 C CA . SER A 1 701 ? 45.469 -10.742 71.125 1 15.54 701 SER A CA 1
ATOM 5317 C C . SER A 1 701 ? 46.156 -11.227 69.812 1 15.54 701 SER A C 1
ATOM 5319 O O . SER A 1 701 ? 45.656 -10.969 68.75 1 15.54 701 SER A O 1
ATOM 5321 N N . THR A 1 702 ? 46.594 -12.695 69.75 1 14.73 702 THR A N 1
ATOM 5322 C CA . THR A 1 702 ? 47.75 -13.555 69.875 1 14.73 702 THR A CA 1
ATOM 5323 C C . THR A 1 702 ? 48.031 -14.242 68.5 1 14.73 702 THR A C 1
ATOM 5325 O O . THR A 1 702 ? 49.156 -14.289 68.062 1 14.73 702 THR A O 1
ATOM 5328 N N . GLU A 1 703 ? 47.5 -15.594 68.125 1 15.39 703 GLU A N 1
ATOM 5329 C CA . GLU A 1 703 ? 48.469 -16.672 68.062 1 15.39 703 GLU A CA 1
ATOM 5330 C C . GLU A 1 703 ? 49.25 -16.609 66.75 1 15.39 703 GLU A C 1
ATOM 5332 O O . GLU A 1 703 ? 48.812 -15.992 65.812 1 15.39 703 GLU A O 1
ATOM 5337 N N . ARG A 1 704 ? 50.062 -17.859 66.438 1 15.15 704 ARG A N 1
ATOM 5338 C CA . ARG A 1 704 ? 51.344 -18.547 66.375 1 15.15 704 ARG A CA 1
ATOM 5339 C C . ARG A 1 704 ? 51.75 -18.828 64.938 1 15.15 704 ARG A C 1
ATOM 5341 O O . ARG A 1 704 ? 50.969 -18.562 64 1 15.15 704 ARG A O 1
ATOM 5348 N N . ALA A 1 705 ? 52 -20.266 64.75 1 14.09 705 ALA A N 1
ATOM 5349 C CA . ALA A 1 705 ? 53.188 -21.062 64.438 1 14.09 705 ALA A CA 1
ATOM 5350 C C . ALA A 1 705 ? 53.281 -21.391 62.969 1 14.09 705 ALA A C 1
ATOM 5352 O O . ALA A 1 705 ? 54.344 -21.203 62.344 1 14.09 705 ALA A O 1
ATOM 5353 N N . ALA A 1 706 ? 52.656 -22.625 62.531 1 15.25 706 ALA A N 1
ATOM 5354 C CA . ALA A 1 706 ? 53.562 -23.719 62.219 1 15.25 706 ALA A CA 1
ATOM 5355 C C . ALA A 1 706 ? 54.094 -23.609 60.812 1 15.25 706 ALA A C 1
ATOM 5357 O O . ALA A 1 706 ? 53.5 -22.938 59.969 1 15.25 706 ALA A O 1
ATOM 5358 N N . SER A 1 707 ? 54.969 -24.688 60.406 1 14.55 707 SER A N 1
ATOM 5359 C CA . SER A 1 707 ? 56.25 -25.156 59.938 1 14.55 707 SER A CA 1
ATOM 5360 C C . SER A 1 707 ? 56.219 -25.484 58.438 1 14.55 707 SER A C 1
ATOM 5362 O O . SER A 1 707 ? 57.031 -25 57.656 1 14.55 707 SER A O 1
ATOM 5364 N N . PRO A 1 708 ? 55.781 -26.859 58.219 1 14.91 708 PRO A N 1
ATOM 5365 C CA . PRO A 1 708 ? 56.875 -27.719 57.781 1 14.91 708 PRO A CA 1
ATOM 5366 C C . PRO A 1 708 ? 57.094 -27.703 56.281 1 14.91 708 PRO A C 1
ATOM 5368 O O . PRO A 1 708 ? 58.219 -27.469 55.812 1 14.91 708 PRO A O 1
ATOM 5371 N N . PRO A 1 709 ? 56.5 -28.844 55.656 1 15.22 709 PRO A N 1
ATOM 5372 C CA . PRO A 1 709 ? 57.406 -29.922 55.219 1 15.22 709 PRO A CA 1
ATOM 5373 C C . PRO A 1 709 ? 57.875 -29.734 53.781 1 15.22 709 PRO A C 1
ATOM 5375 O O . PRO A 1 709 ? 57.344 -28.891 53.062 1 15.22 709 PRO A O 1
ATOM 5378 N N . LYS A 1 710 ? 57.469 -30.922 53 1 15.87 710 LYS A N 1
ATOM 5379 C CA . LYS A 1 710 ? 58.406 -31.922 52.438 1 15.87 710 LYS A CA 1
ATOM 5380 C C . LYS A 1 710 ? 58.875 -31.516 51.062 1 15.87 710 LYS A C 1
ATOM 5382 O O . LYS A 1 710 ? 58.25 -30.672 50.406 1 15.87 710 LYS A O 1
ATOM 5387 N N . ARG A 1 711 ? 58.938 -32.625 50.188 1 14.8 711 ARG A N 1
ATOM 5388 C CA . ARG A 1 711 ? 60.031 -33.438 49.594 1 14.8 711 ARG A CA 1
ATOM 5389 C C . ARG A 1 711 ? 60.219 -33.094 48.125 1 14.8 711 ARG A C 1
ATOM 5391 O O . ARG A 1 711 ? 61.344 -32.844 47.688 1 14.8 711 ARG A O 1
ATOM 5398 N N . LYS A 1 712 ? 59.625 -34.125 47.312 1 16.2 712 LYS A N 1
ATOM 5399 C CA . LYS A 1 712 ? 60.406 -35.062 46.5 1 16.2 712 LYS A CA 1
ATOM 5400 C C . LYS A 1 712 ? 60.844 -34.406 45.188 1 16.2 712 LYS A C 1
ATOM 5402 O O . LYS A 1 712 ? 60.188 -33.5 44.688 1 16.2 712 LYS A O 1
ATOM 5407 N N . HIS A 1 713 ? 61.406 -35.375 44.375 1 15.27 713 HIS A N 1
ATOM 5408 C CA . HIS A 1 713 ? 62.625 -35.625 43.656 1 15.27 713 HIS A CA 1
ATOM 5409 C C . HIS A 1 713 ? 62.531 -35.094 42.219 1 15.27 713 HIS A C 1
ATOM 5411 O O . HIS A 1 713 ? 63.406 -34.312 41.781 1 15.27 713 HIS A O 1
ATOM 5417 N N . GLU A 1 714 ? 62.25 -36.188 41.312 1 15.85 714 GLU A N 1
ATOM 5418 C CA . GLU A 1 714 ? 63.312 -36.719 40.438 1 15.85 714 GLU A CA 1
ATOM 5419 C C . GLU A 1 714 ? 63.281 -36.031 39.062 1 15.85 714 GLU A C 1
ATOM 5421 O O . GLU A 1 714 ? 62.312 -35.312 38.75 1 15.85 714 GLU A O 1
ATOM 5426 N N . GLY A 1 715 ? 63.094 -37.062 38 1 15.59 715 GLY A N 1
ATOM 5427 C CA . GLY A 1 715 ? 64.188 -37.438 37.094 1 15.59 715 GLY A CA 1
ATOM 5428 C C . GLY A 1 715 ? 64.188 -36.625 35.812 1 15.59 715 GLY A C 1
ATOM 5429 O O . GLY A 1 715 ? 65.062 -35.781 35.625 1 15.59 715 GLY A O 1
ATOM 5430 N N . THR A 1 716 ? 63.469 -37.344 34.812 1 15.9 716 THR A N 1
ATOM 5431 C CA . THR A 1 716 ? 64.25 -38 33.75 1 15.9 716 THR A CA 1
ATOM 5432 C C . THR A 1 716 ? 64.562 -37.031 32.625 1 15.9 716 THR A C 1
ATOM 5434 O O . THR A 1 716 ? 64.062 -35.906 32.594 1 15.9 716 THR A O 1
ATOM 5437 N N . ASP A 1 717 ? 64.062 -37.531 31.422 1 16.39 717 ASP A N 1
ATOM 5438 C CA . ASP A 1 717 ? 64.812 -38.094 30.312 1 16.39 717 ASP A CA 1
ATOM 5439 C C . ASP A 1 717 ? 65.25 -37.031 29.344 1 16.39 717 ASP A C 1
ATOM 5441 O O . ASP A 1 717 ? 64.75 -35.906 29.359 1 16.39 717 ASP A O 1
ATOM 5445 N N . VAL A 1 718 ? 65 -37.469 28.062 1 17.73 718 VAL A N 1
ATOM 5446 C CA . VAL A 1 718 ? 65.875 -37.875 26.984 1 17.73 718 VAL A CA 1
ATOM 5447 C C . VAL A 1 718 ? 66.312 -36.656 26.188 1 17.73 718 VAL A C 1
ATOM 5449 O O . VAL A 1 718 ? 65.625 -35.625 26.188 1 17.73 718 VAL A O 1
ATOM 5452 N N . PRO A 1 719 ? 67.25 -37.125 25.344 1 15.6 719 PRO A N 1
ATOM 5453 C CA . PRO A 1 719 ? 68.5 -36.656 24.703 1 15.6 719 PRO A CA 1
ATOM 5454 C C . PRO A 1 719 ? 68.25 -35.625 23.594 1 15.6 719 PRO A C 1
ATOM 5456 O O . PRO A 1 719 ? 69.125 -34.781 23.359 1 15.6 719 PRO A O 1
ATOM 5459 N N . ILE A 1 720 ? 67 -35.875 22.875 1 16.83 720 ILE A N 1
ATOM 5460 C CA . ILE A 1 720 ? 67.25 -36.219 21.469 1 16.83 720 ILE A CA 1
ATOM 5461 C C . ILE A 1 720 ? 68.062 -35.094 20.781 1 16.83 720 ILE A C 1
ATOM 5463 O O . ILE A 1 720 ? 67.75 -33.906 21.031 1 16.83 720 ILE A O 1
ATOM 5467 N N . ASN A 1 721 ? 68.75 -35.625 19.859 1 16.3 721 ASN A N 1
ATOM 5468 C CA . ASN A 1 721 ? 69.938 -35.625 19.078 1 16.3 721 ASN A CA 1
ATOM 5469 C C . ASN A 1 721 ? 70.062 -34.344 18.219 1 16.3 721 ASN A C 1
ATOM 5471 O O . ASN A 1 721 ? 69.062 -33.625 18.078 1 16.3 721 ASN A O 1
ATOM 5475 N N . PRO A 1 722 ? 70.312 -34.719 16.969 1 16 722 PRO A N 1
ATOM 5476 C CA . PRO A 1 722 ? 71.5 -34.531 16.109 1 16 722 PRO A CA 1
ATOM 5477 C C . PRO A 1 722 ? 71.438 -33.312 15.227 1 16 722 PRO A C 1
ATOM 5479 O O . PRO A 1 722 ? 70.312 -32.812 14.938 1 16 722 PRO A O 1
ATOM 5482 N N . LYS A 1 723 ? 72.438 -32.594 15.219 1 15 723 LYS A N 1
ATOM 5483 C CA . LYS A 1 723 ? 73.062 -31.531 14.422 1 15 723 LYS A CA 1
ATOM 5484 C C . LYS A 1 723 ? 72.938 -31.844 12.93 1 15 723 LYS A C 1
ATOM 5486 O O . LYS A 1 723 ? 73.562 -31.172 12.102 1 15 723 LYS A O 1
ATOM 5491 N N . ARG A 1 724 ? 72.25 -33.125 12.75 1 15.13 724 ARG A N 1
ATOM 5492 C CA . ARG A 1 724 ? 72.938 -33.531 11.539 1 15.13 724 ARG A CA 1
ATOM 5493 C C . ARG A 1 724 ? 73.188 -32.344 10.602 1 15.13 724 ARG A C 1
ATOM 5495 O O . ARG A 1 724 ? 72.375 -31.375 10.641 1 15.13 724 ARG A O 1
ATOM 5502 N N . GLN A 1 725 ? 73 -32.75 9.391 1 15.76 725 GLN A N 1
ATOM 5503 C CA . GLN A 1 725 ? 73.875 -32.969 8.25 1 15.76 725 GLN A CA 1
ATOM 5504 C C . GLN A 1 725 ? 74.062 -31.703 7.41 1 15.76 725 GLN A C 1
ATOM 5506 O O . GLN A 1 725 ? 73.312 -30.766 7.555 1 15.76 725 GLN A O 1
ATOM 5511 N N . GLU A 1 726 ? 74.125 -31.969 6.086 1 14.91 726 GLU A N 1
ATOM 5512 C CA . GLU A 1 726 ? 75.062 -31.938 4.965 1 14.91 726 GLU A CA 1
ATOM 5513 C C . GLU A 1 726 ? 74.938 -30.609 4.219 1 14.91 726 GLU A C 1
ATOM 5515 O O . GLU A 1 726 ? 74.188 -29.734 4.586 1 14.91 726 GLU A O 1
ATOM 5520 N N . LEU A 1 727 ? 74.812 -30.766 2.898 1 15.3 727 LEU A N 1
ATOM 5521 C CA . LEU A 1 727 ? 75.75 -30.609 1.817 1 15.3 727 LEU A CA 1
ATOM 5522 C C . LEU A 1 727 ? 75.688 -29.188 1.243 1 15.3 727 LEU A C 1
ATOM 5524 O O . LEU A 1 727 ? 76.688 -28.516 1.137 1 15.3 727 LEU A O 1
ATOM 5528 N N . GLU A 1 728 ? 75.5 -29.234 -0.069 1 14.55 728 GLU A N 1
ATOM 5529 C CA . GLU A 1 728 ? 76.312 -28.875 -1.244 1 14.55 728 GLU A CA 1
ATOM 5530 C C . GLU A 1 728 ? 75.938 -27.484 -1.746 1 14.55 728 GLU A C 1
ATOM 5532 O O . GLU A 1 728 ? 74.75 -27.172 -1.936 1 14.55 728 GLU A O 1
ATOM 5537 N N . LYS A 1 729 ? 76.812 -26.609 -1.521 1 13.73 729 LYS A N 1
ATOM 5538 C CA . LYS A 1 729 ? 77 -25.234 -1.945 1 13.73 729 LYS A CA 1
ATOM 5539 C C . LYS A 1 729 ? 76.688 -25.047 -3.418 1 13.73 729 LYS A C 1
ATOM 5541 O O . LYS A 1 729 ? 76.75 -23.953 -3.961 1 13.73 729 LYS A O 1
ATOM 5546 N N . THR A 1 730 ? 76.562 -26.188 -4.25 1 12.78 730 THR A N 1
ATOM 5547 C CA . THR A 1 730 ? 77.312 -25.844 -5.426 1 12.78 730 THR A CA 1
ATOM 5548 C C . THR A 1 730 ? 76.812 -24.578 -6.082 1 12.78 730 THR A C 1
ATOM 5550 O O . THR A 1 730 ? 77.562 -23.703 -6.492 1 12.78 730 THR A O 1
ATOM 5553 N N . GLU A 1 731 ? 75.562 -24.766 -6.539 1 14.56 731 GLU A N 1
ATOM 5554 C CA . GLU A 1 731 ? 75.625 -24.578 -7.984 1 14.56 731 GLU A CA 1
ATOM 5555 C C . GLU A 1 731 ? 76 -23.141 -8.344 1 14.56 731 GLU A C 1
ATOM 5557 O O . GLU A 1 731 ? 75.562 -22.203 -7.672 1 14.56 731 GLU A O 1
ATOM 5562 N N . PRO A 1 732 ? 76.625 -23.062 -9.617 1 14.49 732 PRO A N 1
ATOM 5563 C CA . PRO A 1 732 ? 77.625 -22.281 -10.344 1 14.49 732 PRO A CA 1
ATOM 5564 C C . PRO A 1 732 ? 77.188 -20.844 -10.57 1 14.49 732 PRO A C 1
ATOM 5566 O O . PRO A 1 732 ? 77.938 -19.906 -10.219 1 14.49 732 PRO A O 1
ATOM 5569 N N . ALA A 1 733 ? 76.75 -20.812 -11.812 1 14.09 733 ALA A N 1
ATOM 5570 C CA . ALA A 1 733 ? 77.375 -20.156 -12.945 1 14.09 733 ALA A CA 1
ATOM 5571 C C . ALA A 1 733 ? 77.062 -18.672 -12.992 1 14.09 733 ALA A C 1
ATOM 5573 O O . ALA A 1 733 ? 77.938 -17.828 -13.008 1 14.09 733 ALA A O 1
ATOM 5574 N N . ALA A 1 734 ? 76.312 -18.484 -14.211 1 14.36 734 ALA A N 1
ATOM 5575 C CA . ALA A 1 734 ? 76.875 -17.672 -15.312 1 14.36 734 ALA A CA 1
ATOM 5576 C C . ALA A 1 734 ? 76.438 -16.203 -15.164 1 14.36 734 ALA A C 1
ATOM 5578 O O . ALA A 1 734 ? 75.25 -15.914 -14.891 1 14.36 734 ALA A O 1
ATOM 5579 N N . ALA A 1 735 ? 77.375 -15.461 -14.984 1 14.73 735 ALA A N 1
ATOM 5580 C CA . ALA A 1 735 ? 77.688 -14.031 -14.992 1 14.73 735 ALA A CA 1
ATOM 5581 C C . ALA A 1 735 ? 76.875 -13.305 -16.062 1 14.73 735 ALA A C 1
ATOM 5583 O O . ALA A 1 735 ? 76.188 -12.336 -15.773 1 14.73 735 ALA A O 1
ATOM 5584 N N . SER A 1 736 ? 77.688 -12.797 -16.844 1 13.84 736 SER A N 1
ATOM 5585 C CA . SER A 1 736 ? 78.25 -11.531 -17.344 1 13.84 736 SER A CA 1
ATOM 5586 C C . SER A 1 736 ? 77.812 -11.297 -18.797 1 13.84 736 SER A C 1
ATOM 5588 O O . SER A 1 736 ? 78.312 -10.375 -19.438 1 13.84 736 SER A O 1
ATOM 5590 N N . ALA A 1 737 ? 77.062 -12.273 -19.547 1 13.64 737 ALA A N 1
ATOM 5591 C CA . ALA A 1 737 ? 77.5 -12.188 -20.922 1 13.64 737 ALA A CA 1
ATOM 5592 C C . ALA A 1 737 ? 77.562 -10.742 -21.406 1 13.64 737 ALA A C 1
ATOM 5594 O O . ALA A 1 737 ? 78.562 -10.281 -21.938 1 13.64 737 ALA A O 1
ATOM 5595 N N . SER A 1 738 ? 76.875 -10.672 -22.625 1 13.95 738 SER A N 1
ATOM 5596 C CA . SER A 1 738 ? 77.25 -10.398 -23.984 1 13.95 738 SER A CA 1
ATOM 5597 C C . SER A 1 738 ? 77.562 -8.914 -24.188 1 13.95 738 SER A C 1
ATOM 5599 O O . SER A 1 738 ? 77.188 -8.086 -23.359 1 13.95 738 SER A O 1
ATOM 5601 N N . VAL A 1 739 ? 77.25 -8.523 -25.641 1 14.16 739 VAL A N 1
ATOM 5602 C CA . VAL A 1 739 ? 77.875 -8.109 -26.891 1 14.16 739 VAL A CA 1
ATOM 5603 C C . VAL A 1 739 ? 78 -6.582 -26.938 1 14.16 739 VAL A C 1
ATOM 5605 O O . VAL A 1 739 ? 77.188 -5.887 -26.25 1 14.16 739 VAL A O 1
ATOM 5608 N N . THR A 1 740 ? 78.812 -6.07 -28.047 1 13.94 740 THR A N 1
ATOM 5609 C CA . THR A 1 740 ? 79.75 -5.223 -28.766 1 13.94 740 THR A CA 1
ATOM 5610 C C . THR A 1 740 ? 79.062 -3.939 -29.25 1 13.94 740 THR A C 1
ATOM 5612 O O . THR A 1 740 ? 79.562 -2.84 -29 1 13.94 740 THR A O 1
ATOM 5615 N N . ALA A 1 741 ? 78.75 -3.824 -30.672 1 13.95 741 ALA A N 1
ATOM 5616 C CA . ALA A 1 741 ? 79.5 -3.127 -31.734 1 13.95 741 ALA A CA 1
ATOM 5617 C C . ALA A 1 741 ? 79.062 -1.658 -31.797 1 13.95 741 ALA A C 1
ATOM 5619 O O . ALA A 1 741 ? 78.062 -1.271 -31.281 1 13.95 741 ALA A O 1
ATOM 5620 N N . LEU A 1 742 ? 79.312 -0.986 -33.156 1 13.62 742 LEU A N 1
ATOM 5621 C CA . LEU A 1 742 ? 80.062 -0.048 -33.969 1 13.62 742 LEU A CA 1
ATOM 5622 C C . LEU A 1 742 ? 79.25 1.203 -34.281 1 13.62 742 LEU A C 1
ATOM 5624 O O . LEU A 1 742 ? 79.812 2.318 -34.219 1 13.62 742 LEU A O 1
ATOM 5628 N N . GLN A 1 743 ? 78.062 1.246 -35.094 1 13.7 743 GLN A N 1
ATOM 5629 C CA . GLN A 1 743 ? 78.312 1.879 -36.406 1 13.7 743 GLN A CA 1
ATOM 5630 C C . GLN A 1 743 ? 78.312 3.398 -36.25 1 13.7 743 GLN A C 1
ATOM 5632 O O . GLN A 1 743 ? 77.75 3.961 -35.312 1 13.7 743 GLN A O 1
ATOM 5637 N N . THR A 1 744 ? 78.75 4.062 -37.5 1 13.93 744 THR A N 1
ATOM 5638 C CA . THR A 1 744 ? 79.5 5.098 -38.25 1 13.93 744 THR A CA 1
ATOM 5639 C C . THR A 1 744 ? 78.688 6.406 -38.219 1 13.93 744 THR A C 1
ATOM 5641 O O . THR A 1 744 ? 77.5 6.422 -37.875 1 13.93 744 THR A O 1
ATOM 5644 N N . LYS A 1 745 ? 79.062 7.41 -39.344 1 14.16 745 LYS A N 1
ATOM 5645 C CA . LYS A 1 745 ? 79.625 8.703 -39.688 1 14.16 745 LYS A CA 1
ATOM 5646 C C . LYS A 1 745 ? 78.562 9.719 -40 1 14.16 745 LYS A C 1
ATOM 5648 O O . LYS A 1 745 ? 78.625 10.852 -39.531 1 14.16 745 LYS A O 1
ATOM 5653 N N . GLY A 1 746 ? 78 9.727 -41.406 1 13.52 746 GLY A N 1
ATOM 5654 C CA . GLY A 1 746 ? 78.375 10.766 -42.344 1 13.52 746 GLY A CA 1
ATOM 5655 C C . GLY A 1 746 ? 77.562 12.039 -42.188 1 13.52 746 GLY A C 1
ATOM 5656 O O . GLY A 1 746 ? 77.062 12.336 -41.094 1 13.52 746 GLY A O 1
ATOM 5657 N N . GLY A 1 747 ? 76.812 12.391 -43.375 1 14.01 747 GLY A N 1
ATOM 5658 C CA . GLY A 1 747 ? 77.062 13.445 -44.375 1 14.01 747 GLY A CA 1
ATOM 5659 C C . GLY A 1 747 ? 76.375 14.742 -44.031 1 14.01 747 GLY A C 1
ATOM 5660 O O . GLY A 1 747 ? 75.562 14.789 -43.094 1 14.01 747 GLY A O 1
ATOM 5661 N N . GLU A 1 748 ? 76.188 15.578 -45.219 1 14.37 748 GLU A N 1
ATOM 5662 C CA . GLU A 1 748 ? 76.438 16.859 -45.875 1 14.37 748 GLU A CA 1
ATOM 5663 C C . GLU A 1 748 ? 75.375 17.875 -45.562 1 14.37 748 GLU A C 1
ATOM 5665 O O . GLU A 1 748 ? 74.25 17.516 -45.125 1 14.37 748 GLU A O 1
ATOM 5670 N N . LYS A 1 749 ? 75.625 19.125 -46.188 1 13.97 749 LYS A N 1
ATOM 5671 C CA . LYS A 1 749 ? 75.625 20.562 -46.344 1 13.97 749 LYS A CA 1
ATOM 5672 C C . LYS A 1 749 ? 74.312 21.078 -46.875 1 13.97 749 LYS A C 1
ATOM 5674 O O . LYS A 1 749 ? 73.938 22.234 -46.625 1 13.97 749 LYS A O 1
ATOM 5679 N N . GLY A 1 750 ? 73.75 20.391 -48.062 1 13.65 750 GLY A N 1
ATOM 5680 C CA . GLY A 1 750 ? 73.625 21.344 -49.156 1 13.65 750 GLY A CA 1
ATOM 5681 C C . GLY A 1 750 ? 72.625 22.469 -48.844 1 13.65 750 GLY A C 1
ATOM 5682 O O . GLY A 1 750 ? 71.875 22.391 -47.906 1 13.65 750 GLY A O 1
ATOM 5683 N N . VAL A 1 751 ? 72.125 23.062 -50.062 1 14.02 751 VAL A N 1
ATOM 5684 C CA . VAL A 1 751 ? 72.125 24.281 -50.844 1 14.02 751 VAL A CA 1
ATOM 5685 C C . VAL A 1 751 ? 70.812 25.047 -50.562 1 14.02 751 VAL A C 1
ATOM 5687 O O . VAL A 1 751 ? 70.875 26.234 -50.219 1 14.02 751 VAL A O 1
ATOM 5690 N N . GLU A 1 752 ? 69.938 25.25 -51.719 1 13.87 752 GLU A N 1
ATOM 5691 C CA . GLU A 1 752 ? 69.75 26.406 -52.594 1 13.87 752 GLU A CA 1
ATOM 5692 C C . GLU A 1 752 ? 68.562 27.25 -52.188 1 13.87 752 GLU A C 1
ATOM 5694 O O . GLU A 1 752 ? 68.688 28.453 -51.969 1 13.87 752 GLU A O 1
ATOM 5699 N N . GLN A 1 753 ? 67.5 27.5 -53.25 1 13.42 753 GLN A N 1
ATOM 5700 C CA . GLN A 1 753 ? 67.312 28.641 -54.156 1 13.42 753 GLN A CA 1
ATOM 5701 C C . GLN A 1 753 ? 66.062 29.469 -53.688 1 13.42 753 GLN A C 1
ATOM 5703 O O . GLN A 1 753 ? 66.188 30.688 -53.5 1 13.42 753 GLN A O 1
ATOM 5708 N N . GLN A 1 754 ? 64.938 29.703 -54.625 1 13.18 754 GLN A N 1
ATOM 5709 C CA . GLN A 1 754 ? 64.688 30.828 -55.531 1 13.18 754 GLN A CA 1
ATOM 5710 C C . GLN A 1 754 ? 63.562 31.703 -54.969 1 13.18 754 GLN A C 1
ATOM 5712 O O . GLN A 1 754 ? 63.719 32.906 -54.844 1 13.18 754 GLN A O 1
ATOM 5717 N N . GLU A 1 755 ? 62.438 32.125 -55.906 1 13.01 755 GLU A N 1
ATOM 5718 C CA . GLU A 1 755 ? 62.219 33.312 -56.719 1 13.01 755 GLU A CA 1
ATOM 5719 C C . GLU A 1 755 ? 61.094 34.188 -56.094 1 13.01 755 GLU A C 1
ATOM 5721 O O . GLU A 1 755 ? 61.312 35.375 -55.875 1 13.01 755 GLU A O 1
ATOM 5726 N N . GLU A 1 756 ? 59.938 34.688 -56.938 1 13.24 756 GLU A N 1
ATOM 5727 C CA . GLU A 1 756 ? 59.719 35.938 -57.656 1 13.24 756 GLU A CA 1
ATOM 5728 C C . GLU A 1 756 ? 58.656 36.781 -56.969 1 13.24 756 GLU A C 1
ATOM 5730 O O . GLU A 1 756 ? 57.875 36.281 -56.188 1 13.24 756 GLU A O 1
ATOM 5735 N N . SER A 1 757 ? 57.781 37.656 -57.844 1 13.29 757 SER A N 1
ATOM 5736 C CA . SER A 1 757 ? 57.656 39.062 -58.25 1 13.29 757 SER A CA 1
ATOM 5737 C C . SER A 1 757 ? 56.438 39.719 -57.562 1 13.29 757 SER A C 1
ATOM 5739 O O . SER A 1 757 ? 56.562 40.781 -56.938 1 13.29 757 SER A O 1
ATOM 5741 N N . ASP A 1 758 ? 55.344 40.5 -58.438 1 12.8 758 ASP A N 1
ATOM 5742 C CA . ASP A 1 758 ? 55.25 41.906 -58.812 1 12.8 758 ASP A CA 1
ATOM 5743 C C . ASP A 1 758 ? 54.062 42.594 -58.125 1 12.8 758 ASP A C 1
ATOM 5745 O O . ASP A 1 758 ? 54.219 43.688 -57.562 1 12.8 758 ASP A O 1
ATOM 5749 N N . SER A 1 759 ? 52.719 42.844 -58.844 1 13.27 759 SER A N 1
ATOM 5750 C CA . SER A 1 759 ? 52.438 44.156 -59.438 1 13.27 759 SER A CA 1
ATOM 5751 C C . SER A 1 759 ? 51.594 45 -58.469 1 13.27 759 SER A C 1
ATOM 5753 O O . SER A 1 759 ? 50.969 44.5 -57.562 1 13.27 759 SER A O 1
ATOM 5755 N N . ASP A 1 760 ? 50.75 46.219 -59.062 1 13.34 760 ASP A N 1
ATOM 5756 C CA . ASP A 1 760 ? 50.75 47.656 -59.188 1 13.34 760 ASP A CA 1
ATOM 5757 C C . ASP A 1 760 ? 49.594 48.281 -58.406 1 13.34 760 ASP A C 1
ATOM 5759 O O . ASP A 1 760 ? 49.812 49.188 -57.594 1 13.34 760 ASP A O 1
ATOM 5763 N N . ASP A 1 761 ? 48.438 49 -59.125 1 13.49 761 ASP A N 1
ATOM 5764 C CA . ASP A 1 761 ? 48.312 50.438 -59.406 1 13.49 761 ASP A CA 1
ATOM 5765 C C . ASP A 1 761 ? 47.312 51.125 -58.5 1 13.49 761 ASP A C 1
ATOM 5767 O O . ASP A 1 761 ? 46.531 50.438 -57.812 1 13.49 761 ASP A O 1
ATOM 5771 N N . ASP A 1 762 ? 46.219 52.062 -59.062 1 13.98 762 ASP A N 1
ATOM 5772 C CA . ASP A 1 762 ? 46.188 53.5 -59.219 1 13.98 762 ASP A CA 1
ATOM 5773 C C . ASP A 1 762 ? 45.125 54.094 -58.312 1 13.98 762 ASP A C 1
ATOM 5775 O O . ASP A 1 762 ? 45.406 54.969 -57.469 1 13.98 762 ASP A O 1
ATOM 5779 N N . GLY A 1 763 ? 43.906 54.906 -58.875 1 14.02 763 GLY A N 1
ATOM 5780 C CA . GLY A 1 763 ? 43.75 56.344 -59.031 1 14.02 763 GLY A CA 1
ATOM 5781 C C . GLY A 1 763 ? 42.781 56.969 -58.031 1 14.02 763 GLY A C 1
ATOM 5782 O O . GLY A 1 763 ? 42.156 56.25 -57.25 1 14.02 763 GLY A O 1
ATOM 5783 N N . SER A 1 764 ? 41.719 57.938 -58.5 1 14.7 764 SER A N 1
ATOM 5784 C CA . SER A 1 764 ? 41.594 59.406 -58.562 1 14.7 764 SER A CA 1
ATOM 5785 C C . SER A 1 764 ? 40.469 59.906 -57.688 1 14.7 764 SER A C 1
ATOM 5787 O O . SER A 1 764 ? 40.656 60.781 -56.844 1 14.7 764 SER A O 1
ATOM 5789 N N . VAL A 1 765 ? 39.062 60.094 -58.156 1 15.09 765 VAL A N 1
ATOM 5790 C CA . VAL A 1 765 ? 38.562 61.375 -58.625 1 15.09 765 VAL A CA 1
ATOM 5791 C C . VAL A 1 765 ? 37.719 62.062 -57.531 1 15.09 765 VAL A C 1
ATOM 5793 O O . VAL A 1 765 ? 37.219 61.375 -56.625 1 15.09 765 VAL A O 1
ATOM 5796 N N . HIS A 1 766 ? 37.188 63.5 -57.719 1 15.3 766 HIS A N 1
ATOM 5797 C CA . HIS A 1 766 ? 37.031 64.875 -57.281 1 15.3 766 HIS A CA 1
ATOM 5798 C C . HIS A 1 766 ? 35.625 65.125 -56.75 1 15.3 766 HIS A C 1
ATOM 5800 O O . HIS A 1 766 ? 35.438 65.688 -55.688 1 15.3 766 HIS A O 1
ATOM 5806 N N . LEU A 1 767 ? 34.469 65.062 -57.531 1 14.89 767 LEU A N 1
ATOM 5807 C CA . LEU A 1 767 ? 33.844 66.312 -57.938 1 14.89 767 LEU A CA 1
ATOM 5808 C C . LEU A 1 767 ? 32.875 66.812 -56.875 1 14.89 767 LEU A C 1
ATOM 5810 O O . LEU A 1 767 ? 32.406 66 -56.062 1 14.89 767 LEU A O 1
ATOM 5814 N N . ASN A 1 768 ? 31.859 67.75 -57.25 1 14.8 768 ASN A N 1
ATOM 5815 C CA . ASN A 1 768 ? 31.391 69.188 -57.188 1 14.8 768 ASN A CA 1
ATOM 5816 C C . ASN A 1 768 ? 30.062 69.25 -56.438 1 14.8 768 ASN A C 1
ATOM 5818 O O . ASN A 1 768 ? 29.906 70.062 -55.531 1 14.8 768 ASN A O 1
ATOM 5822 N N . MET A 1 769 ? 28.844 69 -57.062 1 15.65 769 MET A N 1
ATOM 5823 C CA . MET A 1 769 ? 28 70.062 -57.5 1 15.65 769 MET A CA 1
ATOM 5824 C C . MET A 1 769 ? 27.047 70.562 -56.406 1 15.65 769 MET A C 1
ATOM 5826 O O . MET A 1 769 ? 26.766 69.812 -55.469 1 15.65 769 MET A O 1
ATOM 5830 N N . GLU A 1 770 ? 26.078 71.5 -56.75 1 15.25 770 GLU A N 1
ATOM 5831 C CA . GLU A 1 770 ? 25.516 72.812 -56.656 1 15.25 770 GLU A CA 1
ATOM 5832 C C . GLU A 1 770 ? 24.203 72.812 -55.906 1 15.25 770 GLU A C 1
ATOM 5834 O O . GLU A 1 770 ? 24 73.625 -55 1 15.25 770 GLU A O 1
ATOM 5839 N N . LEU A 1 771 ? 23.078 72.625 -56.562 1 15.42 771 LEU A N 1
ATOM 5840 C CA . LEU A 1 771 ? 22.156 73.688 -56.844 1 15.42 771 LEU A CA 1
ATOM 5841 C C . LEU A 1 771 ? 21.172 73.938 -55.688 1 15.42 771 LEU A C 1
ATOM 5843 O O . LEU A 1 771 ? 21.062 73.062 -54.812 1 15.42 771 LEU A O 1
ATOM 5847 N N . ASP A 1 772 ? 19.891 73.875 -55.969 1 15.62 772 ASP A N 1
ATOM 5848 C CA . ASP A 1 772 ? 18.969 75 -56.156 1 15.62 772 ASP A CA 1
ATOM 5849 C C . ASP A 1 772 ? 18.078 75.188 -54.938 1 15.62 772 ASP A C 1
ATOM 5851 O O . ASP A 1 772 ? 17.953 74.312 -54.094 1 15.62 772 ASP A O 1
ATOM 5855 N N . ASP A 1 773 ? 16.766 75.312 -55.156 1 15.88 773 ASP A N 1
ATOM 5856 C CA . ASP A 1 773 ? 15.891 76.5 -55.25 1 15.88 773 ASP A CA 1
ATOM 5857 C C . ASP A 1 773 ? 15.031 76.625 -54 1 15.88 773 ASP A C 1
ATOM 5859 O O . ASP A 1 773 ? 14.984 77.688 -53.406 1 15.88 773 ASP A O 1
ATOM 5863 N N . ASP A 1 774 ? 13.742 76.562 -54.125 1 16.11 774 ASP A N 1
ATOM 5864 C CA . ASP A 1 774 ? 12.812 77.688 -54.031 1 16.11 774 ASP A CA 1
ATOM 5865 C C . ASP A 1 774 ? 12.219 77.812 -52.625 1 16.11 774 ASP A C 1
ATOM 5867 O O . ASP A 1 774 ? 12.289 76.875 -51.844 1 16.11 774 ASP A O 1
ATOM 5871 N N . GLU A 1 775 ? 10.922 77.938 -52.531 1 16.25 775 GLU A N 1
ATOM 5872 C CA . GLU A 1 775 ? 10.125 79.125 -52.219 1 16.25 775 GLU A CA 1
ATOM 5873 C C . GLU A 1 775 ? 9.719 79.188 -50.75 1 16.25 775 GLU A C 1
ATOM 5875 O O . GLU A 1 775 ? 9.836 78.188 -50.062 1 16.25 775 GLU A O 1
ATOM 5880 N N . GLU A 1 776 ? 8.477 79.312 -50.5 1 16.45 776 GLU A N 1
ATOM 5881 C CA . GLU A 1 776 ? 7.812 80.562 -50.031 1 16.45 776 GLU A CA 1
ATOM 5882 C C . GLU A 1 776 ? 7.555 80.5 -48.531 1 16.45 776 GLU A C 1
ATOM 5884 O O . GLU A 1 776 ? 7.91 81.438 -47.812 1 16.45 776 GLU A O 1
ATOM 5889 N N . GLU A 1 777 ? 6.375 80.312 -48.125 1 17.31 777 GLU A N 1
ATOM 5890 C CA . GLU A 1 777 ? 5.625 81.438 -47.594 1 17.31 777 GLU A CA 1
ATOM 5891 C C . GLU A 1 777 ? 5.863 81.562 -46.094 1 17.31 777 GLU A C 1
ATOM 5893 O O . GLU A 1 777 ? 6.375 80.625 -45.438 1 17.31 777 GLU A O 1
ATOM 5898 N N . GLU A 1 778 ? 4.875 81.688 -45.344 1 17 778 GLU A N 1
ATOM 5899 C CA . GLU A 1 778 ? 4.328 82.875 -44.688 1 17 778 GLU A CA 1
ATOM 5900 C C . GLU A 1 778 ? 4.68 82.875 -43.219 1 17 778 GLU A C 1
ATOM 5902 O O . GLU A 1 778 ? 5.168 83.938 -42.688 1 17 778 GLU A O 1
ATOM 5907 N N . ASP A 1 779 ? 3.902 82.5 -42.312 1 19.06 779 ASP A N 1
ATOM 5908 C CA . ASP A 1 779 ? 3.389 83.562 -41.469 1 19.06 779 ASP A CA 1
ATO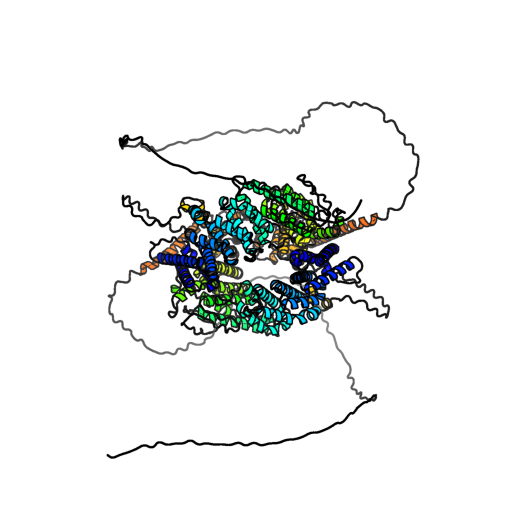M 5909 C C . ASP A 1 779 ? 4.355 83.875 -40.344 1 19.06 779 ASP A C 1
ATOM 5911 O O . ASP A 1 779 ? 5.238 83.062 -40.031 1 19.06 779 ASP A O 1
ATOM 5915 N N . GLU A 1 780 ? 3.936 84.125 -39.188 1 18.78 780 GLU A N 1
ATOM 5916 C CA . GLU A 1 780 ? 3.74 85.375 -38.406 1 18.78 780 GLU A CA 1
ATOM 5917 C C . GLU A 1 780 ? 4.855 85.562 -37.375 1 18.78 780 GLU A C 1
ATOM 5919 O O . GLU A 1 780 ? 5.609 84.625 -37.094 1 18.78 780 GLU A O 1
ATOM 5924 N N . GLU A 1 781 ? 4.57 86.062 -36.375 1 19.23 781 GLU A N 1
ATOM 5925 C CA . GLU A 1 781 ? 4.934 87.188 -35.531 1 19.23 781 GLU A CA 1
ATOM 5926 C C . GLU A 1 781 ? 6.102 86.875 -34.594 1 19.23 781 GLU A C 1
ATOM 5928 O O . GLU A 1 781 ? 7.109 87.562 -34.562 1 19.23 781 GLU A O 1
ATOM 5933 N N . ASP A 1 782 ? 5.664 86.938 -33.25 1 19.45 782 ASP A N 1
ATOM 5934 C CA . ASP A 1 782 ? 6.109 87.75 -32.094 1 19.45 782 ASP A CA 1
ATOM 5935 C C . ASP A 1 782 ? 7.164 86.938 -31.312 1 19.45 782 ASP A C 1
ATOM 5937 O O . ASP A 1 782 ? 7.043 85.75 -31.125 1 19.45 782 ASP A O 1
ATOM 5941 N N . MET B 1 1 ? -18.094 26.297 21.984 1 36.78 1 MET B N 1
ATOM 5942 C CA . MET B 1 1 ? -16.688 26.688 22.047 1 36.78 1 MET B CA 1
ATOM 5943 C C . MET B 1 1 ? -15.898 26.078 20.891 1 36.78 1 MET B C 1
ATOM 5945 O O . MET B 1 1 ? -15.031 26.734 20.312 1 36.78 1 MET B O 1
ATOM 5949 N N . SER B 1 2 ? -15.953 24.734 20.562 1 49.03 2 SER B N 1
ATOM 5950 C CA . SER B 1 2 ? -15.57 24.047 19.344 1 49.03 2 SER B CA 1
ATOM 5951 C C . SER B 1 2 ? -16.172 24.719 18.109 1 49.03 2 SER B C 1
ATOM 5953 O O . SER B 1 2 ? -15.672 24.547 17 1 49.03 2 SER B O 1
ATOM 5955 N N . SER B 1 3 ? -16.969 25.688 18.484 1 58.53 3 SER B N 1
ATOM 5956 C CA . SER B 1 3 ? -17.812 26.344 17.484 1 58.53 3 SER B CA 1
ATOM 5957 C C . SER B 1 3 ? -17.109 27.531 16.859 1 58.53 3 SER B C 1
ATOM 5959 O O . SER B 1 3 ? -17.219 27.766 15.656 1 58.53 3 SER B O 1
ATOM 5961 N N . SER B 1 4 ? -16.109 28.125 17.641 1 66.06 4 SER B N 1
ATOM 5962 C CA . SER B 1 4 ? -15.5 29.328 17.094 1 66.06 4 SER B CA 1
ATOM 5963 C C . SER B 1 4 ? -14.461 29 16.031 1 66.06 4 SER B C 1
ATOM 5965 O O . SER B 1 4 ? -14.383 29.672 15 1 66.06 4 SER B O 1
ATOM 5967 N N . ALA B 1 5 ? -13.781 27.891 16.172 1 75.75 5 ALA B N 1
ATOM 5968 C CA . ALA B 1 5 ? -12.789 27.484 15.18 1 75.75 5 ALA B CA 1
ATOM 5969 C C . ALA B 1 5 ? -13.453 27.078 13.875 1 75.75 5 ALA B C 1
ATOM 5971 O O . ALA B 1 5 ? -12.953 27.375 12.789 1 75.75 5 ALA B O 1
ATOM 5972 N N . SER B 1 6 ? -14.562 26.578 14.031 1 83 6 SER B N 1
ATOM 5973 C CA . SER B 1 6 ? -15.297 26.156 12.844 1 83 6 SER B CA 1
ATOM 5974 C C . SER B 1 6 ? -15.812 27.359 12.062 1 83 6 SER B C 1
ATOM 5976 O O . SER B 1 6 ? -15.812 27.359 10.828 1 83 6 SER B O 1
ATOM 5978 N N . THR B 1 7 ? -16.078 28.391 12.828 1 86.12 7 THR B N 1
ATOM 5979 C CA . THR B 1 7 ? -16.594 29.578 12.164 1 86.12 7 THR B CA 1
ATOM 5980 C C . THR B 1 7 ? -15.492 30.297 11.391 1 86.12 7 THR B C 1
ATOM 5982 O O . THR B 1 7 ? -15.727 30.797 10.289 1 86.12 7 THR B O 1
ATOM 5985 N N . THR B 1 8 ? -14.344 30.297 11.977 1 87.31 8 THR B N 1
ATOM 5986 C CA . THR B 1 8 ? -13.211 30.922 11.289 1 87.31 8 THR B CA 1
ATOM 5987 C C . THR B 1 8 ? -12.891 30.172 10 1 87.31 8 THR B C 1
ATOM 5989 O O . THR B 1 8 ? -12.695 30.797 8.953 1 87.31 8 THR B O 1
ATOM 5992 N N . ASP B 1 9 ? -12.875 28.891 9.984 1 91.12 9 ASP B N 1
ATOM 5993 C CA . ASP B 1 9 ? -12.602 28.078 8.797 1 91.12 9 ASP B CA 1
ATOM 5994 C C . ASP B 1 9 ? -13.672 28.281 7.727 1 91.12 9 ASP B C 1
ATOM 5996 O O . ASP B 1 9 ? -13.359 28.328 6.535 1 91.12 9 ASP B O 1
ATOM 6000 N N . LEU B 1 10 ? -14.875 28.469 8.172 1 92.69 10 LEU B N 1
ATOM 6001 C CA . LEU B 1 10 ? -15.969 28.672 7.238 1 92.69 10 LEU B CA 1
ATOM 6002 C C . LEU B 1 10 ? -15.844 30.016 6.531 1 92.69 10 LEU B C 1
ATOM 6004 O O . LEU B 1 10 ? -16.109 30.109 5.328 1 92.69 10 LEU B O 1
ATOM 6008 N N . ARG B 1 11 ? -15.453 30.984 7.309 1 93.31 11 ARG B N 1
ATOM 6009 C CA . ARG B 1 11 ? -15.258 32.312 6.723 1 93.31 11 ARG B CA 1
ATOM 6010 C C . ARG B 1 11 ? -14.156 32.281 5.672 1 93.31 11 ARG B C 1
ATOM 6012 O O . ARG B 1 11 ? -14.32 32.812 4.574 1 93.31 11 ARG B O 1
ATOM 6019 N N . VAL B 1 12 ? -13.078 31.656 6.027 1 93.94 12 VAL B N 1
ATOM 6020 C CA . VAL B 1 12 ? -11.945 31.562 5.113 1 93.94 12 VAL B CA 1
ATOM 6021 C C . VAL B 1 12 ? -12.352 30.781 3.863 1 93.94 12 VAL B C 1
ATOM 6023 O O . VAL B 1 12 ? -12.047 31.188 2.74 1 93.94 12 VAL B O 1
ATOM 6026 N N . LEU B 1 13 ? -13.039 29.719 4.062 1 94.69 13 LEU B N 1
ATOM 6027 C CA . LEU B 1 13 ? -13.477 28.844 2.977 1 94.69 13 LEU B CA 1
ATOM 6028 C C . LEU B 1 13 ? -14.398 29.594 2.014 1 94.69 13 LEU B C 1
ATOM 6030 O O . LEU B 1 13 ? -14.195 29.547 0.797 1 94.69 13 LEU B O 1
ATOM 6034 N N . THR B 1 14 ? -15.383 30.328 2.564 1 94.44 14 THR B N 1
ATOM 6035 C CA . THR B 1 14 ? -16.344 31.047 1.733 1 94.44 14 THR B CA 1
ATOM 6036 C C . THR B 1 14 ? -15.656 32.156 0.963 1 94.44 14 THR B C 1
ATOM 6038 O O . THR B 1 14 ? -15.961 32.406 -0.208 1 94.44 14 THR B O 1
ATOM 6041 N N . ARG B 1 15 ? -14.75 32.75 1.554 1 93.31 15 ARG B N 1
ATOM 6042 C CA . ARG B 1 15 ? -14.008 33.812 0.887 1 93.31 15 ARG B CA 1
ATOM 6043 C C . ARG B 1 15 ? -13.156 33.281 -0.25 1 93.31 15 ARG B C 1
ATOM 6045 O O . ARG B 1 15 ? -13.125 33.844 -1.345 1 93.31 15 ARG B O 1
ATOM 6052 N N . LYS B 1 16 ? -12.484 32.219 -0.004 1 92.5 16 LYS B N 1
ATOM 6053 C CA . LYS B 1 16 ? -11.609 31.609 -1.004 1 92.5 16 LYS B CA 1
ATOM 6054 C C . LYS B 1 16 ? -12.406 31.109 -2.201 1 92.5 16 LYS B C 1
ATOM 6056 O O . LYS B 1 16 ? -11.984 31.266 -3.35 1 92.5 16 LYS B O 1
ATOM 6061 N N . LEU B 1 17 ? -13.547 30.516 -1.929 1 93.44 17 LEU B N 1
ATOM 6062 C CA . LEU B 1 17 ? -14.375 29.953 -2.998 1 93.44 17 LEU B CA 1
ATOM 6063 C C . LEU B 1 17 ? -14.891 31.062 -3.91 1 93.44 17 LEU B C 1
ATOM 6065 O O . LEU B 1 17 ? -15.133 30.828 -5.098 1 93.44 17 LEU B O 1
ATOM 6069 N N . THR B 1 18 ? -14.977 32.25 -3.334 1 90.69 18 THR B N 1
ATOM 6070 C CA . THR B 1 18 ? -15.477 33.375 -4.113 1 90.69 18 THR B CA 1
ATOM 6071 C C . THR B 1 18 ? -14.336 34.094 -4.82 1 90.69 18 THR B C 1
ATOM 6073 O O . THR B 1 18 ? -14.523 34.656 -5.914 1 90.69 18 THR B O 1
ATOM 6076 N N . SER B 1 19 ? -13.164 34.062 -4.242 1 90.5 19 SER B N 1
ATOM 6077 C CA . SER B 1 19 ? -12.055 34.844 -4.754 1 90.5 19 SER B CA 1
ATOM 6078 C C . SER B 1 19 ? -11.25 34.062 -5.789 1 90.5 19 SER B C 1
ATOM 6080 O O . SER B 1 19 ? -10.695 34.656 -6.727 1 90.5 19 SER B O 1
ATOM 6082 N N . ILE B 1 20 ? -11.148 32.781 -5.723 1 91.25 20 ILE B N 1
ATOM 6083 C CA . ILE B 1 20 ? -10.328 31.984 -6.621 1 91.25 20 ILE B CA 1
ATOM 6084 C C . ILE B 1 20 ? -11.094 31.719 -7.914 1 91.25 20 ILE B C 1
ATOM 6086 O O . ILE B 1 20 ? -12.227 31.234 -7.883 1 91.25 20 ILE B O 1
ATOM 6090 N N . PRO B 1 21 ? -10.477 32.062 -9 1 92.12 21 PRO B N 1
ATOM 6091 C CA . PRO B 1 21 ? -11.133 31.719 -10.273 1 92.12 21 PRO B CA 1
ATOM 6092 C C . PRO B 1 21 ? -11.352 30.219 -10.445 1 92.12 21 PRO B C 1
ATOM 6094 O O . PRO B 1 21 ? -10.523 29.422 -10.016 1 92.12 21 PRO B O 1
ATOM 6097 N N . PRO B 1 22 ? -12.453 29.828 -11.086 1 93.38 22 PRO B N 1
ATOM 6098 C CA . PRO B 1 22 ? -12.812 28.406 -11.219 1 93.38 22 PRO B CA 1
ATOM 6099 C C . PRO B 1 22 ? -11.703 27.578 -11.852 1 93.38 22 PRO B C 1
ATOM 6101 O O . PRO B 1 22 ? -11.5 26.422 -11.469 1 93.38 22 PRO B O 1
ATOM 6104 N N . ALA B 1 23 ? -10.938 28.078 -12.727 1 89.56 23 ALA B N 1
ATOM 6105 C CA . ALA B 1 23 ? -9.883 27.344 -13.43 1 89.56 23 ALA B CA 1
ATOM 6106 C C . ALA B 1 23 ? -8.742 26.984 -12.484 1 89.56 23 ALA B C 1
ATOM 6108 O O . ALA B 1 23 ? -7.996 26.031 -12.734 1 89.56 23 ALA B O 1
ATOM 6109 N N . GLN B 1 24 ? -8.688 27.719 -11.336 1 88.88 24 GLN B N 1
ATOM 6110 C CA . GLN B 1 24 ? -7.57 27.531 -10.422 1 88.88 24 GLN B CA 1
ATOM 6111 C C . GLN B 1 24 ? -8.008 26.781 -9.172 1 88.88 24 GLN B C 1
ATOM 6113 O O . GLN B 1 24 ? -7.18 26.438 -8.32 1 88.88 24 GLN B O 1
ATOM 6118 N N . LEU B 1 25 ? -9.281 26.422 -9.078 1 92.31 25 LEU B N 1
ATOM 6119 C CA . LEU B 1 25 ? -9.844 25.828 -7.875 1 92.31 25 LEU B CA 1
ATOM 6120 C C . LEU B 1 25 ? -9.227 24.453 -7.617 1 92.31 25 LEU B C 1
ATOM 6122 O O . LEU B 1 25 ? -8.945 24.094 -6.469 1 92.31 25 LEU B O 1
ATOM 6126 N N . PRO B 1 26 ? -8.906 23.672 -8.695 1 91.25 26 PRO B N 1
ATOM 6127 C CA . PRO B 1 26 ? -8.336 22.359 -8.43 1 91.25 26 PRO B CA 1
ATOM 6128 C C . PRO B 1 26 ? -6.977 22.422 -7.742 1 91.25 26 PRO B C 1
ATOM 6130 O O . PRO B 1 26 ? -6.625 21.531 -6.961 1 91.25 26 PRO B O 1
ATOM 6133 N N . HIS B 1 27 ? -6.238 23.5 -7.875 1 86.62 27 HIS B N 1
ATOM 6134 C CA . HIS B 1 27 ? -4.926 23.656 -7.258 1 86.62 27 HIS B CA 1
ATOM 6135 C C . HIS B 1 27 ? -5.047 23.891 -5.758 1 86.62 27 HIS B C 1
ATOM 6137 O O . HIS B 1 27 ? -4.156 23.516 -4.992 1 86.62 27 HIS B O 1
ATOM 6143 N N . SER B 1 28 ? -6.168 24.453 -5.34 1 90.25 28 SER B N 1
ATOM 6144 C CA . SER B 1 28 ? -6.379 24.781 -3.936 1 90.25 28 SER B CA 1
ATOM 6145 C C . SER B 1 28 ? -7.301 23.766 -3.262 1 90.25 28 SER B C 1
ATOM 6147 O O . SER B 1 28 ? -7.648 23.922 -2.09 1 90.25 28 SER B O 1
ATOM 6149 N N . LEU B 1 29 ? -7.645 22.734 -4.039 1 93.62 29 LEU B N 1
ATOM 6150 C CA . LEU B 1 29 ? -8.672 21.812 -3.566 1 93.62 29 LEU B CA 1
ATOM 6151 C C . LEU B 1 29 ? -8.227 21.109 -2.293 1 93.62 29 LEU B C 1
ATOM 6153 O O . LEU B 1 29 ? -9 21 -1.338 1 93.62 29 LEU B O 1
ATOM 6157 N N . PRO B 1 30 ? -6.926 20.641 -2.188 1 90.81 30 PRO B N 1
ATOM 6158 C CA . PRO B 1 30 ? -6.527 19.969 -0.945 1 90.81 30 PRO B CA 1
ATOM 6159 C C . PRO B 1 30 ? -6.684 20.859 0.281 1 90.81 30 PRO B C 1
ATOM 6161 O O . PRO B 1 30 ? -7.141 20.406 1.332 1 90.81 30 PRO B O 1
ATOM 6164 N N . SER B 1 31 ? -6.402 22.141 0.134 1 89.88 31 SER B N 1
ATOM 6165 C CA . SER B 1 31 ? -6.551 23.078 1.233 1 89.88 31 SER B CA 1
ATOM 6166 C C . SER B 1 31 ? -8.023 23.344 1.544 1 89.88 31 SER B C 1
ATOM 6168 O O . SER B 1 31 ? -8.414 23.406 2.711 1 89.88 31 SER B O 1
ATOM 6170 N N . LEU B 1 32 ? -8.805 23.516 0.514 1 94.75 32 LEU B N 1
ATOM 6171 C CA . LEU B 1 32 ? -10.227 23.766 0.696 1 94.75 32 LEU B CA 1
ATOM 6172 C C . LEU B 1 32 ? -10.898 22.594 1.409 1 94.75 32 LEU B C 1
ATOM 6174 O O . LEU B 1 32 ? -11.727 22.797 2.297 1 94.75 32 LEU B O 1
ATOM 6178 N N . ILE B 1 33 ? -10.492 21.375 1.048 1 95.25 33 ILE B N 1
ATOM 6179 C CA . ILE B 1 33 ? -11.039 20.172 1.659 1 95.25 33 ILE B CA 1
ATOM 6180 C C . ILE B 1 33 ? -10.672 20.125 3.143 1 95.25 33 ILE B C 1
ATOM 6182 O O . ILE B 1 33 ? -11.508 19.781 3.982 1 95.25 33 ILE B O 1
ATOM 6186 N N . ARG B 1 34 ? -9.516 20.547 3.482 1 91.19 34 ARG B N 1
ATOM 6187 C CA . ARG B 1 34 ? -9.102 20.578 4.879 1 91.19 34 ARG B CA 1
ATOM 6188 C C . ARG B 1 34 ? -9.969 21.531 5.695 1 91.19 34 ARG B C 1
ATOM 6190 O O . ARG B 1 34 ? -10.344 21.234 6.828 1 91.19 34 ARG B O 1
ATOM 6197 N N . HIS B 1 35 ? -10.281 22.656 5.121 1 93.25 35 HIS B N 1
ATOM 6198 C CA . HIS B 1 35 ? -11.148 23.625 5.789 1 93.25 35 HIS B CA 1
ATOM 6199 C C . HIS B 1 35 ? -12.531 23.031 6.043 1 93.25 35 HIS B C 1
ATOM 6201 O O . HIS B 1 35 ? -13.102 23.203 7.121 1 93.25 35 HIS B O 1
ATOM 6207 N N . VAL B 1 36 ? -13 22.297 5.051 1 94.88 36 VAL B N 1
ATOM 6208 C CA . VAL B 1 36 ? -14.336 21.719 5.188 1 94.88 36 VAL B CA 1
ATOM 6209 C C . VAL B 1 36 ? -14.328 20.672 6.297 1 94.88 36 VAL B C 1
ATOM 6211 O O . VAL B 1 36 ? -15.25 20.609 7.117 1 94.88 36 VAL B O 1
ATOM 6214 N N . LEU B 1 37 ? -13.289 19.875 6.336 1 92.19 37 LEU B N 1
ATOM 6215 C CA . LEU B 1 37 ? -13.195 18.797 7.324 1 92.19 37 LEU B CA 1
ATOM 6216 C C . LEU B 1 37 ? -13.125 19.359 8.734 1 92.19 37 LEU B C 1
ATOM 6218 O O . LEU B 1 37 ? -13.57 18.719 9.688 1 92.19 37 LEU B O 1
ATOM 6222 N N . ARG B 1 38 ? -12.703 20.594 8.875 1 91 38 ARG B N 1
ATOM 6223 C CA . ARG B 1 38 ? -12.586 21.234 10.18 1 91 38 ARG B CA 1
ATOM 6224 C C . ARG B 1 38 ? -13.898 21.922 10.57 1 91 38 ARG B C 1
ATOM 6226 O O . ARG B 1 38 ? -14.031 22.422 11.688 1 91 38 ARG B O 1
ATOM 6233 N N . CYS B 1 39 ? -14.836 21.906 9.695 1 91.94 39 CYS B N 1
ATOM 6234 C CA . CYS B 1 39 ? -16.141 22.531 9.953 1 91.94 39 CYS B CA 1
ATOM 6235 C C . CYS B 1 39 ? -17.188 21.469 10.297 1 91.94 39 CYS B C 1
ATOM 6237 O O . CYS B 1 39 ? -18.359 21.656 9.992 1 91.94 39 CYS B O 1
ATOM 6239 N N . ARG B 1 40 ? -16.797 20.406 10.789 1 89.38 40 ARG B N 1
ATOM 6240 C CA . ARG B 1 40 ? -17.703 19.297 11.094 1 89.38 40 ARG B CA 1
ATOM 6241 C C . ARG B 1 40 ? -18.859 19.75 11.984 1 89.38 40 ARG B C 1
ATOM 6243 O O . ARG B 1 40 ? -20.016 19.516 11.672 1 89.38 40 ARG B O 1
ATOM 6250 N N . ASP B 1 41 ? -18.578 20.547 13.062 1 86.12 41 ASP B N 1
ATOM 6251 C CA . ASP B 1 41 ? -19.594 20.969 14.023 1 86.12 41 ASP B CA 1
ATOM 6252 C C . ASP B 1 41 ? -20.594 21.922 13.391 1 86.12 41 ASP B C 1
ATOM 6254 O O . ASP B 1 41 ? -21.797 21.828 13.648 1 86.12 41 ASP B O 1
ATOM 6258 N N . ALA B 1 42 ? -20.047 22.781 12.586 1 90.25 42 ALA B N 1
ATOM 6259 C CA . ALA B 1 42 ? -20.906 23.75 11.922 1 90.25 42 ALA B CA 1
ATOM 6260 C C . ALA B 1 42 ? -21.812 23.062 10.898 1 90.25 42 ALA B C 1
ATOM 6262 O O . ALA B 1 42 ? -22.984 23.406 10.773 1 90.25 42 ALA B O 1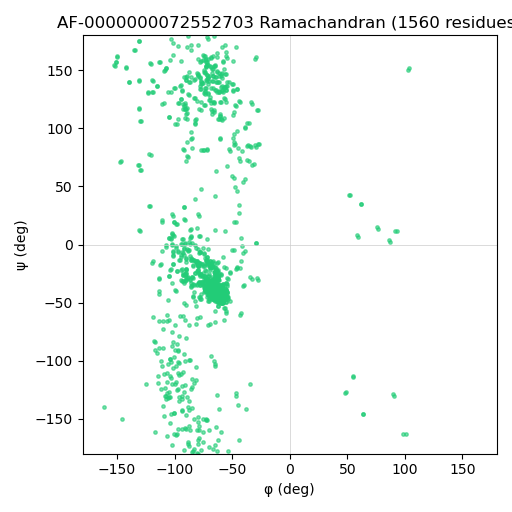
ATOM 6263 N N . LEU B 1 43 ? -21.281 22.062 10.203 1 92.38 43 LEU B N 1
ATOM 6264 C CA . LEU B 1 43 ? -22 21.406 9.117 1 92.38 43 LEU B CA 1
ATOM 6265 C C . LEU B 1 43 ? -23 20.406 9.664 1 92.38 43 LEU B C 1
ATOM 6267 O O . LEU B 1 43 ? -23.969 20.047 8.992 1 92.38 43 LEU B O 1
ATOM 6271 N N . SER B 1 44 ? -22.812 19.906 10.914 1 88.62 44 SER B N 1
ATOM 6272 C CA . SER B 1 44 ? -23.688 18.906 11.516 1 88.62 44 SER B CA 1
ATOM 6273 C C . SER B 1 44 ? -24.734 19.547 12.414 1 88.62 44 SER B C 1
ATOM 6275 O O . SER B 1 44 ? -25.641 18.859 12.898 1 88.62 44 SER B O 1
ATOM 6277 N N . ALA B 1 45 ? -24.609 20.859 12.586 1 85.5 45 ALA B N 1
ATOM 6278 C CA . ALA B 1 45 ? -25.547 21.562 13.469 1 85.5 45 ALA B CA 1
ATOM 6279 C C . ALA B 1 45 ? -26.828 21.906 12.734 1 85.5 45 ALA B C 1
ATOM 6281 O O . ALA B 1 45 ? -26.812 22.203 11.547 1 85.5 45 ALA B O 1
ATOM 6282 N N . PRO B 1 46 ? -27.953 21.766 13.531 1 82.38 46 PRO B N 1
ATOM 6283 C CA . PRO B 1 46 ? -29.234 22.156 12.914 1 82.38 46 PRO B CA 1
ATOM 6284 C C . PRO B 1 46 ? -29.281 23.625 12.523 1 82.38 46 PRO B C 1
ATOM 6286 O O . PRO B 1 46 ? -28.75 24.484 13.25 1 82.38 46 PRO B O 1
ATOM 6289 N N . GLN B 1 47 ? -29.672 23.859 11.391 1 74.81 47 GLN B N 1
ATOM 6290 C CA . GLN B 1 47 ? -29.688 25.219 10.867 1 74.81 47 GLN B CA 1
ATOM 6291 C C . GLN B 1 47 ? -31.016 25.906 11.188 1 74.81 47 GLN B C 1
ATOM 6293 O O . GLN B 1 47 ? -32.031 25.594 10.586 1 74.81 47 GLN B O 1
ATOM 6298 N N . ASP B 1 48 ? -31.188 26.328 12.445 1 68.25 48 ASP B N 1
ATOM 6299 C CA . ASP B 1 48 ? -32.375 27.078 12.812 1 68.25 48 ASP B CA 1
ATOM 6300 C C . ASP B 1 48 ? -32.156 28.578 12.617 1 68.25 48 ASP B C 1
ATOM 6302 O O . ASP B 1 48 ? -31.266 29.172 13.219 1 68.25 48 ASP B O 1
ATOM 6306 N N . PRO B 1 49 ? -32.781 29.141 11.609 1 60.06 49 PRO B N 1
ATOM 6307 C CA . PRO B 1 49 ? -32.625 30.578 11.344 1 60.06 49 PRO B CA 1
ATOM 6308 C C . PRO B 1 49 ? -32.969 31.438 12.539 1 60.06 49 PRO B C 1
ATOM 6310 O O . PRO B 1 49 ? -32.594 32.625 12.594 1 60.06 49 PRO B O 1
ATOM 6313 N N . LYS B 1 50 ? -33.75 30.844 13.492 1 62.69 50 LYS B N 1
ATOM 6314 C CA . LYS B 1 50 ? -34.219 31.656 14.609 1 62.69 50 LYS B CA 1
ATOM 6315 C C . LYS B 1 50 ? -33.156 31.797 15.68 1 62.69 50 LYS B C 1
ATOM 6317 O O . LYS B 1 50 ? -33.344 32.531 16.656 1 62.69 50 LYS B O 1
ATOM 6322 N N . LEU B 1 51 ? -32.031 31.062 15.336 1 62.47 51 LEU B N 1
ATOM 6323 C CA . LEU B 1 51 ? -31.016 31.141 16.375 1 62.47 51 LEU B CA 1
ATOM 6324 C C . LEU B 1 51 ? -30.328 32.5 16.359 1 62.47 51 LEU B C 1
ATOM 6326 O O . LEU B 1 51 ? -30.188 33.125 15.312 1 62.47 51 LEU B O 1
ATOM 6330 N N . LYS B 1 52 ? -30.203 33.156 17.453 1 62.88 52 LYS B N 1
ATOM 6331 C CA . LYS B 1 52 ? -29.625 34.5 17.609 1 62.88 52 LYS B CA 1
ATOM 6332 C C . LYS B 1 52 ? -28.125 34.438 17.859 1 62.88 52 LYS B C 1
ATOM 6334 O O . LYS B 1 52 ? -27.609 33.406 18.297 1 62.88 52 LYS B O 1
ATOM 6339 N N . GLY B 1 53 ? -27.234 35.344 17.375 1 65.25 53 GLY B N 1
ATOM 6340 C CA . GLY B 1 53 ? -25.844 35.562 17.672 1 65.25 53 GLY B CA 1
ATOM 6341 C C . GLY B 1 53 ? -24.906 34.781 16.797 1 65.25 53 GLY B C 1
ATOM 6342 O O . GLY B 1 53 ? -25.047 34.781 15.57 1 65.25 53 GLY B O 1
ATOM 6343 N N . ASP B 1 54 ? -23.922 34.062 17.328 1 71.81 54 ASP B N 1
ATOM 6344 C CA . ASP B 1 54 ? -22.859 33.312 16.656 1 71.81 54 ASP B CA 1
ATOM 6345 C C . ASP B 1 54 ? -23.406 32.125 15.898 1 71.81 54 ASP B C 1
ATOM 6347 O O . ASP B 1 54 ? -22.922 31.797 14.812 1 71.81 54 ASP B O 1
ATOM 6351 N N . ALA B 1 55 ? -24.438 31.656 16.344 1 74.88 55 ALA B N 1
ATOM 6352 C CA . ALA B 1 55 ? -25.078 30.516 15.695 1 74.88 55 ALA B CA 1
ATOM 6353 C C . ALA B 1 55 ? -25.75 30.953 14.391 1 74.88 55 ALA B C 1
ATOM 6355 O O . ALA B 1 55 ? -25.734 30.203 13.406 1 74.88 55 ALA B O 1
ATOM 6356 N N . SER B 1 56 ? -26.203 32.219 14.406 1 80.38 56 SER B N 1
ATOM 6357 C CA . SER B 1 56 ? -26.844 32.719 13.211 1 80.38 56 SER B CA 1
ATOM 6358 C C . SER B 1 56 ? -25.828 33 12.102 1 80.38 56 SER B C 1
ATOM 6360 O O . SER B 1 56 ? -26.094 32.688 10.93 1 80.38 56 SER B O 1
ATOM 6362 N N . GLN B 1 57 ? -24.703 33.5 12.492 1 85.75 57 GLN B N 1
ATOM 6363 C CA . GLN B 1 57 ? -23.656 33.75 11.508 1 85.75 57 GLN B CA 1
ATOM 6364 C C . GLN B 1 57 ? -23.141 32.469 10.883 1 85.75 57 GLN B C 1
ATOM 6366 O O . GLN B 1 57 ? -22.922 32.406 9.672 1 85.75 57 GLN B O 1
ATOM 6371 N N . THR B 1 58 ? -22.984 31.469 11.703 1 88.56 58 THR B N 1
ATOM 6372 C CA . THR B 1 58 ? -22.5 30.172 11.227 1 88.56 58 THR B CA 1
ATOM 6373 C C . THR B 1 58 ? -23.5 29.562 10.242 1 88.56 58 THR B C 1
ATOM 6375 O O . THR B 1 58 ? -23.094 29.016 9.211 1 88.56 58 THR B O 1
ATOM 6378 N N . SER B 1 59 ? -24.719 29.75 10.547 1 89 59 SER B N 1
ATOM 6379 C CA . SER B 1 59 ? -25.75 29.219 9.664 1 89 59 SER B CA 1
ATOM 6380 C C . SER B 1 59 ? -25.75 29.922 8.312 1 89 59 SER B C 1
ATOM 6382 O O . SER B 1 59 ? -25.906 29.281 7.27 1 89 59 SER B O 1
ATOM 6384 N N . MET B 1 60 ? -25.547 31.172 8.414 1 91.31 60 MET B N 1
ATOM 6385 C CA . MET B 1 60 ? -25.469 31.953 7.176 1 91.31 60 MET B CA 1
ATOM 6386 C C . MET B 1 60 ? -24.266 31.531 6.34 1 91.31 60 MET B C 1
ATOM 6388 O O . MET B 1 60 ? -24.375 31.422 5.117 1 91.31 60 MET B O 1
ATOM 6392 N N . LEU B 1 61 ? -23.156 31.328 6.984 1 93 61 LEU B N 1
ATOM 6393 C CA . LEU B 1 61 ? -21.953 30.922 6.285 1 93 61 LEU B CA 1
ATOM 6394 C C . LEU B 1 61 ? -22.109 29.531 5.68 1 93 61 LEU B C 1
ATOM 6396 O O . LEU B 1 61 ? -21.609 29.281 4.578 1 93 61 LEU B O 1
ATOM 6400 N N . VAL B 1 62 ? -22.781 28.641 6.383 1 94.06 62 VAL B N 1
ATOM 6401 C CA . VAL B 1 62 ? -23.031 27.297 5.871 1 94.06 62 VAL B CA 1
ATOM 6402 C C . VAL B 1 62 ? -23.906 27.375 4.621 1 94.06 62 VAL B C 1
ATOM 6404 O O . VAL B 1 62 ? -23.641 26.688 3.629 1 94.06 62 VAL B O 1
ATOM 6407 N N . HIS B 1 63 ? -24.859 28.234 4.695 1 92.56 63 HIS B N 1
ATOM 6408 C CA . HIS B 1 63 ? -25.734 28.422 3.547 1 92.56 63 HIS B CA 1
ATOM 6409 C C . HIS B 1 63 ? -24.969 28.984 2.352 1 92.56 63 HIS B C 1
ATOM 6411 O O . HIS B 1 63 ? -25.141 28.516 1.223 1 92.56 63 HIS B O 1
ATOM 6417 N N . LYS B 1 64 ? -24.188 29.969 2.645 1 94.44 64 LYS B N 1
ATOM 6418 C CA . LYS B 1 64 ? -23.375 30.547 1.589 1 94.44 64 LYS B CA 1
ATOM 6419 C C . LYS B 1 64 ? -22.438 29.5 0.971 1 94.44 64 LYS B C 1
ATOM 6421 O O . LYS B 1 64 ? -22.25 29.484 -0.246 1 94.44 64 LYS B O 1
ATOM 6426 N N . LEU B 1 65 ? -21.828 28.672 1.802 1 95.44 65 LEU B N 1
ATOM 6427 C CA . LEU B 1 65 ? -20.953 27.609 1.343 1 95.44 65 LEU B CA 1
ATOM 6428 C C . LEU B 1 65 ? -21.703 26.641 0.419 1 95.44 65 LEU B C 1
ATOM 6430 O O . LEU B 1 65 ? -21.25 26.359 -0.687 1 95.44 65 LEU B O 1
ATOM 6434 N N . LYS B 1 66 ? -22.844 26.219 0.823 1 95.31 66 LYS B N 1
ATOM 6435 C CA . LYS B 1 66 ? -23.625 25.281 0.04 1 95.31 66 LYS B CA 1
ATOM 6436 C C . LYS B 1 66 ? -24.047 25.891 -1.294 1 95.31 66 LYS B C 1
ATOM 6438 O O . LYS B 1 66 ? -24.031 25.203 -2.324 1 95.31 66 LYS B O 1
ATOM 6443 N N . THR B 1 67 ? -24.391 27.094 -1.2 1 95.31 67 THR B N 1
ATOM 6444 C CA . THR B 1 67 ? -24.781 27.797 -2.418 1 95.31 67 THR B CA 1
ATOM 6445 C C . THR B 1 67 ? -23.609 27.906 -3.389 1 95.31 67 THR B C 1
ATOM 6447 O O . THR B 1 67 ? -23.781 27.672 -4.59 1 95.31 67 THR B O 1
ATOM 6450 N N . SER B 1 68 ? -22.484 28.281 -2.857 1 95.81 68 SER B N 1
ATOM 6451 C CA . SER B 1 68 ? -21.297 28.375 -3.689 1 95.81 68 SER B CA 1
ATOM 6452 C C . SER B 1 68 ? -20.953 27.047 -4.332 1 95.81 68 SER B C 1
ATOM 6454 O O . SER B 1 68 ? -20.609 26.984 -5.52 1 95.81 68 SER B O 1
ATOM 6456 N N . ILE B 1 69 ? -21 25.969 -3.561 1 97 69 ILE B N 1
ATOM 6457 C CA . ILE B 1 69 ? -20.703 24.625 -4.062 1 97 69 ILE B CA 1
ATOM 6458 C C . ILE B 1 69 ? -21.672 24.281 -5.191 1 97 69 ILE B C 1
ATOM 6460 O O . ILE B 1 69 ? -21.266 23.797 -6.246 1 97 69 ILE B O 1
ATOM 6464 N N . THR B 1 70 ? -22.938 24.578 -4.992 1 96.75 70 THR B N 1
ATOM 6465 C CA . THR B 1 70 ? -23.953 24.266 -5.984 1 96.75 70 THR B CA 1
ATOM 6466 C C . THR B 1 70 ? -23.734 25.078 -7.258 1 96.75 70 THR B C 1
ATOM 6468 O O . THR B 1 70 ? -23.906 24.562 -8.367 1 96.75 70 THR B O 1
ATOM 6471 N N . THR B 1 71 ? -23.344 26.281 -7.059 1 96 71 THR B N 1
ATOM 6472 C CA . THR B 1 71 ? -23.078 27.141 -8.203 1 96 71 THR B CA 1
ATOM 6473 C C . THR B 1 71 ? -21.922 26.578 -9.047 1 96 71 THR B C 1
ATOM 6475 O O . THR B 1 71 ? -22.031 26.516 -10.273 1 96 71 THR B O 1
ATOM 6478 N N . HIS B 1 72 ? -20.859 26.203 -8.398 1 96.56 72 HIS B N 1
ATOM 6479 C CA . HIS B 1 72 ? -19.734 25.625 -9.109 1 96.56 72 HIS B CA 1
ATOM 6480 C C . HIS B 1 72 ? -20.109 24.281 -9.742 1 96.56 72 HIS B C 1
ATOM 6482 O O . HIS B 1 72 ? -19.656 23.969 -10.844 1 96.56 72 HIS B O 1
ATOM 6488 N N . LEU B 1 73 ? -20.938 23.484 -9.094 1 97.25 73 LEU B N 1
ATOM 6489 C CA . LEU B 1 73 ? -21.344 22.172 -9.586 1 97.25 73 LEU B CA 1
ATOM 6490 C C . LEU B 1 73 ? -22.125 22.297 -10.891 1 97.25 73 LEU B C 1
ATOM 6492 O O . LEU B 1 73 ? -21.969 21.484 -11.797 1 97.25 73 LEU B O 1
ATOM 6496 N N . ASN B 1 74 ? -22.859 23.359 -10.984 1 94.81 74 ASN B N 1
ATOM 6497 C CA . ASN B 1 74 ? -23.719 23.547 -12.141 1 94.81 74 ASN B CA 1
ATOM 6498 C C . ASN B 1 74 ? -23.109 24.531 -13.141 1 94.81 74 ASN B C 1
ATOM 6500 O O . ASN B 1 74 ? -23.766 24.922 -14.109 1 94.81 74 ASN B O 1
ATOM 6504 N N . GLY B 1 75 ? -21.891 24.891 -12.867 1 93.75 75 GLY B N 1
ATOM 6505 C CA . GLY B 1 75 ? -21.25 25.875 -13.719 1 93.75 75 GLY B CA 1
ATOM 6506 C C . GLY B 1 75 ? -20.688 25.281 -15 1 93.75 75 GLY B C 1
ATOM 6507 O O . GLY B 1 75 ? -20.719 24.062 -15.195 1 93.75 75 GLY B O 1
ATOM 6508 N N . ARG B 1 76 ? -20.062 26.125 -15.836 1 92.75 76 ARG B N 1
ATOM 6509 C CA . ARG B 1 76 ? -19.547 25.719 -17.141 1 92.75 76 ARG B CA 1
ATOM 6510 C C . ARG B 1 76 ? -18.109 25.25 -17.047 1 92.75 76 ARG B C 1
ATOM 6512 O O . ARG B 1 76 ? -17.641 24.5 -17.906 1 92.75 76 ARG B O 1
ATOM 6519 N N . SER B 1 77 ? -17.453 25.719 -16.078 1 94.56 77 SER B N 1
ATOM 6520 C CA . SER B 1 77 ? -16.031 25.375 -15.93 1 94.56 77 SER B CA 1
ATOM 6521 C C . SER B 1 77 ? -15.867 23.938 -15.422 1 94.56 77 SER B C 1
ATOM 6523 O O . SER B 1 77 ? -16.328 23.594 -14.336 1 94.56 77 SER B O 1
ATOM 6525 N N . ARG B 1 78 ? -15.18 23.141 -16.234 1 95.12 78 ARG B N 1
ATOM 6526 C CA . ARG B 1 78 ? -14.922 21.766 -15.836 1 95.12 78 ARG B CA 1
ATOM 6527 C C . ARG B 1 78 ? -14.102 21.703 -14.555 1 95.12 78 ARG B C 1
ATOM 6529 O O . ARG B 1 78 ? -14.32 20.844 -13.703 1 95.12 78 ARG B O 1
ATOM 6536 N N . GLU B 1 79 ? -13.172 22.688 -14.398 1 94.25 79 GLU B N 1
ATOM 6537 C CA . GLU B 1 79 ? -12.328 22.766 -13.203 1 94.25 79 GLU B CA 1
ATOM 6538 C C . GLU B 1 79 ? -13.148 23.109 -11.969 1 94.25 79 GLU B C 1
ATOM 6540 O O . GLU B 1 79 ? -12.938 22.547 -10.898 1 94.25 79 GLU B O 1
ATOM 6545 N N . GLY B 1 80 ? -14.07 24 -12.188 1 96 80 GLY B N 1
ATOM 6546 C CA . GLY B 1 80 ? -14.961 24.375 -11.102 1 96 80 GLY B CA 1
ATOM 6547 C C . GLY B 1 80 ? -15.852 23.219 -10.656 1 96 80 GLY B C 1
ATOM 6548 O O . GLY B 1 80 ? -16.062 23.031 -9.453 1 96 80 GLY B O 1
ATOM 6549 N N . ARG B 1 81 ? -16.391 22.5 -11.609 1 96.94 81 ARG B N 1
ATOM 6550 C CA . ARG B 1 81 ? -17.219 21.344 -11.281 1 96.94 81 ARG B CA 1
ATOM 6551 C C . ARG B 1 81 ? -16.422 20.297 -10.516 1 96.94 81 ARG B C 1
ATOM 6553 O O . ARG B 1 81 ? -16.906 19.734 -9.539 1 96.94 81 ARG B O 1
ATOM 6560 N N . PHE B 1 82 ? -15.18 20.094 -10.938 1 97.06 82 PHE B N 1
ATOM 6561 C CA . PHE B 1 82 ? -14.312 19.125 -10.281 1 97.06 82 PHE B CA 1
ATOM 6562 C C . PHE B 1 82 ? -14.102 19.516 -8.82 1 97.06 82 PHE B C 1
ATOM 6564 O O . PHE B 1 82 ? -14.188 18.656 -7.934 1 97.06 82 PHE B O 1
ATOM 6571 N N . ALA B 1 83 ? -13.859 20.688 -8.562 1 96.75 83 ALA B N 1
ATOM 6572 C CA . ALA B 1 83 ? -13.648 21.172 -7.199 1 96.75 83 ALA B CA 1
ATOM 6573 C C . ALA B 1 83 ? -14.922 21.031 -6.367 1 96.75 83 ALA B C 1
ATOM 6575 O O . ALA B 1 83 ? -14.867 20.656 -5.195 1 96.75 83 ALA B O 1
ATOM 6576 N N . ALA B 1 84 ? -16.016 21.344 -7.016 1 97.94 84 ALA B N 1
ATOM 6577 C CA . ALA B 1 84 ? -17.297 21.234 -6.324 1 97.94 84 ALA B CA 1
ATOM 6578 C C . ALA B 1 84 ? -17.562 19.812 -5.871 1 97.94 84 ALA B C 1
ATOM 6580 O O . ALA B 1 84 ? -18.047 19.578 -4.758 1 97.94 84 ALA B O 1
ATOM 6581 N N . ILE B 1 85 ? -17.266 18.828 -6.695 1 98.31 85 ILE B N 1
ATOM 6582 C CA . ILE B 1 85 ? -17.469 17.422 -6.34 1 98.31 85 ILE B CA 1
ATOM 6583 C C . ILE B 1 85 ? -16.656 17.094 -5.094 1 98.31 85 ILE B C 1
ATOM 6585 O O . ILE B 1 85 ? -17.172 16.469 -4.16 1 98.31 85 ILE B O 1
ATOM 6589 N N . GLY B 1 86 ? -15.344 17.531 -5.129 1 97.94 86 GLY B N 1
ATOM 6590 C CA . GLY B 1 86 ? -14.492 17.281 -3.977 1 97.94 86 GLY B CA 1
ATOM 6591 C C . GLY B 1 86 ? -15.016 17.906 -2.699 1 97.94 86 GLY B C 1
ATOM 6592 O O . GLY B 1 86 ? -14.961 17.297 -1.632 1 97.94 86 GLY B O 1
ATOM 6593 N N . LEU B 1 87 ? -15.555 19.047 -2.775 1 98 87 LEU B N 1
ATOM 6594 C CA . LEU B 1 87 ? -16.078 19.766 -1.613 1 98 87 LEU B CA 1
ATOM 6595 C C . LEU B 1 87 ? -17.359 19.109 -1.114 1 98 87 LEU B C 1
ATOM 6597 O O . LEU B 1 87 ? -17.594 19.031 0.094 1 98 87 LEU B O 1
ATOM 6601 N N . ILE B 1 88 ? -18.172 18.641 -2.023 1 98.19 88 ILE B N 1
ATOM 6602 C CA . ILE B 1 88 ? -19.375 17.922 -1.641 1 98.19 88 ILE B CA 1
ATOM 6603 C C . ILE B 1 88 ? -19.016 16.672 -0.853 1 98.19 88 ILE B C 1
ATOM 6605 O O . ILE B 1 88 ? -19.609 16.391 0.195 1 98.19 88 ILE B O 1
ATOM 6609 N N . LYS B 1 89 ? -18.062 15.883 -1.395 1 97.81 89 LYS B N 1
ATOM 6610 C CA . LYS B 1 89 ? -17.641 14.656 -0.717 1 97.81 89 LYS B CA 1
ATOM 6611 C C . LYS B 1 89 ? -17.172 14.953 0.703 1 97.81 89 LYS B C 1
ATOM 6613 O O . LYS B 1 89 ? -17.562 14.266 1.649 1 97.81 89 LYS B O 1
ATOM 6618 N N . ALA B 1 90 ? -16.375 16.031 0.831 1 96.75 90 ALA B N 1
ATOM 6619 C CA . ALA B 1 90 ? -15.867 16.406 2.145 1 96.75 90 ALA B CA 1
ATOM 6620 C C . ALA B 1 90 ? -17 16.828 3.07 1 96.75 90 ALA B C 1
ATOM 6622 O O . ALA B 1 90 ? -17.031 16.453 4.246 1 96.75 90 ALA B O 1
ATOM 6623 N N . ALA B 1 91 ? -17.953 17.609 2.596 1 96.69 91 ALA B N 1
ATOM 6624 C CA . ALA B 1 91 ? -19.078 18.109 3.385 1 96.69 91 ALA B CA 1
ATOM 6625 C C . ALA B 1 91 ? -19.969 16.969 3.863 1 96.69 91 ALA B C 1
ATOM 6627 O O . ALA B 1 91 ? -20.406 16.953 5.016 1 96.69 91 ALA B O 1
ATOM 6628 N N . VAL B 1 92 ? -20.172 16.031 3.002 1 95.44 92 VAL B N 1
ATOM 6629 C CA . VAL B 1 92 ? -21.016 14.883 3.312 1 95.44 92 VAL B CA 1
ATOM 6630 C C . VAL B 1 92 ? -20.312 13.984 4.336 1 95.44 92 VAL B C 1
ATOM 6632 O O . VAL B 1 92 ? -20.969 13.406 5.207 1 95.44 92 VAL B O 1
ATOM 6635 N N . ASP B 1 93 ? -19.031 13.852 4.258 1 92.31 93 ASP B N 1
ATOM 6636 C CA . ASP B 1 93 ? -18.266 13.008 5.16 1 92.31 93 ASP B CA 1
ATOM 6637 C C . ASP B 1 93 ? -18.375 13.492 6.602 1 92.31 93 ASP B C 1
ATOM 6639 O O . ASP B 1 93 ? -18.344 12.695 7.539 1 92.31 93 ASP B O 1
ATOM 6643 N N . VAL B 1 94 ? -18.547 14.797 6.801 1 90.25 94 VAL B N 1
ATOM 6644 C CA . VAL B 1 94 ? -18.453 15.297 8.172 1 90.25 94 VAL B CA 1
ATOM 6645 C C . VAL B 1 94 ? -19.781 15.93 8.578 1 90.25 94 VAL B C 1
ATOM 6647 O O . VAL B 1 94 ? -20.031 16.172 9.766 1 90.25 94 VAL B O 1
ATOM 6650 N N . GLY B 1 95 ? -20.734 16.234 7.676 1 91.75 95 GLY B N 1
ATOM 6651 C CA . GLY B 1 95 ? -21.906 17.047 7.949 1 91.75 95 GLY B CA 1
ATOM 6652 C C . GLY B 1 95 ? -23.062 16.266 8.555 1 91.75 95 GLY B C 1
ATOM 6653 O O . GLY B 1 95 ? -24.047 16.844 9.023 1 91.75 95 GLY B O 1
ATOM 6654 N N . GLY B 1 96 ? -23.016 14.938 8.531 1 89.31 96 GLY B N 1
ATOM 6655 C CA . GLY B 1 96 ? -24.047 14.109 9.141 1 89.31 96 GLY B CA 1
ATOM 6656 C C . GLY B 1 96 ? -25.406 14.273 8.484 1 89.31 96 GLY B C 1
ATOM 6657 O O . GLY B 1 96 ? -25.5 14.539 7.281 1 89.31 96 GLY B O 1
ATOM 6658 N N . TRP B 1 97 ? -26.484 14.18 9.258 1 89.69 97 TRP B N 1
ATOM 6659 C CA . TRP B 1 97 ? -27.859 14.195 8.758 1 89.69 97 TRP B CA 1
ATOM 6660 C C . TRP B 1 97 ? -28.219 15.57 8.219 1 89.69 97 TRP B C 1
ATOM 6662 O O . TRP B 1 97 ? -28.906 15.68 7.199 1 89.69 97 TRP B O 1
ATOM 6672 N N . GLU B 1 98 ? -27.672 16.641 8.828 1 90.06 98 GLU B N 1
ATOM 6673 C CA . GLU B 1 98 ? -28.016 18.016 8.445 1 90.06 98 GLU B CA 1
ATOM 6674 C C . GLU B 1 98 ? -27.578 18.312 7.016 1 90.06 98 GLU B C 1
ATOM 6676 O O . GLU B 1 98 ? -28.281 18.969 6.266 1 90.06 98 GLU B O 1
ATOM 6681 N N . THR B 1 99 ? -26.438 17.828 6.676 1 93.62 99 THR B N 1
ATOM 6682 C CA . THR B 1 99 ? -25.938 18.031 5.32 1 93.62 99 THR B CA 1
ATOM 6683 C C . THR B 1 99 ? -26.641 17.109 4.336 1 93.62 99 THR B C 1
ATOM 6685 O O . THR B 1 99 ? -26.922 17.5 3.203 1 93.62 99 THR B O 1
ATOM 6688 N N . LEU B 1 100 ? -27.047 15.914 4.734 1 94.19 100 LEU B N 1
ATOM 6689 C CA . LEU B 1 100 ? -27.672 14.914 3.871 1 94.19 100 LEU B CA 1
ATOM 6690 C C . LEU B 1 100 ? -29.078 15.344 3.475 1 94.19 100 LEU B C 1
ATOM 6692 O O . LEU B 1 100 ? -29.5 15.102 2.344 1 94.19 100 LEU B O 1
ATOM 6696 N N . ARG B 1 101 ? -29.766 15.938 4.344 1 91.38 101 ARG B N 1
ATOM 6697 C CA . ARG B 1 101 ? -31.141 16.328 4.066 1 91.38 101 ARG B CA 1
ATOM 6698 C C . ARG B 1 101 ? -31.219 17.328 2.92 1 91.38 101 ARG B C 1
ATOM 6700 O O . ARG B 1 101 ? -32.156 17.312 2.137 1 91.38 101 ARG B O 1
ATOM 6707 N N . GLY B 1 102 ? -30.172 18.125 2.777 1 90.56 102 GLY B N 1
ATOM 6708 C CA . GLY B 1 102 ? -30.141 19.109 1.699 1 90.56 102 GLY B CA 1
ATOM 6709 C C . GLY B 1 102 ? -29.312 18.656 0.506 1 90.56 102 GLY B C 1
ATOM 6710 O O . GLY B 1 102 ? -29 19.469 -0.365 1 90.56 102 GLY B O 1
ATOM 6711 N N . SER B 1 103 ? -29.062 17.359 0.379 1 95.12 103 SER B N 1
ATOM 6712 C CA . SER B 1 103 ? -28.094 16.922 -0.613 1 95.12 103 SER B CA 1
ATOM 6713 C C . SER B 1 103 ? -28.781 16.547 -1.925 1 95.12 103 SER B C 1
ATOM 6715 O O . SER B 1 103 ? -28.109 16.188 -2.898 1 95.12 103 SER B O 1
ATOM 6717 N N . GLU B 1 104 ? -30.078 16.625 -2.1 1 96.19 104 GLU B N 1
ATOM 6718 C CA . GLU B 1 104 ? -30.812 16.234 -3.301 1 96.19 104 GLU B CA 1
ATOM 6719 C C . GLU B 1 104 ? -30.312 17 -4.523 1 96.19 104 GLU B C 1
ATOM 6721 O O . GLU B 1 104 ? -30.109 16.406 -5.59 1 96.19 104 GLU B O 1
ATOM 6726 N N . ALA B 1 105 ? -30.234 18.297 -4.355 1 95.75 105 ALA B N 1
ATOM 6727 C CA . ALA B 1 105 ? -29.766 19.125 -5.461 1 95.75 105 ALA B CA 1
ATOM 6728 C C . ALA B 1 105 ? -28.359 18.703 -5.91 1 95.75 105 ALA B C 1
ATOM 6730 O O . ALA B 1 105 ? -28.062 18.703 -7.109 1 95.75 105 ALA B O 1
ATOM 6731 N N . TRP B 1 106 ? -27.484 18.406 -4.988 1 98.06 106 TRP B N 1
ATOM 6732 C CA . TRP B 1 106 ? -26.125 17.938 -5.297 1 98.06 106 TRP B CA 1
ATOM 6733 C C . TRP B 1 106 ? -26.172 16.609 -6.039 1 98.06 106 TRP B C 1
ATOM 6735 O O . TRP B 1 106 ? -25.453 16.422 -7.023 1 98.06 106 TRP B O 1
ATOM 6745 N N . VAL B 1 107 ? -27.031 15.672 -5.598 1 98.25 107 VAL B N 1
ATOM 6746 C CA . VAL B 1 107 ? -27.156 14.352 -6.211 1 98.25 107 VAL B CA 1
ATOM 6747 C C . VAL B 1 107 ? -27.578 14.5 -7.672 1 98.25 107 VAL B C 1
ATOM 6749 O O . VAL B 1 107 ? -27.031 13.844 -8.555 1 98.25 107 VAL B O 1
ATOM 6752 N N . ARG B 1 108 ? -28.484 15.383 -7.895 1 96.81 108 ARG B N 1
ATOM 6753 C CA . ARG B 1 108 ? -28.953 15.641 -9.25 1 96.81 108 ARG B CA 1
ATOM 6754 C C . ARG B 1 108 ? -27.812 16.125 -10.141 1 96.81 108 ARG B C 1
ATOM 6756 O O . ARG B 1 108 ? -27.625 15.633 -11.25 1 96.81 108 ARG B O 1
ATOM 6763 N N . GLY B 1 109 ? -27.109 17.109 -9.617 1 97 109 GLY B N 1
ATOM 6764 C CA . GLY B 1 109 ? -25.953 17.625 -10.352 1 97 109 GLY B CA 1
ATOM 6765 C C . GLY B 1 109 ? -24.891 16.578 -10.594 1 97 109 GLY B C 1
ATOM 6766 O O . GLY B 1 109 ? -24.297 16.531 -11.68 1 97 109 GLY B O 1
ATOM 6767 N N . LEU B 1 110 ? -24.578 15.75 -9.609 1 98.31 110 LEU B N 1
ATOM 6768 C CA . LEU B 1 110 ? -23.547 14.719 -9.703 1 98.31 110 LEU B CA 1
ATOM 6769 C C . LEU B 1 110 ? -23.938 13.664 -10.727 1 98.31 110 LEU B C 1
ATOM 6771 O O . LEU B 1 110 ? -23.094 13.211 -11.508 1 98.31 110 LEU B O 1
ATOM 6775 N N . VAL B 1 111 ? -25.203 13.219 -10.727 1 97.94 111 VAL B N 1
ATOM 6776 C CA . VAL B 1 111 ? -25.672 12.242 -11.711 1 97.94 111 VAL B CA 1
ATOM 6777 C C . VAL B 1 111 ? -25.531 12.812 -13.117 1 97.94 111 VAL B C 1
ATOM 6779 O O . VAL B 1 111 ? -25.109 12.109 -14.039 1 97.94 111 VAL B O 1
ATOM 6782 N N . SER B 1 112 ? -25.812 14.07 -13.234 1 96.44 112 SER B N 1
ATOM 6783 C CA . SER B 1 112 ? -25.656 14.734 -14.523 1 96.44 112 SER B CA 1
ATOM 6784 C C . SER B 1 112 ? -24.203 14.719 -14.992 1 96.44 112 SER B C 1
ATOM 6786 O O . SER B 1 112 ? -23.938 14.516 -16.188 1 96.44 112 SER B O 1
ATOM 6788 N N . ILE B 1 113 ? -23.281 14.914 -14.133 1 97 113 ILE B N 1
ATOM 6789 C CA . ILE B 1 113 ? -21.844 14.914 -14.445 1 97 113 ILE B CA 1
ATOM 6790 C C . ILE B 1 113 ? -21.438 13.523 -14.93 1 97 113 ILE B C 1
ATOM 6792 O O . ILE B 1 113 ? -20.641 13.398 -15.867 1 97 113 ILE B O 1
ATOM 6796 N N . VAL B 1 114 ? -21.906 12.438 -14.352 1 96.94 114 VAL B N 1
ATOM 6797 C CA . VAL B 1 114 ? -21.578 11.062 -14.734 1 96.94 114 VAL B CA 1
ATOM 6798 C C . VAL B 1 114 ? -22.109 10.781 -16.141 1 96.94 114 VAL B C 1
ATOM 6800 O O . VAL B 1 114 ? -21.484 10.039 -16.906 1 96.94 114 VAL B O 1
ATOM 6803 N N . GLN B 1 115 ? -23.156 11.438 -16.5 1 93.81 115 GLN B N 1
ATOM 6804 C CA . GLN B 1 115 ? -23.828 11.195 -17.781 1 93.81 115 GLN B CA 1
ATOM 6805 C C . GLN B 1 115 ? -23.219 12.047 -18.891 1 93.81 115 GLN B C 1
ATOM 6807 O O . GLN B 1 115 ? -23.172 11.633 -20.047 1 93.81 115 GLN B O 1
ATOM 6812 N N . LYS B 1 116 ? -22.703 13.172 -18.5 1 88.12 116 LYS B N 1
ATOM 6813 C CA . LYS B 1 116 ? -22.266 14.148 -19.484 1 88.12 116 LYS B CA 1
ATOM 6814 C C . LYS B 1 116 ? -20.812 13.898 -19.906 1 88.12 116 LYS B C 1
ATOM 6816 O O . LYS B 1 116 ? -20.234 12.859 -19.562 1 88.12 116 LYS B O 1
ATOM 6821 N N . GLY B 1 117 ? -20.281 14.891 -20.688 1 86.38 117 GLY B N 1
ATOM 6822 C CA . GLY B 1 117 ? -18.969 14.719 -21.312 1 86.38 117 GLY B CA 1
ATOM 6823 C C . GLY B 1 117 ? -17.828 15.242 -20.469 1 86.38 117 GLY B C 1
ATOM 6824 O O . GLY B 1 117 ? -16.859 15.766 -20.984 1 86.38 117 GLY B O 1
ATOM 6825 N N . ASP B 1 118 ? -17.969 15.164 -19.109 1 92.5 118 ASP B N 1
ATOM 6826 C CA . ASP B 1 118 ? -16.875 15.57 -18.219 1 92.5 118 ASP B CA 1
ATOM 6827 C C . ASP B 1 118 ? -15.734 14.555 -18.266 1 92.5 118 ASP B C 1
ATOM 6829 O O . ASP B 1 118 ? -15.922 13.414 -18.672 1 92.5 118 ASP B O 1
ATOM 6833 N N . PRO B 1 119 ? -14.531 15.047 -17.891 1 93.19 119 PRO B N 1
ATOM 6834 C CA . PRO B 1 119 ? -13.375 14.148 -17.875 1 93.19 119 PRO B CA 1
ATOM 6835 C C . PRO B 1 119 ? -13.578 12.93 -16.969 1 93.19 119 PRO B C 1
ATOM 6837 O O . PRO B 1 119 ? -14.398 12.977 -16.047 1 93.19 119 PRO B O 1
ATOM 6840 N N . ALA B 1 120 ? -12.852 11.852 -17.203 1 94 120 ALA B N 1
ATOM 6841 C CA . ALA B 1 120 ? -12.984 10.586 -16.484 1 94 120 ALA B CA 1
ATOM 6842 C C . ALA B 1 120 ? -12.703 10.766 -14.992 1 94 120 ALA B C 1
ATOM 6844 O O . ALA B 1 120 ? -13.344 10.141 -14.148 1 94 120 ALA B O 1
ATOM 6845 N N . ALA B 1 121 ? -11.734 11.672 -14.672 1 94 121 ALA B N 1
ATOM 6846 C CA . ALA B 1 121 ? -11.391 11.914 -13.273 1 94 121 ALA B CA 1
ATOM 6847 C C . ALA B 1 121 ? -12.57 12.516 -12.516 1 94 121 ALA B C 1
ATOM 6849 O O . ALA B 1 121 ? -12.812 12.164 -11.352 1 94 121 ALA B O 1
ATOM 6850 N N . SER B 1 122 ? -13.32 13.422 -13.125 1 96.69 122 SER B N 1
ATOM 6851 C CA . SER B 1 122 ? -14.5 14.031 -12.516 1 96.69 122 SER B CA 1
ATOM 6852 C C . SER B 1 122 ? -15.625 13.008 -12.352 1 96.69 122 SER B C 1
ATOM 6854 O O . SER B 1 122 ? -16.281 12.969 -11.312 1 96.69 122 SER B O 1
ATOM 6856 N N . LYS B 1 123 ? -15.789 12.195 -13.359 1 97.25 123 LYS B N 1
ATOM 6857 C CA . LYS B 1 123 ? -16.812 11.156 -13.281 1 97.25 123 LYS B CA 1
ATOM 6858 C C . LYS B 1 123 ? -16.516 10.18 -12.148 1 97.25 123 LYS B C 1
ATOM 6860 O O . LYS B 1 123 ? -17.422 9.797 -11.398 1 97.25 123 LYS B O 1
ATOM 6865 N N . GLU B 1 124 ? -15.266 9.75 -12.062 1 97.62 124 GLU B N 1
ATOM 6866 C CA . GLU B 1 124 ? -14.852 8.828 -11.016 1 97.62 124 GLU B CA 1
ATOM 6867 C C . GLU B 1 124 ? -15.133 9.398 -9.625 1 97.62 124 GLU B C 1
ATOM 6869 O O . GLU B 1 124 ? -15.703 8.727 -8.773 1 97.62 124 GLU B O 1
ATOM 6874 N N . LEU B 1 125 ? -14.75 10.672 -9.391 1 97.69 125 LEU B N 1
ATOM 6875 C CA . LEU B 1 125 ? -14.977 11.312 -8.102 1 97.69 125 LEU B CA 1
ATOM 6876 C C . LEU B 1 125 ? -16.469 11.469 -7.824 1 97.69 125 LEU B C 1
ATOM 6878 O O . LEU B 1 125 ? -16.906 11.328 -6.684 1 97.69 125 LEU B O 1
ATOM 6882 N N . ALA B 1 126 ? -17.203 11.781 -8.852 1 98.56 126 ALA B N 1
ATOM 6883 C CA . ALA B 1 126 ? -18.656 11.914 -8.711 1 98.56 126 ALA B CA 1
ATOM 6884 C C . ALA B 1 126 ? -19.281 10.586 -8.289 1 98.56 126 ALA B C 1
ATOM 6886 O O . ALA B 1 126 ? -20.156 10.547 -7.426 1 98.56 126 ALA B O 1
ATOM 6887 N N . ILE B 1 127 ? -18.828 9.484 -8.844 1 98.56 127 ILE B N 1
ATOM 6888 C CA . ILE B 1 127 ? -19.344 8.156 -8.523 1 98.56 127 ILE B CA 1
ATOM 6889 C C . ILE B 1 127 ? -19.031 7.805 -7.074 1 98.56 127 ILE B C 1
ATOM 6891 O O . ILE B 1 127 ? -19.875 7.301 -6.344 1 98.56 127 ILE B O 1
ATOM 6895 N N . VAL B 1 128 ? -17.797 8.086 -6.684 1 98.44 128 VAL B N 1
ATOM 6896 C CA . VAL B 1 128 ? -17.391 7.836 -5.305 1 98.44 128 VAL B CA 1
ATOM 6897 C C . VAL B 1 128 ? -18.266 8.656 -4.355 1 98.44 128 VAL B C 1
ATOM 6899 O O . VAL B 1 128 ? -18.75 8.141 -3.342 1 98.44 128 VAL B O 1
ATOM 6902 N N . THR B 1 129 ? -18.516 9.898 -4.707 1 98.56 129 THR B N 1
ATOM 6903 C CA . THR B 1 129 ? -19.297 10.805 -3.869 1 98.56 129 THR B CA 1
ATOM 6904 C C . THR B 1 129 ? -20.75 10.359 -3.801 1 98.56 129 THR B C 1
ATOM 6906 O O . THR B 1 129 ? -21.344 10.32 -2.721 1 98.56 129 THR B O 1
ATOM 6909 N N . LEU B 1 130 ? -21.312 10.016 -4.934 1 98.69 130 LEU B N 1
ATOM 6910 C CA . LEU B 1 130 ? -22.688 9.523 -4.98 1 98.69 130 LEU B CA 1
ATOM 6911 C C . LEU B 1 130 ? -22.844 8.258 -4.152 1 98.69 130 LEU B C 1
ATOM 6913 O O . LEU B 1 130 ? -23.797 8.117 -3.393 1 98.69 130 LEU B O 1
ATOM 6917 N N . THR B 1 131 ? -21.891 7.336 -4.309 1 98.44 131 THR B N 1
ATOM 6918 C CA . THR B 1 131 ? -21.906 6.09 -3.553 1 98.44 131 THR B CA 1
ATOM 6919 C C . THR B 1 131 ? -21.922 6.363 -2.053 1 98.44 131 THR B C 1
ATOM 6921 O O . THR B 1 131 ? -22.703 5.766 -1.312 1 98.44 131 THR B O 1
ATOM 6924 N N . LYS B 1 132 ? -21.094 7.32 -1.638 1 97.31 132 LYS B N 1
ATOM 6925 C CA . LYS B 1 132 ? -21.031 7.68 -0.224 1 97.31 132 LYS B CA 1
ATOM 6926 C C . LYS B 1 132 ? -22.359 8.266 0.251 1 97.31 132 LYS B C 1
ATOM 6928 O O . LYS B 1 132 ? -22.844 7.918 1.331 1 97.31 132 LYS B O 1
ATOM 6933 N N . ILE B 1 133 ? -22.969 9.109 -0.509 1 97.88 133 ILE B N 1
ATOM 6934 C CA . ILE B 1 133 ? -24.25 9.734 -0.144 1 97.88 133 ILE B CA 1
ATOM 6935 C C . ILE B 1 133 ? -25.328 8.664 -0.004 1 97.88 133 ILE B C 1
ATOM 6937 O O . ILE B 1 133 ? -26.047 8.625 0.996 1 97.88 133 ILE B O 1
ATOM 6941 N N . PHE B 1 134 ? -25.391 7.777 -0.99 1 97.94 134 PHE B N 1
ATOM 6942 C CA . PHE B 1 134 ? -26.422 6.742 -0.973 1 97.94 134 PHE B CA 1
ATOM 6943 C C . PHE B 1 134 ? -26.219 5.801 0.21 1 97.94 134 PHE B C 1
ATOM 6945 O O . PHE B 1 134 ? -27.188 5.297 0.78 1 97.94 134 PHE B O 1
ATOM 6952 N N . MET B 1 135 ? -25 5.523 0.604 1 96.31 135 MET B N 1
ATOM 6953 C CA . MET B 1 135 ? -24.719 4.699 1.776 1 96.31 135 MET B CA 1
ATOM 6954 C C . MET B 1 135 ? -25.188 5.395 3.053 1 96.31 135 MET B C 1
ATOM 6956 O O . MET B 1 135 ? -25.828 4.777 3.902 1 96.31 135 MET B O 1
ATOM 6960 N N . LEU B 1 136 ? -24.938 6.707 3.131 1 93.56 136 LEU B N 1
ATOM 6961 C CA . LEU B 1 136 ? -25.172 7.445 4.363 1 93.56 136 LEU B CA 1
ATOM 6962 C C . LEU B 1 136 ? -26.672 7.73 4.539 1 93.56 136 LEU B C 1
ATOM 6964 O O . LEU B 1 136 ? -27.156 7.844 5.664 1 93.56 136 LEU B O 1
ATOM 6968 N N . VAL B 1 137 ? -27.438 7.805 3.498 1 94.88 137 VAL B N 1
ATOM 6969 C CA . VAL B 1 137 ? -28.859 8.141 3.574 1 94.88 137 VAL B CA 1
ATOM 6970 C C . VAL B 1 137 ? -29.672 6.887 3.885 1 94.88 137 VAL B C 1
ATOM 6972 O O . VAL B 1 137 ? -30.812 6.973 4.348 1 94.88 137 VAL B O 1
ATOM 6975 N N . HIS B 1 138 ? -29.156 5.684 3.693 1 93.62 138 HIS B N 1
ATOM 6976 C CA . HIS B 1 138 ? -29.844 4.402 3.725 1 93.62 138 HIS B CA 1
ATOM 6977 C C . HIS B 1 138 ? -30.594 4.211 5.043 1 93.62 138 HIS B C 1
ATOM 6979 O O . HIS B 1 138 ? -31.734 3.744 5.059 1 93.62 138 HIS B O 1
ATOM 6985 N N . PRO B 1 139 ? -30 4.613 6.234 1 90.38 139 PRO B N 1
ATOM 6986 C CA . PRO B 1 139 ? -30.688 4.383 7.504 1 90.38 139 PRO B CA 1
ATOM 6987 C C . PRO B 1 139 ? -31.891 5.309 7.703 1 90.38 139 PRO B C 1
ATOM 6989 O O . PRO B 1 139 ? -32.719 5.066 8.578 1 90.38 139 PRO B O 1
ATOM 6992 N N . TYR B 1 140 ? -32 6.344 6.918 1 91.56 140 TYR B N 1
ATOM 6993 C CA . TYR B 1 140 ? -33.062 7.324 7.039 1 91.56 140 TYR B CA 1
ATOM 6994 C C . TYR B 1 140 ? -34.094 7.133 5.938 1 91.56 140 TYR B C 1
ATOM 6996 O O . TYR B 1 140 ? -33.906 7.59 4.809 1 91.56 140 TYR B O 1
ATOM 7004 N N . GLN B 1 141 ? -35.281 6.676 6.234 1 91.38 141 GLN B N 1
ATOM 7005 C CA . GLN B 1 141 ? -36.281 6.285 5.254 1 91.38 141 GLN B CA 1
ATOM 7006 C C . GLN B 1 141 ? -36.781 7.492 4.473 1 91.38 141 GLN B C 1
ATOM 7008 O O . GLN B 1 141 ? -37.031 7.402 3.27 1 91.38 141 GLN B O 1
ATOM 7013 N N . THR B 1 142 ? -36.938 8.555 5.148 1 91.81 142 THR B N 1
ATOM 7014 C CA . THR B 1 142 ? -37.375 9.766 4.473 1 91.81 142 THR B CA 1
ATOM 7015 C C . THR B 1 142 ? -36.344 10.203 3.42 1 91.81 142 THR B C 1
ATOM 7017 O O . THR B 1 142 ? -36.719 10.531 2.291 1 91.81 142 THR B O 1
ATOM 7020 N N . LEU B 1 143 ? -35.125 10.148 3.807 1 93.75 143 LEU B N 1
ATOM 7021 C CA . LEU B 1 143 ? -34.062 10.555 2.893 1 93.75 143 LEU B CA 1
ATOM 7022 C C . LEU B 1 143 ? -33.906 9.555 1.758 1 93.75 143 LEU B C 1
ATOM 7024 O O . LEU B 1 143 ? -33.562 9.93 0.633 1 93.75 143 LEU B O 1
ATOM 7028 N N . VAL B 1 144 ? -34.156 8.273 2.014 1 95.44 144 VAL B N 1
ATOM 7029 C CA . VAL B 1 144 ? -34.094 7.258 0.966 1 95.44 144 VAL B CA 1
ATOM 7030 C C . VAL B 1 144 ? -35.125 7.578 -0.114 1 95.44 144 VAL B C 1
ATOM 7032 O O . VAL B 1 144 ? -34.812 7.531 -1.308 1 95.44 144 VAL B O 1
ATOM 7035 N N . ARG B 1 145 ? -36.281 7.961 0.275 1 94.62 145 ARG B N 1
ATOM 7036 C CA . ARG B 1 145 ? -37.375 8.234 -0.651 1 94.62 145 ARG B CA 1
ATOM 7037 C C . ARG B 1 145 ? -37.094 9.5 -1.457 1 94.62 145 ARG B C 1
ATOM 7039 O O . ARG B 1 145 ? -37.406 9.562 -2.646 1 94.62 145 ARG B O 1
ATOM 7046 N N . GLU B 1 146 ? -36.406 10.453 -0.804 1 94.62 146 GLU B N 1
ATOM 7047 C CA . GLU B 1 146 ? -36.25 11.766 -1.42 1 94.62 146 GLU B CA 1
ATOM 7048 C C . GLU B 1 146 ? -34.938 11.836 -2.229 1 94.62 146 GLU B C 1
ATOM 7050 O O . GLU B 1 146 ? -34.875 12.523 -3.248 1 94.62 146 GLU B O 1
ATOM 7055 N N . VAL B 1 147 ? -33.969 11.125 -1.771 1 95.88 147 VAL B N 1
ATOM 7056 C CA . VAL B 1 147 ? -32.625 11.352 -2.314 1 95.88 147 VAL B CA 1
ATOM 7057 C C . VAL B 1 147 ? -32.188 10.117 -3.088 1 95.88 147 VAL B C 1
ATOM 7059 O O . VAL B 1 147 ? -31.578 10.234 -4.16 1 95.88 147 VAL B O 1
ATOM 7062 N N . ALA B 1 148 ? -32.375 8.914 -2.674 1 96.19 148 ALA B N 1
ATOM 7063 C CA . ALA B 1 148 ? -31.828 7.699 -3.273 1 96.19 148 ALA B CA 1
ATOM 7064 C C . ALA B 1 148 ? -32.781 7.133 -4.332 1 96.19 148 ALA B C 1
ATOM 7066 O O . ALA B 1 148 ? -32.375 6.973 -5.492 1 96.19 148 ALA B O 1
ATOM 7067 N N . THR B 1 149 ? -34 6.941 -4.031 1 95.88 149 THR B N 1
ATOM 7068 C CA . THR B 1 149 ? -34.969 6.223 -4.863 1 95.88 149 THR B CA 1
ATOM 7069 C C . THR B 1 149 ? -35.125 6.906 -6.219 1 95.88 149 THR B C 1
ATOM 7071 O O . THR B 1 149 ? -35.125 6.246 -7.258 1 95.88 149 THR B O 1
ATOM 7074 N N . PRO B 1 150 ? -35.156 8.188 -6.238 1 96.5 150 PRO B N 1
ATOM 7075 C CA . PRO B 1 150 ? -35.406 8.828 -7.531 1 96.5 150 PRO B CA 1
ATOM 7076 C C . PRO B 1 150 ? -34.156 8.812 -8.43 1 96.5 150 PRO B C 1
ATOM 7078 O O . PRO B 1 150 ? -34.281 8.883 -9.656 1 96.5 150 PRO B O 1
ATOM 7081 N N . PHE B 1 151 ? -33 8.742 -7.871 1 97.69 151 PHE B N 1
ATOM 7082 C CA . PHE B 1 151 ? -31.812 9 -8.672 1 97.69 151 PHE B CA 1
ATOM 7083 C C . PHE B 1 151 ? -31 7.719 -8.859 1 97.69 151 PHE B C 1
ATOM 7085 O O . PHE B 1 151 ? -30.156 7.641 -9.742 1 97.69 151 PHE B O 1
ATOM 7092 N N . LEU B 1 152 ? -31.156 6.691 -8.133 1 97.81 152 LEU B N 1
ATOM 7093 C CA . LEU B 1 152 ? -30.391 5.457 -8.172 1 97.81 152 LEU B CA 1
ATOM 7094 C C . LEU B 1 152 ? -30.531 4.773 -9.531 1 97.81 152 LEU B C 1
ATOM 7096 O O . LEU B 1 152 ? -29.547 4.301 -10.102 1 97.81 152 LEU B O 1
ATOM 7100 N N . PRO B 1 153 ? -31.766 4.746 -10.094 1 97.44 153 PRO B N 1
ATOM 7101 C CA . PRO B 1 153 ? -31.891 4.121 -11.414 1 97.44 153 PRO B CA 1
ATOM 7102 C C . PRO B 1 153 ? -31.125 4.867 -12.492 1 97.44 153 PRO B C 1
ATOM 7104 O O . PRO B 1 153 ? -30.438 4.242 -13.312 1 97.44 153 PRO B O 1
ATOM 7107 N N . ALA B 1 154 ? -31.156 6.145 -12.461 1 97.25 154 ALA B N 1
ATOM 7108 C CA . ALA B 1 154 ? -30.406 6.941 -13.43 1 97.25 154 ALA B CA 1
ATOM 7109 C C . ALA B 1 154 ? -28.906 6.77 -13.234 1 97.25 154 ALA B C 1
ATOM 7111 O O . ALA B 1 154 ? -28.141 6.703 -14.211 1 97.25 154 ALA B O 1
ATOM 7112 N N . PHE B 1 155 ? -28.594 6.734 -12.008 1 97 155 PHE B N 1
ATOM 7113 C CA . PHE B 1 155 ? -27.188 6.5 -11.656 1 97 155 PHE B CA 1
ATOM 7114 C C . PHE B 1 155 ? -26.719 5.16 -12.195 1 97 155 PHE B C 1
ATOM 7116 O O . PHE B 1 155 ? -25.656 5.082 -12.82 1 97 155 PHE B O 1
ATOM 7123 N N . GLY B 1 156 ? -27.438 4.086 -12 1 97.75 156 GLY B N 1
ATOM 7124 C CA . GLY B 1 156 ? -27.109 2.762 -12.508 1 97.75 156 GLY B CA 1
ATOM 7125 C C . GLY B 1 156 ? -26.969 2.721 -14.016 1 97.75 156 GLY B C 1
ATOM 7126 O O . GLY B 1 156 ? -26 2.15 -14.531 1 97.75 156 GLY B O 1
ATOM 7127 N N . THR B 1 157 ? -27.844 3.355 -14.656 1 97.12 157 THR B N 1
ATOM 7128 C CA . THR B 1 157 ? -27.844 3.375 -16.109 1 97.12 157 THR B CA 1
ATOM 7129 C C . THR B 1 157 ? -26.609 4.109 -16.641 1 97.12 157 THR B C 1
ATOM 7131 O O . THR B 1 157 ? -25.953 3.639 -17.562 1 97.12 157 THR B O 1
ATOM 7134 N N . ALA B 1 158 ? -26.312 5.23 -16.016 1 96.75 158 ALA B N 1
ATOM 7135 C CA . ALA B 1 158 ? -25.172 6.023 -16.422 1 96.75 158 ALA B CA 1
ATOM 7136 C C . ALA B 1 158 ? -23.875 5.238 -16.25 1 96.75 158 ALA B C 1
ATOM 7138 O O . ALA B 1 158 ? -23 5.254 -17.125 1 96.75 158 ALA B O 1
ATOM 7139 N N . CYS B 1 159 ? -23.75 4.582 -15.133 1 97.44 159 CYS B N 1
ATOM 7140 C CA . CYS B 1 159 ? -22.547 3.793 -14.844 1 97.44 159 CYS B CA 1
ATOM 7141 C C . CYS B 1 159 ? -22.406 2.643 -15.836 1 97.44 159 CYS B C 1
ATOM 7143 O O . CYS B 1 159 ? -21.312 2.377 -16.328 1 97.44 159 CYS B O 1
ATOM 7145 N N . LEU B 1 160 ? -23.469 1.951 -16.156 1 96.31 160 LEU B N 1
ATOM 7146 C CA . LEU B 1 160 ? -23.422 0.82 -17.078 1 96.31 160 LEU B CA 1
ATOM 7147 C C . LEU B 1 160 ? -23.047 1.275 -18.484 1 96.31 160 LEU B C 1
ATOM 7149 O O . LEU B 1 160 ? -22.328 0.57 -19.203 1 96.31 160 LEU B O 1
ATOM 7153 N N . GLN B 1 161 ? -23.484 2.422 -18.828 1 93.69 161 GLN B N 1
ATOM 7154 C CA . GLN B 1 161 ? -23.125 2.977 -20.141 1 93.69 161 GLN B CA 1
ATOM 7155 C C . GLN B 1 161 ? -21.625 3.242 -20.219 1 93.69 161 GLN B C 1
ATOM 7157 O O . GLN B 1 161 ? -21.016 3.045 -21.281 1 93.69 161 GLN B O 1
ATOM 7162 N N . LEU B 1 162 ? -21.094 3.672 -19.125 1 94.44 162 LEU B N 1
ATOM 7163 C CA . LEU B 1 162 ? -19.656 3.934 -19.094 1 94.44 162 LEU B CA 1
ATOM 7164 C C . LEU B 1 162 ? -18.859 2.639 -19.234 1 94.44 162 LEU B C 1
ATOM 7166 O O . LEU B 1 162 ? -17.828 2.613 -19.906 1 94.44 162 LEU B O 1
ATOM 7170 N N . ILE B 1 163 ? -19.266 1.53 -18.641 1 94.12 163 ILE B N 1
ATOM 7171 C CA . ILE B 1 163 ? -18.562 0.25 -18.734 1 94.12 163 ILE B CA 1
ATOM 7172 C C . ILE B 1 163 ? -18.641 -0.284 -20.156 1 94.12 163 ILE B C 1
ATOM 7174 O O . ILE B 1 163 ? -17.672 -0.824 -20.688 1 94.12 163 ILE B O 1
ATOM 7178 N N . LYS B 1 164 ? -19.766 -0.096 -20.781 1 89.06 164 LYS B N 1
ATOM 7179 C CA . LYS B 1 164 ? -20.016 -0.665 -22.094 1 89.06 164 LYS B CA 1
ATOM 7180 C C . LYS B 1 164 ? -19.375 0.184 -23.188 1 89.06 164 LYS B C 1
ATOM 7182 O O . LYS B 1 164 ? -19.234 -0.272 -24.328 1 89.06 164 LYS B O 1
ATOM 7187 N N . SER B 1 165 ? -19.078 1.315 -22.781 1 78.69 165 SER B N 1
ATOM 7188 C CA . SER B 1 165 ? -18.531 2.217 -23.797 1 78.69 165 SER B CA 1
ATOM 7189 C C . SER B 1 165 ? -17.25 1.664 -24.406 1 78.69 165 SER B C 1
ATOM 7191 O O . SER B 1 165 ? -16.328 1.286 -23.672 1 78.69 165 SER B O 1
ATOM 7193 N N . LYS B 1 166 ? -17.344 0.875 -25.562 1 63.41 166 LYS B N 1
ATOM 7194 C CA . LYS B 1 166 ? -16.219 0.335 -26.328 1 63.41 166 LYS B CA 1
ATOM 7195 C C . LYS B 1 166 ? -15.492 1.44 -27.078 1 63.41 166 LYS B C 1
ATOM 7197 O O . LYS B 1 166 ? -16.078 2.473 -27.406 1 63.41 166 LYS B O 1
ATOM 7202 N N . ALA B 1 167 ? -14.094 1.361 -27.062 1 55.28 167 ALA B N 1
ATOM 7203 C CA . ALA B 1 167 ? -13.258 2.27 -27.844 1 55.28 167 ALA B CA 1
ATOM 7204 C C . ALA B 1 167 ? -13.82 2.463 -29.25 1 55.28 167 ALA B C 1
ATOM 7206 O O . ALA B 1 167 ? -13.305 3.271 -30.016 1 55.28 167 ALA B O 1
ATOM 7207 N N . SER B 1 168 ? -14.672 1.59 -29.797 1 48.28 168 SER B N 1
ATOM 7208 C CA . SER B 1 168 ? -14.898 1.633 -31.234 1 48.28 168 SER B CA 1
ATOM 7209 C C . SER B 1 168 ? -15.344 3.021 -31.688 1 48.28 168 SER B C 1
ATOM 7211 O O . SER B 1 168 ? -15.297 3.338 -32.875 1 48.28 168 SER B O 1
ATOM 7213 N N . GLU B 1 169 ? -16.469 3.527 -31.094 1 45.91 169 GLU B N 1
ATOM 7214 C CA . GLU B 1 169 ? -16.984 4.684 -31.828 1 45.91 169 GLU B CA 1
ATOM 7215 C C . GLU B 1 169 ? -16.047 5.871 -31.719 1 45.91 169 GLU B C 1
ATOM 7217 O O . GLU B 1 169 ? -15.445 6.109 -30.672 1 45.91 169 GLU B O 1
ATOM 7222 N N . ALA B 1 170 ? -15.523 6.426 -32.875 1 45.41 170 ALA B N 1
ATOM 7223 C CA . ALA B 1 170 ? -14.625 7.547 -33.156 1 45.41 170 ALA B CA 1
ATOM 7224 C C . ALA B 1 170 ? -14.711 8.602 -32.062 1 45.41 170 ALA B C 1
ATOM 7226 O O . ALA B 1 170 ? -13.789 9.406 -31.875 1 45.41 170 ALA B O 1
ATOM 7227 N N . GLN B 1 171 ? -15.875 8.797 -31.375 1 49.06 171 GLN B N 1
ATOM 7228 C CA . GLN B 1 171 ? -16.109 10.07 -30.688 1 49.06 171 GLN B CA 1
ATOM 7229 C C . GLN B 1 171 ? -15.906 9.93 -29.188 1 49.06 171 GLN B C 1
ATOM 7231 O O . GLN B 1 171 ? -15.781 10.93 -28.469 1 49.06 171 GLN B O 1
ATOM 7236 N N . SER B 1 172 ? -15.984 8.617 -28.531 1 55.38 172 SER B N 1
ATOM 7237 C CA . SER B 1 172 ? -15.797 8.664 -27.094 1 55.38 172 SER B CA 1
ATOM 7238 C C . SER B 1 172 ? -14.758 7.645 -26.641 1 55.38 172 SER B C 1
ATOM 7240 O O . SER B 1 172 ? -14.906 6.445 -26.891 1 55.38 172 SER B O 1
ATOM 7242 N N . PRO B 1 173 ? -13.633 8.094 -26.297 1 62.78 173 PRO B N 1
ATOM 7243 C CA . PRO B 1 173 ? -12.57 7.188 -25.828 1 62.78 173 PRO B CA 1
ATOM 7244 C C . PRO B 1 173 ? -13.055 6.219 -24.75 1 62.78 173 PRO B C 1
ATOM 7246 O O . PRO B 1 173 ? -13.969 6.539 -24 1 62.78 173 PRO B O 1
ATOM 7249 N N . ALA B 1 174 ? -12.75 4.965 -24.906 1 78.62 174 ALA B N 1
ATOM 7250 C CA . ALA B 1 174 ? -13.07 3.928 -23.922 1 78.62 174 ALA B CA 1
ATOM 7251 C C . ALA B 1 174 ? -12.719 4.383 -22.516 1 78.62 174 ALA B C 1
ATOM 7253 O O . ALA B 1 174 ? -11.727 5.086 -22.312 1 78.62 174 ALA B O 1
ATOM 7254 N N . ALA B 1 175 ? -13.695 4.141 -21.562 1 87.75 175 ALA B N 1
ATOM 7255 C CA . ALA B 1 175 ? -13.484 4.5 -20.156 1 87.75 175 ALA B CA 1
ATOM 7256 C C . ALA B 1 175 ? -12.211 3.852 -19.625 1 87.75 175 ALA B C 1
ATOM 7258 O O . ALA B 1 175 ? -11.938 2.68 -19.891 1 87.75 175 ALA B O 1
ATOM 7259 N N . PRO B 1 176 ? -11.453 4.66 -18.969 1 92.81 176 PRO B N 1
ATOM 7260 C CA . PRO B 1 176 ? -10.281 4.066 -18.328 1 92.81 176 PRO B CA 1
ATOM 7261 C C . PRO B 1 176 ? -10.641 2.918 -17.391 1 92.81 176 PRO B C 1
ATOM 7263 O O . PRO B 1 176 ? -11.703 2.939 -16.766 1 92.81 176 PRO B O 1
ATOM 7266 N N . LEU B 1 177 ? -9.812 1.89 -17.25 1 94.62 177 LEU B N 1
ATOM 7267 C CA . LEU B 1 177 ? -10.07 0.701 -16.438 1 94.62 177 LEU B CA 1
ATOM 7268 C C . LEU B 1 177 ? -10.203 1.061 -14.969 1 94.62 177 LEU B C 1
ATOM 7270 O O . LEU B 1 177 ? -10.906 0.375 -14.219 1 94.62 177 LEU B O 1
ATOM 7274 N N . THR B 1 178 ? -9.578 2.162 -14.523 1 95.25 178 THR B N 1
ATOM 7275 C CA . THR B 1 178 ? -9.711 2.605 -13.141 1 95.25 178 THR B CA 1
ATOM 7276 C C . THR B 1 178 ? -11.133 3.064 -12.844 1 95.25 178 THR B C 1
ATOM 7278 O O . THR B 1 178 ? -11.641 2.861 -11.742 1 95.25 178 THR B O 1
ATOM 7281 N N . LEU B 1 179 ? -11.719 3.725 -13.82 1 96.88 179 LEU B N 1
ATOM 7282 C CA . LEU B 1 179 ? -13.109 4.152 -13.68 1 96.88 179 LEU B CA 1
ATOM 7283 C C . LEU B 1 179 ? -14.039 2.951 -13.594 1 96.88 179 LEU B C 1
ATOM 7285 O O . LEU B 1 179 ? -14.961 2.936 -12.773 1 96.88 179 LEU B O 1
ATOM 7289 N N . VAL B 1 180 ? -13.773 1.949 -14.375 1 97.31 180 VAL B N 1
ATOM 7290 C CA . VAL B 1 180 ? -14.57 0.726 -14.344 1 97.31 180 VAL B CA 1
ATOM 7291 C C . VAL B 1 180 ? -14.445 0.064 -12.977 1 97.31 180 VAL B C 1
ATOM 7293 O O . VAL B 1 180 ? -15.438 -0.422 -12.422 1 97.31 180 VAL B O 1
ATOM 7296 N N . GLU B 1 181 ? -13.227 -0.012 -12.484 1 98.06 181 GLU B N 1
ATOM 7297 C CA . GLU B 1 181 ? -12.984 -0.557 -11.148 1 98.06 181 GLU B CA 1
ATOM 7298 C C . GLU B 1 181 ? -13.812 0.168 -10.094 1 98.06 181 GLU B C 1
ATOM 7300 O O . GLU B 1 181 ? -14.414 -0.467 -9.234 1 98.06 181 GLU B O 1
ATOM 7305 N N . THR B 1 182 ? -13.867 1.48 -10.148 1 98.44 182 THR B N 1
ATOM 7306 C CA . THR B 1 182 ? -14.633 2.297 -9.219 1 98.44 182 THR B CA 1
ATOM 7307 C C . THR B 1 182 ? -16.125 1.981 -9.312 1 98.44 182 THR B C 1
ATOM 7309 O O . THR B 1 182 ? -16.812 1.879 -8.297 1 98.44 182 THR B O 1
ATOM 7312 N N . ILE B 1 183 ? -16.625 1.839 -10.516 1 98.5 183 ILE B N 1
ATOM 7313 C CA . ILE B 1 183 ? -18.031 1.518 -10.734 1 98.5 183 ILE B CA 1
ATOM 7314 C C . ILE B 1 183 ? -18.344 0.154 -10.125 1 98.5 183 ILE B C 1
ATOM 7316 O O . ILE B 1 183 ? -19.359 -0.007 -9.445 1 98.5 183 ILE B O 1
ATOM 7320 N N . CYS B 1 184 ? -17.453 -0.822 -10.352 1 98.56 184 CYS B N 1
ATOM 7321 C CA . CYS B 1 184 ? -17.656 -2.148 -9.781 1 98.56 184 CYS B CA 1
ATOM 7322 C C . CYS B 1 184 ? -17.719 -2.084 -8.266 1 98.56 184 CYS B C 1
ATOM 7324 O O . CYS B 1 184 ? -18.594 -2.693 -7.645 1 98.56 184 CYS B O 1
ATOM 7326 N N . SER B 1 185 ? -16.859 -1.334 -7.672 1 98.44 185 SER B N 1
ATOM 7327 C CA . SER B 1 185 ? -16.828 -1.178 -6.219 1 98.44 185 SER B CA 1
ATOM 7328 C C . SER B 1 185 ? -18.094 -0.469 -5.723 1 98.44 185 SER B C 1
ATOM 7330 O O . SER B 1 185 ? -18.641 -0.831 -4.684 1 98.44 185 SER B O 1
ATOM 7332 N N . SER B 1 186 ? -18.5 0.489 -6.477 1 98.56 186 SER B N 1
ATOM 7333 C CA . SER B 1 186 ? -19.703 1.232 -6.121 1 98.56 186 SER B CA 1
ATOM 7334 C C . SER B 1 186 ? -20.938 0.328 -6.121 1 98.56 186 SER B C 1
ATOM 7336 O O . SER B 1 186 ? -21.672 0.286 -5.145 1 98.56 186 SER B O 1
ATOM 7338 N N . PHE B 1 187 ? -21.078 -0.402 -7.172 1 98.5 187 PHE B N 1
ATOM 7339 C CA . PHE B 1 187 ? -22.234 -1.294 -7.297 1 98.5 187 PHE B CA 1
ATOM 7340 C C . PHE B 1 187 ? -22.219 -2.359 -6.207 1 98.5 187 PHE B C 1
ATOM 7342 O O . PHE B 1 187 ? -23.25 -2.662 -5.605 1 98.5 187 PHE B O 1
ATOM 7349 N N . SER B 1 188 ? -21.031 -2.955 -5.949 1 98.12 188 SER B N 1
ATOM 7350 C CA . SER B 1 188 ? -20.922 -4.004 -4.941 1 98.12 188 SER B CA 1
ATOM 7351 C C . SER B 1 188 ? -21.281 -3.482 -3.557 1 98.12 188 SER B C 1
ATOM 7353 O O . SER B 1 188 ? -21.781 -4.23 -2.715 1 98.12 188 SER B O 1
ATOM 7355 N N . THR B 1 189 ? -21.078 -2.205 -3.312 1 97.69 189 THR B N 1
ATOM 7356 C CA . THR B 1 189 ? -21.391 -1.579 -2.033 1 97.69 189 THR B CA 1
ATOM 7357 C C . THR B 1 189 ? -22.891 -1.262 -1.939 1 97.69 189 THR B C 1
ATOM 7359 O O . THR B 1 189 ? -23.5 -1.437 -0.883 1 97.69 189 THR B O 1
ATOM 7362 N N . LEU B 1 190 ? -23.547 -0.91 -3.031 1 98.06 190 LEU B N 1
ATOM 7363 C CA . LEU B 1 190 ? -24.906 -0.373 -3.01 1 98.06 190 LEU B CA 1
ATOM 7364 C C . LEU B 1 190 ? -25.938 -1.485 -3.188 1 98.06 190 LEU B C 1
ATOM 7366 O O . LEU B 1 190 ? -27.062 -1.37 -2.713 1 98.06 190 LEU B O 1
ATOM 7370 N N . ILE B 1 191 ? -25.594 -2.545 -3.812 1 97.56 191 ILE B N 1
ATOM 7371 C CA . ILE B 1 191 ? -26.531 -3.607 -4.141 1 97.56 191 ILE B CA 1
ATOM 7372 C C . ILE B 1 191 ? -27.109 -4.199 -2.857 1 97.56 191 ILE B C 1
ATOM 7374 O O . ILE B 1 191 ? -28.344 -4.32 -2.717 1 97.56 191 ILE B O 1
ATOM 7378 N N . PRO B 1 192 ? -26.312 -4.562 -1.831 1 96.06 192 PRO B N 1
ATOM 7379 C CA . PRO B 1 192 ? -26.906 -5.086 -0.599 1 96.06 192 PRO B CA 1
ATOM 7380 C C . PRO B 1 192 ? -27.797 -4.066 0.115 1 96.06 192 PRO B C 1
ATOM 7382 O O . PRO B 1 192 ? -28.688 -4.445 0.864 1 96.06 192 PRO B O 1
ATOM 7385 N N . LEU B 1 193 ? -27.609 -2.764 -0.108 1 95.94 193 LEU B N 1
ATOM 7386 C CA . LEU B 1 193 ? -28.375 -1.711 0.552 1 95.94 193 LEU B CA 1
ATOM 7387 C C . LEU B 1 193 ? -29.672 -1.433 -0.195 1 95.94 193 LEU B C 1
ATOM 7389 O O . LEU B 1 193 ? -30.703 -1.151 0.425 1 95.94 193 LEU B O 1
ATOM 7393 N N . TYR B 1 194 ? -29.609 -1.534 -1.524 1 96.44 194 TYR B N 1
ATOM 7394 C CA . TYR B 1 194 ? -30.766 -1.215 -2.35 1 96.44 194 TYR B CA 1
ATOM 7395 C C . TYR B 1 194 ? -31.047 -2.332 -3.346 1 96.44 194 TYR B C 1
ATOM 7397 O O . TYR B 1 194 ? -31.094 -2.1 -4.555 1 96.44 194 TYR B O 1
ATOM 7405 N N . PRO B 1 195 ? -31.391 -3.508 -2.938 1 95.31 195 PRO B N 1
ATOM 7406 C CA . PRO B 1 195 ? -31.531 -4.66 -3.832 1 95.31 195 PRO B CA 1
ATOM 7407 C C . PRO B 1 195 ? -32.656 -4.473 -4.844 1 95.31 195 PRO B C 1
ATOM 7409 O O . PRO B 1 195 ? -32.469 -4.727 -6.039 1 95.31 195 PRO B O 1
ATOM 7412 N N . PRO B 1 196 ? -33.781 -3.98 -4.465 1 94 196 PRO B N 1
ATOM 7413 C CA . PRO B 1 196 ? -34.875 -3.855 -5.438 1 94 196 PRO B CA 1
ATOM 7414 C C . PRO B 1 196 ? -34.562 -2.889 -6.574 1 94 196 PRO B C 1
ATOM 7416 O O . PRO B 1 196 ? -35 -3.09 -7.707 1 94 196 PRO B O 1
ATOM 7419 N N . THR B 1 197 ? -33.844 -1.861 -6.246 1 95.56 197 THR B N 1
ATOM 7420 C CA . THR B 1 197 ? -33.531 -0.855 -7.25 1 95.56 197 THR B CA 1
ATOM 7421 C C . THR B 1 197 ? -32.531 -1.41 -8.266 1 95.56 197 THR B C 1
ATOM 7423 O O . THR B 1 197 ? -32.531 -1.019 -9.438 1 95.56 197 THR B O 1
ATOM 7426 N N . PHE B 1 198 ? -31.672 -2.312 -7.902 1 96.94 198 PHE B N 1
ATOM 7427 C CA . PHE B 1 198 ? -30.594 -2.818 -8.758 1 96.94 198 PHE B CA 1
ATOM 7428 C C . PHE B 1 198 ? -31.047 -4.094 -9.469 1 96.94 198 PHE B C 1
ATOM 7430 O O . PHE B 1 198 ? -30.359 -4.578 -10.375 1 96.94 198 PHE B O 1
ATOM 7437 N N . ARG B 1 199 ? -32.125 -4.664 -9.109 1 95.25 199 ARG B N 1
ATOM 7438 C CA . ARG B 1 199 ? -32.625 -5.918 -9.68 1 95.25 199 ARG B CA 1
ATOM 7439 C C . ARG B 1 199 ? -32.75 -5.828 -11.195 1 95.25 199 ARG B C 1
ATOM 7441 O O . ARG B 1 199 ? -32.25 -6.707 -11.906 1 95.25 199 ARG B O 1
ATOM 7448 N N . PRO B 1 200 ? -33.219 -4.738 -11.742 1 95.56 200 PRO B N 1
ATOM 7449 C CA . PRO B 1 200 ? -33.344 -4.66 -13.195 1 95.56 200 PRO B CA 1
ATOM 7450 C C . PRO B 1 200 ? -32 -4.605 -13.914 1 95.56 200 PRO B C 1
ATOM 7452 O O . PRO B 1 200 ? -31.938 -4.863 -15.117 1 95.56 200 PRO B O 1
ATOM 7455 N N . PHE B 1 201 ? -30.969 -4.25 -13.258 1 96.56 201 PHE B N 1
ATOM 7456 C CA . PHE B 1 201 ? -29.656 -4.078 -13.867 1 96.56 201 PHE B CA 1
ATOM 7457 C C . PHE B 1 201 ? -28.859 -5.367 -13.789 1 96.56 201 PHE B C 1
ATOM 7459 O O . PHE B 1 201 ? -27.75 -5.457 -14.344 1 96.56 201 PHE B O 1
ATOM 7466 N N . SER B 1 202 ? -29.266 -6.371 -13.109 1 94.62 202 SER B N 1
ATOM 7467 C CA . SER B 1 202 ? -28.5 -7.562 -12.766 1 94.62 202 SER B CA 1
ATOM 7468 C C . SER B 1 202 ? -27.938 -8.234 -14.016 1 94.62 202 SER B C 1
ATOM 7470 O O . SER B 1 202 ? -26.734 -8.516 -14.094 1 94.62 202 SER B O 1
ATOM 7472 N N . SER B 1 203 ? -28.766 -8.453 -14.984 1 93.31 203 SER B N 1
ATOM 7473 C CA . SER B 1 203 ? -28.344 -9.141 -16.203 1 93.31 203 SER B CA 1
ATOM 7474 C C . SER B 1 203 ? -27.328 -8.305 -16.984 1 93.31 203 SER B C 1
ATOM 7476 O O . SER B 1 203 ? -26.328 -8.828 -17.484 1 93.31 203 SER B O 1
ATOM 7478 N N . GLN B 1 204 ? -27.594 -7.035 -17.047 1 95 204 GLN B N 1
ATOM 7479 C CA . GLN B 1 204 ? -26.688 -6.137 -17.766 1 95 204 GLN B CA 1
ATOM 7480 C C . GLN B 1 204 ? -25.328 -6.066 -17.078 1 95 204 GLN B C 1
ATOM 7482 O O . GLN B 1 204 ? -24.297 -6.012 -17.75 1 95 204 GLN B O 1
ATOM 7487 N N . ILE B 1 205 ? -25.359 -6.066 -15.781 1 96.38 205 ILE B N 1
ATOM 7488 C CA . ILE B 1 205 ? -24.125 -6.02 -15.016 1 96.38 205 ILE B CA 1
ATOM 7489 C C . ILE B 1 205 ? -23.297 -7.281 -15.281 1 96.38 205 ILE B C 1
ATOM 7491 O O . ILE B 1 205 ? -22.094 -7.199 -15.531 1 96.38 205 ILE B O 1
ATOM 7495 N N . ARG B 1 206 ? -23.906 -8.406 -15.289 1 93.69 206 ARG B N 1
ATOM 7496 C CA . ARG B 1 206 ? -23.219 -9.68 -15.523 1 93.69 206 ARG B CA 1
ATOM 7497 C C . ARG B 1 206 ? -22.531 -9.695 -16.891 1 93.69 206 ARG B C 1
ATOM 7499 O O . ARG B 1 206 ? -21.391 -10.117 -17 1 93.69 206 ARG B O 1
ATOM 7506 N N . THR B 1 207 ? -23.203 -9.203 -17.828 1 93.12 207 THR B N 1
ATOM 7507 C CA . THR B 1 207 ? -22.688 -9.188 -19.188 1 93.12 207 THR B CA 1
ATOM 7508 C C . THR B 1 207 ? -21.531 -8.18 -19.312 1 93.12 207 THR B C 1
ATOM 7510 O O . THR B 1 207 ? -20.516 -8.477 -19.938 1 93.12 207 THR B O 1
ATOM 7513 N N . ALA B 1 208 ? -21.734 -7.074 -18.703 1 93.81 208 ALA B N 1
ATOM 7514 C CA . ALA B 1 208 ? -20.766 -5.988 -18.828 1 93.81 208 ALA B CA 1
ATOM 7515 C C . ALA B 1 208 ? -19.438 -6.34 -18.141 1 93.81 208 ALA B C 1
ATOM 7517 O O . ALA B 1 208 ? -18.375 -5.957 -18.609 1 93.81 208 ALA B O 1
ATOM 7518 N N . VAL B 1 209 ? -19.438 -7.125 -17.078 1 95.5 209 VAL B N 1
ATOM 7519 C CA . VAL B 1 209 ? -18.234 -7.32 -16.297 1 95.5 209 VAL B CA 1
ATOM 7520 C C . VAL B 1 209 ? -17.594 -8.672 -16.625 1 95.5 209 VAL B C 1
ATOM 7522 O O . VAL B 1 209 ? -16.531 -9.016 -16.125 1 95.5 209 VAL B O 1
ATOM 7525 N N . GLY B 1 210 ? -18.172 -9.469 -17.531 1 93.81 210 GLY B N 1
ATOM 7526 C CA . GLY B 1 210 ? -17.703 -10.797 -17.891 1 93.81 210 GLY B CA 1
ATOM 7527 C C . GLY B 1 210 ? -16.25 -10.828 -18.328 1 93.81 210 GLY B C 1
ATOM 7528 O O . GLY B 1 210 ? -15.492 -11.727 -17.938 1 93.81 210 GLY B O 1
ATOM 7529 N N . VAL B 1 211 ? -15.797 -9.805 -18.969 1 93.12 211 VAL B N 1
ATOM 7530 C CA . VAL B 1 211 ? -14.453 -9.758 -19.547 1 93.12 211 VAL B CA 1
ATOM 7531 C C . VAL B 1 211 ? -13.422 -9.531 -18.453 1 93.12 211 VAL B C 1
ATOM 7533 O O . VAL B 1 211 ? -12.234 -9.797 -18.641 1 93.12 211 VAL B O 1
ATOM 7536 N N . TYR B 1 212 ? -13.844 -9.062 -17.234 1 95.94 212 TYR B N 1
ATOM 7537 C CA . TYR B 1 212 ? -12.906 -8.672 -16.188 1 95.94 212 TYR B CA 1
ATOM 7538 C C . TYR B 1 212 ? -12.773 -9.758 -15.125 1 95.94 212 TYR B C 1
ATOM 7540 O O . TYR B 1 212 ? -11.922 -9.672 -14.242 1 95.94 212 TYR B O 1
ATOM 7548 N N . LEU B 1 213 ? -13.562 -10.828 -15.195 1 96.5 213 LEU B N 1
ATOM 7549 C CA . LEU B 1 213 ? -13.68 -11.805 -14.117 1 96.5 213 LEU B CA 1
ATOM 7550 C C . LEU B 1 213 ? -12.477 -12.742 -14.102 1 96.5 213 LEU B C 1
ATOM 7552 O O . LEU B 1 213 ? -11.906 -13.016 -13.039 1 96.5 213 LEU B O 1
ATOM 7556 N N . ALA B 1 214 ? -12.109 -13.242 -15.203 1 96.12 214 ALA B N 1
ATOM 7557 C CA . ALA B 1 214 ? -10.984 -14.156 -15.398 1 96.12 214 ALA B CA 1
ATOM 7558 C C . ALA B 1 214 ? -10.328 -13.93 -16.75 1 96.12 214 ALA B C 1
ATOM 7560 O O . ALA B 1 214 ? -10.344 -14.805 -17.625 1 96.12 214 ALA B O 1
ATOM 7561 N N . PRO B 1 215 ? -9.641 -12.844 -16.891 1 94.75 215 PRO B N 1
ATOM 7562 C CA . PRO B 1 215 ? -9.039 -12.484 -18.172 1 94.75 215 PRO B CA 1
ATOM 7563 C C . PRO B 1 215 ? -7.855 -13.375 -18.547 1 94.75 215 PRO B C 1
ATOM 7565 O O . PRO B 1 215 ? -7.266 -14.016 -17.672 1 94.75 215 PRO B O 1
ATOM 7568 N N . THR B 1 216 ? -7.586 -13.484 -19.844 1 94.12 216 THR B N 1
ATOM 7569 C CA . THR B 1 216 ? -6.477 -14.266 -20.359 1 94.12 216 THR B CA 1
ATOM 7570 C C . THR B 1 216 ? -5.656 -13.453 -21.359 1 94.12 216 THR B C 1
ATOM 7572 O O . THR B 1 216 ? -6.043 -12.336 -21.719 1 94.12 216 THR B O 1
ATOM 7575 N N . CYS B 1 217 ? -4.543 -13.961 -21.875 1 90.19 217 CYS B N 1
ATOM 7576 C CA . CYS B 1 217 ? -3.664 -13.281 -22.828 1 90.19 217 CYS B CA 1
ATOM 7577 C C . CYS B 1 217 ? -4.281 -13.25 -24.219 1 90.19 217 CYS B C 1
ATOM 7579 O O . CYS B 1 217 ? -3.809 -12.523 -25.094 1 90.19 217 CYS B O 1
ATOM 7581 N N . SER B 1 218 ? -5.434 -13.984 -24.375 1 90 218 SER B N 1
ATOM 7582 C CA . SER B 1 218 ? -6.145 -13.969 -25.656 1 90 218 SER B CA 1
ATOM 7583 C C . SER B 1 218 ? -7.023 -12.727 -25.781 1 90 218 SER B C 1
ATOM 7585 O O . SER B 1 218 ? -7.473 -12.383 -26.875 1 90 218 SER B O 1
ATOM 7587 N N . ASP B 1 219 ? -7.211 -12.117 -24.609 1 88.81 219 ASP B N 1
ATOM 7588 C CA . ASP B 1 219 ? -8.078 -10.938 -24.609 1 88.81 219 ASP B CA 1
ATOM 7589 C C . ASP B 1 219 ? -7.34 -9.719 -25.172 1 88.81 219 ASP B C 1
ATOM 7591 O O . ASP B 1 219 ? -6.105 -9.664 -25.125 1 88.81 219 ASP B O 1
ATOM 7595 N N . GLU B 1 220 ? -8.031 -8.773 -25.625 1 83.12 220 GLU B N 1
ATOM 7596 C CA . GLU B 1 220 ? -7.449 -7.578 -26.219 1 83.12 220 GLU B CA 1
ATOM 7597 C C . GLU B 1 220 ? -6.984 -6.594 -25.156 1 83.12 220 GLU B C 1
ATOM 7599 O O . GLU B 1 220 ? -6.168 -5.711 -25.422 1 83.12 220 GLU B O 1
ATOM 7604 N N . ILE B 1 221 ? -7.465 -6.773 -24 1 85.94 221 ILE B N 1
ATOM 7605 C CA . ILE B 1 221 ? -7.148 -5.816 -22.953 1 85.94 221 ILE B CA 1
ATOM 7606 C C . ILE B 1 221 ? -6.422 -6.527 -21.812 1 85.94 221 ILE B C 1
ATOM 7608 O O . ILE B 1 221 ? -6.699 -7.691 -21.516 1 85.94 221 ILE B O 1
ATOM 7612 N N . SER B 1 222 ? -5.453 -5.84 -21.266 1 87.88 222 SER B N 1
ATOM 7613 C CA . SER B 1 222 ? -4.801 -6.316 -20.047 1 87.88 222 SER B CA 1
ATOM 7614 C C . SER B 1 222 ? -5.5 -5.781 -18.797 1 87.88 222 SER B C 1
ATOM 7616 O O . SER B 1 222 ? -5.453 -4.578 -18.531 1 87.88 222 SER B O 1
ATOM 7618 N N . VAL B 1 223 ? -6.117 -6.641 -18.062 1 93.5 223 VAL B N 1
ATOM 7619 C CA . VAL B 1 223 ? -6.945 -6.238 -16.922 1 93.5 223 VAL B CA 1
ATOM 7620 C C . VAL B 1 223 ? -6.121 -6.277 -15.641 1 93.5 223 VAL B C 1
ATOM 7622 O O . VAL B 1 223 ? -5.566 -7.32 -15.281 1 93.5 223 VAL B O 1
ATOM 7625 N N . PRO B 1 224 ? -6.07 -5.129 -14.891 1 94.44 224 PRO B N 1
ATOM 7626 C CA . PRO B 1 224 ? -5.352 -5.133 -13.609 1 94.44 224 PRO B CA 1
ATOM 7627 C C . PRO B 1 224 ? -5.996 -6.051 -12.57 1 94.44 224 PRO B C 1
ATOM 7629 O O . PRO B 1 224 ? -7.211 -6.277 -12.617 1 94.44 224 PRO B O 1
ATOM 7632 N N . GLU B 1 225 ? -5.23 -6.574 -11.602 1 95.12 225 GLU B N 1
ATOM 7633 C CA . GLU B 1 225 ? -5.703 -7.5 -10.578 1 95.12 225 GLU B CA 1
ATOM 7634 C C . GLU B 1 225 ? -6.781 -6.855 -9.711 1 95.12 225 GLU B C 1
ATOM 7636 O O . GLU B 1 225 ? -7.746 -7.516 -9.32 1 95.12 225 GLU B O 1
ATOM 7641 N N . SER B 1 226 ? -6.613 -5.582 -9.383 1 97.06 226 SER B N 1
ATOM 7642 C CA . SER B 1 226 ? -7.582 -4.887 -8.547 1 97.06 226 SER B CA 1
ATOM 7643 C C . SER B 1 226 ? -8.953 -4.828 -9.211 1 97.06 226 SER B C 1
ATOM 7645 O O . SER B 1 226 ? -9.977 -4.969 -8.539 1 97.06 226 SER B O 1
ATOM 7647 N N . LEU B 1 227 ? -8.93 -4.609 -10.5 1 98 227 LEU B N 1
ATOM 7648 C CA . LEU B 1 227 ? -10.195 -4.586 -11.234 1 98 227 LEU B CA 1
ATOM 7649 C C . LEU B 1 227 ? -10.82 -5.973 -11.281 1 98 227 LEU B C 1
ATOM 7651 O O . LEU B 1 227 ? -12.039 -6.109 -11.172 1 98 227 LEU B O 1
ATOM 7655 N N . GLN B 1 228 ? -10.039 -7.027 -11.461 1 97.94 228 GLN B N 1
ATOM 7656 C CA . GLN B 1 228 ? -10.562 -8.391 -11.43 1 97.94 228 GLN B CA 1
ATOM 7657 C C . GLN B 1 228 ? -11.281 -8.672 -10.117 1 97.94 228 GLN B C 1
ATOM 7659 O O . GLN B 1 228 ? -12.398 -9.188 -10.109 1 97.94 228 GLN B O 1
ATOM 7664 N N . ARG B 1 229 ? -10.641 -8.266 -9.039 1 97.81 229 ARG B N 1
ATOM 7665 C CA . ARG B 1 229 ? -11.211 -8.5 -7.719 1 97.81 229 ARG B CA 1
ATOM 7666 C C . ARG B 1 229 ? -12.5 -7.707 -7.531 1 97.81 229 ARG B C 1
ATOM 7668 O O . ARG B 1 229 ? -13.484 -8.227 -6.992 1 97.81 229 ARG B O 1
ATOM 7675 N N . ALA B 1 230 ? -12.461 -6.457 -7.988 1 98.31 230 ALA B N 1
ATOM 7676 C CA . ALA B 1 230 ? -13.648 -5.621 -7.867 1 98.31 230 ALA B CA 1
ATOM 7677 C C . ALA B 1 230 ? -14.812 -6.203 -8.664 1 98.31 230 ALA B C 1
ATOM 7679 O O . ALA B 1 230 ? -15.953 -6.195 -8.203 1 98.31 230 ALA B O 1
ATOM 7680 N N . ALA B 1 231 ? -14.516 -6.656 -9.859 1 98 231 ALA B N 1
ATOM 7681 C CA . ALA B 1 231 ? -15.539 -7.254 -10.711 1 98 231 ALA B CA 1
ATOM 7682 C C . ALA B 1 231 ? -16.109 -8.523 -10.07 1 98 231 ALA B C 1
ATOM 7684 O O . ALA B 1 231 ? -17.328 -8.734 -10.07 1 98 231 ALA B O 1
ATOM 7685 N N . ARG B 1 232 ? -15.297 -9.328 -9.523 1 97.56 232 ARG B N 1
ATOM 7686 C CA . ARG B 1 232 ? -15.742 -10.555 -8.875 1 97.56 232 ARG B CA 1
ATOM 7687 C C . ARG B 1 232 ? -16.562 -10.25 -7.625 1 97.56 232 ARG B C 1
ATOM 7689 O O . ARG B 1 232 ? -17.547 -10.93 -7.344 1 97.56 232 ARG B O 1
ATOM 7696 N N . ARG B 1 233 ? -16.141 -9.266 -6.871 1 97.75 233 ARG B N 1
ATOM 7697 C CA . ARG B 1 233 ? -16.922 -8.828 -5.719 1 97.75 233 ARG B CA 1
ATOM 7698 C C . ARG B 1 233 ? -18.312 -8.383 -6.141 1 97.75 233 ARG B C 1
ATOM 7700 O O . ARG B 1 233 ? -19.297 -8.68 -5.461 1 97.75 233 ARG B O 1
ATOM 7707 N N . LEU B 1 234 ? -18.344 -7.664 -7.262 1 98.06 234 LEU B N 1
ATOM 7708 C CA . LEU B 1 234 ? -19.609 -7.195 -7.789 1 98.06 234 LEU B CA 1
ATOM 7709 C C . LEU B 1 234 ? -20.516 -8.367 -8.156 1 98.06 234 LEU B C 1
ATOM 7711 O O . LEU B 1 234 ? -21.688 -8.398 -7.762 1 98.06 234 LEU B O 1
ATOM 7715 N N . VAL B 1 235 ? -20.016 -9.344 -8.852 1 96.75 235 VAL B N 1
ATOM 7716 C CA . VAL B 1 235 ? -20.812 -10.5 -9.258 1 96.75 235 VAL B CA 1
ATOM 7717 C C . VAL B 1 235 ? -21.25 -11.281 -8.016 1 96.75 235 VAL B C 1
ATOM 7719 O O . VAL B 1 235 ? -22.359 -11.812 -7.977 1 96.75 235 VAL B O 1
ATOM 7722 N N . ALA B 1 236 ? -20.391 -11.328 -6.98 1 96.06 236 ALA B N 1
ATOM 7723 C CA . ALA B 1 236 ? -20.719 -12.008 -5.727 1 96.06 236 ALA B CA 1
ATOM 7724 C C . ALA B 1 236 ? -21.875 -11.32 -5.02 1 96.06 236 ALA B C 1
ATOM 7726 O O . ALA B 1 236 ? -22.578 -11.938 -4.207 1 96.06 236 ALA B O 1
ATOM 7727 N N . SER B 1 237 ? -22.094 -10.055 -5.309 1 96.62 237 SER B N 1
ATOM 7728 C CA . SER B 1 237 ? -23.141 -9.289 -4.641 1 96.62 237 SER B CA 1
ATOM 7729 C C . SER B 1 237 ? -24.469 -9.383 -5.395 1 96.62 237 SER B C 1
ATOM 7731 O O . SER B 1 237 ? -25.516 -9.031 -4.855 1 96.62 237 SER B O 1
ATOM 7733 N N . LEU B 1 238 ? -24.516 -9.891 -6.586 1 95.5 238 LEU B N 1
ATOM 7734 C CA . LEU B 1 238 ? -25.703 -9.883 -7.441 1 95.5 238 LEU B CA 1
ATOM 7735 C C . LEU B 1 238 ? -26.812 -10.734 -6.844 1 95.5 238 LEU B C 1
ATOM 7737 O O . LEU B 1 238 ? -27.984 -10.375 -6.922 1 95.5 238 LEU B O 1
ATOM 7741 N N . PRO B 1 239 ? -26.547 -11.812 -6.129 1 95.06 239 PRO B N 1
ATOM 7742 C CA . PRO B 1 239 ? -27.609 -12.633 -5.539 1 95.06 239 PRO B CA 1
ATOM 7743 C C . PRO B 1 239 ? -28.438 -11.859 -4.512 1 95.06 239 PRO B C 1
ATOM 7745 O O . PRO B 1 239 ? -29.531 -12.297 -4.148 1 95.06 239 PRO B O 1
ATOM 7748 N N . PHE B 1 240 ? -27.953 -10.727 -4.047 1 94.94 240 PHE B N 1
ATOM 7749 C CA . PHE B 1 240 ? -28.688 -9.914 -3.088 1 94.94 240 PHE B CA 1
ATOM 7750 C C . PHE B 1 240 ? -29.984 -9.398 -3.697 1 94.94 240 PHE B C 1
ATOM 7752 O O . PHE B 1 240 ? -30.922 -9.047 -2.975 1 94.94 240 PHE B O 1
ATOM 7759 N N . VAL B 1 241 ? -29.984 -9.258 -4.996 1 94.38 241 VAL B N 1
ATOM 7760 C CA . VAL B 1 241 ? -31.125 -8.641 -5.66 1 94.38 241 VAL B CA 1
ATOM 7761 C C . VAL B 1 241 ? -32.25 -9.648 -5.789 1 94.38 241 VAL B C 1
ATOM 7763 O O . VAL B 1 241 ? -33.406 -9.281 -6.047 1 94.38 241 VAL B O 1
ATOM 7766 N N . ALA B 1 242 ? -31.938 -10.922 -5.625 1 90.88 242 ALA B N 1
ATOM 7767 C CA . ALA B 1 242 ? -32.969 -11.961 -5.766 1 90.88 242 ALA B CA 1
ATOM 7768 C C . ALA B 1 242 ? -34.031 -11.812 -4.699 1 90.88 242 ALA B C 1
ATOM 7770 O O . ALA B 1 242 ? -33.781 -11.344 -3.59 1 90.88 242 ALA B O 1
ATOM 7771 N N . ALA B 1 243 ? -35.25 -12.109 -5.078 1 80.69 243 ALA B N 1
ATOM 7772 C CA . ALA B 1 243 ? -36.375 -12.031 -4.16 1 80.69 243 ALA B CA 1
ATOM 7773 C C . ALA B 1 243 ? -36.375 -13.195 -3.17 1 80.69 243 ALA B C 1
ATOM 7775 O O . ALA B 1 243 ? -35.969 -14.312 -3.52 1 80.69 243 ALA B O 1
ATOM 7776 N N . LYS B 1 244 ? -36.875 -12.938 -1.967 1 74.69 244 LYS B N 1
ATOM 7777 C CA . LYS B 1 244 ? -37.094 -13.938 -0.934 1 74.69 244 LYS B CA 1
ATOM 7778 C C . LYS B 1 244 ? -35.875 -14.836 -0.744 1 74.69 244 LYS B C 1
ATOM 7780 O O . LYS B 1 244 ? -34.75 -14.344 -0.631 1 74.69 244 LYS B O 1
ATOM 7785 N N . SER B 1 245 ? -36.031 -16.188 -0.786 1 76.56 245 SER B N 1
ATOM 7786 C CA . SER B 1 245 ? -35 -17.203 -0.588 1 76.56 245 SER B CA 1
ATOM 7787 C C . SER B 1 245 ? -34.25 -17.5 -1.885 1 76.56 245 SER B C 1
ATOM 7789 O O . SER B 1 245 ? -33.375 -18.359 -1.919 1 76.56 245 SER B O 1
ATOM 7791 N N . GLY B 1 246 ? -34.406 -16.672 -2.885 1 86.94 246 GLY B N 1
ATOM 7792 C CA . GLY B 1 246 ? -33.812 -16.906 -4.195 1 86.94 246 GLY B CA 1
ATOM 7793 C C . GLY B 1 246 ? -32.344 -16.562 -4.262 1 86.94 246 GLY B C 1
ATOM 7794 O O . GLY B 1 246 ? -31.625 -17.047 -5.125 1 86.94 246 GLY B O 1
ATOM 7795 N N . GLY B 1 247 ? -31.938 -15.797 -3.322 1 90.06 247 GLY B N 1
ATOM 7796 C CA . GLY B 1 247 ? -30.547 -15.367 -3.324 1 90.06 247 GLY B CA 1
ATOM 7797 C C . GLY B 1 247 ? -29.578 -16.5 -3.072 1 90.06 247 GLY B C 1
ATOM 7798 O O . GLY B 1 247 ? -28.531 -16.594 -3.727 1 90.06 247 GLY B O 1
ATOM 7799 N N . SER B 1 248 ? -29.891 -17.438 -2.211 1 93.25 248 SER B N 1
ATOM 7800 C CA . SER B 1 248 ? -29.047 -18.578 -1.893 1 93.25 248 SER B CA 1
ATOM 7801 C C . SER B 1 248 ? -28.953 -19.547 -3.074 1 93.25 248 SER B C 1
ATOM 7803 O O . SER B 1 248 ? -27.875 -20.078 -3.357 1 93.25 248 SER B O 1
ATOM 7805 N N . GLU B 1 249 ? -30.031 -19.688 -3.775 1 93.19 249 GLU B N 1
ATOM 7806 C CA . GLU B 1 249 ? -30.047 -20.562 -4.941 1 93.19 249 GLU B CA 1
ATOM 7807 C C . GLU B 1 249 ? -29.219 -19.984 -6.086 1 93.19 249 GLU B C 1
ATOM 7809 O O . GLU B 1 249 ? -28.5 -20.703 -6.77 1 93.19 249 GLU B O 1
ATOM 7814 N N . GLU B 1 250 ? -29.359 -18.719 -6.273 1 93.19 250 GLU B N 1
ATOM 7815 C CA . GLU B 1 250 ? -28.594 -18.062 -7.324 1 93.19 250 GLU B CA 1
ATOM 7816 C C . GLU B 1 250 ? -27.109 -18.156 -7.059 1 93.19 250 GLU B C 1
ATOM 7818 O O . GLU B 1 250 ? -26.312 -18.328 -7.984 1 93.19 250 GLU B O 1
ATOM 7823 N N . TRP B 1 251 ? -26.75 -17.984 -5.785 1 95.25 251 TRP B N 1
ATOM 7824 C CA . TRP B 1 251 ? -25.359 -18.109 -5.398 1 95.25 251 TRP B CA 1
ATOM 7825 C C . TRP B 1 251 ? -24.844 -19.531 -5.68 1 95.25 251 TRP B C 1
ATOM 7827 O O . TRP B 1 251 ? -23.75 -19.703 -6.23 1 95.25 251 TRP B O 1
ATOM 7837 N N . ALA B 1 252 ? -25.594 -20.547 -5.34 1 94.56 252 ALA B N 1
ATOM 7838 C CA . ALA B 1 252 ? -25.234 -21.953 -5.566 1 94.56 252 ALA B CA 1
ATOM 7839 C C . ALA B 1 252 ? -25.078 -22.25 -7.055 1 94.56 252 ALA B C 1
ATOM 7841 O O . ALA B 1 252 ? -24.141 -22.938 -7.465 1 94.56 252 ALA B O 1
ATOM 7842 N N . LYS B 1 253 ? -25.969 -21.688 -7.805 1 92.81 253 LYS B N 1
ATOM 7843 C CA . LYS B 1 253 ? -25.906 -21.875 -9.25 1 92.81 253 LYS B CA 1
ATOM 7844 C C . LYS B 1 253 ? -24.656 -21.234 -9.836 1 92.81 253 LYS B C 1
ATOM 7846 O O . LYS B 1 253 ? -24.047 -21.781 -10.75 1 92.81 253 LYS B O 1
ATOM 7851 N N . LEU B 1 254 ? -24.375 -20.094 -9.352 1 94.06 254 LEU B N 1
ATOM 7852 C CA . LEU B 1 254 ? -23.172 -19.391 -9.789 1 94.06 254 LEU B CA 1
ATOM 7853 C C . LEU B 1 254 ? -21.938 -20.234 -9.508 1 94.06 254 LEU B C 1
ATOM 7855 O O . LEU B 1 254 ? -21.094 -20.422 -10.391 1 94.06 254 LEU B O 1
ATOM 7859 N N . VAL B 1 255 ? -21.781 -20.797 -8.305 1 96.31 255 VAL B N 1
ATOM 7860 C CA . VAL B 1 255 ? -20.625 -21.594 -7.91 1 96.31 255 VAL B CA 1
ATOM 7861 C C . VAL B 1 255 ? -20.562 -22.859 -8.758 1 96.31 255 VAL B C 1
ATOM 7863 O O . VAL B 1 255 ? -19.5 -23.219 -9.273 1 96.31 255 VAL B O 1
ATOM 7866 N N . ASP B 1 256 ? -21.703 -23.469 -8.953 1 94.31 256 ASP B N 1
ATOM 7867 C CA . ASP B 1 256 ? -21.766 -24.688 -9.766 1 94.31 256 ASP B CA 1
ATOM 7868 C C . ASP B 1 256 ? -21.359 -24.406 -11.211 1 94.31 256 ASP B C 1
ATOM 7870 O O . ASP B 1 256 ? -20.672 -25.219 -11.836 1 94.31 256 ASP B O 1
ATOM 7874 N N . GLY B 1 257 ? -21.797 -23.234 -11.648 1 93.19 257 GLY B N 1
ATOM 7875 C CA . GLY B 1 257 ? -21.422 -22.844 -13 1 93.19 257 GLY B CA 1
ATOM 7876 C C . GLY B 1 257 ? -19.938 -22.641 -13.164 1 93.19 257 GLY B C 1
ATOM 7877 O O . GLY B 1 257 ? -19.359 -23.062 -14.172 1 93.19 257 GLY B O 1
ATOM 7878 N N . ILE B 1 258 ? -19.312 -22.078 -12.211 1 96.06 258 ILE B N 1
ATOM 7879 C CA . ILE B 1 258 ? -17.875 -21.828 -12.258 1 96.06 258 ILE B CA 1
ATOM 7880 C C . ILE B 1 258 ? -17.125 -23.156 -12.172 1 96.06 258 ILE B C 1
ATOM 7882 O O . ILE B 1 258 ? -16.125 -23.359 -12.875 1 96.06 258 ILE B O 1
ATOM 7886 N N . ILE B 1 259 ? -17.562 -24.094 -11.273 1 95.94 259 ILE B N 1
ATOM 7887 C CA . ILE B 1 259 ? -16.953 -25.422 -11.133 1 95.94 259 ILE B CA 1
ATOM 7888 C C . ILE B 1 259 ? -17.047 -26.172 -12.453 1 95.94 259 ILE B C 1
ATOM 7890 O O . ILE B 1 259 ? -16.062 -26.781 -12.898 1 95.94 259 ILE B O 1
ATOM 7894 N N . HIS B 1 260 ? -18.188 -26.047 -13.062 1 93.31 260 HIS B N 1
ATOM 7895 C CA . HIS B 1 260 ? -18.391 -26.703 -14.359 1 93.31 260 HIS B CA 1
ATOM 7896 C C . HIS B 1 260 ? -17.453 -26.109 -15.414 1 93.31 260 HIS B C 1
ATOM 7898 O O . HIS B 1 260 ? -16.828 -26.844 -16.172 1 93.31 260 HIS B O 1
ATOM 7904 N N . GLU B 1 261 ? -17.422 -24.797 -15.484 1 93.81 261 GLU B N 1
ATOM 7905 C CA . GLU B 1 261 ? -16.516 -24.125 -16.422 1 93.81 261 GLU B CA 1
ATOM 7906 C C . GLU B 1 261 ? -15.062 -24.5 -16.156 1 93.81 261 GLU B C 1
ATOM 7908 O O . GLU B 1 261 ? -14.281 -24.656 -17.094 1 93.81 261 GLU B O 1
ATOM 7913 N N . PHE B 1 262 ? -14.766 -24.688 -14.922 1 96.19 262 PHE B N 1
ATOM 7914 C CA . PHE B 1 262 ? -13.406 -25.078 -14.555 1 96.19 262 PHE B CA 1
ATOM 7915 C C . PHE B 1 262 ? -13.047 -26.438 -15.164 1 96.19 262 PHE B C 1
ATOM 7917 O O . PHE B 1 262 ? -12 -26.562 -15.812 1 96.19 262 PHE B O 1
ATOM 7924 N N . HIS B 1 263 ? -13.844 -27.391 -14.938 1 95.5 263 HIS B N 1
ATOM 7925 C CA . HIS B 1 263 ? -13.555 -28.734 -15.438 1 95.5 263 HIS B CA 1
ATOM 7926 C C . HIS B 1 263 ? -13.547 -28.766 -16.953 1 95.5 263 HIS B C 1
ATOM 7928 O O . HIS B 1 263 ? -12.719 -29.453 -17.562 1 95.5 263 HIS B O 1
ATOM 7934 N N . THR B 1 264 ? -14.422 -27.984 -17.578 1 93.12 264 THR B N 1
ATOM 7935 C CA . THR B 1 264 ? -14.445 -27.891 -19.031 1 93.12 264 THR B CA 1
ATOM 7936 C C . THR B 1 264 ? -13.141 -27.297 -19.562 1 93.12 264 THR B C 1
ATOM 7938 O O . THR B 1 264 ? -12.57 -27.797 -20.531 1 93.12 264 THR B O 1
ATOM 7941 N N . THR B 1 265 ? -12.695 -26.219 -18.906 1 95.69 265 THR B N 1
ATOM 7942 C CA . THR B 1 265 ? -11.43 -25.609 -19.281 1 95.69 265 THR B CA 1
ATOM 7943 C C . THR B 1 265 ? -10.266 -26.547 -19.016 1 95.69 265 THR B C 1
ATOM 7945 O O . THR B 1 265 ? -9.344 -26.656 -19.828 1 95.69 265 THR B O 1
ATOM 7948 N N . ALA B 1 266 ? -10.32 -27.266 -17.844 1 96.94 266 ALA B N 1
ATOM 7949 C CA . ALA B 1 266 ? -9.266 -28.203 -17.469 1 96.94 266 ALA B CA 1
ATOM 7950 C C . ALA B 1 266 ? -9.164 -29.344 -18.453 1 96.94 266 ALA B C 1
ATOM 7952 O O . ALA B 1 266 ? -8.078 -29.859 -18.719 1 96.94 266 ALA B O 1
ATOM 7953 N N . ASP B 1 267 ? -10.289 -29.797 -19.031 1 95.44 267 ASP B N 1
ATOM 7954 C CA . ASP B 1 267 ? -10.273 -30.828 -20.078 1 95.44 267 ASP B CA 1
ATOM 7955 C C . ASP B 1 267 ? -9.406 -30.406 -21.25 1 95.44 267 ASP B C 1
ATOM 7957 O O . ASP B 1 267 ? -8.703 -31.234 -21.844 1 95.44 267 ASP B O 1
ATOM 7961 N N . GLN B 1 268 ? -9.469 -29.125 -21.547 1 95.19 268 GLN B N 1
ATOM 7962 C CA . GLN B 1 268 ? -8.68 -28.594 -22.656 1 95.19 268 GLN B CA 1
ATOM 7963 C C . GLN B 1 268 ? -7.219 -28.422 -22.266 1 95.19 268 GLN B C 1
ATOM 7965 O O . GLN B 1 268 ? -6.316 -28.844 -22.984 1 95.19 268 GLN B O 1
ATOM 7970 N N . VAL B 1 269 ? -6.965 -27.859 -21.156 1 96.94 269 VAL B N 1
ATOM 7971 C CA . VAL B 1 269 ? -5.625 -27.484 -20.703 1 96.94 269 VAL B CA 1
ATOM 7972 C C . VAL B 1 269 ? -4.816 -28.734 -20.391 1 96.94 269 VAL B C 1
ATOM 7974 O O . VAL B 1 269 ? -3.629 -28.812 -20.703 1 96.94 269 VAL B O 1
ATOM 7977 N N . LEU B 1 270 ? -5.43 -29.812 -19.781 1 96.62 270 LEU B N 1
ATOM 7978 C CA . LEU B 1 270 ? -4.73 -31.016 -19.328 1 96.62 270 LEU B CA 1
ATOM 7979 C C . LEU B 1 270 ? -4.852 -32.125 -20.344 1 96.62 270 LEU B C 1
ATOM 7981 O O . LEU B 1 270 ? -4.605 -33.312 -20.031 1 96.62 270 LEU B O 1
ATOM 7985 N N . ARG B 1 271 ? -5.203 -31.844 -21.562 1 95.38 271 ARG B N 1
ATOM 7986 C CA . ARG B 1 271 ? -5.422 -32.875 -22.578 1 95.38 271 ARG B CA 1
ATOM 7987 C C . ARG B 1 271 ? -4.137 -33.625 -22.875 1 95.38 271 ARG B C 1
ATOM 7989 O O . ARG B 1 271 ? -4.176 -34.75 -23.406 1 95.38 271 ARG B O 1
ATOM 7996 N N . GLY B 1 272 ? -2.994 -33.031 -22.547 1 94.69 272 GLY B N 1
ATOM 7997 C CA . GLY B 1 272 ? -1.713 -33.719 -22.734 1 94.69 272 GLY B CA 1
ATOM 7998 C C . GLY B 1 272 ? -1.414 -34.75 -21.672 1 94.69 272 GLY B C 1
ATOM 7999 O O . GLY B 1 272 ? -0.459 -35.5 -21.797 1 94.69 272 GLY B O 1
ATOM 8000 N N . VAL B 1 273 ? -2.184 -34.875 -20.656 1 95.12 273 VAL B N 1
ATOM 8001 C CA . VAL B 1 273 ? -1.976 -35.781 -19.531 1 95.12 273 VAL B CA 1
ATOM 8002 C C . VAL B 1 273 ? -3.094 -36.812 -19.5 1 95.12 273 VAL B C 1
ATOM 8004 O O . VAL B 1 273 ? -4.262 -36.5 -19.703 1 95.12 273 VAL B O 1
ATOM 8007 N N . ASP B 1 274 ? -2.695 -38 -19.281 1 93.44 274 ASP B N 1
ATOM 8008 C CA . ASP B 1 274 ? -3.67 -39.031 -18.938 1 93.44 274 ASP B CA 1
ATOM 8009 C C . ASP B 1 274 ? -3.959 -39.062 -17.438 1 93.44 274 ASP B C 1
ATOM 8011 O O . ASP B 1 274 ? -3.25 -39.688 -16.672 1 93.44 274 ASP B O 1
ATOM 8015 N N . GLU B 1 275 ? -4.961 -38.281 -17.125 1 91.94 275 GLU B N 1
ATOM 8016 C CA . GLU B 1 275 ? -5.23 -37.969 -15.719 1 91.94 275 GLU B CA 1
ATOM 8017 C C . GLU B 1 275 ? -5.684 -39.219 -14.961 1 91.94 275 GLU B C 1
ATOM 8019 O O . GLU B 1 275 ? -6.438 -40.031 -15.492 1 91.94 275 GLU B O 1
ATOM 8024 N N . SER B 1 276 ? -5.25 -39.406 -13.734 1 87.25 276 SER B N 1
ATOM 8025 C CA . SER B 1 276 ? -5.719 -40.438 -12.828 1 87.25 276 SER B CA 1
ATOM 8026 C C . SER B 1 276 ? -6.941 -39.969 -12.039 1 87.25 276 SER B C 1
ATOM 8028 O O . SER B 1 276 ? -7.57 -40.781 -11.336 1 87.25 276 SER B O 1
ATOM 8030 N N . TRP B 1 277 ? -7.242 -38.75 -12.25 1 88.38 277 TRP B N 1
ATOM 8031 C CA . TRP B 1 277 ? -8.344 -38.094 -11.555 1 88.38 277 TRP B CA 1
ATOM 8032 C C . TRP B 1 277 ? -9.688 -38.594 -12.094 1 88.38 277 TRP B C 1
ATOM 8034 O O . TRP B 1 277 ? -9.852 -38.75 -13.305 1 88.38 277 TRP B O 1
ATOM 8044 N N . GLU B 1 278 ? -10.641 -38.906 -11.125 1 85.62 278 GLU B N 1
ATOM 8045 C CA . GLU B 1 278 ? -12.031 -39.219 -11.445 1 85.62 278 GLU B CA 1
ATOM 8046 C C . GLU B 1 278 ? -12.992 -38.25 -10.789 1 85.62 278 GLU B C 1
ATOM 8048 O O . GLU B 1 278 ? -12.883 -37.969 -9.594 1 85.62 278 GLU B O 1
ATOM 8053 N N . ALA B 1 279 ? -13.898 -37.75 -11.617 1 85.5 279 ALA B N 1
ATOM 8054 C CA . ALA B 1 279 ? -14.836 -36.75 -11.102 1 85.5 279 ALA B CA 1
ATOM 8055 C C . ALA B 1 279 ? -15.727 -37.344 -10.016 1 85.5 279 ALA B C 1
ATOM 8057 O O . ALA B 1 279 ? -16.234 -38.469 -10.156 1 85.5 279 ALA B O 1
ATOM 8058 N N . THR B 1 280 ? -15.836 -36.625 -8.945 1 78.56 280 THR B N 1
ATOM 8059 C CA . THR B 1 280 ? -16.719 -37.062 -7.867 1 78.56 280 THR B CA 1
ATOM 8060 C C . THR B 1 280 ? -18.172 -37 -8.305 1 78.56 280 THR B C 1
ATOM 8062 O O . THR B 1 280 ? -18.984 -37.812 -7.859 1 78.56 280 THR B O 1
ATOM 8065 N N . SER B 1 281 ? -18.438 -36.062 -9.18 1 75.88 281 SER B N 1
ATOM 8066 C CA . SER B 1 281 ? -19.828 -35.875 -9.609 1 75.88 281 SER B CA 1
ATOM 8067 C C . SER B 1 281 ? -20.203 -36.812 -10.727 1 75.88 281 SER B C 1
ATOM 8069 O O . SER B 1 281 ? -21.359 -36.875 -11.164 1 75.88 281 SER B O 1
ATOM 8071 N N . GLY B 1 282 ? -19.328 -37.656 -11.156 1 74.62 282 GLY B N 1
ATOM 8072 C CA . GLY B 1 282 ? -19.609 -38.562 -12.258 1 74.62 282 GLY B CA 1
ATOM 8073 C C . GLY B 1 282 ? -19.562 -37.875 -13.617 1 74.62 282 GLY B C 1
ATOM 8074 O O . GLY B 1 282 ? -20 -38.469 -14.617 1 74.62 282 GLY B O 1
ATOM 8075 N N . ARG B 1 283 ? -19.031 -36.688 -13.648 1 77.62 283 ARG B N 1
ATOM 8076 C CA . ARG B 1 283 ? -18.922 -35.969 -14.898 1 77.62 283 ARG B CA 1
ATOM 8077 C C . ARG B 1 283 ? -17.953 -36.625 -15.859 1 77.62 283 ARG B C 1
ATOM 8079 O O . ARG B 1 283 ? -16.891 -37.094 -15.438 1 77.62 283 ARG B O 1
ATOM 8086 N N . SER B 1 284 ? -18.391 -36.719 -17.078 1 75.5 284 SER B N 1
ATOM 8087 C CA . SER B 1 284 ? -17.5 -37.25 -18.094 1 75.5 284 SER B CA 1
ATOM 8088 C C . SER B 1 284 ? -16.625 -36.156 -18.703 1 75.5 284 SER B C 1
ATOM 8090 O O . SER B 1 284 ? -17.047 -35.031 -18.812 1 75.5 284 SER B O 1
ATOM 8092 N N . GLN B 1 285 ? -15.406 -36.5 -18.922 1 76.44 285 GLN B N 1
ATOM 8093 C CA . GLN B 1 285 ? -14.5 -35.562 -19.594 1 76.44 285 GLN B CA 1
ATOM 8094 C C . GLN B 1 285 ? -15.023 -35.156 -20.969 1 76.44 285 GLN B C 1
ATOM 8096 O O . GLN B 1 285 ? -15.57 -36 -21.688 1 76.44 285 GLN B O 1
ATOM 8101 N N . SER B 1 286 ? -15 -33.875 -21.172 1 75.38 286 SER B N 1
ATOM 8102 C CA . SER B 1 286 ? -15.453 -33.406 -22.469 1 75.38 286 SER B CA 1
ATOM 8103 C C . SER B 1 286 ? -14.516 -33.844 -23.578 1 75.38 286 SER B C 1
ATOM 8105 O O . SER B 1 286 ? -13.328 -34.062 -23.359 1 75.38 286 SER B O 1
ATOM 8107 N N . GLN B 1 287 ? -15.078 -34.125 -24.719 1 77.94 287 GLN B N 1
ATOM 8108 C CA . GLN B 1 287 ? -14.273 -34.5 -25.875 1 77.94 287 GLN B CA 1
ATOM 8109 C C . GLN B 1 287 ? -13.445 -33.312 -26.375 1 77.94 287 GLN B C 1
ATOM 8111 O O . GLN B 1 287 ? -13.977 -32.25 -26.625 1 77.94 287 GLN B O 1
ATOM 8116 N N . VAL B 1 288 ? -12.133 -33.469 -26.297 1 84.5 288 VAL B N 1
ATOM 8117 C CA . VAL B 1 288 ? -11.234 -32.375 -26.688 1 84.5 288 VAL B CA 1
ATOM 8118 C C . VAL B 1 288 ? -10.609 -32.719 -28.047 1 84.5 288 VAL B C 1
ATOM 8120 O O . VAL B 1 288 ? -10.25 -33.844 -28.312 1 84.5 288 VAL B O 1
ATOM 8123 N N . ASP B 1 289 ? -10.664 -31.781 -28.906 1 82.94 289 ASP B N 1
ATOM 8124 C CA . ASP B 1 289 ? -10.016 -31.906 -30.203 1 82.94 289 ASP B CA 1
ATOM 8125 C C . ASP B 1 289 ? -8.492 -31.875 -30.078 1 82.94 289 ASP B C 1
ATOM 8127 O O . ASP B 1 289 ? -7.934 -30.922 -29.531 1 82.94 289 ASP B O 1
ATOM 8131 N N . VAL B 1 290 ? -7.906 -32.875 -30.578 1 85.94 290 VAL B N 1
ATOM 8132 C CA . VAL B 1 290 ? -6.461 -33 -30.453 1 85.94 290 VAL B CA 1
ATOM 8133 C C . VAL B 1 290 ? -5.773 -32.188 -31.562 1 85.94 290 VAL B C 1
ATOM 8135 O O . VAL B 1 290 ? -4.598 -31.844 -31.438 1 85.94 290 VAL B O 1
ATOM 8138 N N . ASP B 1 291 ? -6.766 -31.859 -32.5 1 85.88 291 ASP B N 1
ATOM 8139 C CA . ASP B 1 291 ? -6.195 -31.094 -33.625 1 85.88 291 ASP B CA 1
ATOM 8140 C C . ASP B 1 291 ? -6.258 -29.594 -33.344 1 85.88 291 ASP B C 1
ATOM 8142 O O . ASP B 1 291 ? -7.273 -29.078 -32.844 1 85.88 291 ASP B O 1
ATOM 8146 N N . GLY B 1 292 ? -5.164 -28.922 -33.312 1 87.81 292 GLY B N 1
ATOM 8147 C CA . GLY B 1 292 ? -5.109 -27.484 -33.125 1 87.81 292 GLY B CA 1
ATOM 8148 C C . GLY B 1 292 ? -4.758 -27.094 -31.703 1 87.81 292 GLY B C 1
ATOM 8149 O O . GLY B 1 292 ? -4.383 -27.938 -30.891 1 87.81 292 GLY B O 1
ATOM 8150 N N . GLU B 1 293 ? -5.039 -25.812 -31.391 1 91.88 293 GLU B N 1
ATOM 8151 C CA . GLU B 1 293 ? -4.734 -25.297 -30.062 1 91.88 293 GLU B CA 1
ATOM 8152 C C . GLU B 1 293 ? -5.914 -25.484 -29.109 1 91.88 293 GLU B C 1
ATOM 8154 O O . GLU B 1 293 ? -7.07 -25.453 -29.531 1 91.88 293 GLU B O 1
ATOM 8159 N N . PRO B 1 294 ? -5.652 -25.828 -27.844 1 94.81 294 PRO B N 1
ATOM 8160 C CA . PRO B 1 294 ? -6.762 -25.828 -26.891 1 94.81 294 PRO B CA 1
ATOM 8161 C C . PRO B 1 294 ? -7.527 -24.516 -26.859 1 94.81 294 PRO B C 1
ATOM 8163 O O . PRO B 1 294 ? -6.934 -23.453 -27.047 1 94.81 294 PRO B O 1
ATOM 8166 N N . HIS B 1 295 ? -8.852 -24.547 -26.75 1 93.62 295 HIS B N 1
ATOM 8167 C CA . HIS B 1 295 ? -9.656 -23.328 -26.797 1 93.62 295 HIS B CA 1
ATOM 8168 C C . HIS B 1 295 ? -10.953 -23.5 -26.016 1 93.62 295 HIS B C 1
ATOM 8170 O O . HIS B 1 295 ? -11.359 -24.625 -25.719 1 93.62 295 HIS B O 1
ATOM 8176 N N . GLY B 1 296 ? -11.461 -22.406 -25.562 1 91.25 296 GLY B N 1
ATOM 8177 C CA . GLY B 1 296 ? -12.773 -22.344 -24.938 1 91.25 296 GLY B CA 1
ATOM 8178 C C . GLY B 1 296 ? -13.703 -21.359 -25.625 1 91.25 296 GLY B C 1
ATOM 8179 O O . GLY B 1 296 ? -13.281 -20.266 -26.031 1 91.25 296 GLY B O 1
ATOM 8180 N N . LYS B 1 297 ? -14.945 -21.656 -26 1 81.31 297 LYS B N 1
ATOM 8181 C CA . LYS B 1 297 ? -15.875 -20.891 -26.828 1 81.31 297 LYS B CA 1
ATOM 8182 C C . LYS B 1 297 ? -16.516 -19.766 -26.031 1 81.31 297 LYS B C 1
ATOM 8184 O O . LYS B 1 297 ? -17.141 -18.875 -26.609 1 81.31 297 LYS B O 1
ATOM 8189 N N . GLY B 1 298 ? -16.125 -19.5 -24.875 1 70 298 GLY B N 1
ATOM 8190 C CA . GLY B 1 298 ? -16.703 -18.406 -24.125 1 70 298 GLY B CA 1
ATOM 8191 C C . GLY B 1 298 ? -18.203 -18.547 -23.922 1 70 298 GLY B C 1
ATOM 8192 O O . GLY B 1 298 ? -18.906 -17.547 -23.734 1 70 298 GLY B O 1
ATOM 8193 N N . THR B 1 299 ? -18.953 -19.531 -24.188 1 64.81 299 THR B N 1
ATOM 8194 C CA . THR B 1 299 ? -20.406 -19.688 -24.078 1 64.81 299 THR B CA 1
ATOM 8195 C C . THR B 1 299 ? -20.797 -19.984 -22.625 1 64.81 299 THR B C 1
ATOM 8197 O O . THR B 1 299 ? -21.922 -20.406 -22.359 1 64.81 299 THR B O 1
ATOM 8200 N N . SER B 1 300 ? -19.938 -19.516 -21.766 1 63.72 300 SER B N 1
ATOM 8201 C CA . SER B 1 300 ? -20.219 -19.875 -20.391 1 63.72 300 SER B CA 1
ATOM 8202 C C . SER B 1 300 ? -21.312 -18.984 -19.797 1 63.72 300 SER B C 1
ATOM 8204 O O . SER B 1 300 ? -21.562 -17.891 -20.312 1 63.72 300 SER B O 1
ATOM 8206 N N . VAL B 1 301 ? -22.156 -19.516 -18.922 1 61.97 301 VAL B N 1
ATOM 8207 C CA . VAL B 1 301 ? -23.219 -18.875 -18.156 1 61.97 301 VAL B CA 1
ATOM 8208 C C . VAL B 1 301 ? -22.688 -17.578 -17.531 1 61.97 301 VAL B C 1
ATOM 8210 O O . VAL B 1 301 ? -23.422 -16.594 -17.422 1 61.97 301 VAL B O 1
ATOM 8213 N N . ASP B 1 302 ? -21.438 -17.469 -17.406 1 67 302 ASP B N 1
ATOM 8214 C CA . ASP B 1 302 ? -20.891 -16.312 -16.688 1 67 302 ASP B CA 1
ATOM 8215 C C . ASP B 1 302 ? -20.344 -15.266 -17.656 1 67 302 ASP B C 1
ATOM 8217 O O . ASP B 1 302 ? -19.75 -14.273 -17.234 1 67 302 ASP B O 1
ATOM 8221 N N . ASN B 1 303 ? -20.609 -15.43 -18.984 1 82.69 303 ASN B N 1
ATOM 8222 C CA . ASN B 1 303 ? -20.25 -14.461 -20 1 82.69 303 ASN B CA 1
ATOM 8223 C C . ASN B 1 303 ? -18.75 -14.266 -20.078 1 82.69 303 ASN B C 1
ATOM 8225 O O . ASN B 1 303 ? -18.266 -13.141 -20.219 1 82.69 303 ASN B O 1
ATOM 8229 N N . LEU B 1 304 ? -18 -15.398 -19.844 1 92.88 304 LEU B N 1
ATOM 8230 C CA . LEU B 1 304 ? -16.547 -15.344 -19.984 1 92.88 304 LEU B CA 1
ATOM 8231 C C . LEU B 1 304 ? -16.141 -15.344 -21.469 1 92.88 304 LEU B C 1
ATOM 8233 O O . LEU B 1 304 ? -16.734 -16.078 -22.266 1 92.88 304 LEU B O 1
ATOM 8237 N N . PRO B 1 305 ? -15.195 -14.586 -21.844 1 92.88 305 PRO B N 1
ATOM 8238 C CA . PRO B 1 305 ? -14.789 -14.523 -23.25 1 92.88 305 PRO B CA 1
ATOM 8239 C C . PRO B 1 305 ? -14.141 -15.812 -23.734 1 92.88 305 PRO B C 1
ATOM 8241 O O . PRO B 1 305 ? -13.664 -16.609 -22.922 1 92.88 305 PRO B O 1
ATOM 8244 N N . ALA B 1 306 ? -14.117 -15.969 -25.016 1 94.38 306 ALA B N 1
ATOM 8245 C CA . ALA B 1 306 ? -13.422 -17.094 -25.641 1 94.38 306 ALA B CA 1
ATOM 8246 C C . ALA B 1 306 ? -11.914 -16.984 -25.469 1 94.38 306 ALA B C 1
ATOM 8248 O O . ALA B 1 306 ? -11.391 -15.875 -25.266 1 94.38 306 ALA B O 1
ATOM 8249 N N . TRP B 1 307 ? -11.242 -18.047 -25.469 1 94.31 307 TRP B N 1
ATOM 8250 C CA . TRP B 1 307 ? -9.781 -18.062 -25.344 1 94.31 307 TRP B CA 1
ATOM 8251 C C . TRP B 1 307 ? -9.18 -19.156 -26.234 1 94.31 307 TRP B C 1
ATOM 8253 O O . TRP B 1 307 ? -9.867 -20.109 -26.609 1 94.31 307 TRP B O 1
ATOM 8263 N N . SER B 1 308 ? -7.965 -18.922 -26.656 1 93.56 308 SER B N 1
ATOM 8264 C CA . SER B 1 308 ? -7.215 -19.891 -27.469 1 93.56 308 SER B CA 1
ATOM 8265 C C . SER B 1 308 ? -5.754 -19.953 -27.031 1 93.56 308 SER B C 1
ATOM 8267 O O . SER B 1 308 ? -5.152 -18.922 -26.719 1 93.56 308 SER B O 1
ATOM 8269 N N . GLY B 1 309 ? -5.285 -21.156 -27.031 1 93.25 309 GLY B N 1
ATOM 8270 C CA . GLY B 1 309 ? -3.904 -21.359 -26.609 1 93.25 309 GLY B CA 1
ATOM 8271 C C . GLY B 1 309 ? -3.779 -21.906 -25.203 1 93.25 309 GLY B C 1
ATOM 8272 O O . GLY B 1 309 ? -4.613 -21.625 -24.344 1 93.25 309 GLY B O 1
ATOM 8273 N N . LEU B 1 310 ? -2.719 -22.656 -24.984 1 95.19 310 LEU B N 1
ATOM 8274 C CA . LEU B 1 310 ? -2.527 -23.312 -23.703 1 95.19 310 LEU B CA 1
ATOM 8275 C C . LEU B 1 310 ? -2.318 -22.297 -22.578 1 95.19 310 LEU B C 1
ATOM 8277 O O . LEU B 1 310 ? -2.877 -22.453 -21.5 1 95.19 310 LEU B O 1
ATOM 8281 N N . GLU B 1 311 ? -1.594 -21.297 -22.859 1 93.94 311 GLU B N 1
ATOM 8282 C CA . GLU B 1 311 ? -1.341 -20.2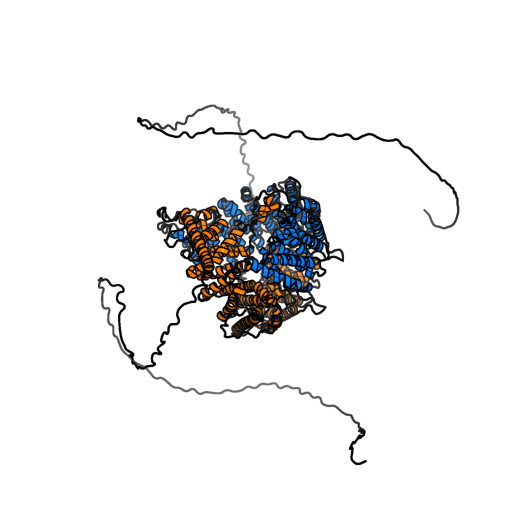66 -21.844 1 93.94 311 GLU B CA 1
ATOM 8283 C C . GLU B 1 311 ? -2.635 -19.562 -21.438 1 93.94 311 GLU B C 1
ATOM 8285 O O . GLU B 1 311 ? -2.869 -19.328 -20.25 1 93.94 311 GLU B O 1
ATOM 8290 N N . ALA B 1 312 ? -3.4 -19.25 -22.406 1 94.88 312 ALA B N 1
ATOM 8291 C CA . ALA B 1 312 ? -4.684 -18.609 -22.125 1 94.88 312 ALA B CA 1
ATOM 8292 C C . ALA B 1 312 ? -5.586 -19.516 -21.297 1 94.88 312 ALA B C 1
ATOM 8294 O O . ALA B 1 312 ? -6.262 -19.047 -20.375 1 94.88 312 ALA B O 1
ATOM 8295 N N . GLY B 1 313 ? -5.594 -20.766 -21.641 1 97 313 GLY B N 1
ATOM 8296 C CA . GLY B 1 313 ? -6.375 -21.719 -20.875 1 97 313 GLY B CA 1
ATOM 8297 C C . GLY B 1 313 ? -5.918 -21.828 -19.422 1 97 313 GLY B C 1
ATOM 8298 O O . GLY B 1 313 ? -6.746 -21.906 -18.516 1 97 313 GLY B O 1
ATOM 8299 N N . ALA B 1 314 ? -4.609 -21.875 -19.266 1 97.31 314 ALA B N 1
ATOM 8300 C CA . ALA B 1 314 ? -4.059 -21.938 -17.906 1 97.31 314 ALA B CA 1
ATOM 8301 C C . ALA B 1 314 ? -4.445 -20.688 -17.109 1 97.31 314 ALA B C 1
ATOM 8303 O O . ALA B 1 314 ? -4.82 -20.797 -15.938 1 97.31 314 ALA B O 1
ATOM 8304 N N . GLU B 1 315 ? -4.391 -19.562 -17.766 1 96.25 315 GLU B N 1
ATOM 8305 C CA . GLU B 1 315 ? -4.789 -18.312 -17.109 1 96.25 315 GLU B CA 1
ATOM 8306 C C . GLU B 1 315 ? -6.266 -18.328 -16.734 1 96.25 315 GLU B C 1
ATOM 8308 O O . GLU B 1 315 ? -6.652 -17.812 -15.688 1 96.25 315 GLU B O 1
ATOM 8313 N N . ARG B 1 316 ? -7.059 -18.891 -17.594 1 96.88 316 ARG B N 1
ATOM 8314 C CA . ARG B 1 316 ? -8.484 -19.031 -17.297 1 96.88 316 ARG B CA 1
ATOM 8315 C C . ARG B 1 316 ? -8.703 -19.891 -16.062 1 96.88 316 ARG B C 1
ATOM 8317 O O . ARG B 1 316 ? -9.508 -19.531 -15.188 1 96.88 316 ARG B O 1
ATOM 8324 N N . LEU B 1 317 ? -7.973 -21.016 -15.953 1 98.06 317 LEU B N 1
ATOM 8325 C CA . LEU B 1 317 ? -8.07 -21.875 -14.781 1 98.06 317 LEU B CA 1
ATOM 8326 C C . LEU B 1 317 ? -7.699 -21.125 -13.516 1 98.06 317 LEU B C 1
ATOM 8328 O O . LEU B 1 317 ? -8.398 -21.203 -12.508 1 98.06 317 LEU B O 1
ATOM 8332 N N . ILE B 1 318 ? -6.613 -20.391 -13.617 1 98.12 318 ILE B N 1
ATOM 8333 C CA . ILE B 1 318 ? -6.133 -19.609 -12.484 1 98.12 318 ILE B CA 1
ATOM 8334 C C . ILE B 1 318 ? -7.184 -18.562 -12.094 1 98.12 318 ILE B C 1
ATOM 8336 O O . ILE B 1 318 ? -7.508 -18.422 -10.906 1 98.12 318 ILE B O 1
ATOM 8340 N N . GLY B 1 319 ? -7.723 -17.859 -13.109 1 97.44 319 GLY B N 1
ATOM 8341 C CA . GLY B 1 319 ? -8.766 -16.891 -12.852 1 97.44 319 GLY B CA 1
ATOM 8342 C C . GLY B 1 319 ? -10 -17.484 -12.203 1 97.44 319 GLY B C 1
ATOM 8343 O O . GLY B 1 319 ? -10.609 -16.859 -11.328 1 97.44 319 GLY B O 1
ATOM 8344 N N . LEU B 1 320 ? -10.359 -18.688 -12.594 1 97.88 320 LEU B N 1
ATOM 8345 C CA . LEU B 1 320 ? -11.531 -19.344 -12.039 1 97.88 320 LEU B CA 1
ATOM 8346 C C . LEU B 1 320 ? -11.289 -19.75 -10.586 1 97.88 320 LEU B C 1
ATOM 8348 O O . LEU B 1 320 ? -12.195 -19.656 -9.75 1 97.88 320 LEU B O 1
ATOM 8352 N N . PHE B 1 321 ? -10.078 -20.188 -10.273 1 98.56 321 PHE B N 1
ATOM 8353 C CA . PHE B 1 321 ? -9.727 -20.469 -8.883 1 98.56 321 PHE B CA 1
ATOM 8354 C C . PHE B 1 321 ? -9.852 -19.203 -8.039 1 98.56 321 PHE B C 1
ATOM 8356 O O . PHE B 1 321 ? -10.406 -19.234 -6.941 1 98.56 321 PHE B O 1
ATOM 8363 N N . HIS B 1 322 ? -9.359 -18.094 -8.586 1 98.19 322 HIS B N 1
ATOM 8364 C CA . HIS B 1 322 ? -9.461 -16.828 -7.871 1 98.19 322 HIS B CA 1
ATOM 8365 C C . HIS B 1 322 ? -10.914 -16.406 -7.688 1 98.19 322 HIS B C 1
ATOM 8367 O O . HIS B 1 322 ? -11.289 -15.883 -6.637 1 98.19 322 HIS B O 1
ATOM 8373 N N . PHE B 1 323 ? -11.68 -16.641 -8.742 1 97.5 323 PHE B N 1
ATOM 8374 C CA . PHE B 1 323 ? -13.102 -16.312 -8.695 1 97.5 323 PHE B CA 1
ATOM 8375 C C . PHE B 1 323 ? -13.805 -17.078 -7.582 1 97.5 323 PHE B C 1
ATOM 8377 O O . PHE B 1 323 ? -14.531 -16.484 -6.781 1 97.5 323 PHE B O 1
ATOM 8384 N N . LEU B 1 324 ? -13.523 -18.359 -7.465 1 98.31 324 LEU B N 1
ATOM 8385 C CA . LEU B 1 324 ? -14.102 -19.188 -6.426 1 98.31 324 LEU B CA 1
ATOM 8386 C C . LEU B 1 324 ? -13.656 -18.734 -5.043 1 98.31 324 LEU B C 1
ATOM 8388 O O . LEU B 1 324 ? -14.461 -18.672 -4.113 1 98.31 324 LEU B O 1
ATOM 8392 N N . ALA B 1 325 ? -12.383 -18.453 -4.941 1 98.19 325 ALA B N 1
ATOM 8393 C CA . ALA B 1 325 ? -11.852 -17.969 -3.664 1 98.19 325 ALA B CA 1
ATOM 8394 C C . ALA B 1 325 ? -12.523 -16.672 -3.236 1 98.19 325 ALA B C 1
ATOM 8396 O O . ALA B 1 325 ? -12.883 -16.5 -2.066 1 98.19 325 ALA B O 1
ATOM 8397 N N . ASP B 1 326 ? -12.758 -15.781 -4.199 1 97 326 ASP B N 1
ATOM 8398 C CA . ASP B 1 326 ? -13.398 -14.5 -3.912 1 97 326 ASP B CA 1
ATOM 8399 C C . ASP B 1 326 ? -14.844 -14.703 -3.467 1 97 326 ASP B C 1
ATOM 8401 O O . ASP B 1 326 ? -15.312 -14.023 -2.551 1 97 326 ASP B O 1
ATOM 8405 N N . LEU B 1 327 ? -15.562 -15.602 -4.055 1 96.69 327 LEU B N 1
ATOM 8406 C CA . LEU B 1 327 ? -16.953 -15.859 -3.699 1 96.69 327 LEU B CA 1
ATOM 8407 C C . LEU B 1 327 ? -17.062 -16.328 -2.252 1 96.69 327 LEU B C 1
ATOM 8409 O O . LEU B 1 327 ? -18.062 -16.047 -1.585 1 96.69 327 LEU B O 1
ATOM 8413 N N . LEU B 1 328 ? -16 -17 -1.802 1 96.81 328 LEU B N 1
ATOM 8414 C CA . LEU B 1 328 ? -16 -17.516 -0.434 1 96.81 328 LEU B CA 1
ATOM 8415 C C . LEU B 1 328 ? -15.656 -16.406 0.555 1 96.81 328 LEU B C 1
ATOM 8417 O O . LEU B 1 328 ? -15.945 -16.516 1.749 1 96.81 328 LEU B O 1
ATOM 8421 N N . SER B 1 329 ? -15.094 -15.336 0.084 1 95.69 329 SER B N 1
ATOM 8422 C CA . SER B 1 329 ? -14.562 -14.305 0.971 1 95.69 329 SER B CA 1
ATOM 8423 C C . SER B 1 329 ? -15.578 -13.188 1.198 1 95.69 329 SER B C 1
ATOM 8425 O O . SER B 1 329 ? -15.414 -12.375 2.109 1 95.69 329 SER B O 1
ATOM 8427 N N . TYR B 1 330 ? -16.625 -13.102 0.452 1 94.19 330 TYR B N 1
ATOM 8428 C CA . TYR B 1 330 ? -17.578 -12.008 0.575 1 94.19 330 TYR B CA 1
ATOM 8429 C C . TYR B 1 330 ? -18.875 -12.477 1.208 1 94.19 330 TYR B C 1
ATOM 8431 O O . TYR B 1 330 ? -19.266 -13.641 1.051 1 94.19 330 TYR B O 1
ATOM 8439 N N . PRO B 1 331 ? -19.609 -11.609 1.902 1 93.5 331 PRO B N 1
ATOM 8440 C CA . PRO B 1 331 ? -20.844 -12 2.59 1 93.5 331 PRO B CA 1
ATOM 8441 C C . PRO B 1 331 ? -22 -12.266 1.625 1 93.5 331 PRO B C 1
ATOM 8443 O O . PRO B 1 331 ? -21.984 -11.773 0.493 1 93.5 331 PRO B O 1
ATOM 8446 N N . THR B 1 332 ? -22.891 -13.094 2.057 1 93.38 332 THR B N 1
ATOM 8447 C CA . THR B 1 332 ? -24.125 -13.406 1.338 1 93.38 332 THR B CA 1
ATOM 8448 C C . THR B 1 332 ? -25.344 -12.883 2.096 1 93.38 332 THR B C 1
ATOM 8450 O O . THR B 1 332 ? -25.266 -12.625 3.299 1 93.38 332 THR B O 1
ATOM 8453 N N . LYS B 1 333 ? -26.391 -12.672 1.431 1 92.12 333 LYS B N 1
ATOM 8454 C CA . LYS B 1 333 ? -27.625 -12.18 2.031 1 92.12 333 LYS B CA 1
ATOM 8455 C C . LYS B 1 333 ? -28.172 -13.172 3.047 1 92.12 333 LYS B C 1
ATOM 8457 O O . LYS B 1 333 ? -28.656 -12.781 4.113 1 92.12 333 LYS B O 1
ATOM 8462 N N . ALA B 1 334 ? -28.141 -14.383 2.699 1 91.75 334 ALA B N 1
ATOM 8463 C CA . ALA B 1 334 ? -28.609 -15.477 3.545 1 91.75 334 ALA B CA 1
ATOM 8464 C C . ALA B 1 334 ? -27.641 -16.641 3.537 1 91.75 334 ALA B C 1
ATOM 8466 O O . ALA B 1 334 ? -26.672 -16.656 2.771 1 91.75 334 ALA B O 1
ATOM 8467 N N . ALA B 1 335 ? -27.859 -17.531 4.449 1 93.06 335 ALA B N 1
ATOM 8468 C CA . ALA B 1 335 ? -27 -18.703 4.523 1 93.06 335 ALA B CA 1
ATOM 8469 C C . ALA B 1 335 ? -27 -19.484 3.209 1 93.06 335 ALA B C 1
ATOM 8471 O O . ALA B 1 335 ? -28.047 -19.625 2.576 1 93.06 335 ALA B O 1
ATOM 8472 N N . VAL B 1 336 ? -25.922 -19.844 2.795 1 94.62 336 VAL B N 1
ATOM 8473 C CA . VAL B 1 336 ? -25.797 -20.578 1.541 1 94.62 336 VAL B CA 1
ATOM 8474 C C . VAL B 1 336 ? -25.141 -21.938 1.804 1 94.62 336 VAL B C 1
ATOM 8476 O O . VAL B 1 336 ? -24.484 -22.125 2.824 1 94.62 336 VAL B O 1
ATOM 8479 N N . VAL B 1 337 ? -25.422 -22.891 0.903 1 94.31 337 VAL B N 1
ATOM 8480 C CA . VAL B 1 337 ? -24.797 -24.219 0.972 1 94.31 337 VAL B CA 1
ATOM 8481 C C . VAL B 1 337 ? -23.516 -24.219 0.146 1 94.31 337 VAL B C 1
ATOM 8483 O O . VAL B 1 337 ? -23.547 -24.031 -1.071 1 94.31 337 VAL B O 1
ATOM 8486 N N . ILE B 1 338 ? -22.438 -24.422 0.787 1 96.25 338 ILE B N 1
ATOM 8487 C CA . ILE B 1 338 ? -21.141 -24.422 0.121 1 96.25 338 ILE B CA 1
ATOM 8488 C C . ILE B 1 338 ? -20.812 -25.844 -0.339 1 96.25 338 ILE B C 1
ATOM 8490 O O . ILE B 1 338 ? -20.719 -26.766 0.478 1 96.25 338 ILE B O 1
ATOM 8494 N N . PRO B 1 339 ? -20.688 -26.078 -1.632 1 95.88 339 PRO B N 1
ATOM 8495 C CA . PRO B 1 339 ? -20.328 -27.422 -2.139 1 95.88 339 PRO B CA 1
ATOM 8496 C C . PRO B 1 339 ? -18.859 -27.75 -1.951 1 95.88 339 PRO B C 1
ATOM 8498 O O . PRO B 1 339 ? -18.094 -27.734 -2.916 1 95.88 339 PRO B O 1
ATOM 8501 N N . ILE B 1 340 ? -18.422 -28.172 -0.834 1 96.19 340 ILE B N 1
ATOM 8502 C CA . ILE B 1 340 ? -17.031 -28.406 -0.468 1 96.19 340 ILE B CA 1
ATOM 8503 C C . ILE B 1 340 ? -16.453 -29.516 -1.342 1 96.19 340 ILE B C 1
ATOM 8505 O O . ILE B 1 340 ? -15.32 -29.422 -1.808 1 96.19 340 ILE B O 1
ATOM 8509 N N . SER B 1 341 ? -17.219 -30.562 -1.579 1 94.56 341 SER B N 1
ATOM 8510 C CA . SER B 1 341 ? -16.75 -31.672 -2.387 1 94.56 341 SER B CA 1
ATOM 8511 C C . SER B 1 341 ? -16.422 -31.234 -3.807 1 94.56 341 SER B C 1
ATOM 8513 O O . SER B 1 341 ? -15.391 -31.641 -4.363 1 94.56 341 SER B O 1
ATOM 8515 N N . GLY B 1 342 ? -17.344 -30.438 -4.371 1 95.44 342 GLY B N 1
ATOM 8516 C CA . GLY B 1 342 ? -17.094 -29.906 -5.707 1 95.44 342 GLY B CA 1
ATOM 8517 C C . GLY B 1 342 ? -15.867 -29.016 -5.773 1 95.44 342 GLY B C 1
ATOM 8518 O O . GLY B 1 342 ? -15.094 -29.094 -6.734 1 95.44 342 GLY B O 1
ATOM 8519 N N . LEU B 1 343 ? -15.695 -28.156 -4.801 1 97.44 343 LEU B N 1
ATOM 8520 C CA . LEU B 1 343 ? -14.555 -27.25 -4.75 1 97.44 343 LEU B CA 1
ATOM 8521 C C . LEU B 1 343 ? -13.25 -28.016 -4.586 1 97.44 343 LEU B C 1
ATOM 8523 O O . LEU B 1 343 ? -12.281 -27.766 -5.301 1 97.44 343 LEU B O 1
ATOM 8527 N N . LEU B 1 344 ? -13.227 -29.016 -3.727 1 96.56 344 LEU B N 1
ATOM 8528 C CA . LEU B 1 344 ? -12.016 -29.781 -3.467 1 96.56 344 LEU B CA 1
ATOM 8529 C C . LEU B 1 344 ? -11.695 -30.703 -4.645 1 96.56 344 LEU B C 1
ATOM 8531 O O . LEU B 1 344 ? -10.531 -31.031 -4.879 1 96.56 344 LEU B O 1
ATOM 8535 N N . ASP B 1 345 ? -12.719 -31.078 -5.316 1 96.5 345 ASP B N 1
ATOM 8536 C CA . ASP B 1 345 ? -12.508 -31.891 -6.512 1 96.5 345 ASP B CA 1
ATOM 8537 C C . ASP B 1 345 ? -11.672 -31.125 -7.543 1 96.5 345 ASP B C 1
ATOM 8539 O O . ASP B 1 345 ? -10.805 -31.703 -8.195 1 96.5 345 ASP B O 1
ATOM 8543 N N . THR B 1 346 ? -11.977 -29.844 -7.742 1 97.44 346 THR B N 1
ATOM 8544 C CA . THR B 1 346 ? -11.188 -29.016 -8.656 1 97.44 346 THR B CA 1
ATOM 8545 C C . THR B 1 346 ? -9.734 -28.953 -8.203 1 97.44 346 THR B C 1
ATOM 8547 O O . THR B 1 346 ? -8.82 -29.062 -9.023 1 97.44 346 THR B O 1
ATOM 8550 N N . VAL B 1 347 ? -9.484 -28.812 -6.867 1 98.12 347 VAL B N 1
ATOM 8551 C CA . VAL B 1 347 ? -8.148 -28.75 -6.297 1 98.12 347 VAL B CA 1
ATOM 8552 C C . VAL B 1 347 ? -7.43 -30.078 -6.492 1 98.12 347 VAL B C 1
ATOM 8554 O O . VAL B 1 347 ? -6.285 -30.109 -6.953 1 98.12 347 VAL B O 1
ATOM 8557 N N . SER B 1 348 ? -8.125 -31.188 -6.184 1 96.94 348 SER B N 1
ATOM 8558 C CA . SER B 1 348 ? -7.551 -32.5 -6.301 1 96.94 348 SER B CA 1
ATOM 8559 C C . SER B 1 348 ? -7.137 -32.812 -7.738 1 96.94 348 SER B C 1
ATOM 8561 O O . SER B 1 348 ? -6.066 -33.375 -7.977 1 96.94 348 SER B O 1
ATOM 8563 N N . ARG B 1 349 ? -7.953 -32.438 -8.648 1 96.56 349 ARG B N 1
ATOM 8564 C CA . ARG B 1 349 ? -7.699 -32.719 -10.062 1 96.56 349 ARG B CA 1
ATOM 8565 C C . ARG B 1 349 ? -6.359 -32.125 -10.5 1 96.56 349 ARG B C 1
ATOM 8567 O O . ARG B 1 349 ? -5.539 -32.844 -11.102 1 96.56 349 ARG B O 1
ATOM 8574 N N . VAL B 1 350 ? -6.105 -30.891 -10.141 1 97.69 350 VAL B N 1
ATOM 8575 C CA . VAL B 1 350 ? -4.887 -30.219 -10.594 1 97.69 350 VAL B CA 1
ATOM 8576 C C . VAL B 1 350 ? -3.703 -30.688 -9.75 1 97.69 350 VAL B C 1
ATOM 8578 O O . VAL B 1 350 ? -2.582 -30.797 -10.25 1 97.69 350 VAL B O 1
ATOM 8581 N N . CYS B 1 351 ? -3.893 -31 -8.445 1 96.81 351 CYS B N 1
ATOM 8582 C CA . CYS B 1 351 ? -2.807 -31.391 -7.555 1 96.81 351 CYS B CA 1
ATOM 8583 C C . CYS B 1 351 ? -2.316 -32.781 -7.875 1 96.81 351 CYS B C 1
ATOM 8585 O O . CYS B 1 351 ? -1.189 -33.156 -7.527 1 96.81 351 CYS B O 1
ATOM 8587 N N . LEU B 1 352 ? -3.137 -33.625 -8.508 1 95.38 352 LEU B N 1
ATOM 8588 C CA . LEU B 1 352 ? -2.74 -34.969 -8.891 1 95.38 352 LEU B CA 1
ATOM 8589 C C . LEU B 1 352 ? -1.804 -34.938 -10.094 1 95.38 352 LEU B C 1
ATOM 8591 O O . LEU B 1 352 ? -1.115 -35.906 -10.375 1 95.38 352 LEU B O 1
ATOM 8595 N N . VAL B 1 353 ? -1.834 -33.812 -10.789 1 96.19 353 VAL B N 1
ATOM 8596 C CA . VAL B 1 353 ? -0.868 -33.625 -11.867 1 96.19 353 VAL B CA 1
ATOM 8597 C C . VAL B 1 353 ? 0.362 -32.906 -11.32 1 96.19 353 VAL B C 1
ATOM 8599 O O . VAL B 1 353 ? 0.439 -31.672 -11.367 1 96.19 353 VAL B O 1
ATOM 8602 N N . ALA B 1 354 ? 1.249 -33.531 -10.727 1 94.5 354 ALA B N 1
ATOM 8603 C CA . ALA B 1 354 ? 2.451 -33 -10.086 1 94.5 354 ALA B CA 1
ATOM 8604 C C . ALA B 1 354 ? 3.58 -34.031 -10.109 1 94.5 354 ALA B C 1
ATOM 8606 O O . ALA B 1 354 ? 3.338 -35.219 -10.281 1 94.5 354 ALA B O 1
ATOM 8607 N N . ARG B 1 355 ? 4.754 -33.562 -10.016 1 90.19 355 ARG B N 1
ATOM 8608 C CA . ARG B 1 355 ? 5.91 -34.438 -9.867 1 90.19 355 ARG B CA 1
ATOM 8609 C C . ARG B 1 355 ? 6.051 -34.906 -8.43 1 90.19 355 ARG B C 1
ATOM 8611 O O . ARG B 1 355 ? 5.652 -34.219 -7.496 1 90.19 355 ARG B O 1
ATOM 8618 N N . LEU B 1 356 ? 6.512 -36.062 -8.266 1 82.12 356 LEU B N 1
ATOM 8619 C CA . LEU B 1 356 ? 6.652 -36.594 -6.918 1 82.12 356 LEU B CA 1
ATOM 8620 C C . LEU B 1 356 ? 7.938 -36.094 -6.262 1 82.12 356 LEU B C 1
ATOM 8622 O O . LEU B 1 356 ? 8.055 -36.094 -5.035 1 82.12 356 LEU B O 1
ATOM 8626 N N . SER B 1 357 ? 8.875 -35.75 -7.082 1 77.5 357 SER B N 1
ATOM 8627 C CA . SER B 1 357 ? 10.109 -35.188 -6.551 1 77.5 357 SER B CA 1
ATOM 8628 C C . SER B 1 357 ? 10.742 -34.219 -7.539 1 77.5 357 SER B C 1
ATOM 8630 O O . SER B 1 357 ? 10.438 -34.25 -8.734 1 77.5 357 SER B O 1
ATOM 8632 N N . LYS B 1 358 ? 11.602 -33.406 -7.027 1 70.25 358 LYS B N 1
ATOM 8633 C CA . LYS B 1 358 ? 12.297 -32.438 -7.848 1 70.25 358 LYS B CA 1
ATOM 8634 C C . LYS B 1 358 ? 13.188 -33.094 -8.891 1 70.25 358 LYS B C 1
ATOM 8636 O O . LYS B 1 358 ? 13.43 -32.531 -9.961 1 70.25 358 LYS B O 1
ATOM 8641 N N . SER B 1 359 ? 13.578 -34.281 -8.531 1 76 359 SER B N 1
ATOM 8642 C CA . SER B 1 359 ? 14.523 -35 -9.398 1 76 359 SER B CA 1
ATOM 8643 C C . SER B 1 359 ? 13.789 -35.781 -10.5 1 76 359 SER B C 1
ATOM 8645 O O . SER B 1 359 ? 14.398 -36.156 -11.492 1 76 359 SER B O 1
ATOM 8647 N N . GLN B 1 360 ? 12.508 -35.844 -10.352 1 82.5 360 GLN B N 1
ATOM 8648 C CA . GLN B 1 360 ? 11.695 -36.562 -11.328 1 82.5 360 GLN B CA 1
ATOM 8649 C C . GLN B 1 360 ? 11.266 -35.656 -12.469 1 82.5 360 GLN B C 1
ATOM 8651 O O . GLN B 1 360 ? 10.875 -34.5 -12.242 1 82.5 360 GLN B O 1
ATOM 8656 N N . THR B 1 361 ? 11.469 -36.062 -13.664 1 85.19 361 THR B N 1
ATOM 8657 C CA . THR B 1 361 ? 10.961 -35.312 -14.805 1 85.19 361 THR B CA 1
ATOM 8658 C C . THR B 1 361 ? 9.438 -35.469 -14.898 1 85.19 361 THR B C 1
ATOM 8660 O O . THR B 1 361 ? 8.852 -36.375 -14.328 1 85.19 361 THR B O 1
ATOM 8663 N N . TRP B 1 362 ? 8.805 -34.594 -15.562 1 88.62 362 TRP B N 1
ATOM 8664 C CA . TRP B 1 362 ? 7.352 -34.625 -15.719 1 88.62 362 TRP B CA 1
ATOM 8665 C C . TRP B 1 362 ? 6.895 -35.875 -16.453 1 88.62 362 TRP B C 1
ATOM 8667 O O . TRP B 1 362 ? 5.867 -36.469 -16.125 1 88.62 362 TRP B O 1
ATOM 8677 N N . GLU B 1 363 ? 7.688 -36.344 -17.375 1 86.56 363 GLU B N 1
ATOM 8678 C CA . GLU B 1 363 ? 7.336 -37.5 -18.188 1 86.56 363 GLU B CA 1
ATOM 8679 C C . GLU B 1 363 ? 7.359 -38.781 -17.359 1 86.56 363 GLU B C 1
ATOM 8681 O O . GLU B 1 363 ? 6.617 -39.719 -17.641 1 86.56 363 GLU B O 1
ATOM 8686 N N . GLN B 1 364 ? 8.164 -38.688 -16.328 1 87.19 364 GLN B N 1
ATOM 8687 C CA . GLN B 1 364 ? 8.242 -39.844 -15.438 1 87.19 364 GLN B CA 1
ATOM 8688 C C . GLN B 1 364 ? 7.121 -39.812 -14.398 1 87.19 364 GLN B C 1
ATOM 8690 O O . GLN B 1 364 ? 6.68 -40.875 -13.938 1 87.19 364 GLN B O 1
ATOM 8695 N N . ALA B 1 365 ? 6.734 -38.625 -14.125 1 88.25 365 ALA B N 1
ATOM 8696 C CA . ALA B 1 365 ? 5.828 -38.438 -12.992 1 88.25 365 ALA B CA 1
ATOM 8697 C C . ALA B 1 365 ? 4.375 -38.625 -13.422 1 88.25 365 ALA B C 1
ATOM 8699 O O . ALA B 1 365 ? 3.543 -39.062 -12.625 1 88.25 365 ALA B O 1
ATOM 8700 N N . VAL B 1 366 ? 4.109 -38.281 -14.695 1 91.25 366 VAL B N 1
ATOM 8701 C CA . VAL B 1 366 ? 2.713 -38.312 -15.125 1 91.25 366 VAL B CA 1
ATOM 8702 C C . VAL B 1 366 ? 2.584 -39.062 -16.438 1 91.25 366 VAL B C 1
ATOM 8704 O O . VAL B 1 366 ? 3.449 -38.969 -17.312 1 91.25 366 VAL B O 1
ATOM 8707 N N . GLU B 1 367 ? 1.498 -39.844 -16.547 1 93.5 367 GLU B N 1
ATOM 8708 C CA . GLU B 1 367 ? 1.202 -40.469 -17.828 1 93.5 367 GLU B CA 1
ATOM 8709 C C . GLU B 1 367 ? 0.727 -39.469 -18.844 1 93.5 367 GLU B C 1
ATOM 8711 O O . GLU B 1 367 ? -0.149 -38.625 -18.562 1 93.5 367 GLU B O 1
ATOM 8716 N N . THR B 1 368 ? 1.308 -39.469 -20.047 1 94.25 368 THR B N 1
ATOM 8717 C CA . THR B 1 368 ? 1.015 -38.438 -21.031 1 94.25 368 THR B CA 1
ATOM 8718 C C . THR B 1 368 ? 0.196 -39 -22.188 1 94.25 368 THR B C 1
ATOM 8720 O O . THR B 1 368 ? 0.205 -40.219 -22.422 1 94.25 368 THR B O 1
ATOM 8723 N N . ASN B 1 369 ? -0.591 -38.219 -22.75 1 93.19 369 ASN B N 1
ATOM 8724 C CA . ASN B 1 369 ? -1.339 -38.531 -23.969 1 93.19 369 ASN B CA 1
ATOM 8725 C C . ASN B 1 369 ? -0.458 -38.438 -25.203 1 93.19 369 ASN B C 1
ATOM 8727 O O . ASN B 1 369 ? -0.046 -37.344 -25.578 1 93.19 369 ASN B O 1
ATOM 8731 N N . PRO B 1 370 ? -0.254 -39.5 -25.859 1 92.31 370 PRO B N 1
ATOM 8732 C CA . PRO B 1 370 ? 0.665 -39.5 -27 1 92.31 370 PRO B CA 1
ATOM 8733 C C . PRO B 1 370 ? 0.135 -38.688 -28.188 1 92.31 370 PRO B C 1
ATOM 8735 O O . PRO B 1 370 ? 0.905 -38.312 -29.078 1 92.31 370 PRO B O 1
ATOM 8738 N N . ALA B 1 371 ? -1.153 -38.406 -28.25 1 92.81 371 ALA B N 1
ATOM 8739 C CA . ALA B 1 371 ? -1.75 -37.656 -29.359 1 92.81 371 ALA B CA 1
ATOM 8740 C C . ALA B 1 371 ? -1.352 -36.188 -29.312 1 92.81 371 ALA B C 1
ATOM 8742 O O . ALA B 1 371 ? -1.512 -35.469 -30.297 1 92.81 371 ALA B O 1
ATOM 8743 N N . ILE B 1 372 ? -0.85 -35.719 -28.203 1 94.62 372 ILE B N 1
ATOM 8744 C CA . ILE B 1 372 ? -0.487 -34.344 -28.031 1 94.62 372 ILE B CA 1
ATOM 8745 C C . ILE B 1 372 ? 1.022 -34.156 -28.203 1 94.62 372 ILE B C 1
ATOM 8747 O O . ILE B 1 372 ? 1.801 -34.969 -27.672 1 94.62 372 ILE B O 1
ATOM 8751 N N . GLY B 1 373 ? 1.429 -33.188 -28.906 1 92.56 373 GLY B N 1
ATOM 8752 C CA . GLY B 1 373 ? 2.826 -32.969 -29.234 1 92.56 373 GLY B CA 1
ATOM 8753 C C . GLY B 1 373 ? 3.68 -32.625 -28.031 1 92.56 373 GLY B C 1
ATOM 8754 O O . GLY B 1 373 ? 3.16 -32.219 -27 1 92.56 373 GLY B O 1
ATOM 8755 N N . ARG B 1 374 ? 4.922 -32.781 -28.203 1 92.25 374 ARG B N 1
ATOM 8756 C CA . ARG B 1 374 ? 5.898 -32.562 -27.141 1 92.25 374 ARG B CA 1
ATOM 8757 C C . ARG B 1 374 ? 5.945 -31.094 -26.734 1 92.25 374 ARG B C 1
ATOM 8759 O O . ARG B 1 374 ? 6.055 -30.766 -25.562 1 92.25 374 ARG B O 1
ATOM 8766 N N . GLU B 1 375 ? 5.812 -30.203 -27.672 1 91.75 375 GLU B N 1
ATOM 8767 C CA . GLU B 1 375 ? 5.883 -28.766 -27.406 1 91.75 375 GLU B CA 1
ATOM 8768 C C . GLU B 1 375 ? 4.75 -28.328 -26.5 1 91.75 375 GLU B C 1
ATOM 8770 O O . GLU B 1 375 ? 4.965 -27.531 -25.578 1 91.75 375 GLU B O 1
ATOM 8775 N N . GLU B 1 376 ? 3.627 -28.781 -26.734 1 94.38 376 GLU B N 1
ATOM 8776 C CA . GLU B 1 376 ? 2.479 -28.438 -25.906 1 94.38 376 GLU B CA 1
ATOM 8777 C C . GLU B 1 376 ? 2.629 -29 -24.5 1 94.38 376 GLU B C 1
ATOM 8779 O O . GLU B 1 376 ? 2.273 -28.344 -23.516 1 94.38 376 GLU B O 1
ATOM 8784 N N . LYS B 1 377 ? 3.166 -30.219 -24.406 1 94.94 377 LYS B N 1
ATOM 8785 C CA . LYS B 1 377 ? 3.387 -30.828 -23.094 1 94.94 377 LYS B CA 1
ATOM 8786 C C . LYS B 1 377 ? 4.422 -30.031 -22.297 1 94.94 377 LYS B C 1
ATOM 8788 O O . LYS B 1 377 ? 4.219 -29.766 -21.109 1 94.94 377 LYS B O 1
ATOM 8793 N N . GLU B 1 378 ? 5.449 -29.641 -22.938 1 92.56 378 GLU B N 1
ATOM 8794 C CA . GLU B 1 378 ? 6.48 -28.844 -22.281 1 92.56 378 GLU B CA 1
ATOM 8795 C C . GLU B 1 378 ? 5.918 -27.516 -21.781 1 92.56 378 GLU B C 1
ATOM 8797 O O . GLU B 1 378 ? 6.27 -27.062 -20.703 1 92.56 378 GLU B O 1
ATOM 8802 N N . GLU B 1 379 ? 5.121 -26.938 -22.578 1 93.75 379 GLU B N 1
ATOM 8803 C CA . GLU B 1 379 ? 4.473 -25.703 -22.156 1 93.75 379 GLU B CA 1
ATOM 8804 C C . GLU B 1 379 ? 3.582 -25.922 -20.938 1 93.75 379 GLU B C 1
ATOM 8806 O O . GLU B 1 379 ? 3.559 -25.094 -20.016 1 93.75 379 GLU B O 1
ATOM 8811 N N . LEU B 1 380 ? 2.885 -27 -20.938 1 96.06 380 LEU B N 1
ATOM 8812 C CA . LEU B 1 380 ? 2.023 -27.328 -19.812 1 96.06 380 LEU B CA 1
ATOM 8813 C C . LEU B 1 380 ? 2.84 -27.484 -18.531 1 96.06 380 LEU B C 1
ATOM 8815 O O . LEU B 1 380 ? 2.453 -26.953 -17.484 1 96.06 380 LEU B O 1
ATOM 8819 N N . TRP B 1 381 ? 3.98 -28.188 -18.672 1 94.25 381 TRP B N 1
ATOM 8820 C CA . TRP B 1 381 ? 4.84 -28.391 -17.516 1 94.25 381 TRP B CA 1
ATOM 8821 C C . TRP B 1 381 ? 5.277 -27.062 -16.906 1 94.25 381 TRP B C 1
ATOM 8823 O O . TRP B 1 381 ? 5.344 -26.922 -15.688 1 94.25 381 TRP B O 1
ATOM 8833 N N . SER B 1 382 ? 5.469 -26.078 -17.734 1 92.69 382 SER B N 1
ATOM 8834 C CA . SER B 1 382 ? 5.93 -24.781 -17.281 1 92.69 382 SER B CA 1
ATOM 8835 C C . SER B 1 382 ? 4.793 -23.969 -16.656 1 92.69 382 SER B C 1
ATOM 8837 O O . SER B 1 382 ? 5.039 -23.016 -15.906 1 92.69 382 SER B O 1
ATOM 8839 N N . LEU B 1 383 ? 3.564 -24.328 -16.859 1 95.19 383 LEU B N 1
ATOM 8840 C CA . LEU B 1 383 ? 2.416 -23.562 -16.406 1 95.19 383 LEU B CA 1
ATOM 8841 C C . LEU B 1 383 ? 1.818 -24.188 -15.141 1 95.19 383 LEU B C 1
ATOM 8843 O O . LEU B 1 383 ? 1.099 -23.516 -14.398 1 95.19 383 LEU B O 1
ATOM 8847 N N . MET B 1 384 ? 2.133 -25.422 -14.828 1 95.81 384 MET B N 1
ATOM 8848 C CA . MET B 1 384 ? 1.487 -26.188 -13.766 1 95.81 384 MET B CA 1
ATOM 8849 C C . MET B 1 384 ? 1.738 -25.547 -12.406 1 95.81 384 MET B C 1
ATOM 8851 O O . MET B 1 384 ? 0.825 -25.453 -11.586 1 95.81 384 MET B O 1
ATOM 8855 N N . PRO B 1 385 ? 2.955 -25.062 -12.188 1 95.12 385 PRO B N 1
ATOM 8856 C CA . PRO B 1 385 ? 3.191 -24.469 -10.867 1 95.12 385 PRO B CA 1
ATOM 8857 C C . PRO B 1 385 ? 2.26 -23.297 -10.57 1 95.12 385 PRO B C 1
ATOM 8859 O O . PRO B 1 385 ? 1.779 -23.156 -9.445 1 95.12 385 PRO B O 1
ATOM 8862 N N . ASP B 1 386 ? 1.974 -22.516 -11.555 1 96.44 386 ASP B N 1
ATOM 8863 C CA . ASP B 1 386 ? 1.087 -21.375 -11.352 1 96.44 386 ASP B CA 1
ATOM 8864 C C . ASP B 1 386 ? -0.338 -21.828 -11.047 1 96.44 386 ASP B C 1
ATOM 8866 O O . ASP B 1 386 ? -1.034 -21.219 -10.234 1 96.44 386 ASP B O 1
ATOM 8870 N N . ILE B 1 387 ? -0.762 -22.844 -11.703 1 98.31 387 ILE B N 1
ATOM 8871 C CA . ILE B 1 387 ? -2.084 -23.406 -11.461 1 98.31 387 ILE B CA 1
ATOM 8872 C C . ILE B 1 387 ? -2.152 -23.969 -10.047 1 98.31 387 ILE B C 1
ATOM 8874 O O . ILE B 1 387 ? -3.148 -23.781 -9.344 1 98.31 387 ILE B O 1
ATOM 8878 N N . HIS B 1 388 ? -1.062 -24.625 -9.656 1 98.44 388 HIS B N 1
ATOM 8879 C CA . HIS B 1 388 ? -0.977 -25.172 -8.305 1 98.44 388 HIS B CA 1
ATOM 8880 C C . HIS B 1 388 ? -1.097 -24.062 -7.262 1 98.44 388 HIS B C 1
ATOM 8882 O O . HIS B 1 388 ? -1.807 -24.219 -6.266 1 98.44 388 HIS B O 1
ATOM 8888 N N . VAL B 1 389 ? -0.372 -22.969 -7.484 1 98.12 389 VAL B N 1
ATOM 8889 C CA . VAL B 1 389 ? -0.401 -21.828 -6.562 1 98.12 389 VAL B CA 1
ATOM 8890 C C . VAL B 1 389 ? -1.832 -21.328 -6.414 1 98.12 389 VAL B C 1
ATOM 8892 O O . VAL B 1 389 ? -2.285 -21.047 -5.301 1 98.12 389 VAL B O 1
ATOM 8895 N N . ALA B 1 390 ? -2.561 -21.234 -7.508 1 98.56 390 ALA B N 1
ATOM 8896 C CA . ALA B 1 390 ? -3.945 -20.766 -7.477 1 98.56 390 ALA B CA 1
ATOM 8897 C C . ALA B 1 390 ? -4.828 -21.734 -6.695 1 98.56 390 ALA B C 1
ATOM 8899 O O . ALA B 1 390 ? -5.738 -21.312 -5.977 1 98.56 390 ALA B O 1
ATOM 8900 N N . ALA B 1 391 ? -4.582 -23.031 -6.855 1 98.75 391 ALA B N 1
ATOM 8901 C CA . ALA B 1 391 ? -5.328 -24.047 -6.117 1 98.75 391 ALA B CA 1
ATOM 8902 C C . ALA B 1 391 ? -5.113 -23.891 -4.613 1 98.75 391 ALA B C 1
ATOM 8904 O O . ALA B 1 391 ? -6.062 -24 -3.832 1 98.75 391 ALA B O 1
ATOM 8905 N N . MET B 1 392 ? -3.871 -23.609 -4.238 1 98.56 392 MET B N 1
ATOM 8906 C CA . MET B 1 392 ? -3.562 -23.453 -2.822 1 98.56 392 MET B CA 1
ATOM 8907 C C . MET B 1 392 ? -4.246 -22.203 -2.26 1 98.56 392 MET B C 1
ATOM 8909 O O . MET B 1 392 ? -4.66 -22.188 -1.099 1 98.56 392 MET B O 1
ATOM 8913 N N . LYS B 1 393 ? -4.352 -21.219 -3.084 1 98.25 393 LYS B N 1
ATOM 8914 C CA . LYS B 1 393 ? -5.047 -20.016 -2.643 1 98.25 393 LYS B CA 1
ATOM 8915 C C . LYS B 1 393 ? -6.516 -20.312 -2.344 1 98.25 393 LYS B C 1
ATOM 8917 O O . LYS B 1 393 ? -7.086 -19.75 -1.403 1 98.25 393 LYS B O 1
ATOM 8922 N N . LEU B 1 394 ? -7.113 -21.141 -3.176 1 98.62 394 LEU B N 1
ATOM 8923 C CA . LEU B 1 394 ? -8.492 -21.547 -2.908 1 98.62 394 LEU B CA 1
ATOM 8924 C C . LEU B 1 394 ? -8.586 -22.312 -1.595 1 98.62 394 LEU B C 1
ATOM 8926 O O . LEU B 1 394 ? -9.516 -22.109 -0.812 1 98.62 394 LEU B O 1
ATOM 8930 N N . VAL B 1 395 ? -7.609 -23.172 -1.348 1 98.56 395 VAL B N 1
ATOM 8931 C CA . VAL B 1 395 ? -7.578 -23.953 -0.113 1 98.56 395 VAL B CA 1
ATOM 8932 C C . VAL B 1 395 ? -7.508 -23.016 1.088 1 98.56 395 VAL B C 1
ATOM 8934 O O . VAL B 1 395 ? -8.242 -23.188 2.066 1 98.56 395 VAL B O 1
ATOM 8937 N N . VAL B 1 396 ? -6.664 -22 1.007 1 98.38 396 VAL B N 1
ATOM 8938 C CA . VAL B 1 396 ? -6.527 -21.031 2.088 1 98.38 396 VAL B CA 1
ATOM 8939 C C . VAL B 1 396 ? -7.859 -20.328 2.324 1 98.38 396 VAL B C 1
ATOM 8941 O O . VAL B 1 396 ? -8.289 -20.156 3.469 1 98.38 396 VAL B O 1
ATOM 8944 N N . ALA B 1 397 ? -8.523 -19.953 1.258 1 98.12 397 ALA B N 1
ATOM 8945 C CA . ALA B 1 397 ? -9.82 -19.297 1.37 1 98.12 397 ALA B CA 1
ATOM 8946 C C . ALA B 1 397 ? -10.836 -20.188 2.064 1 98.12 397 ALA B C 1
ATOM 8948 O O . ALA B 1 397 ? -11.641 -19.719 2.875 1 98.12 397 ALA B O 1
ATOM 8949 N N . LEU B 1 398 ? -10.828 -21.5 1.733 1 98 398 LEU B N 1
ATOM 8950 C CA . LEU B 1 398 ? -11.734 -22.469 2.346 1 98 398 LEU B CA 1
ATOM 8951 C C . LEU B 1 398 ? -11.5 -22.562 3.848 1 98 398 LEU B C 1
ATOM 8953 O O . LEU B 1 398 ? -12.445 -22.5 4.637 1 98 398 LEU B O 1
ATOM 8957 N N . PHE B 1 399 ? -10.289 -22.594 4.254 1 97.44 399 PHE B N 1
ATOM 8958 C CA . PHE B 1 399 ? -9.953 -22.703 5.668 1 97.44 399 PHE B CA 1
ATOM 8959 C C . PHE B 1 399 ? -10.305 -21.422 6.418 1 97.44 399 PHE B C 1
ATOM 8961 O O . PHE B 1 399 ? -10.773 -21.469 7.559 1 97.44 399 PHE B O 1
ATOM 8968 N N . GLU B 1 400 ? -10.047 -20.312 5.805 1 96.5 400 GLU B N 1
ATOM 8969 C CA . GLU B 1 400 ? -10.359 -19.031 6.445 1 96.5 400 GLU B CA 1
ATOM 8970 C C . GLU B 1 400 ? -11.859 -18.859 6.633 1 96.5 400 GLU B C 1
ATOM 8972 O O . GLU B 1 400 ? -12.312 -18.312 7.648 1 96.5 400 GLU B O 1
ATOM 8977 N N . ARG B 1 401 ? -12.594 -19.359 5.68 1 96.5 401 ARG B N 1
ATOM 8978 C CA . ARG B 1 401 ? -14.039 -19.156 5.711 1 96.5 401 ARG B CA 1
ATOM 8979 C C . ARG B 1 401 ? -14.711 -20.203 6.594 1 96.5 401 ARG B C 1
ATOM 8981 O O . ARG B 1 401 ? -15.57 -19.875 7.418 1 96.5 401 ARG B O 1
ATOM 8988 N N . LEU B 1 402 ? -14.352 -21.469 6.504 1 96.31 402 LEU B N 1
ATOM 8989 C CA . LEU B 1 402 ? -15.078 -22.562 7.141 1 96.31 402 LEU B CA 1
ATOM 8990 C C . LEU B 1 402 ? -14.414 -22.953 8.461 1 96.31 402 LEU B C 1
ATOM 8992 O O . LEU B 1 402 ? -15.031 -23.625 9.289 1 96.31 402 LEU B O 1
ATOM 8996 N N . GLN B 1 403 ? -13.195 -22.688 8.672 1 94.81 403 GLN B N 1
ATOM 8997 C CA . GLN B 1 403 ? -12.469 -22.891 9.922 1 94.81 403 GLN B CA 1
ATOM 8998 C C . GLN B 1 403 ? -12.586 -24.344 10.391 1 94.81 403 GLN B C 1
ATOM 9000 O O . GLN B 1 403 ? -12.219 -25.266 9.664 1 94.81 403 GLN B O 1
ATOM 9005 N N . ARG B 1 404 ? -13.227 -24.625 11.477 1 93.44 404 ARG B N 1
ATOM 9006 C CA . ARG B 1 404 ? -13.234 -25.938 12.102 1 93.44 404 ARG B CA 1
ATOM 9007 C C . ARG B 1 404 ? -13.977 -26.953 11.242 1 93.44 404 ARG B C 1
ATOM 9009 O O . ARG B 1 404 ? -13.758 -28.156 11.359 1 93.44 404 ARG B O 1
ATOM 9016 N N . HIS B 1 405 ? -14.758 -26.516 10.359 1 94.56 405 HIS B N 1
ATOM 9017 C CA . HIS B 1 405 ? -15.508 -27.422 9.492 1 94.56 405 HIS B CA 1
ATOM 9018 C C . HIS B 1 405 ? -14.586 -28.094 8.477 1 94.56 405 HIS B C 1
ATOM 9020 O O . HIS B 1 405 ? -14.977 -29.062 7.828 1 94.56 405 HIS B O 1
ATOM 9026 N N . MET B 1 406 ? -13.344 -27.609 8.383 1 96.62 406 MET B N 1
ATOM 9027 C CA . MET B 1 406 ? -12.391 -28.156 7.43 1 96.62 406 MET B CA 1
ATOM 9028 C C . MET B 1 406 ? -11.562 -29.266 8.07 1 96.62 406 MET B C 1
ATOM 9030 O O . MET B 1 406 ? -10.805 -29.953 7.391 1 96.62 406 MET B O 1
ATOM 9034 N N . LEU B 1 407 ? -11.703 -29.562 9.328 1 95.88 407 LEU B N 1
ATOM 9035 C CA . LEU B 1 407 ? -10.852 -30.453 10.102 1 95.88 407 LEU B CA 1
ATOM 9036 C C . LEU B 1 407 ? -10.844 -31.859 9.508 1 95.88 407 LEU B C 1
ATOM 9038 O O . LEU B 1 407 ? -9.781 -32.469 9.344 1 95.88 407 LEU B O 1
ATOM 9042 N N . PRO B 1 408 ? -12.031 -32.344 9.023 1 95.69 408 PRO B N 1
ATOM 9043 C CA . PRO B 1 408 ? -12.023 -33.719 8.461 1 95.69 408 PRO B CA 1
ATOM 9044 C C . PRO B 1 408 ? -11.227 -33.812 7.168 1 95.69 408 PRO B C 1
ATOM 9046 O O . PRO B 1 408 ? -10.828 -34.906 6.766 1 95.69 408 PRO B O 1
ATOM 9049 N N . LEU B 1 409 ? -10.984 -32.719 6.52 1 96.62 409 LEU B N 1
ATOM 9050 C CA . LEU B 1 409 ? -10.367 -32.719 5.199 1 96.62 409 LEU B CA 1
ATOM 9051 C C . LEU B 1 409 ? -8.875 -32.438 5.305 1 96.62 409 LEU B C 1
ATOM 9053 O O . LEU B 1 409 ? -8.164 -32.438 4.297 1 96.62 409 LEU B O 1
ATOM 9057 N N . VAL B 1 410 ? -8.352 -32.188 6.473 1 96.88 410 VAL B N 1
ATOM 9058 C CA . VAL B 1 410 ? -6.977 -31.734 6.703 1 96.88 410 VAL B CA 1
ATOM 9059 C C . VAL B 1 410 ? -5.996 -32.781 6.176 1 96.88 410 VAL B C 1
ATOM 9061 O O . VAL B 1 410 ? -5.059 -32.438 5.445 1 96.88 410 VAL B O 1
ATOM 9064 N N . PRO B 1 411 ? -6.176 -34.094 6.395 1 95.94 411 PRO B N 1
ATOM 9065 C CA . PRO B 1 411 ? -5.203 -35.094 5.902 1 95.94 411 PRO B CA 1
ATOM 9066 C C . PRO B 1 411 ? -5.098 -35.094 4.379 1 95.94 411 PRO B C 1
ATOM 9068 O O . PRO B 1 411 ? -3.99 -35.094 3.834 1 95.94 411 PRO B O 1
ATOM 9071 N N . GLU B 1 412 ? -6.23 -35.094 3.752 1 95.88 412 GLU B N 1
ATOM 9072 C CA . GLU B 1 412 ? -6.246 -35.094 2.291 1 95.88 412 GLU B CA 1
ATOM 9073 C C . GLU B 1 412 ? -5.566 -33.844 1.735 1 95.88 412 GLU B C 1
ATOM 9075 O O . GLU B 1 412 ? -4.77 -33.938 0.798 1 95.88 412 GLU B O 1
ATOM 9080 N N . ILE B 1 413 ? -5.883 -32.688 2.289 1 97.62 413 ILE B N 1
ATOM 9081 C CA . ILE B 1 413 ? -5.355 -31.422 1.819 1 97.62 413 ILE B CA 1
ATOM 9082 C C . ILE B 1 413 ? -3.85 -31.359 2.082 1 97.62 413 ILE B C 1
ATOM 9084 O O . ILE B 1 413 ? -3.094 -30.828 1.269 1 97.62 413 ILE B O 1
ATOM 9088 N N . LEU B 1 414 ? -3.408 -31.906 3.182 1 97.5 414 LEU B N 1
ATOM 9089 C CA . LEU B 1 414 ? -1.984 -31.938 3.492 1 97.5 414 LEU B CA 1
ATOM 9090 C C . LEU B 1 414 ? -1.228 -32.781 2.455 1 97.5 414 LEU B C 1
ATOM 9092 O O . LEU B 1 414 ? -0.138 -32.375 2.025 1 97.5 414 LEU B O 1
ATOM 9096 N N . ASP B 1 415 ? -1.79 -33.844 2.049 1 96.38 415 ASP B N 1
ATOM 9097 C CA . ASP B 1 415 ? -1.182 -34.688 1.016 1 96.38 415 ASP B CA 1
ATOM 9098 C C . ASP B 1 415 ? -1.015 -33.906 -0.289 1 96.38 415 ASP B C 1
ATOM 9100 O O . ASP B 1 415 ? 0.043 -33.969 -0.92 1 96.38 415 ASP B O 1
ATOM 9104 N N . HIS B 1 416 ? -2.078 -33.219 -0.669 1 96.88 416 HIS B N 1
ATOM 9105 C CA . HIS B 1 416 ? -2.021 -32.406 -1.876 1 96.88 416 HIS B CA 1
ATOM 9106 C C . HIS B 1 416 ? -0.968 -31.312 -1.752 1 96.88 416 HIS B C 1
ATOM 9108 O O . HIS B 1 416 ? -0.211 -31.062 -2.693 1 96.88 416 HIS B O 1
ATOM 9114 N N . LEU B 1 417 ? -0.952 -30.656 -0.586 1 98 417 LEU B N 1
ATOM 9115 C CA . LEU B 1 417 ? -0.003 -29.578 -0.343 1 98 417 LEU B CA 1
ATOM 9116 C C . LEU B 1 417 ? 1.433 -30.062 -0.479 1 98 417 LEU B C 1
ATOM 9118 O O . LEU B 1 417 ? 2.246 -29.453 -1.168 1 98 417 LEU B O 1
ATOM 9122 N N . ILE B 1 418 ? 1.742 -31.219 0.109 1 96.75 418 ILE B N 1
ATOM 9123 C CA . ILE B 1 418 ? 3.092 -31.766 0.097 1 96.75 418 ILE B CA 1
ATOM 9124 C C . ILE B 1 418 ? 3.475 -32.156 -1.328 1 96.75 418 ILE B C 1
ATOM 9126 O O . ILE B 1 418 ? 4.602 -31.906 -1.767 1 96.75 418 ILE B O 1
ATOM 9130 N N . ARG B 1 419 ? 2.543 -32.75 -2.01 1 95.06 419 ARG B N 1
ATOM 9131 C CA . ARG B 1 419 ? 2.783 -33.156 -3.389 1 95.06 419 ARG B CA 1
ATOM 9132 C C . ARG B 1 419 ? 3.125 -31.953 -4.27 1 95.06 419 ARG B C 1
ATOM 9134 O O . ARG B 1 419 ? 4.129 -31.969 -4.984 1 95.06 419 ARG B O 1
ATOM 9141 N N . VAL B 1 420 ? 2.342 -30.906 -4.227 1 96.12 420 VAL B N 1
ATOM 9142 C CA . VAL B 1 420 ? 2.529 -29.703 -5.031 1 96.12 420 VAL B CA 1
ATOM 9143 C C . VAL B 1 420 ? 3.826 -29.016 -4.625 1 96.12 420 VAL B C 1
ATOM 9145 O O . VAL B 1 420 ? 4.566 -28.516 -5.477 1 96.12 420 VAL B O 1
ATOM 9148 N N . PHE B 1 421 ? 4.145 -29.016 -3.346 1 96.31 421 PHE B N 1
ATOM 9149 C CA . PHE B 1 421 ? 5.34 -28.344 -2.842 1 96.31 421 PHE B CA 1
ATOM 9150 C C . PHE B 1 421 ? 6.598 -29.047 -3.342 1 96.31 421 PHE B C 1
ATOM 9152 O O . PHE B 1 421 ? 7.531 -28.391 -3.814 1 96.31 421 PHE B O 1
ATOM 9159 N N . LYS B 1 422 ? 6.605 -30.328 -3.291 1 94.81 422 LYS B N 1
ATOM 9160 C CA . LYS B 1 422 ? 7.75 -31.094 -3.764 1 94.81 422 LYS B CA 1
ATOM 9161 C C . LYS B 1 422 ? 7.957 -30.906 -5.266 1 94.81 422 LYS B C 1
ATOM 9163 O O . LYS B 1 422 ? 9.094 -30.812 -5.73 1 94.81 422 LYS B O 1
ATOM 9168 N N . SER B 1 423 ? 6.855 -30.828 -5.945 1 93.56 423 SER B N 1
ATOM 9169 C CA . SER B 1 423 ? 6.902 -30.672 -7.395 1 93.56 423 SER B CA 1
ATOM 9170 C C . SER B 1 423 ? 7.508 -29.328 -7.793 1 93.56 423 SER B C 1
ATOM 9172 O O . SER B 1 423 ? 8.203 -29.234 -8.805 1 93.56 423 SER B O 1
ATOM 9174 N N . GLY B 1 424 ? 7.203 -28.297 -7.02 1 93.06 424 GLY B N 1
ATOM 9175 C CA . GLY B 1 424 ? 7.633 -26.953 -7.395 1 93.06 424 GLY B CA 1
ATOM 9176 C C . GLY B 1 424 ? 8.492 -26.281 -6.336 1 93.06 424 GLY B C 1
ATOM 9177 O O . GLY B 1 424 ? 8.453 -25.062 -6.18 1 93.06 424 GLY B O 1
ATOM 9178 N N . ILE B 1 425 ? 9.297 -26.938 -5.574 1 92.38 425 ILE B N 1
ATOM 9179 C CA . ILE B 1 425 ? 10.047 -26.438 -4.426 1 92.38 425 ILE B CA 1
ATOM 9180 C C . ILE B 1 425 ? 11.07 -25.406 -4.891 1 92.38 425 ILE B C 1
ATOM 9182 O O . ILE B 1 425 ? 11.445 -24.516 -4.129 1 92.38 425 ILE B O 1
ATOM 9186 N N . SER B 1 426 ? 11.484 -25.453 -6.16 1 88.5 426 SER B N 1
ATOM 9187 C CA . SER B 1 426 ? 12.5 -24.531 -6.676 1 88.5 426 SER B CA 1
ATOM 9188 C C . SER B 1 426 ? 11.891 -23.172 -7.023 1 88.5 426 SER B C 1
ATOM 9190 O O . SER B 1 426 ? 12.609 -22.203 -7.23 1 88.5 426 SER B O 1
ATOM 9192 N N . ILE B 1 427 ? 10.602 -23.109 -7.094 1 91.69 427 ILE B N 1
ATOM 9193 C CA . ILE B 1 427 ? 9.898 -21.906 -7.508 1 91.69 427 ILE B CA 1
ATOM 9194 C C . ILE B 1 427 ? 9.453 -21.125 -6.277 1 91.69 427 ILE B C 1
ATOM 9196 O O . ILE B 1 427 ? 8.656 -21.609 -5.477 1 91.69 427 ILE B O 1
ATOM 9200 N N . PRO B 1 428 ? 9.852 -19.844 -6.07 1 92.56 428 PRO B N 1
ATOM 9201 C CA . PRO B 1 428 ? 9.547 -19.062 -4.871 1 92.56 428 PRO B CA 1
ATOM 9202 C C . PRO B 1 428 ? 8.039 -18.906 -4.645 1 92.56 428 PRO B C 1
ATOM 9204 O O . PRO B 1 428 ? 7.574 -18.984 -3.506 1 92.56 428 PRO B O 1
ATOM 9207 N N . SER B 1 429 ? 7.301 -18.719 -5.707 1 94.62 429 SER B N 1
ATOM 9208 C CA . SER B 1 429 ? 5.867 -18.531 -5.543 1 94.62 429 SER B CA 1
ATOM 9209 C C . SER B 1 429 ? 5.195 -19.766 -4.961 1 94.62 429 SER B C 1
ATOM 9211 O O . SER B 1 429 ? 4.242 -19.656 -4.188 1 94.62 429 SER B O 1
ATOM 9213 N N . VAL B 1 430 ? 5.68 -20.969 -5.367 1 96.5 430 VAL B N 1
ATOM 9214 C CA . VAL B 1 430 ? 5.145 -22.203 -4.832 1 96.5 430 VAL B CA 1
ATOM 9215 C C . VAL B 1 430 ? 5.496 -22.328 -3.354 1 96.5 430 VAL B C 1
ATOM 9217 O O . VAL B 1 430 ? 4.668 -22.75 -2.543 1 96.5 430 VAL B O 1
ATOM 9220 N N . ARG B 1 431 ? 6.703 -21.922 -3.004 1 96.94 431 ARG B N 1
ATOM 9221 C CA . ARG B 1 431 ? 7.113 -21.969 -1.604 1 96.94 431 ARG B CA 1
ATOM 9222 C C . ARG B 1 431 ? 6.266 -21.031 -0.75 1 96.94 431 ARG B C 1
ATOM 9224 O O . ARG B 1 431 ? 5.762 -21.438 0.301 1 96.94 431 ARG B O 1
ATOM 9231 N N . VAL B 1 432 ? 6.055 -19.844 -1.25 1 97.94 432 VAL B N 1
ATOM 9232 C CA . VAL B 1 432 ? 5.238 -18.891 -0.518 1 97.94 432 VAL B CA 1
ATOM 9233 C C . VAL B 1 432 ? 3.834 -19.453 -0.315 1 97.94 432 VAL B C 1
ATOM 9235 O O . VAL B 1 432 ? 3.283 -19.375 0.786 1 97.94 432 VAL B O 1
ATOM 9238 N N . ALA B 1 433 ? 3.248 -19.984 -1.391 1 98.19 433 ALA B N 1
ATOM 9239 C CA . ALA B 1 433 ? 1.913 -20.562 -1.303 1 98.19 433 ALA B CA 1
ATOM 9240 C C . ALA B 1 433 ? 1.891 -21.734 -0.323 1 98.19 433 ALA B C 1
ATOM 9242 O O . ALA B 1 433 ? 0.933 -21.891 0.437 1 98.19 433 ALA B O 1
ATOM 9243 N N . GLY B 1 434 ? 2.957 -22.547 -0.371 1 98.44 434 GLY B N 1
ATOM 9244 C CA . GLY B 1 434 ? 3.064 -23.656 0.548 1 98.44 434 GLY B CA 1
ATOM 9245 C C . GLY B 1 434 ? 3.156 -23.234 2.002 1 98.44 434 GLY B C 1
ATOM 9246 O O . GLY B 1 434 ? 2.459 -23.781 2.857 1 98.44 434 GLY B O 1
ATOM 9247 N N . TYR B 1 435 ? 4.012 -22.188 2.268 1 98.5 435 TYR B N 1
ATOM 9248 C CA . TYR B 1 435 ? 4.16 -21.672 3.623 1 98.5 435 TYR B CA 1
ATOM 9249 C C . TYR B 1 435 ? 2.838 -21.109 4.141 1 98.5 435 TYR B C 1
ATOM 9251 O O . TYR B 1 435 ? 2.436 -21.406 5.27 1 98.5 435 TYR B O 1
ATOM 9259 N N . THR B 1 436 ? 2.17 -20.406 3.34 1 98.44 436 THR B N 1
ATOM 9260 C CA . THR B 1 436 ? 0.92 -19.766 3.732 1 98.44 436 THR B CA 1
ATOM 9261 C C . THR B 1 436 ? -0.162 -20.812 4 1 98.44 436 THR B C 1
ATOM 9263 O O . THR B 1 436 ? -0.893 -20.703 4.988 1 98.44 436 THR B O 1
ATOM 9266 N N . THR B 1 437 ? -0.281 -21.766 3.088 1 98.56 437 THR B N 1
ATOM 9267 C CA . THR B 1 437 ? -1.288 -22.812 3.229 1 98.56 437 THR B CA 1
ATOM 9268 C C . THR B 1 437 ? -1.036 -23.641 4.484 1 98.56 437 THR B C 1
ATOM 9270 O O . THR B 1 437 ? -1.957 -23.891 5.266 1 98.56 437 THR B O 1
ATOM 9273 N N . LEU B 1 438 ? 0.207 -24.016 4.684 1 98.5 438 LEU B N 1
ATOM 9274 C CA . LEU B 1 438 ? 0.536 -24.812 5.859 1 98.5 438 LEU B CA 1
ATOM 9275 C C . LEU B 1 438 ? 0.284 -24.016 7.141 1 98.5 438 LEU B C 1
ATOM 9277 O O . LEU B 1 438 ? -0.243 -24.562 8.117 1 98.5 438 LEU B O 1
ATOM 9281 N N . ASN B 1 439 ? 0.709 -22.766 7.164 1 97.88 439 ASN B N 1
ATOM 9282 C CA . ASN B 1 439 ? 0.452 -21.922 8.32 1 97.88 439 ASN B CA 1
ATOM 9283 C C . ASN B 1 439 ? -1.035 -21.859 8.656 1 97.88 439 ASN B C 1
ATOM 9285 O O . ASN B 1 439 ? -1.414 -21.938 9.828 1 97.88 439 ASN B O 1
ATOM 9289 N N . THR B 1 440 ? -1.87 -21.797 7.656 1 97.44 440 THR B N 1
ATOM 9290 C CA . THR B 1 440 ? -3.316 -21.734 7.832 1 97.44 440 THR B CA 1
ATOM 9291 C C . THR B 1 440 ? -3.842 -23.047 8.414 1 97.44 440 THR B C 1
ATOM 9293 O O . THR B 1 440 ? -4.695 -23.031 9.305 1 97.44 440 THR B O 1
ATOM 9296 N N . ILE B 1 441 ? -3.34 -24.156 7.949 1 97.31 441 ILE B N 1
ATOM 9297 C CA . ILE B 1 441 ? -3.758 -25.469 8.414 1 97.31 441 ILE B CA 1
ATOM 9298 C C . ILE B 1 441 ? -3.309 -25.672 9.859 1 97.31 441 ILE B C 1
ATOM 9300 O O . ILE B 1 441 ? -4.074 -26.172 10.688 1 97.31 441 ILE B O 1
ATOM 9304 N N . LEU B 1 442 ? -2.072 -25.219 10.164 1 96.38 442 LEU B N 1
ATOM 9305 C CA . LEU B 1 442 ? -1.506 -25.453 11.484 1 96.38 442 LEU B CA 1
ATOM 9306 C C . LEU B 1 442 ? -2.254 -24.641 12.539 1 96.38 442 LEU B C 1
ATOM 9308 O O . LEU B 1 442 ? -2.391 -25.078 13.688 1 96.38 442 LEU B O 1
ATOM 9312 N N . ARG B 1 443 ? -2.703 -23.531 12.242 1 92.31 443 ARG B N 1
ATOM 9313 C CA . ARG B 1 443 ? -3.447 -22.703 13.18 1 92.31 443 ARG B CA 1
ATOM 9314 C C . ARG B 1 443 ? -4.742 -23.375 13.609 1 92.31 443 ARG B C 1
ATOM 9316 O O . ARG B 1 443 ? -5.219 -23.172 14.727 1 92.31 443 ARG B O 1
ATOM 9323 N N . LEU B 1 444 ? -5.195 -24.219 12.734 1 92.38 444 LEU B N 1
ATOM 9324 C CA . LEU B 1 444 ? -6.473 -24.875 13.008 1 92.38 444 LEU B CA 1
ATOM 9325 C C . LEU B 1 444 ? -6.254 -26.281 13.555 1 92.38 444 LEU B C 1
ATOM 9327 O O . LEU B 1 444 ? -6.934 -26.703 14.5 1 92.38 444 LEU B O 1
ATOM 9331 N N . ALA B 1 445 ? -5.285 -27 13.039 1 94.31 445 ALA B N 1
ATOM 9332 C CA . ALA B 1 445 ? -5.203 -28.438 13.32 1 94.31 445 ALA B CA 1
ATOM 9333 C C . ALA B 1 445 ? -3.795 -28.828 13.766 1 94.31 445 ALA B C 1
ATOM 9335 O O . ALA B 1 445 ? -3.488 -30 13.914 1 94.31 445 ALA B O 1
ATOM 9336 N N . GLY B 1 446 ? -2.965 -27.969 14.07 1 93.5 446 GLY B N 1
ATOM 9337 C CA . GLY B 1 446 ? -1.567 -28.234 14.375 1 93.5 446 GLY B CA 1
ATOM 9338 C C . GLY B 1 446 ? -1.379 -29.219 15.516 1 93.5 446 GLY B C 1
ATOM 9339 O O . GLY B 1 446 ? -0.78 -30.281 15.328 1 93.5 446 GLY B O 1
ATOM 9340 N N . PRO B 1 447 ? -1.963 -28.953 16.625 1 91.44 447 PRO B N 1
ATOM 9341 C CA . PRO B 1 447 ? -1.759 -29.797 17.812 1 91.44 447 PRO B CA 1
ATOM 9342 C C . PRO B 1 447 ? -2.344 -31.203 17.656 1 91.44 447 PRO B C 1
ATOM 9344 O O . PRO B 1 447 ? -1.973 -32.125 18.391 1 91.44 447 PRO B O 1
ATOM 9347 N N . THR B 1 448 ? -3.203 -31.406 16.641 1 92.62 448 THR B N 1
ATOM 9348 C CA . THR B 1 448 ? -3.893 -32.688 16.5 1 92.62 448 THR B CA 1
ATOM 9349 C C . THR B 1 448 ? -3.281 -33.5 15.383 1 92.62 448 THR B C 1
ATOM 9351 O O . THR B 1 448 ? -3.766 -34.594 15.078 1 92.62 448 THR B O 1
ATOM 9354 N N . LEU B 1 449 ? -2.25 -33.062 14.82 1 95.38 449 LEU B N 1
ATOM 9355 C CA . LEU B 1 449 ? -1.634 -33.781 13.719 1 95.38 449 LEU B CA 1
ATOM 9356 C C . LEU B 1 449 ? -0.938 -35.031 14.227 1 95.38 449 LEU B C 1
ATOM 9358 O O . LEU B 1 449 ? -0.331 -35.031 15.297 1 95.38 449 LEU B O 1
ATOM 9362 N N . SER B 1 450 ? -1.037 -36.125 13.445 1 94.25 450 SER B N 1
ATOM 9363 C CA . SER B 1 450 ? -0.365 -37.375 13.773 1 94.25 450 SER B CA 1
ATOM 9364 C C . SER B 1 450 ? 1.13 -37.281 13.484 1 94.25 450 SER B C 1
ATOM 9366 O O . SER B 1 450 ? 1.582 -36.406 12.781 1 94.25 450 SER B O 1
ATOM 9368 N N . LYS B 1 451 ? 1.87 -38.156 14.031 1 93.69 451 LYS B N 1
ATOM 9369 C CA . LYS B 1 451 ? 3.318 -38.188 13.844 1 93.69 451 LYS B CA 1
ATOM 9370 C C . LYS B 1 451 ? 3.68 -38.375 12.375 1 93.69 451 LYS B C 1
ATOM 9372 O O . LYS B 1 451 ? 4.516 -37.656 11.836 1 93.69 451 LYS B O 1
ATOM 9377 N N . PRO B 1 452 ? 2.961 -39.312 11.703 1 95.12 452 PRO B N 1
ATOM 9378 C CA . PRO B 1 452 ? 3.283 -39.438 10.281 1 95.12 452 PRO B CA 1
ATOM 9379 C C . PRO B 1 452 ? 3.014 -38.156 9.492 1 95.12 452 PRO B C 1
ATOM 9381 O O . PRO B 1 452 ? 3.758 -37.812 8.562 1 95.12 452 PRO B O 1
ATOM 9384 N N . ALA B 1 453 ? 1.981 -37.5 9.836 1 95.44 453 ALA B N 1
ATOM 9385 C CA . ALA B 1 453 ? 1.655 -36.25 9.172 1 95.44 453 ALA B CA 1
ATOM 9386 C C . ALA B 1 453 ? 2.748 -35.219 9.406 1 95.44 453 ALA B C 1
ATOM 9388 O O . ALA B 1 453 ? 3.119 -34.469 8.492 1 95.44 453 ALA B O 1
ATOM 9389 N N . VAL B 1 454 ? 3.266 -35.125 10.609 1 95.88 454 VAL B N 1
ATOM 9390 C CA . VAL B 1 454 ? 4.324 -34.188 10.953 1 95.88 454 VAL B CA 1
ATOM 9391 C C . VAL B 1 454 ? 5.602 -34.531 10.195 1 95.88 454 VAL B C 1
ATOM 9393 O O . VAL B 1 454 ? 6.297 -33.656 9.695 1 95.88 454 VAL B O 1
ATOM 9396 N N . ASP B 1 455 ? 5.852 -35.812 10.016 1 95 455 ASP B N 1
ATOM 9397 C CA . ASP B 1 455 ? 7.027 -36.281 9.289 1 95 455 ASP B CA 1
ATOM 9398 C C . ASP B 1 455 ? 6.965 -35.844 7.82 1 95 455 ASP B C 1
ATOM 9400 O O . ASP B 1 455 ? 7.992 -35.531 7.223 1 95 455 ASP B O 1
ATOM 9404 N N . MET B 1 456 ? 5.824 -35.844 7.305 1 95.19 456 MET B N 1
ATOM 9405 C CA . MET B 1 456 ? 5.621 -35.5 5.898 1 95.19 456 MET B CA 1
ATOM 9406 C C . MET B 1 456 ? 5.902 -34 5.66 1 95.19 456 MET B C 1
ATOM 9408 O O . MET B 1 456 ? 6.082 -33.594 4.516 1 95.19 456 MET B O 1
ATOM 9412 N N . LEU B 1 457 ? 5.992 -33.188 6.676 1 96.69 457 LEU B N 1
ATOM 9413 C CA . LEU B 1 457 ? 6.16 -31.75 6.547 1 96.69 457 LEU B CA 1
ATOM 9414 C C . LEU B 1 457 ? 7.637 -31.391 6.426 1 96.69 457 LEU B C 1
ATOM 9416 O O . LEU B 1 457 ? 7.977 -30.219 6.215 1 96.69 457 LEU B O 1
ATOM 9420 N N . ASP B 1 458 ? 8.531 -32.312 6.43 1 95.25 458 ASP B N 1
ATOM 9421 C CA . ASP B 1 458 ? 9.977 -32.125 6.488 1 95.25 458 ASP B CA 1
ATOM 9422 C C . ASP B 1 458 ? 10.453 -31.219 5.352 1 95.25 458 ASP B C 1
ATOM 9424 O O . ASP B 1 458 ? 11.195 -30.266 5.582 1 95.25 458 ASP B O 1
ATOM 9428 N N . PRO B 1 459 ? 9.953 -31.516 4.133 1 94.5 459 PRO B N 1
ATOM 9429 C CA . PRO B 1 459 ? 10.438 -30.656 3.049 1 94.5 459 PRO B CA 1
ATOM 9430 C C . PRO B 1 459 ? 10.031 -29.188 3.229 1 94.5 459 PRO B C 1
ATOM 9432 O O . PRO B 1 459 ? 10.805 -28.297 2.906 1 94.5 459 PRO B O 1
ATOM 9435 N N . LEU B 1 460 ? 8.859 -28.906 3.752 1 96.69 460 LEU B N 1
ATOM 9436 C CA . LEU B 1 460 ? 8.383 -27.547 3.971 1 96.69 460 LEU B CA 1
ATOM 9437 C C . LEU B 1 460 ? 9.172 -26.859 5.082 1 96.69 460 LEU B C 1
ATOM 9439 O O . LEU B 1 460 ? 9.57 -25.703 4.941 1 96.69 460 LEU B O 1
ATOM 9443 N N . VAL B 1 461 ? 9.438 -27.562 6.145 1 96.5 461 VAL B N 1
ATOM 9444 C CA . VAL B 1 461 ? 10.172 -27.031 7.285 1 96.5 461 VAL B CA 1
ATOM 9445 C C . VAL B 1 461 ? 11.609 -26.719 6.883 1 96.5 461 VAL B C 1
ATOM 9447 O O . VAL B 1 461 ? 12.117 -25.625 7.184 1 96.5 461 VAL B O 1
ATOM 9450 N N . GLY B 1 462 ? 12.18 -27.672 6.18 1 95.44 462 GLY B N 1
ATOM 9451 C CA . GLY B 1 462 ? 13.539 -27.469 5.711 1 95.44 462 GLY B CA 1
ATOM 9452 C C . GLY B 1 462 ? 13.672 -26.281 4.777 1 95.44 462 GLY B C 1
ATOM 9453 O O . GLY B 1 462 ? 14.586 -25.469 4.922 1 95.44 462 GLY B O 1
ATOM 9454 N N . ALA B 1 463 ? 12.758 -26.188 3.826 1 95.81 463 ALA B N 1
ATOM 9455 C CA . ALA B 1 463 ? 12.781 -25.078 2.871 1 95.81 463 ALA B CA 1
ATOM 9456 C C . ALA B 1 463 ? 12.555 -23.75 3.572 1 95.81 463 ALA B C 1
ATOM 9458 O O . ALA B 1 463 ? 13.164 -22.734 3.215 1 95.81 463 ALA B O 1
ATOM 9459 N N . CYS B 1 464 ? 11.664 -23.719 4.504 1 97.31 464 CYS B N 1
ATOM 9460 C CA . CYS B 1 464 ? 11.359 -22.516 5.27 1 97.31 464 CYS B CA 1
ATOM 9461 C C . CYS B 1 464 ? 12.602 -21.984 5.984 1 97.31 464 CYS B C 1
ATOM 9463 O O . CYS B 1 464 ? 12.93 -20.812 5.875 1 97.31 464 CYS B O 1
ATOM 9465 N N . CYS B 1 465 ? 13.297 -22.844 6.68 1 96.44 465 CYS B N 1
ATOM 9466 C CA . CYS B 1 465 ? 14.516 -22.469 7.395 1 96.44 465 CYS B CA 1
ATOM 9467 C C . CYS B 1 465 ? 15.594 -22 6.426 1 96.44 465 CYS B C 1
ATOM 9469 O O . CYS B 1 465 ? 16.266 -21 6.676 1 96.44 465 CYS B O 1
ATOM 9471 N N . ARG B 1 466 ? 15.711 -22.703 5.332 1 94.06 466 ARG B N 1
ATOM 9472 C CA . ARG B 1 466 ? 16.719 -22.344 4.332 1 94.06 466 ARG B CA 1
ATOM 9473 C C . ARG B 1 466 ? 16.453 -20.953 3.775 1 94.06 466 ARG B C 1
ATOM 9475 O O . ARG B 1 466 ? 17.391 -20.156 3.629 1 94.06 466 ARG B O 1
ATOM 9482 N N . ASP B 1 467 ? 15.219 -20.734 3.404 1 94.69 467 ASP B N 1
ATOM 9483 C CA . ASP B 1 467 ? 14.852 -19.422 2.879 1 94.69 467 ASP B CA 1
ATOM 9484 C C . ASP B 1 467 ? 15.203 -18.312 3.873 1 94.69 467 ASP B C 1
ATOM 9486 O O . ASP B 1 467 ? 15.781 -17.297 3.496 1 94.69 467 ASP B O 1
ATOM 9490 N N . LEU B 1 468 ? 14.875 -18.469 5.129 1 95.69 468 LEU B N 1
ATOM 9491 C CA . LEU B 1 468 ? 15.094 -17.453 6.148 1 95.69 468 LEU B CA 1
ATOM 9492 C C . LEU B 1 468 ? 16.594 -17.281 6.422 1 95.69 468 LEU B C 1
ATOM 9494 O O . LEU B 1 468 ? 17.062 -16.156 6.586 1 95.69 468 LEU B O 1
ATOM 9498 N N . GLN B 1 469 ? 17.344 -18.391 6.441 1 93.12 469 GLN B N 1
ATOM 9499 C CA . GLN B 1 469 ? 18.781 -18.312 6.676 1 93.12 469 GLN B CA 1
ATOM 9500 C C . GLN B 1 469 ? 19.5 -17.641 5.508 1 93.12 469 GLN B C 1
ATOM 9502 O O . GLN B 1 469 ? 20.438 -16.859 5.707 1 93.12 469 GLN B O 1
ATOM 9507 N N . GLN B 1 470 ? 19.016 -17.984 4.32 1 89.19 470 GLN B N 1
ATOM 9508 C CA . GLN B 1 470 ? 19.594 -17.359 3.141 1 89.19 470 GLN B CA 1
ATOM 9509 C C . GLN B 1 470 ? 19.328 -15.852 3.145 1 89.19 470 GLN B C 1
ATOM 9511 O O . GLN B 1 470 ? 20.219 -15.062 2.826 1 89.19 470 GLN B O 1
ATOM 9516 N N . ASP B 1 471 ? 18.172 -15.445 3.438 1 88.81 471 ASP B N 1
ATOM 9517 C CA . ASP B 1 471 ? 17.797 -14.031 3.49 1 88.81 471 ASP B CA 1
ATOM 9518 C C . ASP B 1 471 ? 18.641 -13.289 4.527 1 88.81 471 ASP B C 1
ATOM 9520 O O . ASP B 1 471 ? 18.953 -12.117 4.344 1 88.81 471 ASP B O 1
ATOM 9524 N N . ALA B 1 472 ? 18.953 -13.969 5.691 1 87.88 472 ALA B N 1
ATOM 9525 C CA . ALA B 1 472 ? 19.734 -13.375 6.777 1 87.88 472 ALA B CA 1
ATOM 9526 C C . ALA B 1 472 ? 21.219 -13.375 6.449 1 87.88 472 ALA B C 1
ATOM 9528 O O . ALA B 1 472 ? 22.031 -12.82 7.199 1 87.88 472 ALA B O 1
ATOM 9529 N N . GLY B 1 473 ? 21.641 -14.008 5.34 1 82.56 473 GLY B N 1
ATOM 9530 C CA . GLY B 1 473 ? 23.016 -13.945 4.871 1 82.56 473 GLY B CA 1
ATOM 9531 C C . GLY B 1 473 ? 23.891 -15.07 5.406 1 82.56 473 GLY B C 1
ATOM 9532 O O . GLY B 1 473 ? 25.125 -15 5.34 1 82.56 473 GLY B O 1
ATOM 9533 N N . PHE B 1 474 ? 23.297 -16.016 5.977 1 78.69 474 PHE B N 1
ATOM 9534 C CA . PHE B 1 474 ? 24.094 -17.047 6.637 1 78.69 474 PHE B CA 1
ATOM 9535 C C . PHE B 1 474 ? 24.344 -18.219 5.695 1 78.69 474 PHE B C 1
ATOM 9537 O O . PHE B 1 474 ? 25.188 -19.094 5.98 1 78.69 474 PHE B O 1
ATOM 9544 N N . LEU B 1 475 ? 23.547 -18.328 4.723 1 71.94 475 LEU B N 1
ATOM 9545 C CA . LEU B 1 475 ? 23.781 -19.406 3.77 1 71.94 475 LEU B CA 1
ATOM 9546 C C . LEU B 1 475 ? 24.484 -18.891 2.521 1 71.94 475 LEU B C 1
ATOM 9548 O O . LEU B 1 475 ? 24.078 -17.891 1.941 1 71.94 475 LEU B O 1
ATOM 9552 N N . LYS B 1 476 ? 25.859 -19.234 2.51 1 58.03 476 LYS B N 1
ATOM 9553 C CA . LYS B 1 476 ? 26.625 -18.875 1.317 1 58.03 476 LYS B CA 1
ATOM 9554 C C . LYS B 1 476 ? 26.047 -19.562 0.076 1 58.03 476 LYS B C 1
ATOM 9556 O O . LYS B 1 476 ? 25.531 -20.672 0.157 1 58.03 476 LYS B O 1
ATOM 9561 N N . PRO B 1 477 ? 25.688 -18.859 -0.877 1 54.41 477 PRO B N 1
ATOM 9562 C CA . PRO B 1 477 ? 25.219 -19.531 -2.09 1 54.41 477 PRO B CA 1
ATOM 9563 C C . PRO B 1 477 ? 26.094 -20.719 -2.48 1 54.41 477 PRO B C 1
ATOM 9565 O O . PRO B 1 477 ? 27.281 -20.734 -2.176 1 54.41 477 PRO B O 1
ATOM 9568 N N . ALA B 1 478 ? 25.609 -22.016 -2.631 1 44.44 478 ALA B N 1
ATOM 9569 C CA . ALA B 1 478 ? 26.328 -23.219 -3.055 1 44.44 478 ALA B CA 1
ATOM 9570 C C . ALA B 1 478 ? 27.5 -22.859 -3.973 1 44.44 478 ALA B C 1
ATOM 9572 O O . ALA B 1 478 ? 27.359 -22 -4.844 1 44.44 478 ALA B O 1
ATOM 9573 N N . ASP B 1 479 ? 28.766 -23.109 -3.584 1 40.75 479 ASP B N 1
ATOM 9574 C CA . ASP B 1 479 ? 29.969 -23.016 -4.418 1 40.75 479 ASP B CA 1
ATOM 9575 C C . ASP B 1 479 ? 29.688 -23.531 -5.828 1 40.75 479 ASP B C 1
ATOM 9577 O O . ASP B 1 479 ? 29.109 -24.609 -6 1 40.75 479 ASP B O 1
ATOM 9581 N N . LYS B 1 480 ? 29.469 -22.75 -6.805 1 41.66 480 LYS B N 1
ATOM 9582 C CA . LYS B 1 480 ? 29.531 -23.266 -8.172 1 41.66 480 LYS B CA 1
ATOM 9583 C C . LYS B 1 480 ? 30.578 -24.359 -8.297 1 41.66 480 LYS B C 1
ATOM 9585 O O . LYS B 1 480 ? 31.609 -24.328 -7.613 1 41.66 480 LYS B O 1
ATOM 9590 N N . PRO B 1 481 ? 30.297 -25.578 -8.719 1 34.47 481 PRO B N 1
ATOM 9591 C CA . PRO B 1 481 ? 31.375 -26.531 -8.969 1 34.47 481 PRO B CA 1
ATOM 9592 C C . PRO B 1 481 ? 32.656 -25.844 -9.414 1 34.47 481 PRO B C 1
ATOM 9594 O O . PRO B 1 481 ? 32.656 -25.078 -10.383 1 34.47 481 PRO B O 1
ATOM 9597 N N . THR B 1 482 ? 33.438 -25.406 -8.492 1 32.66 482 THR B N 1
ATOM 9598 C CA . THR B 1 482 ? 34.781 -25.172 -8.977 1 32.66 482 THR B CA 1
ATOM 9599 C C . THR B 1 482 ? 35.156 -26.203 -10.039 1 32.66 482 THR B C 1
ATOM 9601 O O . THR B 1 482 ? 35.125 -27.422 -9.781 1 32.66 482 THR B O 1
ATOM 9604 N N . THR B 1 483 ? 34.812 -26 -11.297 1 32.31 483 THR B N 1
ATOM 9605 C CA . THR B 1 483 ? 35.594 -26.859 -12.172 1 32.31 483 THR B CA 1
ATOM 9606 C C . THR B 1 483 ? 36.938 -27.203 -11.523 1 32.31 483 THR B C 1
ATOM 9608 O O . THR B 1 483 ? 37.719 -26.312 -11.203 1 32.31 483 THR B O 1
ATOM 9611 N N . THR B 1 484 ? 36.969 -28.219 -10.742 1 30.91 484 THR B N 1
ATOM 9612 C CA . THR B 1 484 ? 38.281 -28.844 -10.508 1 30.91 484 THR B CA 1
ATOM 9613 C C . THR B 1 484 ? 39.156 -28.734 -11.742 1 30.91 484 THR B C 1
ATOM 9615 O O . THR B 1 484 ? 38.906 -29.391 -12.75 1 30.91 484 THR B O 1
ATOM 9618 N N . THR B 1 485 ? 39.594 -27.594 -12.109 1 30.56 485 THR B N 1
ATOM 9619 C CA . THR B 1 485 ? 40.844 -27.734 -12.844 1 30.56 485 THR B CA 1
ATOM 9620 C C . THR B 1 485 ? 41.781 -28.734 -12.156 1 30.56 485 THR B C 1
ATOM 9622 O O . THR B 1 485 ? 42.25 -28.5 -11.047 1 30.56 485 THR B O 1
ATOM 9625 N N . THR B 1 486 ? 41.469 -30 -12.281 1 29.3 486 THR B N 1
ATOM 9626 C CA . THR B 1 486 ? 42.625 -30.906 -12.18 1 29.3 486 THR B CA 1
ATOM 9627 C C . THR B 1 486 ? 43.844 -30.266 -12.812 1 29.3 486 THR B C 1
ATOM 9629 O O . THR B 1 486 ? 43.938 -30.172 -14.031 1 29.3 486 THR B O 1
ATOM 9632 N N . THR B 1 487 ? 44.406 -29.297 -12.211 1 30.48 487 THR B N 1
ATOM 9633 C CA . THR B 1 487 ? 45.844 -29.078 -12.398 1 30.48 487 THR B CA 1
ATOM 9634 C C . THR B 1 487 ? 46.625 -30.375 -12.172 1 30.48 487 THR B C 1
ATOM 9636 O O . THR B 1 487 ? 46.812 -30.797 -11.031 1 30.48 487 THR B O 1
ATOM 9639 N N . THR B 1 488 ? 46.344 -31.438 -12.945 1 28.06 488 THR B N 1
ATOM 9640 C CA . THR B 1 488 ? 47.5 -32.281 -13.172 1 28.06 488 THR B CA 1
ATOM 9641 C C . THR B 1 488 ? 48.719 -31.453 -13.594 1 28.06 488 THR B C 1
ATOM 9643 O O . THR B 1 488 ? 48.719 -30.828 -14.656 1 28.06 488 THR B O 1
ATOM 9646 N N . THR B 1 489 ? 49.469 -31 -12.602 1 30.16 489 THR B N 1
ATOM 9647 C CA . THR B 1 489 ? 50.875 -30.609 -12.68 1 30.16 489 THR B CA 1
ATOM 9648 C C . THR B 1 489 ? 51.688 -31.625 -13.477 1 30.16 489 THR B C 1
ATOM 9650 O O . THR B 1 489 ? 52.219 -32.594 -12.914 1 30.16 489 THR B O 1
ATOM 9653 N N . SER B 1 490 ? 51.188 -32.312 -14.531 1 27.5 490 SER B N 1
ATOM 9654 C CA . SER B 1 490 ? 52.281 -32.781 -15.352 1 27.5 490 SER B CA 1
ATOM 9655 C C . SER B 1 490 ? 53.125 -31.641 -15.883 1 27.5 490 SER B C 1
ATOM 9657 O O . SER B 1 490 ? 52.594 -30.656 -16.391 1 27.5 490 SER B O 1
ATOM 9659 N N . THR B 1 491 ? 54.406 -31.453 -15.344 1 28.36 491 THR B N 1
ATOM 9660 C CA . THR B 1 491 ? 55.594 -30.75 -15.773 1 28.36 491 THR B CA 1
ATOM 9661 C C . THR B 1 491 ? 55.812 -30.891 -17.281 1 28.36 491 THR B C 1
ATOM 9663 O O . THR B 1 491 ? 56.906 -30.625 -17.781 1 28.36 491 THR B O 1
ATOM 9666 N N . ALA B 1 492 ? 55.125 -31.625 -18.094 1 28.72 492 ALA B N 1
ATOM 9667 C CA . ALA B 1 492 ? 55.781 -31.594 -19.406 1 28.72 492 ALA B CA 1
ATOM 9668 C C . ALA B 1 492 ? 55.781 -30.172 -19.984 1 28.72 492 ALA B C 1
ATOM 9670 O O . ALA B 1 492 ? 54.875 -29.375 -19.703 1 28.72 492 ALA B O 1
ATOM 9671 N N . ALA B 1 493 ? 56.844 -29.766 -20.797 1 28.42 493 ALA B N 1
ATOM 9672 C CA . ALA B 1 493 ? 57.438 -28.625 -21.484 1 28.42 493 ALA B CA 1
ATOM 9673 C C . ALA B 1 493 ? 56.406 -27.828 -22.25 1 28.42 493 ALA B C 1
ATOM 9675 O O . ALA B 1 493 ? 55.375 -27.422 -21.672 1 28.42 493 ALA B O 1
ATOM 9676 N N . ASN B 1 494 ? 56.688 -27.594 -23.578 1 26.25 494 ASN B N 1
ATOM 9677 C CA . ASN B 1 494 ? 56.719 -26.469 -24.516 1 26.25 494 ASN B CA 1
ATOM 9678 C C . ASN B 1 494 ? 55.312 -26.141 -25.047 1 26.25 494 ASN B C 1
ATOM 9680 O O . ASN B 1 494 ? 55.094 -25.047 -25.562 1 26.25 494 ASN B O 1
ATOM 9684 N N . LYS B 1 495 ? 54.438 -27.047 -25.641 1 30.19 495 LYS B N 1
ATOM 9685 C CA . LYS B 1 495 ? 53.75 -26.547 -26.812 1 30.19 495 LYS B CA 1
ATOM 9686 C C . LYS B 1 495 ? 52.562 -25.672 -26.438 1 30.19 495 LYS B C 1
ATOM 9688 O O . LYS B 1 495 ? 51.844 -25.984 -25.469 1 30.19 495 LYS B O 1
ATOM 9693 N N . GLY B 1 496 ? 52.406 -24.406 -26.859 1 30.75 496 GLY B N 1
ATOM 9694 C CA . GLY B 1 496 ? 51.625 -23.188 -26.859 1 30.75 496 GLY B CA 1
ATOM 9695 C C . GLY B 1 496 ? 50.156 -23.438 -27.125 1 30.75 496 GLY B C 1
ATOM 9696 O O . GLY B 1 496 ? 49.438 -22.531 -27.562 1 30.75 496 GLY B O 1
ATOM 9697 N N . THR B 1 497 ? 49.562 -24.594 -26.984 1 31.02 497 THR B N 1
ATOM 9698 C CA . THR B 1 497 ? 48.219 -24.594 -27.562 1 31.02 497 THR B CA 1
ATOM 9699 C C . THR B 1 497 ? 47.312 -23.641 -26.797 1 31.02 497 THR B C 1
ATOM 9701 O O . THR B 1 497 ? 47.281 -23.656 -25.562 1 31.02 497 THR B O 1
ATOM 9704 N N . LYS B 1 498 ? 46.812 -22.547 -27.438 1 35.72 498 LYS B N 1
ATOM 9705 C CA . LYS B 1 498 ? 45.781 -21.547 -27.203 1 35.72 498 LYS B CA 1
ATOM 9706 C C . LYS B 1 498 ? 44.531 -22.172 -26.609 1 35.72 498 LYS B C 1
ATOM 9708 O O . LYS B 1 498 ? 43.719 -22.781 -27.328 1 35.72 498 LYS B O 1
ATOM 9713 N N . SER B 1 499 ? 44.531 -22.891 -25.547 1 34.72 499 SER B N 1
ATOM 9714 C CA . SER B 1 499 ? 43.281 -23.328 -24.922 1 34.72 499 SER B CA 1
ATOM 9715 C C . SER B 1 499 ? 42.312 -22.172 -24.75 1 34.72 499 SER B C 1
ATOM 9717 O O . SER B 1 499 ? 42.75 -21.031 -24.531 1 34.72 499 SER B O 1
ATOM 9719 N N . GLY B 1 500 ? 41.188 -22.156 -25.422 1 37.03 500 GLY B N 1
ATOM 9720 C CA . GLY B 1 500 ? 40.062 -21.266 -25.375 1 37.03 500 GLY B CA 1
ATOM 9721 C C . GLY B 1 500 ? 39.719 -20.781 -23.969 1 37.03 500 GLY B C 1
ATOM 9722 O O . GLY B 1 500 ? 39.469 -21.594 -23.078 1 37.03 500 GLY B O 1
ATOM 9723 N N . ALA B 1 501 ? 40.281 -19.766 -23.391 1 37.25 501 ALA B N 1
ATOM 9724 C CA . ALA B 1 501 ? 40.219 -19.047 -22.125 1 37.25 501 ALA B CA 1
ATOM 9725 C C . ALA B 1 501 ? 38.781 -18.875 -21.672 1 37.25 501 ALA B C 1
ATOM 9727 O O . ALA B 1 501 ? 38 -18.188 -22.344 1 37.25 501 ALA B O 1
ATOM 9728 N N . ALA B 1 502 ? 38.062 -19.781 -21.078 1 47.66 502 ALA B N 1
ATOM 9729 C CA . ALA B 1 502 ? 36.875 -19.453 -20.312 1 47.66 502 ALA B CA 1
ATOM 9730 C C . ALA B 1 502 ? 37.031 -18.141 -19.578 1 47.66 502 ALA B C 1
ATOM 9732 O O . ALA B 1 502 ? 38.062 -17.875 -18.969 1 47.66 502 ALA B O 1
ATOM 9733 N N . THR B 1 503 ? 36.406 -17.062 -20.031 1 55.22 503 THR B N 1
ATOM 9734 C CA . THR B 1 503 ? 36.469 -15.734 -19.422 1 55.22 503 THR B CA 1
ATOM 9735 C C . THR B 1 503 ? 36.219 -15.828 -17.922 1 55.22 503 THR B C 1
ATOM 9737 O O . THR B 1 503 ? 35.156 -16.297 -17.484 1 55.22 503 THR B O 1
ATOM 9740 N N . VAL B 1 504 ? 37.156 -16.078 -17.125 1 59.25 504 VAL B N 1
ATOM 9741 C CA . VAL B 1 504 ? 37.156 -16.109 -15.672 1 59.25 504 VAL B CA 1
ATOM 9742 C C . VAL B 1 504 ? 36.906 -14.711 -15.125 1 59.25 504 VAL B C 1
ATOM 9744 O O . VAL B 1 504 ? 37.406 -13.727 -15.641 1 59.25 504 VAL B O 1
ATOM 9747 N N . ASN B 1 505 ? 35.812 -14.602 -14.297 1 64.88 505 ASN B N 1
ATOM 9748 C CA . ASN B 1 505 ? 35.594 -13.375 -13.547 1 64.88 505 ASN B CA 1
ATOM 9749 C C . ASN B 1 505 ? 36.812 -12.961 -12.75 1 64.88 505 ASN B C 1
ATOM 9751 O O . ASN B 1 505 ? 37 -13.391 -11.609 1 64.88 505 ASN B O 1
ATOM 9755 N N . THR B 1 506 ? 37.75 -12.344 -13.414 1 69.94 506 THR B N 1
ATOM 9756 C CA . THR B 1 506 ? 39.031 -11.906 -12.836 1 69.94 506 THR B CA 1
ATOM 9757 C C . THR B 1 506 ? 38.781 -11.078 -11.578 1 69.94 506 THR B C 1
ATOM 9759 O O . THR B 1 506 ? 39.625 -11.055 -10.68 1 69.94 506 THR B O 1
ATOM 9762 N N . ASP B 1 507 ? 37.562 -10.5 -11.531 1 70.25 507 ASP B N 1
ATOM 9763 C CA . ASP B 1 507 ? 37.281 -9.617 -10.406 1 70.25 507 ASP B CA 1
ATOM 9764 C C . ASP B 1 507 ? 37.125 -10.406 -9.109 1 70.25 507 ASP B C 1
ATOM 9766 O O . ASP B 1 507 ? 37.438 -9.891 -8.023 1 70.25 507 ASP B O 1
ATOM 9770 N N . LEU B 1 508 ? 36.625 -11.617 -9.203 1 68.81 508 LEU B N 1
ATOM 9771 C CA . LEU B 1 508 ? 36.406 -12.43 -8.008 1 68.81 508 LEU B CA 1
ATOM 9772 C C . LEU B 1 508 ? 37.719 -12.695 -7.289 1 68.81 508 LEU B C 1
ATOM 9774 O O . LEU B 1 508 ? 37.75 -12.867 -6.066 1 68.81 508 LEU B O 1
ATOM 9778 N N . PHE B 1 509 ? 38.719 -12.641 -8.125 1 63.72 509 PHE B N 1
ATOM 9779 C CA . PHE B 1 509 ? 40.031 -12.938 -7.566 1 63.72 509 PHE B CA 1
ATOM 9780 C C . PHE B 1 509 ? 40.719 -11.672 -7.059 1 63.72 509 PHE B C 1
ATOM 9782 O O . PHE B 1 509 ? 41.5 -11.719 -6.125 1 63.72 509 PHE B O 1
ATOM 9789 N N . LEU B 1 510 ? 40.219 -10.672 -7.602 1 60.56 510 LEU B N 1
ATOM 9790 C CA . LEU B 1 510 ? 41 -9.453 -7.359 1 60.56 510 LEU B CA 1
ATOM 9791 C C . LEU B 1 510 ? 40.312 -8.562 -6.332 1 60.56 510 LEU B C 1
ATOM 9793 O O . LEU B 1 510 ? 40.969 -7.758 -5.668 1 60.56 510 LEU B O 1
ATOM 9797 N N . GLN B 1 511 ? 39.062 -8.625 -6.215 1 63.28 511 GLN B N 1
ATOM 9798 C CA . GLN B 1 511 ? 38.375 -7.621 -5.402 1 63.28 511 GLN B CA 1
ATOM 9799 C C . GLN B 1 511 ? 37.406 -8.281 -4.402 1 63.28 511 GLN B C 1
ATOM 9801 O O . GLN B 1 511 ? 36.5 -8.992 -4.797 1 63.28 511 GLN B O 1
ATOM 9806 N N . PRO B 1 512 ? 37.781 -8.031 -3.098 1 58.88 512 PRO B N 1
ATOM 9807 C CA . PRO B 1 512 ? 36.938 -8.594 -2.045 1 58.88 512 PRO B CA 1
ATOM 9808 C C . PRO B 1 512 ? 35.469 -8.219 -2.201 1 58.88 512 PRO B C 1
ATOM 9810 O O . PRO B 1 512 ? 34.594 -9.023 -1.897 1 58.88 512 PRO B O 1
ATOM 9813 N N . ALA B 1 513 ? 35.312 -7.074 -2.773 1 59.41 513 ALA B N 1
ATOM 9814 C CA . ALA B 1 513 ? 33.938 -6.633 -2.93 1 59.41 513 ALA B CA 1
ATOM 9815 C C . ALA B 1 513 ? 33.219 -7.48 -3.965 1 59.41 513 ALA B C 1
ATOM 9817 O O . ALA B 1 513 ? 32.031 -7.781 -3.807 1 59.41 513 ALA B O 1
ATOM 9818 N N . ALA B 1 514 ? 33.875 -7.742 -4.953 1 60.34 514 ALA B N 1
ATOM 9819 C CA . ALA B 1 514 ? 33.312 -8.578 -5.996 1 60.34 514 ALA B CA 1
ATOM 9820 C C . ALA B 1 514 ? 33 -9.977 -5.473 1 60.34 514 ALA B C 1
ATOM 9822 O O . ALA B 1 514 ? 31.969 -10.562 -5.816 1 60.34 514 ALA B O 1
ATOM 9823 N N . ALA B 1 515 ? 33.875 -10.398 -4.68 1 54.97 515 ALA B N 1
ATOM 9824 C CA . ALA B 1 515 ? 33.656 -11.711 -4.07 1 54.97 515 ALA B CA 1
ATOM 9825 C C . ALA B 1 515 ? 32.438 -11.695 -3.148 1 54.97 515 ALA B C 1
ATOM 9827 O O . ALA B 1 515 ? 31.656 -12.648 -3.131 1 54.97 515 ALA B O 1
ATOM 9828 N N . ALA B 1 516 ? 32.438 -10.586 -2.502 1 55.03 516 ALA B N 1
ATOM 9829 C CA . ALA B 1 516 ? 31.297 -10.445 -1.592 1 55.03 516 ALA B CA 1
ATOM 9830 C C . ALA B 1 516 ? 29.984 -10.32 -2.363 1 55.03 516 ALA B C 1
ATOM 9832 O O . ALA B 1 516 ? 28.969 -10.891 -1.973 1 55.03 516 ALA B O 1
ATOM 9833 N N . ALA B 1 517 ? 30.109 -9.586 -3.324 1 57.88 517 ALA B N 1
ATOM 9834 C CA . ALA B 1 517 ? 28.906 -9.359 -4.141 1 57.88 517 ALA B CA 1
ATOM 9835 C C . ALA B 1 517 ? 28.469 -10.641 -4.832 1 57.88 517 ALA B C 1
ATOM 9837 O O . ALA B 1 517 ? 27.281 -10.891 -4.988 1 57.88 517 ALA B O 1
ATOM 9838 N N . ALA B 1 518 ? 29.469 -11.305 -5.246 1 55.38 518 ALA B N 1
ATOM 9839 C CA . ALA B 1 518 ? 29.172 -12.562 -5.93 1 55.38 518 ALA B CA 1
ATOM 9840 C C . ALA B 1 518 ? 28.484 -13.547 -4.988 1 55.38 518 ALA B C 1
ATOM 9842 O O . ALA B 1 518 ? 27.766 -14.445 -5.434 1 55.38 518 ALA B O 1
ATOM 9843 N N . THR B 1 519 ? 28.781 -13.227 -3.648 1 52.75 519 THR B N 1
ATOM 9844 C CA . THR B 1 519 ? 28.234 -14.148 -2.654 1 52.75 519 THR B CA 1
ATOM 9845 C C . THR B 1 519 ? 26.984 -13.57 -2.008 1 52.75 519 THR B C 1
ATOM 9847 O O . THR B 1 519 ? 26.391 -14.195 -1.134 1 52.75 519 THR B O 1
ATOM 9850 N N . GLU B 1 520 ? 26.828 -12.344 -2.346 1 56.47 520 GLU B N 1
ATOM 9851 C CA . GLU B 1 520 ? 25.672 -11.766 -1.66 1 56.47 520 GLU B CA 1
ATOM 9852 C C . GLU B 1 520 ? 24.391 -12.5 -2.029 1 56.47 520 GLU B C 1
ATOM 9854 O O . GLU B 1 520 ? 24.078 -12.664 -3.211 1 56.47 520 GLU B O 1
ATOM 9859 N N . ALA B 1 521 ? 23.906 -13.273 -1.029 1 57.03 521 ALA B N 1
ATOM 9860 C CA . ALA B 1 521 ? 22.703 -14.086 -1.146 1 57.03 521 ALA B CA 1
ATOM 9861 C C . ALA B 1 521 ? 21.5 -13.234 -1.556 1 57.03 521 ALA B C 1
ATOM 9863 O O . ALA B 1 521 ? 21.406 -12.062 -1.171 1 57.03 521 ALA B O 1
ATOM 9864 N N . PRO B 1 522 ? 20.75 -13.766 -2.486 1 69.12 522 PRO B N 1
ATOM 9865 C CA . PRO B 1 522 ? 19.547 -13.055 -2.914 1 69.12 522 PRO B CA 1
ATOM 9866 C C . PRO B 1 522 ? 18.594 -12.75 -1.755 1 69.12 522 PRO B C 1
ATOM 9868 O O . PRO B 1 522 ? 18.484 -13.547 -0.823 1 69.12 522 PRO B O 1
ATOM 9871 N N . THR B 1 523 ? 18.25 -11.508 -1.602 1 81.44 523 THR B N 1
ATOM 9872 C CA . THR B 1 523 ? 17.281 -11.094 -0.588 1 81.44 523 THR B CA 1
ATOM 9873 C C . THR B 1 523 ? 15.875 -11.5 -0.99 1 81.44 523 THR B C 1
ATOM 9875 O O . THR B 1 523 ? 15.523 -11.477 -2.172 1 81.44 523 THR B O 1
ATOM 9878 N N . LEU B 1 524 ? 15.164 -12.141 -0.019 1 89.31 524 LEU B N 1
ATOM 9879 C CA . LEU B 1 524 ? 13.781 -12.547 -0.248 1 89.31 524 LEU B CA 1
ATOM 9880 C C . LEU B 1 524 ? 12.867 -11.328 -0.312 1 89.31 524 LEU B C 1
ATOM 9882 O O . LEU B 1 524 ? 13.109 -10.328 0.36 1 89.31 524 LEU B O 1
ATOM 9886 N N . GLU B 1 525 ? 11.906 -11.492 -1.17 1 90.75 525 GLU B N 1
ATOM 9887 C CA . GLU B 1 525 ? 10.836 -10.492 -1.142 1 90.75 525 GLU B CA 1
ATOM 9888 C C . GLU B 1 525 ? 10.156 -10.445 0.224 1 90.75 525 GLU B C 1
ATOM 9890 O O . GLU B 1 525 ? 10.031 -11.477 0.893 1 90.75 525 GLU B O 1
ATOM 9895 N N . PRO B 1 526 ? 9.695 -9.336 0.686 1 92.94 526 PRO B N 1
ATOM 9896 C CA . PRO B 1 526 ? 9.102 -9.188 2.02 1 92.94 526 PRO B CA 1
ATOM 9897 C C . PRO B 1 526 ? 7.945 -10.148 2.262 1 92.94 526 PRO B C 1
ATOM 9899 O O . PRO B 1 526 ? 7.848 -10.742 3.342 1 92.94 526 PRO B O 1
ATOM 9902 N N . HIS B 1 527 ? 7.086 -10.336 1.246 1 93.06 527 HIS B N 1
ATOM 9903 C CA . HIS B 1 527 ? 5.953 -11.234 1.429 1 93.06 527 HIS B CA 1
ATOM 9904 C C . HIS B 1 527 ? 6.418 -12.68 1.622 1 93.06 527 HIS B C 1
ATOM 9906 O O . HIS B 1 527 ? 5.809 -13.438 2.383 1 93.06 527 HIS B O 1
ATOM 9912 N N . HIS B 1 528 ? 7.453 -13.039 0.889 1 95.81 528 HIS B N 1
ATOM 9913 C CA . HIS B 1 528 ? 8.047 -14.359 1.035 1 95.81 528 HIS B CA 1
ATOM 9914 C C . HIS B 1 528 ? 8.664 -14.539 2.418 1 95.81 528 HIS B C 1
ATOM 9916 O O . HIS B 1 528 ? 8.422 -15.547 3.086 1 95.81 528 HIS B O 1
ATOM 9922 N N . ARG B 1 529 ? 9.398 -13.555 2.895 1 96.12 529 ARG B N 1
ATOM 9923 C CA . ARG B 1 529 ? 10.031 -13.578 4.211 1 96.12 529 ARG B CA 1
ATOM 9924 C C . ARG B 1 529 ? 8.984 -13.648 5.316 1 96.12 529 ARG B C 1
ATOM 9926 O O . ARG B 1 529 ? 9.125 -14.422 6.27 1 96.12 529 ARG B O 1
ATOM 9933 N N . ASN B 1 530 ? 7.953 -12.891 5.156 1 96.5 530 ASN B N 1
ATOM 9934 C CA . ASN B 1 530 ? 6.895 -12.875 6.16 1 96.5 530 ASN B CA 1
ATOM 9935 C C . ASN B 1 530 ? 6.18 -14.219 6.25 1 96.5 530 ASN B C 1
ATOM 9937 O O . ASN B 1 530 ? 5.855 -14.68 7.344 1 96.5 530 ASN B O 1
ATOM 9941 N N . ALA B 1 531 ? 5.895 -14.766 5.062 1 97.75 531 ALA B N 1
ATOM 9942 C CA . ALA B 1 531 ? 5.242 -16.078 5.055 1 97.75 531 ALA B CA 1
ATOM 9943 C C . ALA B 1 531 ? 6.113 -17.125 5.727 1 97.75 531 ALA B C 1
ATOM 9945 O O . ALA B 1 531 ? 5.621 -17.938 6.516 1 97.75 531 ALA B O 1
ATOM 9946 N N . ALA B 1 532 ? 7.391 -17.109 5.406 1 98 532 ALA B N 1
ATOM 9947 C CA . ALA B 1 532 ? 8.328 -18.062 6 1 98 532 ALA B CA 1
ATOM 9948 C C . ALA B 1 532 ? 8.453 -17.844 7.504 1 98 532 ALA B C 1
ATOM 9950 O O . ALA B 1 532 ? 8.438 -18.797 8.281 1 98 532 ALA B O 1
ATOM 9951 N N . SER B 1 533 ? 8.547 -16.609 7.961 1 97.31 533 SER B N 1
ATOM 9952 C CA . SER B 1 533 ? 8.68 -16.281 9.375 1 97.31 533 SER B CA 1
ATOM 9953 C C . SER B 1 533 ? 7.434 -16.688 10.156 1 97.31 533 SER B C 1
ATOM 9955 O O . SER B 1 533 ? 7.531 -17.219 11.266 1 97.31 533 SER B O 1
ATOM 9957 N N . ALA B 1 534 ? 6.324 -16.438 9.547 1 96.81 534 ALA B N 1
ATOM 9958 C CA . ALA B 1 534 ? 5.07 -16.828 10.188 1 96.81 534 ALA B CA 1
ATOM 9959 C C . ALA B 1 534 ? 4.98 -18.344 10.344 1 96.81 534 ALA B C 1
ATOM 9961 O O . ALA B 1 534 ? 4.508 -18.828 11.367 1 96.81 534 ALA B O 1
ATOM 9962 N N . LEU B 1 535 ? 5.363 -19.016 9.32 1 97.88 535 LEU B N 1
ATOM 9963 C CA . LEU B 1 535 ? 5.324 -20.469 9.383 1 97.88 535 LEU B CA 1
ATOM 9964 C C . LEU B 1 535 ? 6.293 -21 10.445 1 97.88 535 LEU B C 1
ATOM 9966 O O . LEU B 1 535 ? 5.953 -21.922 11.195 1 97.88 535 LEU B O 1
ATOM 9970 N N . LEU B 1 536 ? 7.527 -20.391 10.484 1 97.75 536 LEU B N 1
ATOM 9971 C CA . LEU B 1 536 ? 8.508 -20.781 11.5 1 97.75 536 LEU B CA 1
ATOM 9972 C C . LEU B 1 536 ? 7.906 -20.672 12.898 1 97.75 536 LEU B C 1
ATOM 9974 O O . LEU B 1 536 ? 8.023 -21.609 13.695 1 97.75 536 LEU B O 1
ATOM 9978 N N . THR B 1 537 ? 7.254 -19.609 13.172 1 95.5 537 THR B N 1
ATOM 9979 C CA . THR B 1 537 ? 6.621 -19.391 14.469 1 95.5 537 THR B CA 1
ATOM 9980 C C . THR B 1 537 ? 5.504 -20.406 14.703 1 95.5 537 THR B C 1
ATOM 9982 O O . THR B 1 537 ? 5.387 -20.969 15.797 1 95.5 537 THR B O 1
ATOM 9985 N N . ALA B 1 538 ? 4.715 -20.672 13.664 1 95.5 538 ALA B N 1
ATOM 9986 C CA . ALA B 1 538 ? 3.586 -21.594 13.781 1 95.5 538 ALA B CA 1
ATOM 9987 C C . ALA B 1 538 ? 4.062 -23.016 14.055 1 95.5 538 ALA B C 1
ATOM 9989 O O . ALA B 1 538 ? 3.434 -23.75 14.82 1 95.5 538 ALA B O 1
ATOM 9990 N N . ILE B 1 539 ? 5.152 -23.406 13.445 1 96.88 539 ILE B N 1
ATOM 9991 C CA . ILE B 1 539 ? 5.699 -24.75 13.633 1 96.88 539 ILE B CA 1
ATOM 9992 C C . ILE B 1 539 ? 6.105 -24.938 15.094 1 96.88 539 ILE B C 1
ATOM 9994 O O . ILE B 1 539 ? 5.793 -25.969 15.703 1 96.88 539 ILE B O 1
ATOM 9998 N N . LEU B 1 540 ? 6.703 -23.938 15.633 1 93.44 540 LEU B N 1
ATOM 9999 C CA . LEU B 1 540 ? 7.199 -24 17 1 93.44 540 LEU B CA 1
ATOM 10000 C C . LEU B 1 540 ? 6.051 -23.875 18 1 93.44 540 LEU B C 1
ATOM 10002 O O . LEU B 1 540 ? 6.109 -24.438 19.094 1 93.44 540 LEU B O 1
ATOM 10006 N N . ALA B 1 541 ? 5.012 -23.219 17.578 1 89.25 541 ALA B N 1
ATOM 10007 C CA . ALA B 1 541 ? 3.926 -22.922 18.5 1 89.25 541 ALA B CA 1
ATOM 10008 C C . ALA B 1 541 ? 2.838 -23.984 18.438 1 89.25 541 ALA B C 1
ATOM 10010 O O . ALA B 1 541 ? 2.193 -24.281 19.453 1 89.25 541 ALA B O 1
ATOM 10011 N N . GLN B 1 542 ? 2.635 -24.594 17.266 1 91.94 542 GLN B N 1
ATOM 10012 C CA . GLN B 1 542 ? 1.39 -25.328 17.062 1 91.94 542 GLN B CA 1
ATOM 10013 C C . GLN B 1 542 ? 1.652 -26.828 16.922 1 91.94 542 GLN B C 1
ATOM 10015 O O . GLN B 1 542 ? 0.795 -27.641 17.266 1 91.94 542 GLN B O 1
ATOM 10020 N N . LEU B 1 543 ? 2.742 -27.219 16.438 1 94.19 543 LEU B N 1
ATOM 10021 C CA . LEU B 1 543 ? 3.012 -28.641 16.234 1 94.19 543 LEU B CA 1
ATOM 10022 C C . LEU B 1 543 ? 3.377 -29.312 17.562 1 94.19 543 LEU B C 1
ATOM 10024 O O . LEU B 1 543 ? 4.02 -28.703 18.422 1 94.19 543 LEU B O 1
ATOM 10028 N N . PRO B 1 544 ? 2.938 -30.547 17.719 1 92.5 544 PRO B N 1
ATOM 10029 C CA . PRO B 1 544 ? 3.512 -31.312 18.828 1 92.5 544 PRO B CA 1
ATOM 10030 C C . PRO B 1 544 ? 5.023 -31.484 18.703 1 92.5 544 PRO B C 1
ATOM 10032 O O . PRO B 1 544 ? 5.492 -32.25 17.875 1 92.5 544 PRO B O 1
ATOM 10035 N N . GLN B 1 545 ? 5.719 -30.906 19.531 1 91.19 545 GLN B N 1
ATOM 10036 C CA . GLN B 1 545 ? 7.168 -30.797 19.406 1 91.19 545 GLN B CA 1
ATOM 10037 C C . GLN B 1 545 ? 7.84 -32.156 19.547 1 91.19 545 GLN B C 1
ATOM 10039 O O . GLN B 1 545 ? 8.883 -32.406 18.938 1 91.19 545 GLN B O 1
ATOM 10044 N N . SER B 1 546 ? 7.238 -32.969 20.312 1 89.5 546 SER B N 1
ATOM 10045 C CA . SER B 1 546 ? 7.801 -34.312 20.547 1 89.5 546 SER B CA 1
ATOM 10046 C C . SER B 1 546 ? 7.812 -35.125 19.266 1 89.5 546 SER B C 1
ATOM 10048 O O . SER B 1 546 ? 8.516 -36.125 19.172 1 89.5 546 SER B O 1
ATOM 10050 N N . TYR B 1 547 ? 6.973 -34.719 18.25 1 91.94 547 TYR B N 1
ATOM 10051 C CA . TYR B 1 547 ? 6.879 -35.469 17 1 91.94 547 TYR B CA 1
ATOM 10052 C C . TYR B 1 547 ? 7.949 -35.031 16.016 1 91.94 547 TYR B C 1
ATOM 10054 O O . TYR B 1 547 ? 8.203 -35.688 15.016 1 91.94 547 TYR B O 1
ATOM 10062 N N . LEU B 1 548 ? 8.586 -33.875 16.328 1 93.25 548 LEU B N 1
ATOM 10063 C CA . LEU B 1 548 ? 9.633 -33.375 15.453 1 93.25 548 LEU B CA 1
ATOM 10064 C C . LEU B 1 548 ? 10.938 -34.156 15.656 1 93.25 548 LEU B C 1
ATOM 10066 O O . LEU B 1 548 ? 11.258 -34.531 16.781 1 93.25 548 LEU B O 1
ATOM 10070 N N . LYS B 1 549 ? 11.602 -34.406 14.555 1 91.06 549 LYS B N 1
ATOM 10071 C CA . LYS B 1 549 ? 12.953 -34.938 14.672 1 91.06 549 LYS B CA 1
ATOM 10072 C C . LYS B 1 549 ? 13.875 -33.969 15.398 1 91.06 549 LYS B C 1
ATOM 10074 O O . LYS B 1 549 ? 13.789 -32.75 15.195 1 91.06 549 LYS B O 1
ATOM 10079 N N . PRO B 1 550 ? 14.727 -34.469 16.234 1 88.06 550 PRO B N 1
ATOM 10080 C CA . PRO B 1 550 ? 15.609 -33.594 17 1 88.06 550 PRO B CA 1
ATOM 10081 C C . PRO B 1 550 ? 16.438 -32.656 16.125 1 88.06 550 PRO B C 1
ATOM 10083 O O . PRO B 1 550 ? 16.625 -31.5 16.453 1 88.06 550 PRO B O 1
ATOM 10086 N N . ALA B 1 551 ? 16.859 -33.25 15.016 1 89.44 551 ALA B N 1
ATOM 10087 C CA . ALA B 1 551 ? 17.672 -32.438 14.109 1 89.44 551 ALA B CA 1
ATOM 10088 C C . ALA B 1 551 ? 16.875 -31.266 13.539 1 89.44 551 ALA B C 1
ATOM 10090 O O . ALA B 1 551 ? 17.375 -30.156 13.398 1 89.44 551 ALA B O 1
ATOM 10091 N N . LEU B 1 552 ? 15.695 -31.562 13.242 1 93.19 552 LEU B N 1
ATOM 10092 C CA . LEU B 1 552 ? 14.82 -30.531 12.672 1 93.19 552 LEU B CA 1
ATOM 10093 C C . LEU B 1 552 ? 14.484 -29.469 13.703 1 93.19 552 LEU B C 1
ATOM 10095 O O . LEU B 1 552 ? 14.461 -28.281 13.383 1 93.19 552 LEU B O 1
ATOM 10099 N N . ARG B 1 553 ? 14.203 -29.859 14.922 1 92.88 553 ARG B N 1
ATOM 10100 C CA . ARG B 1 553 ? 13.93 -28.922 16 1 92.88 553 ARG B CA 1
ATOM 10101 C C . ARG B 1 553 ? 15.141 -28.016 16.25 1 92.88 553 ARG B C 1
ATOM 10103 O O . ARG B 1 553 ? 14.992 -26.797 16.422 1 92.88 553 ARG B O 1
ATOM 10110 N N . GLY B 1 554 ? 16.312 -28.625 16.266 1 91.12 554 GLY B N 1
ATOM 10111 C CA . GLY B 1 554 ? 17.516 -27.844 16.391 1 91.12 554 GLY B CA 1
ATOM 10112 C C . GLY B 1 554 ? 17.688 -26.812 15.289 1 91.12 554 GLY B C 1
ATOM 10113 O O . GLY B 1 554 ? 18.094 -25.672 15.547 1 91.12 554 GLY B O 1
ATOM 10114 N N . HIS B 1 555 ? 17.328 -27.281 14.164 1 93.56 555 HIS B N 1
ATOM 10115 C CA . HIS B 1 555 ? 17.422 -26.406 13.008 1 93.56 555 HIS B CA 1
ATOM 10116 C C . HIS B 1 555 ? 16.438 -25.25 13.117 1 93.56 555 HIS B C 1
ATOM 10118 O O . HIS B 1 555 ? 16.766 -24.109 12.758 1 93.56 555 HIS B O 1
ATOM 10124 N N . LEU B 1 556 ? 15.281 -25.5 13.594 1 95.94 556 LEU B N 1
ATOM 10125 C CA . LEU B 1 556 ? 14.266 -24.484 13.805 1 95.94 556 LEU B CA 1
ATOM 10126 C C . LEU B 1 556 ? 14.742 -23.453 14.82 1 95.94 556 LEU B C 1
ATOM 10128 O O . LEU B 1 556 ? 14.609 -22.25 14.594 1 95.94 556 LEU B O 1
ATOM 10132 N N . ASP B 1 557 ? 15.289 -23.906 15.883 1 93.88 557 ASP B N 1
ATOM 10133 C CA . ASP B 1 557 ? 15.781 -23.016 16.922 1 93.88 557 ASP B CA 1
ATOM 10134 C C . ASP B 1 557 ? 16.938 -22.141 16.406 1 93.88 557 ASP B C 1
ATOM 10136 O O . ASP B 1 557 ? 16.969 -20.938 16.656 1 93.88 557 ASP B O 1
ATOM 10140 N N . LYS B 1 558 ? 17.812 -22.797 15.734 1 93.31 558 LYS B N 1
ATOM 10141 C CA . LYS B 1 558 ? 18.922 -22.078 15.141 1 93.31 558 LYS B CA 1
ATOM 10142 C C . LYS B 1 558 ? 18.438 -20.984 14.195 1 93.31 558 LYS B C 1
ATOM 10144 O O . LYS B 1 558 ? 18.953 -19.859 14.211 1 93.31 558 LYS B O 1
ATOM 10149 N N . THR B 1 559 ? 17.516 -21.344 13.359 1 96.19 559 THR B N 1
ATOM 10150 C CA . THR B 1 559 ? 16.969 -20.375 12.414 1 96.19 559 THR B CA 1
ATOM 10151 C C . THR B 1 559 ? 16.312 -19.219 13.148 1 96.19 559 THR B C 1
ATOM 10153 O O . THR B 1 559 ? 16.469 -18.047 12.758 1 96.19 559 THR B O 1
ATOM 10156 N N . ALA B 1 560 ? 15.555 -19.484 14.195 1 95.31 560 ALA B N 1
ATOM 10157 C CA . ALA B 1 560 ? 14.898 -18.453 14.992 1 95.31 560 ALA B CA 1
ATOM 10158 C C . ALA B 1 560 ? 15.914 -17.469 15.57 1 95.31 560 ALA B C 1
ATOM 10160 O O . ALA B 1 560 ? 15.695 -16.266 15.555 1 95.31 560 ALA B O 1
ATOM 10161 N N . ILE B 1 561 ? 17.016 -17.984 16.062 1 92.88 561 ILE B N 1
ATOM 10162 C CA . ILE B 1 561 ? 18.062 -17.172 16.688 1 92.88 561 ILE B CA 1
ATOM 10163 C C . ILE B 1 561 ? 18.766 -16.344 15.617 1 92.88 561 ILE B C 1
ATOM 10165 O O . ILE B 1 561 ? 18.922 -15.125 15.766 1 92.88 561 ILE B O 1
ATOM 10169 N N . LEU B 1 562 ? 19.156 -17.047 14.516 1 91.44 562 LEU B N 1
ATOM 10170 C CA . LEU B 1 562 ? 19.938 -16.406 13.469 1 91.44 562 LEU B CA 1
ATOM 10171 C C . LEU B 1 562 ? 19.141 -15.305 12.789 1 91.44 562 LEU B C 1
ATOM 10173 O O . LEU B 1 562 ? 19.703 -14.281 12.383 1 91.44 562 LEU B O 1
ATOM 10177 N N . THR B 1 563 ? 17.906 -15.445 12.625 1 93.25 563 THR B N 1
ATOM 10178 C CA . THR B 1 563 ? 17.062 -14.477 11.93 1 93.25 563 THR B CA 1
ATOM 10179 C C . THR B 1 563 ? 16.484 -13.461 12.906 1 93.25 563 THR B C 1
ATOM 10181 O O . THR B 1 563 ? 15.711 -12.578 12.516 1 93.25 563 THR B O 1
ATOM 10184 N N . ARG B 1 564 ? 16.797 -13.547 14.156 1 90.94 564 ARG B N 1
ATOM 10185 C CA . ARG B 1 564 ? 16.312 -12.656 15.211 1 90.94 564 ARG B CA 1
ATOM 10186 C C . ARG B 1 564 ? 14.797 -12.531 15.188 1 90.94 564 ARG B C 1
ATOM 10188 O O . ARG B 1 564 ? 14.266 -11.43 15.227 1 90.94 564 ARG B O 1
ATOM 10195 N N . SER B 1 565 ? 14.188 -13.633 15.008 1 92.31 565 SER B N 1
ATOM 10196 C CA . SER B 1 565 ? 12.727 -13.648 15.016 1 92.31 565 SER B CA 1
ATOM 10197 C C . SER B 1 565 ? 12.18 -13.703 16.438 1 92.31 565 SER B C 1
ATOM 10199 O O . SER B 1 565 ? 12.195 -14.758 17.078 1 92.31 565 SER B O 1
ATOM 10201 N N . ARG B 1 566 ? 11.703 -12.688 16.984 1 88.19 566 ARG B N 1
ATOM 10202 C CA . ARG B 1 566 ? 11.211 -12.594 18.359 1 88.19 566 ARG B CA 1
ATOM 10203 C C . ARG B 1 566 ? 10.078 -13.594 18.594 1 88.19 566 ARG B C 1
ATOM 10205 O O . ARG B 1 566 ? 10.102 -14.328 19.578 1 88.19 566 ARG B O 1
ATOM 10212 N N . ASP B 1 567 ? 9.109 -13.602 17.703 1 87.56 567 ASP B N 1
ATOM 10213 C CA . ASP B 1 567 ? 7.941 -14.461 17.875 1 87.56 567 ASP B CA 1
ATOM 10214 C C . ASP B 1 567 ? 8.336 -15.938 17.844 1 87.56 567 ASP B C 1
ATOM 10216 O O . ASP B 1 567 ? 7.809 -16.734 18.625 1 87.56 567 ASP B O 1
ATOM 10220 N N . ALA B 1 568 ? 9.219 -16.266 16.969 1 92.94 568 ALA B N 1
ATOM 10221 C CA . ALA B 1 568 ? 9.672 -17.641 16.875 1 92.94 568 ALA B CA 1
ATOM 10222 C C . ALA B 1 568 ? 10.453 -18.047 18.125 1 92.94 568 ALA B C 1
ATOM 10224 O O . ALA B 1 568 ? 10.289 -19.172 18.625 1 92.94 568 ALA B O 1
ATOM 10225 N N . MET B 1 569 ? 11.32 -17.188 18.609 1 90.31 569 MET B N 1
ATOM 10226 C CA . MET B 1 569 ? 12.094 -17.484 19.812 1 90.31 569 MET B CA 1
ATOM 10227 C C . MET B 1 569 ? 11.18 -17.625 21.016 1 90.31 569 MET B C 1
ATOM 10229 O O . MET B 1 569 ? 11.359 -18.531 21.844 1 90.31 569 MET B O 1
ATOM 10233 N N . LEU B 1 570 ? 10.234 -16.766 21.094 1 84.56 570 LEU B N 1
ATOM 10234 C CA . LEU B 1 570 ? 9.266 -16.875 22.188 1 84.56 570 LEU B CA 1
ATOM 10235 C C . LEU B 1 570 ? 8.492 -18.188 22.109 1 84.56 570 LEU B C 1
ATOM 10237 O O . LEU B 1 570 ? 8.297 -18.844 23.125 1 84.56 570 LEU B O 1
ATOM 10241 N N . ALA B 1 571 ? 8.031 -18.516 20.906 1 86.88 571 ALA B N 1
ATOM 10242 C CA . ALA B 1 571 ? 7.309 -19.781 20.719 1 86.88 571 ALA B CA 1
ATOM 10243 C C . ALA B 1 571 ? 8.172 -20.969 21.109 1 86.88 571 ALA B C 1
ATOM 10245 O O . ALA B 1 571 ? 7.684 -21.922 21.719 1 86.88 571 ALA B O 1
ATOM 10246 N N . SER B 1 572 ? 9.438 -20.938 20.781 1 89.25 572 SER B N 1
ATOM 10247 C CA . SER B 1 572 ? 10.367 -22.016 21.109 1 89.25 572 SER B CA 1
ATOM 10248 C C . SER B 1 572 ? 10.523 -22.156 22.625 1 89.25 572 SER B C 1
ATOM 10250 O O . SER B 1 572 ? 10.508 -23.281 23.141 1 89.25 572 SER B O 1
ATOM 10252 N N . VAL B 1 573 ? 10.641 -21.047 23.281 1 83.75 573 VAL B N 1
ATOM 10253 C CA . VAL B 1 573 ? 10.844 -21.047 24.719 1 83.75 573 VAL B CA 1
ATOM 10254 C C . VAL B 1 573 ? 9.586 -21.562 25.422 1 83.75 573 VAL B C 1
ATOM 10256 O O . VAL B 1 573 ? 9.672 -22.281 26.422 1 83.75 573 VAL B O 1
ATOM 10259 N N . LEU B 1 574 ? 8.453 -21.266 24.859 1 80.69 574 LEU B N 1
ATOM 10260 C CA . LEU B 1 574 ? 7.188 -21.656 25.469 1 80.69 574 LEU B CA 1
ATOM 10261 C C . LEU B 1 574 ? 6.871 -23.109 25.156 1 80.69 574 LEU B C 1
ATOM 10263 O O . LEU B 1 574 ? 6.035 -23.719 25.828 1 80.69 574 LEU B O 1
ATOM 10267 N N . ASN B 1 575 ? 7.449 -23.656 24.078 1 85.31 575 ASN B N 1
ATOM 10268 C CA . ASN B 1 575 ? 7.223 -25.047 23.688 1 85.31 575 ASN B CA 1
ATOM 10269 C C . ASN B 1 575 ? 8.531 -25.828 23.625 1 85.31 575 ASN B C 1
ATOM 10271 O O . ASN B 1 575 ? 9.016 -26.156 22.547 1 85.31 575 ASN B O 1
ATOM 10275 N N . PRO B 1 576 ? 8.977 -26.188 24.781 1 85.12 576 PRO B N 1
ATOM 10276 C CA . PRO B 1 576 ? 10.266 -26.875 24.844 1 85.12 576 PRO B CA 1
ATOM 10277 C C . PRO B 1 576 ? 10.219 -28.266 24.203 1 85.12 576 PRO B C 1
ATOM 10279 O O . PRO B 1 576 ? 9.148 -28.859 24.094 1 85.12 576 PRO B O 1
ATOM 10282 N N . TYR B 1 577 ? 11.336 -28.656 23.703 1 87.94 577 TYR B N 1
ATOM 10283 C CA . TYR B 1 577 ? 11.477 -29.953 23.031 1 87.94 577 TYR B CA 1
ATOM 10284 C C . TYR B 1 577 ? 11.914 -31.031 24.016 1 87.94 577 TYR B C 1
ATOM 10286 O O . TYR B 1 577 ? 12.898 -30.859 24.734 1 87.94 577 TYR B O 1
ATOM 10294 N N . ARG B 1 578 ? 11.039 -32 24.109 1 83.12 578 ARG B N 1
ATOM 10295 C CA . ARG B 1 578 ? 11.375 -33.188 24.891 1 83.12 578 ARG B CA 1
ATOM 10296 C C . ARG B 1 578 ? 11.594 -34.406 23.969 1 83.12 578 ARG B C 1
ATOM 10298 O O . ARG B 1 578 ? 10.75 -34.688 23.125 1 83.12 578 ARG B O 1
ATOM 10305 N N . ASP B 1 579 ? 12.727 -34.938 24.078 1 77.62 579 ASP B N 1
ATOM 10306 C CA . ASP B 1 579 ? 13.008 -36.094 23.219 1 77.62 579 ASP B CA 1
ATOM 10307 C C . ASP B 1 579 ? 12.227 -37.312 23.672 1 77.62 579 ASP B C 1
ATOM 10309 O O . ASP B 1 579 ? 11.422 -37.25 24.609 1 77.62 579 ASP B O 1
ATOM 10313 N N . GLN B 1 580 ? 12.328 -38.469 22.984 1 74.81 580 GLN B N 1
ATOM 10314 C CA . GLN B 1 580 ? 11.594 -39.719 23.25 1 74.81 580 GLN B CA 1
ATOM 10315 C C . GLN B 1 580 ? 11.922 -40.25 24.625 1 74.81 580 GLN B C 1
ATOM 10317 O O . GLN B 1 580 ? 11.102 -40.969 25.234 1 74.81 580 GLN B O 1
ATOM 10322 N N . HIS B 1 581 ? 13.133 -39.844 25.094 1 73.44 581 HIS B N 1
ATOM 10323 C CA . HIS B 1 581 ? 13.547 -40.344 26.406 1 73.44 581 HIS B CA 1
ATOM 10324 C C . HIS B 1 581 ? 13.172 -39.375 27.516 1 73.44 581 HIS B C 1
ATOM 10326 O O . HIS B 1 581 ? 13.484 -39.594 28.688 1 73.44 581 HIS B O 1
ATOM 10332 N N . GLY B 1 582 ? 12.445 -38.281 27.172 1 71.12 582 GLY B N 1
ATOM 10333 C CA . GLY B 1 582 ? 11.969 -37.312 28.141 1 71.12 582 GLY B CA 1
ATOM 10334 C C . GLY B 1 582 ? 12.977 -36.219 28.453 1 71.12 582 GLY B C 1
ATOM 10335 O O . GLY B 1 582 ? 12.727 -35.344 29.281 1 71.12 582 GLY B O 1
ATOM 10336 N N . ARG B 1 583 ? 14.109 -36.25 27.75 1 68.88 583 ARG B N 1
ATOM 10337 C CA . ARG B 1 583 ? 15.133 -35.25 27.984 1 68.88 583 ARG B CA 1
ATOM 10338 C C . ARG B 1 583 ? 14.766 -33.938 27.312 1 68.88 583 ARG B C 1
ATOM 10340 O O . ARG B 1 583 ? 14.266 -33.938 26.172 1 68.88 583 ARG B O 1
ATOM 10347 N N . MET B 1 584 ? 14.992 -32.875 28.094 1 79.19 584 MET B N 1
ATOM 10348 C CA . MET B 1 584 ? 14.641 -31.562 27.578 1 79.19 584 MET B CA 1
ATOM 10349 C C . MET B 1 584 ? 15.836 -30.891 26.922 1 79.19 584 MET B C 1
ATOM 10351 O O . MET B 1 584 ? 16.969 -31 27.406 1 79.19 584 MET B O 1
ATOM 10355 N N . TYR B 1 585 ? 15.68 -30.234 25.734 1 77.06 585 TYR B N 1
ATOM 10356 C CA . TYR B 1 585 ? 16.688 -29.438 25.047 1 77.06 585 TYR B CA 1
ATOM 10357 C C . TYR B 1 585 ? 16.891 -28.094 25.75 1 77.06 585 TYR B C 1
ATOM 10359 O O . TYR B 1 585 ? 15.992 -27.594 26.422 1 77.06 585 TYR B O 1
ATOM 10367 N N . PRO B 1 586 ? 18.172 -27.562 25.641 1 72.69 586 PRO B N 1
ATOM 10368 C CA . PRO B 1 586 ? 18.391 -26.25 26.234 1 72.69 586 PRO B CA 1
ATOM 10369 C C . PRO B 1 586 ? 17.5 -25.172 25.641 1 72.69 586 PRO B C 1
ATOM 10371 O O . PRO B 1 586 ? 17.234 -25.156 24.438 1 72.69 586 PRO B O 1
ATOM 10374 N N . SER B 1 587 ? 17.016 -24.453 26.531 1 80.81 587 SER B N 1
ATOM 10375 C CA . SER B 1 587 ? 16.156 -23.344 26.141 1 80.81 587 SER B CA 1
ATOM 10376 C C . SER B 1 587 ? 16.953 -22.234 25.484 1 80.81 587 SER B C 1
ATOM 10378 O O . SER B 1 587 ? 18.109 -22 25.828 1 80.81 587 SER B O 1
ATOM 10380 N N . ILE B 1 588 ? 16.359 -21.625 24.5 1 84.81 588 ILE B N 1
ATOM 10381 C CA . ILE B 1 588 ? 17.031 -20.531 23.812 1 84.81 588 ILE B CA 1
ATOM 10382 C C . ILE B 1 588 ? 16.672 -19.203 24.484 1 84.81 588 ILE B C 1
ATOM 10384 O O . ILE B 1 588 ? 16.844 -18.141 23.906 1 84.81 588 ILE B O 1
ATOM 10388 N N . LEU B 1 589 ? 16.25 -19.234 25.703 1 81.5 589 LEU B N 1
ATOM 10389 C CA . LEU B 1 589 ? 15.844 -18.078 26.5 1 81.5 589 LEU B CA 1
ATOM 10390 C C . LEU B 1 589 ? 16.984 -17.062 26.609 1 81.5 589 LEU B C 1
ATOM 10392 O O . LEU B 1 589 ? 16.766 -15.859 26.453 1 81.5 589 LEU B O 1
ATOM 10396 N N . PRO B 1 590 ? 18.219 -17.484 26.828 1 79.81 590 PRO B N 1
ATOM 10397 C CA . PRO B 1 590 ? 19.312 -16.516 26.906 1 79.81 590 PRO B CA 1
ATOM 10398 C C . PRO B 1 590 ? 19.469 -15.68 25.641 1 79.81 590 PRO B C 1
ATOM 10400 O O . PRO B 1 590 ? 19.781 -14.492 25.703 1 79.81 590 PRO B O 1
ATOM 10403 N N . HIS B 1 591 ? 19.234 -16.328 24.547 1 86.25 591 HIS B N 1
ATOM 10404 C CA . HIS B 1 591 ? 19.344 -15.617 23.266 1 86.25 591 HIS B CA 1
ATOM 10405 C C . HIS B 1 591 ? 18.203 -14.617 23.109 1 86.25 591 HIS B C 1
ATOM 10407 O O . HIS B 1 591 ? 18.406 -13.523 22.562 1 86.25 591 HIS B O 1
ATOM 10413 N N . LEU B 1 592 ? 17.062 -15.008 23.5 1 85.19 592 LEU B N 1
ATOM 10414 C CA . LEU B 1 592 ? 15.906 -14.117 23.453 1 85.19 592 LEU B CA 1
ATOM 10415 C C . LEU B 1 592 ? 16.125 -12.883 24.328 1 85.19 592 LEU B C 1
ATOM 10417 O O . LEU B 1 592 ? 15.836 -11.766 23.922 1 85.19 592 LEU B O 1
ATOM 10421 N N . VAL B 1 593 ? 16.719 -13.078 25.5 1 77.94 593 VAL B N 1
ATOM 10422 C CA . VAL B 1 593 ? 16.969 -12.008 26.453 1 77.94 593 VAL B CA 1
ATOM 10423 C C . VAL B 1 593 ? 18.031 -11.055 25.906 1 77.94 593 VAL B C 1
ATOM 10425 O O . VAL B 1 593 ? 17.922 -9.836 26.047 1 77.94 593 VAL B O 1
ATOM 10428 N N . GLN B 1 594 ? 18.938 -11.641 25.25 1 78.94 594 GLN B N 1
ATOM 10429 C CA . GLN B 1 594 ? 20.031 -10.836 24.703 1 78.94 594 GLN B CA 1
ATOM 10430 C C . GLN B 1 594 ? 19.562 -10.016 23.5 1 78.94 594 GLN B C 1
ATOM 10432 O O . GLN B 1 594 ? 19.891 -8.836 23.391 1 78.94 594 GLN B O 1
ATOM 10437 N N . GLN B 1 595 ? 18.781 -10.578 22.703 1 83.94 595 GLN B N 1
ATOM 10438 C CA . GLN B 1 595 ? 18.375 -9.93 21.469 1 83.94 595 GLN B CA 1
ATOM 10439 C C . GLN B 1 595 ? 17.219 -8.969 21.703 1 83.94 595 GLN B C 1
ATOM 10441 O O . GLN B 1 595 ? 17.125 -7.93 21.047 1 83.94 595 GLN B O 1
ATOM 10446 N N . PHE B 1 596 ? 16.328 -9.305 22.625 1 80.5 596 PHE B N 1
ATOM 10447 C CA . PHE B 1 596 ? 15.156 -8.477 22.875 1 80.5 596 PHE B CA 1
ATOM 10448 C C . PHE B 1 596 ? 14.992 -8.211 24.359 1 80.5 596 PHE B C 1
ATOM 10450 O O . PHE B 1 596 ? 14 -8.633 24.969 1 80.5 596 PHE B O 1
ATOM 10457 N N . PRO B 1 597 ? 15.875 -7.48 24.859 1 71.25 597 PRO B N 1
ATOM 10458 C CA . PRO B 1 597 ? 15.883 -7.293 26.312 1 71.25 597 PRO B CA 1
ATOM 10459 C C . PRO B 1 597 ? 14.633 -6.582 26.828 1 71.25 597 PRO B C 1
ATOM 10461 O O . PRO B 1 597 ? 14.203 -6.809 27.953 1 71.25 597 PRO B O 1
ATOM 10464 N N . HIS B 1 598 ? 13.953 -5.836 25.953 1 65.62 598 HIS B N 1
ATOM 10465 C CA . HIS B 1 598 ? 12.844 -5.035 26.438 1 65.62 598 HIS B CA 1
ATOM 10466 C C . HIS B 1 598 ? 11.508 -5.566 25.938 1 65.62 598 HIS B C 1
ATOM 10468 O O . HIS B 1 598 ? 10.484 -4.887 26.031 1 65.62 598 HIS B O 1
ATOM 10474 N N . ASP B 1 599 ? 11.609 -6.789 25.562 1 69.94 599 ASP B N 1
ATOM 10475 C CA . ASP B 1 599 ? 10.375 -7.367 25.031 1 69.94 599 ASP B CA 1
ATOM 10476 C C . ASP B 1 599 ? 9.414 -7.734 26.156 1 69.94 599 ASP B C 1
ATOM 10478 O O . ASP B 1 599 ? 9.828 -8.266 27.188 1 69.94 599 ASP B O 1
ATOM 10482 N N . GLN B 1 600 ? 8.211 -7.367 25.984 1 62.69 600 GLN B N 1
ATOM 10483 C CA . GLN B 1 600 ? 7.199 -7.586 27.016 1 62.69 600 GLN B CA 1
ATOM 10484 C C . GLN B 1 600 ? 7.008 -9.078 27.297 1 62.69 600 GLN B C 1
ATOM 10486 O O . GLN B 1 600 ? 6.82 -9.477 28.438 1 62.69 600 GLN B O 1
ATOM 10491 N N . GLY B 1 601 ? 7.02 -9.844 26.219 1 57.62 601 GLY B N 1
ATOM 10492 C CA . GLY B 1 601 ? 6.902 -11.281 26.391 1 57.62 601 GLY B CA 1
ATOM 10493 C C . GLY B 1 601 ? 8.039 -11.875 27.203 1 57.62 601 GLY B C 1
ATOM 10494 O O . GLY B 1 601 ? 7.809 -12.734 28.062 1 57.62 601 GLY B O 1
ATOM 10495 N N . LEU B 1 602 ? 9.203 -11.305 26.969 1 60.06 602 LEU B N 1
ATOM 10496 C CA . LEU B 1 602 ? 10.383 -11.719 27.719 1 60.06 602 LEU B CA 1
ATOM 10497 C C . LEU B 1 602 ? 10.266 -11.32 29.188 1 60.06 602 LEU B C 1
ATOM 10499 O O . LEU B 1 602 ? 10.633 -12.094 30.078 1 60.06 602 LEU B O 1
ATOM 10503 N N . GLU B 1 603 ? 9.75 -10.195 29.344 1 62 603 GLU B N 1
ATOM 10504 C CA . GLU B 1 603 ? 9.602 -9.727 30.719 1 62 603 GLU B CA 1
ATOM 10505 C C . GLU B 1 603 ? 8.664 -10.625 31.516 1 62 603 GLU B C 1
ATOM 10507 O O . GLU B 1 603 ? 8.906 -10.898 32.688 1 62 603 GLU B O 1
ATOM 10512 N N . VAL B 1 604 ? 7.801 -11.164 30.781 1 58.75 604 VAL B N 1
ATOM 10513 C CA . VAL B 1 604 ? 6.863 -12.094 31.391 1 58.75 604 VAL B CA 1
ATOM 10514 C C . VAL B 1 604 ? 7.57 -13.398 31.734 1 58.75 604 VAL B C 1
ATOM 10516 O O . VAL B 1 604 ? 7.375 -13.969 32.812 1 58.75 604 VAL B O 1
ATOM 10519 N N . LEU B 1 605 ? 8.414 -13.773 30.828 1 61 605 LEU B N 1
ATOM 10520 C CA . LEU B 1 605 ? 9.18 -15 31 1 61 605 LEU B CA 1
ATOM 10521 C C . LEU B 1 605 ? 10.156 -14.875 32.156 1 61 605 LEU B C 1
ATOM 10523 O O . LEU B 1 605 ? 10.289 -15.789 32.969 1 61 605 LEU B O 1
ATOM 10527 N N . ARG B 1 606 ? 10.781 -13.711 32.312 1 56.25 606 ARG B N 1
ATOM 10528 C CA . ARG B 1 606 ? 11.75 -13.461 33.375 1 56.25 606 ARG B CA 1
ATOM 10529 C C . ARG B 1 606 ? 11.07 -13.453 34.75 1 56.25 606 ARG B C 1
ATOM 10531 O O . ARG B 1 606 ? 11.617 -13.977 35.719 1 56.25 606 ARG B O 1
ATOM 10538 N N . SER B 1 607 ? 9.992 -12.906 34.781 1 54.34 607 SER B N 1
ATOM 10539 C CA . SER B 1 607 ? 9.266 -12.828 36.062 1 54.34 607 SER B CA 1
ATOM 10540 C C . SER B 1 607 ? 8.805 -14.203 36.531 1 54.34 607 SER B C 1
ATOM 10542 O O . SER B 1 607 ? 8.766 -14.477 37.719 1 54.34 607 SER B O 1
ATOM 10544 N N . ASN B 1 608 ? 8.555 -15.039 35.531 1 50.38 608 ASN B N 1
ATOM 10545 C CA . ASN B 1 608 ? 8.148 -16.406 35.844 1 50.38 608 ASN B CA 1
ATOM 10546 C C . ASN B 1 608 ? 9.344 -17.25 36.281 1 50.38 608 ASN B C 1
ATOM 10548 O O . ASN B 1 608 ? 9.227 -18.078 37.188 1 50.38 608 ASN B O 1
ATOM 10552 N N . LEU B 1 609 ? 10.398 -17.109 35.625 1 50.16 609 LEU B N 1
ATOM 10553 C CA . LEU B 1 609 ? 11.602 -17.844 35.969 1 50.16 609 LEU B CA 1
ATOM 10554 C C . LEU B 1 609 ? 12.133 -17.422 37.344 1 50.16 609 LEU B C 1
ATOM 10556 O O . LEU B 1 609 ? 12.727 -18.234 38.031 1 50.16 609 LEU B O 1
ATOM 10560 N N . ARG B 1 610 ? 12 -16.172 37.656 1 45 610 ARG B N 1
ATOM 10561 C CA . ARG B 1 610 ? 12.406 -15.711 39 1 45 610 ARG B CA 1
ATOM 10562 C C . ARG B 1 610 ? 11.539 -16.328 40.062 1 45 610 ARG B C 1
ATOM 10564 O O . ARG B 1 610 ? 12.031 -16.641 41.156 1 45 610 ARG B O 1
ATOM 10571 N N . THR B 1 611 ? 10.266 -16.344 39.875 1 41.66 611 THR B N 1
ATOM 10572 C CA . THR B 1 611 ? 9.391 -16.844 40.906 1 41.66 611 THR B CA 1
ATOM 10573 C C . THR B 1 611 ? 9.414 -18.359 40.969 1 41.66 611 THR B C 1
ATOM 10575 O O . THR B 1 611 ? 9.023 -18.969 41.969 1 41.66 611 THR B O 1
ATOM 10578 N N . SER B 1 612 ? 9.578 -19.031 39.812 1 38.66 612 SER B N 1
ATOM 10579 C CA . SER B 1 612 ? 9.688 -20.484 39.875 1 38.66 612 SER B CA 1
ATOM 10580 C C . SER B 1 612 ? 11.031 -20.922 40.469 1 38.66 612 SER B C 1
ATOM 10582 O O . SER B 1 612 ? 12.086 -20.531 39.969 1 38.66 612 SER B O 1
ATOM 10584 N N . GLY B 1 613 ? 11.195 -20.938 41.875 1 35.34 613 GLY B N 1
ATOM 10585 C CA . GLY B 1 613 ? 12.242 -21.641 42.594 1 35.34 613 GLY B CA 1
ATOM 10586 C C . GLY B 1 613 ? 12.727 -22.891 41.875 1 35.34 613 GLY B C 1
ATOM 10587 O O . GLY B 1 613 ? 13.211 -23.828 42.5 1 35.34 613 GLY B O 1
ATOM 10588 N N . VAL B 1 614 ? 12.273 -23.234 40.781 1 35.59 614 VAL B N 1
ATOM 10589 C CA . VAL B 1 614 ? 12.914 -24.391 40.188 1 35.59 614 VAL B CA 1
ATOM 10590 C C . VAL B 1 614 ? 14.438 -24.25 40.281 1 35.59 614 VAL B C 1
ATOM 10592 O O . VAL B 1 614 ? 15.047 -23.578 39.438 1 35.59 614 VAL B O 1
ATOM 10595 N N . GLN B 1 615 ? 15.047 -23.875 41.375 1 33.94 615 GLN B N 1
ATOM 10596 C CA . GLN B 1 615 ? 16.406 -24.203 41.812 1 33.94 615 GLN B CA 1
ATOM 10597 C C . GLN B 1 615 ? 16.719 -25.672 41.562 1 33.94 615 GLN B C 1
ATOM 10599 O O . GLN B 1 615 ? 17.891 -26.062 41.531 1 33.94 615 GLN B O 1
ATOM 10604 N N . GLY B 1 616 ? 15.953 -26.688 42.125 1 31.94 616 GLY B N 1
ATOM 10605 C CA . GLY B 1 616 ? 16.391 -28.047 42.406 1 31.94 616 GLY B CA 1
ATOM 10606 C C . GLY B 1 616 ? 16.625 -28.875 41.156 1 31.94 616 GLY B C 1
ATOM 10607 O O . GLY B 1 616 ? 16.875 -30.078 41.219 1 31.94 616 GLY B O 1
ATOM 10608 N N . ALA B 1 617 ? 15.781 -28.875 40.094 1 32.62 617 ALA B N 1
ATOM 10609 C CA . ALA B 1 617 ? 16.156 -29.984 39.219 1 32.62 617 ALA B CA 1
ATOM 10610 C C . ALA B 1 617 ? 17.609 -29.859 38.781 1 32.62 617 ALA B C 1
ATOM 10612 O O . ALA B 1 617 ? 18.031 -28.797 38.344 1 32.62 617 ALA B O 1
ATOM 10613 N N . GLY B 1 618 ? 18.609 -30.625 39.188 1 30.69 618 GLY B N 1
ATOM 10614 C CA . GLY B 1 618 ? 19.984 -30.984 38.906 1 30.69 618 GLY B CA 1
ATOM 10615 C C . GLY B 1 618 ? 20.344 -30.875 37.438 1 30.69 618 GLY B C 1
ATOM 10616 O O . GLY B 1 618 ? 19.469 -30.781 36.594 1 30.69 618 GLY B O 1
ATOM 10617 N N . SER B 1 619 ? 21.766 -30.766 37 1 36.16 619 SER B N 1
ATOM 10618 C CA . SER B 1 619 ? 22.562 -30.875 35.781 1 36.16 619 SER B CA 1
ATOM 10619 C C . SER B 1 619 ? 21.984 -31.891 34.812 1 36.16 619 SER B C 1
ATOM 10621 O O . SER B 1 619 ? 22.438 -32 33.656 1 36.16 619 SER B O 1
ATOM 10623 N N . GLU B 1 620 ? 21.297 -32.938 35.281 1 36.12 620 GLU B N 1
ATOM 10624 C CA . GLU B 1 620 ? 21.047 -34.156 34.531 1 36.12 620 GLU B CA 1
ATOM 10625 C C . GLU B 1 620 ? 19.906 -33.969 33.531 1 36.12 620 GLU B C 1
ATOM 10627 O O . GLU B 1 620 ? 19.688 -34.812 32.656 1 36.12 620 GLU B O 1
ATOM 10632 N N . MET B 1 621 ? 19.031 -33.125 33.719 1 38.72 621 MET B N 1
ATOM 10633 C CA . MET B 1 621 ? 17.844 -33.156 32.875 1 38.72 621 MET B CA 1
ATOM 10634 C C . MET B 1 621 ? 18.078 -32.375 31.578 1 38.72 621 MET B C 1
ATOM 10636 O O . MET B 1 621 ? 17.234 -32.375 30.688 1 38.72 621 MET B O 1
ATOM 10640 N N . PHE B 1 622 ? 18.828 -31.344 31.547 1 40.59 622 PHE B N 1
ATOM 10641 C CA . PHE B 1 622 ? 19.094 -30.656 30.297 1 40.59 622 PHE B CA 1
ATOM 10642 C C . PHE B 1 622 ? 20.219 -31.359 29.531 1 40.59 622 PHE B C 1
ATOM 10644 O O . PHE B 1 622 ? 21.266 -31.656 30.094 1 40.59 622 PHE B O 1
ATOM 10651 N N . ALA B 1 623 ? 19.984 -32.062 28.469 1 45.12 623 ALA B N 1
ATOM 10652 C CA . ALA B 1 623 ? 21.047 -32.562 27.594 1 45.12 623 ALA B CA 1
ATOM 10653 C C . ALA B 1 623 ? 22.062 -31.453 27.281 1 45.12 623 ALA B C 1
ATOM 10655 O O . ALA B 1 623 ? 21.672 -30.297 27.109 1 45.12 623 ALA B O 1
ATOM 10656 N N . SER B 1 624 ? 23.344 -31.562 27.625 1 40.88 624 SER B N 1
ATOM 10657 C CA . SER B 1 624 ? 24.406 -30.625 27.297 1 40.88 624 SER B CA 1
ATOM 10658 C C . SER B 1 624 ? 24.391 -30.281 25.812 1 40.88 624 SER B C 1
ATOM 10660 O O . SER B 1 624 ? 23.938 -31.078 24.984 1 40.88 624 SER B O 1
ATOM 10662 N N . LEU B 1 625 ? 24.594 -29 25.406 1 42.75 625 LEU B N 1
ATOM 10663 C CA . LEU B 1 625 ? 24.734 -28.547 24.031 1 42.75 625 LEU B CA 1
ATOM 10664 C C . LEU B 1 625 ? 25.562 -29.547 23.219 1 42.75 625 LEU B C 1
ATOM 10666 O O . LEU B 1 625 ? 25.281 -29.781 22.047 1 42.75 625 LEU B O 1
ATOM 10670 N N . SER B 1 626 ? 26.578 -30.156 23.984 1 44.03 626 SER B N 1
ATOM 10671 C CA . SER B 1 626 ? 27.438 -31.141 23.328 1 44.03 626 SER B CA 1
ATOM 10672 C C . SER B 1 626 ? 26.672 -32.406 23 1 44.03 626 SER B C 1
ATOM 10674 O O . SER B 1 626 ? 26.922 -33.031 21.969 1 44.03 626 SER B O 1
ATOM 10676 N N . GLU B 1 627 ? 25.812 -32.75 23.828 1 49.16 627 GLU B N 1
ATOM 10677 C CA . GLU B 1 627 ? 25.078 -33.969 23.609 1 49.16 627 GLU B CA 1
ATOM 10678 C C . GLU B 1 627 ? 24.031 -33.781 22.5 1 49.16 627 GLU B C 1
ATOM 10680 O O . GLU B 1 627 ? 23.812 -34.688 21.703 1 49.16 627 GLU B O 1
ATOM 10685 N N . VAL B 1 628 ? 23.469 -32.656 22.453 1 50.91 628 VAL B N 1
ATOM 10686 C CA . VAL B 1 628 ? 22.531 -32.312 21.391 1 50.91 628 VAL B CA 1
ATOM 10687 C C . VAL B 1 628 ? 23.266 -32.281 20.047 1 50.91 628 VAL B C 1
ATOM 10689 O O . VAL B 1 628 ? 22.766 -32.781 19.047 1 50.91 628 VAL B O 1
ATOM 10692 N N . ALA B 1 629 ? 24.516 -31.688 20.016 1 50.97 629 ALA B N 1
ATOM 10693 C CA . ALA B 1 629 ? 25.359 -31.688 18.828 1 50.97 629 ALA B CA 1
ATOM 10694 C C . ALA B 1 629 ? 25.734 -33.094 18.406 1 50.97 629 ALA B C 1
ATOM 10696 O O . ALA B 1 629 ? 25.781 -33.406 17.219 1 50.97 629 ALA B O 1
ATOM 10697 N N . GLU B 1 630 ? 26.031 -33.938 19.328 1 51.38 630 GLU B N 1
ATOM 10698 C CA . GLU B 1 630 ? 26.359 -35.344 19.047 1 51.38 630 GLU B CA 1
ATOM 10699 C C . GLU B 1 630 ? 25.156 -36.094 18.516 1 51.38 630 GLU B C 1
ATOM 10701 O O . GLU B 1 630 ? 25.281 -36.938 17.609 1 51.38 630 GLU B O 1
ATOM 10706 N N . LEU B 1 631 ? 24.047 -35.812 19.031 1 50.09 631 LEU B N 1
ATOM 10707 C CA . LEU B 1 631 ? 22.828 -36.469 18.547 1 50.09 631 LEU B CA 1
ATOM 10708 C C . LEU B 1 631 ? 22.453 -35.969 17.156 1 50.09 631 LEU B C 1
ATOM 10710 O O . LEU B 1 631 ? 21.984 -36.719 16.312 1 50.09 631 LEU B O 1
ATOM 10714 N N . GLN B 1 632 ? 22.719 -34.719 16.891 1 50.94 632 GLN B N 1
ATOM 10715 C CA . GLN B 1 632 ? 22.531 -34.156 15.555 1 50.94 632 GLN B CA 1
ATOM 10716 C C . GLN B 1 632 ? 23.484 -34.812 14.555 1 50.94 632 GLN B C 1
ATOM 10718 O O . GLN B 1 632 ? 23.109 -35.062 13.406 1 50.94 632 GLN B O 1
ATOM 10723 N N . GLN B 1 633 ? 24.766 -35.031 14.984 1 51.19 633 GLN B N 1
ATOM 10724 C CA . GLN B 1 633 ? 25.719 -35.75 14.156 1 51.19 633 GLN B CA 1
ATOM 10725 C C . GLN B 1 633 ? 25.297 -37.188 13.938 1 51.19 633 GLN B C 1
ATOM 10727 O O . GLN B 1 633 ? 25.484 -37.75 12.852 1 51.19 633 GLN B O 1
ATOM 10732 N N . ILE B 1 634 ? 24.75 -37.812 14.867 1 52.19 634 ILE B N 1
ATOM 10733 C CA . ILE B 1 634 ? 24.312 -39.219 14.742 1 52.19 634 ILE B CA 1
ATOM 10734 C C . ILE B 1 634 ? 23.109 -39.281 13.812 1 52.19 634 ILE B C 1
ATOM 10736 O O . ILE B 1 634 ? 23.031 -40.156 12.953 1 52.19 634 ILE B O 1
ATOM 10740 N N . ASP B 1 635 ? 22.172 -38.406 13.906 1 49.81 635 ASP B N 1
ATOM 10741 C CA . ASP B 1 635 ? 21 -38.375 13.039 1 49.81 635 ASP B CA 1
ATOM 10742 C C . ASP B 1 635 ? 21.375 -37.938 11.625 1 49.81 635 ASP B C 1
ATOM 10744 O O . ASP B 1 635 ? 20.844 -38.469 10.648 1 49.81 635 ASP B O 1
ATOM 10748 N N . GLU B 1 636 ? 22.328 -37.031 11.445 1 50.34 636 GLU B N 1
ATOM 10749 C CA . GLU B 1 636 ? 22.875 -36.719 10.125 1 50.34 636 GLU B CA 1
ATOM 10750 C C . GLU B 1 636 ? 23.609 -37.906 9.523 1 50.34 636 GLU B C 1
ATOM 10752 O O . GLU B 1 636 ? 23.531 -38.156 8.32 1 50.34 636 GLU B O 1
ATOM 10757 N N . GLU B 1 637 ? 24.375 -38.625 10.281 1 51.81 637 GLU B N 1
ATOM 10758 C CA . GLU B 1 637 ? 25.031 -39.844 9.828 1 51.81 637 GLU B CA 1
ATOM 10759 C C . GLU B 1 637 ? 24.016 -40.938 9.516 1 51.81 637 GLU B C 1
ATOM 10761 O O . GLU B 1 637 ? 24.188 -41.688 8.547 1 51.81 637 GLU B O 1
ATOM 10766 N N . GLU B 1 638 ? 23.016 -41.031 10.25 1 49.44 638 GLU B N 1
ATOM 10767 C CA . GLU B 1 638 ? 21.984 -42.031 9.953 1 49.44 638 GLU B CA 1
ATOM 10768 C C . GLU B 1 638 ? 21.172 -41.625 8.719 1 49.44 638 GLU B C 1
ATOM 10770 O O . GLU B 1 638 ? 20.797 -42.5 7.922 1 49.44 638 GLU B O 1
ATOM 10775 N N . GLU B 1 639 ? 20.922 -40.406 8.5 1 46.16 639 GLU B N 1
ATOM 10776 C CA . GLU B 1 639 ? 20.25 -39.906 7.301 1 46.16 639 GLU B CA 1
ATOM 10777 C C . GLU B 1 639 ? 21.156 -40.031 6.078 1 46.16 639 GLU B C 1
ATOM 10779 O O . GLU B 1 639 ? 20.703 -40.344 4.98 1 46.16 639 GLU B O 1
ATOM 10784 N N . GLN B 1 640 ? 22.5 -39.75 6.152 1 47.62 640 GLN B N 1
ATOM 10785 C CA . GLN B 1 640 ? 23.453 -40.031 5.082 1 47.62 640 GLN B CA 1
ATOM 10786 C C . GLN B 1 640 ? 23.547 -41.531 4.836 1 47.62 640 GLN B C 1
ATOM 10788 O O . GLN B 1 640 ? 23.688 -41.969 3.691 1 47.62 640 GLN B O 1
ATOM 10793 N N . GLU B 1 641 ? 23.516 -42.344 5.805 1 48.41 641 GLU B N 1
ATOM 10794 C CA . GLU B 1 641 ? 23.516 -43.781 5.629 1 48.41 641 GLU B CA 1
ATOM 10795 C C . GLU B 1 641 ? 22.219 -44.281 5.012 1 48.41 641 GLU B C 1
ATOM 10797 O O . GLU B 1 641 ? 22.203 -45.188 4.195 1 48.41 641 GLU B O 1
ATOM 10802 N N . GLU B 1 642 ? 21.109 -43.688 5.355 1 46 642 GLU B N 1
ATOM 10803 C CA . GLU B 1 642 ? 19.859 -44.094 4.727 1 46 642 GLU B CA 1
ATOM 10804 C C . GLU B 1 642 ? 19.781 -43.594 3.287 1 46 642 GLU B C 1
ATOM 10806 O O . GLU B 1 642 ? 19.234 -44.281 2.416 1 46 642 GLU B O 1
ATOM 10811 N N . GLU B 1 643 ? 20.328 -42.469 2.904 1 43.69 643 GLU B N 1
ATOM 10812 C CA . GLU B 1 643 ? 20.438 -42.031 1.516 1 43.69 643 GLU B CA 1
ATOM 10813 C C . GLU B 1 643 ? 21.453 -42.875 0.749 1 43.69 643 GLU B C 1
ATOM 10815 O O . GLU B 1 643 ? 21.234 -43.188 -0.426 1 43.69 643 GLU B O 1
ATOM 10820 N N . GLU B 1 644 ? 22.625 -43.25 1.269 1 44.5 644 GLU B N 1
ATOM 10821 C CA . GLU B 1 644 ? 23.578 -44.156 0.619 1 44.5 644 GLU B CA 1
ATOM 10822 C C . GLU B 1 644 ? 23 -45.562 0.488 1 44.5 644 GLU B C 1
ATOM 10824 O O . GLU B 1 644 ? 23.266 -46.25 -0.499 1 44.5 644 GLU B O 1
ATOM 10829 N N . GLU B 1 645 ? 22.297 -46.031 1.47 1 43.19 645 GLU B N 1
ATOM 10830 C CA . GLU B 1 645 ? 21.719 -47.375 1.35 1 43.19 645 GLU B CA 1
ATOM 10831 C C . GLU B 1 645 ? 20.609 -47.406 0.296 1 43.19 645 GLU B C 1
ATOM 10833 O O . GLU B 1 645 ? 20.438 -48.406 -0.41 1 43.19 645 GLU B O 1
ATOM 10838 N N . GLU B 1 646 ? 19.844 -46.312 0.19 1 40.22 646 GLU B N 1
ATOM 10839 C CA . GLU B 1 646 ? 18.844 -46.281 -0.875 1 40.22 646 GLU B CA 1
ATOM 10840 C C . GLU B 1 646 ? 19.5 -46.125 -2.244 1 40.22 646 GLU B C 1
ATOM 10842 O O . GLU B 1 646 ? 19.016 -46.688 -3.234 1 40.22 646 GLU B O 1
ATOM 10847 N N . ALA B 1 647 ? 20.688 -45.469 -2.482 1 40.97 647 ALA B N 1
ATOM 10848 C CA . ALA B 1 647 ? 21.438 -45.406 -3.736 1 40.97 647 ALA B CA 1
ATOM 10849 C C . ALA B 1 647 ? 22.109 -46.75 -4.02 1 40.97 647 ALA B C 1
ATOM 10851 O O . ALA B 1 647 ? 22.281 -47.125 -5.184 1 40.97 647 ALA B O 1
ATOM 10852 N N . GLY B 1 648 ? 22.625 -47.469 -3.014 1 34.53 648 GLY B N 1
ATOM 10853 C CA . GLY B 1 648 ? 23.328 -48.719 -3.254 1 34.53 648 GLY B CA 1
ATOM 10854 C C . GLY B 1 648 ? 22.422 -49.844 -3.754 1 34.53 648 GLY B C 1
ATOM 10855 O O . GLY B 1 648 ? 22.891 -50.875 -4.219 1 34.53 648 GLY B O 1
ATOM 10856 N N . GLN B 1 649 ? 21.219 -49.906 -3.322 1 33.91 649 GLN B N 1
ATOM 10857 C CA . GLN B 1 649 ? 20.422 -51.062 -3.729 1 33.91 649 GLN B CA 1
ATOM 10858 C C . GLN B 1 649 ? 20.094 -51 -5.215 1 33.91 649 GLN B C 1
ATOM 10860 O O . GLN B 1 649 ? 19.594 -51.969 -5.785 1 33.91 649 GLN B O 1
ATOM 10865 N N . GLU B 1 650 ? 20.25 -49.844 -5.852 1 33.09 650 GLU B N 1
ATOM 10866 C CA . GLU B 1 650 ? 19.875 -49.875 -7.258 1 33.09 650 GLU B CA 1
ATOM 10867 C C . GLU B 1 650 ? 20.953 -50.531 -8.109 1 33.09 650 GLU B C 1
ATOM 10869 O O . GLU B 1 650 ? 20.703 -51 -9.211 1 33.09 650 GLU B O 1
ATOM 10874 N N . GLU B 1 651 ? 22.266 -50.375 -7.805 1 31.33 651 GLU B N 1
ATOM 10875 C CA . GLU B 1 651 ? 23.266 -50.844 -8.758 1 31.33 651 GLU B CA 1
ATOM 10876 C C . GLU B 1 651 ? 23.312 -52.344 -8.797 1 31.33 651 GLU B C 1
ATOM 10878 O O . GLU B 1 651 ? 23.891 -52.938 -9.711 1 31.33 651 GLU B O 1
ATOM 10883 N N . GLU B 1 652 ? 23.109 -53 -7.629 1 29.77 652 GLU B N 1
ATOM 10884 C CA . GLU B 1 652 ? 23.469 -54.406 -7.641 1 29.77 652 GLU B CA 1
ATOM 10885 C C . GLU B 1 652 ? 22.547 -55.219 -8.555 1 29.77 652 GLU B C 1
ATOM 10887 O O . GLU B 1 652 ? 22.703 -56.438 -8.688 1 29.77 652 GLU B O 1
ATOM 10892 N N . LYS B 1 653 ? 21.391 -54.656 -8.906 1 29.58 653 LYS B N 1
ATOM 10893 C CA . LYS B 1 653 ? 20.484 -55.656 -9.508 1 29.58 653 LYS B CA 1
ATOM 10894 C C . LYS B 1 653 ? 20.938 -56.031 -10.914 1 29.58 653 LYS B C 1
ATOM 10896 O O . LYS B 1 653 ? 20.25 -56.781 -11.617 1 29.58 653 LYS B O 1
ATOM 10901 N N . GLU B 1 654 ? 21.875 -55.281 -11.492 1 26.17 654 GLU B N 1
ATOM 10902 C CA . GLU B 1 654 ? 21.938 -55.594 -12.922 1 26.17 654 GLU B CA 1
ATOM 10903 C C . GLU B 1 654 ? 22.562 -56.969 -13.164 1 26.17 654 GLU B C 1
ATOM 10905 O O . GLU B 1 654 ? 22.391 -57.531 -14.234 1 26.17 654 GLU B O 1
ATOM 10910 N N . HIS B 1 655 ? 23.656 -57.188 -12.445 1 25.81 655 HIS B N 1
ATOM 10911 C CA . HIS B 1 655 ? 24.578 -58.125 -13.086 1 25.81 655 HIS B CA 1
ATOM 10912 C C . HIS B 1 655 ? 24 -59.531 -13.133 1 25.81 655 HIS B C 1
ATOM 10914 O O . HIS B 1 655 ? 24.656 -60.469 -13.609 1 25.81 655 HIS B O 1
ATOM 10920 N N . LYS B 1 656 ? 23.234 -59.875 -12.094 1 24.62 656 LYS B N 1
ATOM 10921 C CA . LYS B 1 656 ? 23.312 -61.281 -11.82 1 24.62 656 LYS B CA 1
ATOM 10922 C C . LYS B 1 656 ? 22.609 -62.094 -12.914 1 24.62 656 LYS B C 1
ATOM 10924 O O . LYS B 1 656 ? 22.391 -63.312 -12.758 1 24.62 656 LYS B O 1
ATOM 10929 N N . SER B 1 657 ? 21.953 -61.406 -13.906 1 22.53 657 SER B N 1
ATOM 10930 C CA . SER B 1 657 ? 20.859 -62.219 -14.406 1 22.53 657 SER B CA 1
ATOM 10931 C C . SER B 1 657 ? 21.375 -63.406 -15.242 1 22.53 657 SER B C 1
ATOM 10933 O O . SER B 1 657 ? 20.594 -64.125 -15.875 1 22.53 657 SER B O 1
ATOM 10935 N N . ASP B 1 658 ? 22.578 -63.406 -15.602 1 20.34 658 ASP B N 1
ATOM 10936 C CA . ASP B 1 658 ? 22.75 -64.125 -16.844 1 20.34 658 ASP B CA 1
ATOM 10937 C C . ASP B 1 658 ? 22.484 -65.625 -16.625 1 20.34 658 ASP B C 1
ATOM 10939 O O . ASP B 1 658 ? 22.422 -66.438 -17.594 1 20.34 658 ASP B O 1
ATOM 10943 N N . GLU B 1 659 ? 22.969 -66.125 -15.461 1 19.45 659 GLU B N 1
ATOM 10944 C CA . GLU B 1 659 ? 23.547 -67.438 -15.68 1 19.45 659 GLU B CA 1
ATOM 10945 C C . GLU B 1 659 ? 22.484 -68.438 -16.094 1 19.45 659 GLU B C 1
ATOM 10947 O O . GLU B 1 659 ? 22.641 -69.188 -17.094 1 19.45 659 GLU B O 1
ATOM 10952 N N . GLU B 1 660 ? 22 -69.375 -15.094 1 19.94 660 GLU B N 1
ATOM 10953 C CA . GLU B 1 660 ? 22 -70.812 -15.133 1 19.94 660 GLU B CA 1
ATOM 10954 C C . GLU B 1 660 ? 20.719 -71.375 -15.75 1 19.94 660 GLU B C 1
ATOM 10956 O O . GLU B 1 660 ? 19.641 -71.25 -15.148 1 19.94 660 GLU B O 1
ATOM 10961 N N . MET B 1 661 ? 20.422 -71.312 -17 1 21.64 661 MET B N 1
ATOM 10962 C CA . MET B 1 661 ? 19.203 -71.75 -17.703 1 21.64 661 MET B CA 1
ATOM 10963 C C . MET B 1 661 ? 18.938 -73.25 -17.484 1 21.64 661 MET B C 1
ATOM 10965 O O . MET B 1 661 ? 18.062 -73.812 -18.109 1 21.64 661 MET B O 1
ATOM 10969 N N . GLN B 1 662 ? 19.859 -74.062 -16.922 1 18.02 662 GLN B N 1
ATOM 10970 C CA . GLN B 1 662 ? 19.766 -75.375 -17.516 1 18.02 662 GLN B CA 1
ATOM 10971 C C . GLN B 1 662 ? 18.5 -76.062 -17.078 1 18.02 662 GLN B C 1
ATOM 10973 O O . GLN B 1 662 ? 18.078 -77.062 -17.703 1 18.02 662 GLN B O 1
ATOM 10978 N N . ASP B 1 663 ? 18.031 -75.812 -15.859 1 16.8 663 ASP B N 1
ATOM 10979 C CA . ASP B 1 663 ? 17.609 -77 -15.117 1 16.8 663 ASP B CA 1
ATOM 10980 C C . ASP B 1 663 ? 16.438 -77.688 -15.812 1 16.8 663 ASP B C 1
ATOM 10982 O O . ASP B 1 663 ? 15.703 -77 -16.578 1 16.8 663 ASP B O 1
ATOM 10986 N N . PRO B 1 664 ? 15.852 -78.875 -15.188 1 19.78 664 PRO B N 1
ATOM 10987 C CA . PRO B 1 664 ? 15.352 -80.25 -15.453 1 19.78 664 PRO B CA 1
ATOM 10988 C C . PRO B 1 664 ? 13.859 -80.25 -15.75 1 19.78 664 PRO B C 1
ATOM 10990 O O . PRO B 1 664 ? 13.133 -79.312 -15.391 1 19.78 664 PRO B O 1
ATOM 10993 N N . THR B 1 665 ? 13.328 -81.062 -16.609 1 18.44 665 THR B N 1
ATOM 10994 C CA . THR B 1 665 ? 12.172 -81.438 -17.406 1 18.44 665 THR B CA 1
ATOM 10995 C C . THR B 1 665 ? 11.008 -81.875 -16.516 1 18.44 665 THR B C 1
ATOM 10997 O O . THR B 1 665 ? 9.922 -82.188 -17.016 1 18.44 665 THR B O 1
ATOM 11000 N N . SER B 1 666 ? 11.227 -82.188 -15.164 1 16.86 666 SER B N 1
ATOM 11001 C CA . SER B 1 666 ? 10.438 -83.25 -14.672 1 16.86 666 SER B CA 1
ATOM 11002 C C . SER B 1 666 ? 8.945 -82.938 -14.695 1 16.86 666 SER B C 1
ATOM 11004 O O . SER B 1 666 ? 8.562 -81.812 -14.719 1 16.86 666 SER B O 1
ATOM 11006 N N . GLU B 1 667 ? 8.031 -84 -14.547 1 18.02 667 GLU B N 1
ATOM 11007 C CA . GLU B 1 667 ? 6.742 -84.562 -14.93 1 18.02 667 GLU B CA 1
ATOM 11008 C C . GLU B 1 667 ? 5.621 -84 -14.047 1 18.02 667 GLU B C 1
ATOM 11010 O O . GLU B 1 667 ? 4.449 -84.312 -14.258 1 18.02 667 GLU B O 1
ATOM 11015 N N . LYS B 1 668 ? 5.883 -83.062 -13.234 1 17.16 668 LYS B N 1
ATOM 11016 C CA . LYS B 1 668 ? 5.039 -83.25 -12.055 1 17.16 668 LYS B CA 1
ATOM 11017 C C . LYS B 1 668 ? 3.562 -83.125 -12.414 1 17.16 668 LYS B C 1
ATOM 11019 O O . LYS B 1 668 ? 3.16 -82.188 -13.125 1 17.16 668 LYS B O 1
ATOM 11024 N N . THR B 1 669 ? 2.785 -84.125 -11.938 1 18.06 669 THR B N 1
ATOM 11025 C CA . THR B 1 669 ? 1.47 -84.75 -12.109 1 18.06 669 THR B CA 1
ATOM 11026 C C . THR B 1 669 ? 0.382 -83.875 -11.508 1 18.06 669 THR B C 1
ATOM 11028 O O . THR B 1 669 ? 0.37 -83.625 -10.297 1 18.06 669 THR B O 1
ATOM 11031 N N . ALA B 1 670 ? -0.02 -82.938 -12.18 1 17.11 670 ALA B N 1
ATOM 11032 C CA . ALA B 1 670 ? -1.001 -82 -11.703 1 17.11 670 ALA B CA 1
ATOM 11033 C C . ALA B 1 670 ? -2.348 -82.688 -11.438 1 17.11 670 ALA B C 1
ATOM 11035 O O . ALA B 1 670 ? -3.113 -82.938 -12.367 1 17.11 670 ALA B O 1
ATOM 11036 N N . GLU B 1 671 ? -2.334 -83.625 -10.484 1 16.11 671 GLU B N 1
ATOM 11037 C CA . GLU B 1 671 ? -3.645 -84.25 -10.391 1 16.11 671 GLU B CA 1
ATOM 11038 C C . GLU B 1 671 ? -4.734 -83.25 -10.078 1 16.11 671 GLU B C 1
ATOM 11040 O O . GLU B 1 671 ? -4.5 -82.25 -9.344 1 16.11 671 GLU B O 1
ATOM 11045 N N . ALA B 1 672 ? -5.793 -83.312 -10.797 1 16.14 672 ALA B N 1
ATOM 11046 C CA . ALA B 1 672 ? -7.082 -82.688 -11.055 1 16.14 672 ALA B CA 1
ATOM 11047 C C . ALA B 1 672 ? -8.023 -82.812 -9.867 1 16.14 672 ALA B C 1
ATOM 11049 O O . ALA B 1 672 ? -8.914 -83.688 -9.883 1 16.14 672 ALA B O 1
ATOM 11050 N N . ALA B 1 673 ? -7.508 -82.625 -8.656 1 15.2 673 ALA B N 1
ATOM 11051 C CA . ALA B 1 673 ? -8.469 -83.125 -7.656 1 15.2 673 ALA B CA 1
ATOM 11052 C C . ALA B 1 673 ? -9.867 -82.562 -7.961 1 15.2 673 ALA B C 1
ATOM 11054 O O . ALA B 1 673 ? -10.016 -81.5 -8.547 1 15.2 673 ALA B O 1
ATOM 11055 N N . SER B 1 674 ? -10.867 -83.312 -7.418 1 15.57 674 SER B N 1
ATOM 11056 C CA . SER B 1 674 ? -12.281 -83.625 -7.383 1 15.57 674 SER B CA 1
ATOM 11057 C C . SER B 1 674 ? -13.117 -82.562 -6.746 1 15.57 674 SER B C 1
ATOM 11059 O O . SER B 1 674 ? -12.609 -81.75 -5.945 1 15.57 674 SER B O 1
ATOM 11061 N N . ARG B 1 675 ? -14.406 -82.312 -7.195 1 16.67 675 ARG B N 1
ATOM 11062 C CA . ARG B 1 675 ? -15.656 -81.562 -7.297 1 16.67 675 ARG B CA 1
ATOM 11063 C C . ARG B 1 675 ? -16.438 -81.625 -5.98 1 16.67 675 ARG B C 1
ATOM 11065 O O . ARG B 1 675 ? -17.484 -81 -5.855 1 16.67 675 ARG B O 1
ATOM 11072 N N . SER B 1 676 ? -16.125 -82.625 -5.023 1 15.04 676 SER B N 1
ATOM 11073 C CA . SER B 1 676 ? -17.375 -83.125 -4.445 1 15.04 676 SER B CA 1
ATOM 11074 C C . SER B 1 676 ? -18.125 -82 -3.727 1 15.04 676 SER B C 1
ATOM 11076 O O . SER B 1 676 ? -17.594 -80.875 -3.535 1 15.04 676 SER B O 1
ATOM 11078 N N . ASP B 1 677 ? -18.703 -82.438 -2.584 1 15.76 677 ASP B N 1
ATOM 11079 C CA . ASP B 1 677 ? -20.078 -82.688 -2.154 1 15.76 677 ASP B CA 1
ATOM 11080 C C . ASP B 1 677 ? -20.625 -81.5 -1.365 1 15.76 677 ASP B C 1
ATOM 11082 O O . ASP B 1 677 ? -21.703 -81 -1.688 1 15.76 677 ASP B O 1
ATOM 11086 N N . THR B 1 678 ? -20.438 -81.562 -0.002 1 16 678 THR B N 1
ATOM 11087 C CA . THR B 1 678 ? -21.484 -81.75 1.001 1 16 678 THR B CA 1
ATOM 11088 C C . THR B 1 678 ? -22.016 -80.375 1.498 1 16 678 THR B C 1
ATOM 11090 O O . THR B 1 678 ? -21.344 -79.375 1.391 1 16 678 THR B O 1
ATOM 11093 N N . THR B 1 679 ? -23 -80.375 2.525 1 16.72 679 THR B N 1
ATOM 11094 C CA . THR B 1 679 ? -24.297 -79.938 3.033 1 16.72 679 THR B CA 1
ATOM 11095 C C . THR B 1 679 ? -24.109 -78.812 4.066 1 16.72 679 THR B C 1
ATOM 11097 O O . THR B 1 679 ? -24.875 -77.875 4.105 1 16.72 679 THR B O 1
ATOM 11100 N N . VAL B 1 680 ? -23 -78.75 4.93 1 16.45 680 VAL B N 1
ATOM 11101 C CA . VAL B 1 680 ? -23.484 -78.875 6.301 1 16.45 680 VAL B CA 1
ATOM 11102 C C . VAL B 1 680 ? -24.172 -77.562 6.699 1 16.45 680 VAL B C 1
ATOM 11104 O O . VAL B 1 680 ? -23.859 -76.5 6.156 1 16.45 680 VAL B O 1
ATOM 11107 N N . ASP B 1 681 ? -25.062 -77.562 7.848 1 17.11 681 ASP B N 1
ATOM 11108 C CA . ASP B 1 681 ? -26.188 -77 8.594 1 17.11 681 ASP B CA 1
ATOM 11109 C C . ASP B 1 681 ? -25.719 -75.875 9.5 1 17.11 681 ASP B C 1
ATOM 11111 O O . ASP B 1 681 ? -26.547 -75.188 10.117 1 17.11 681 ASP B O 1
ATOM 11115 N N . LEU B 1 682 ? -24.453 -75.375 9.516 1 16.23 682 LEU B N 1
ATOM 11116 C CA . LEU B 1 682 ? -24.312 -75.125 10.945 1 16.23 682 LEU B CA 1
ATOM 11117 C C . LEU B 1 682 ? -25.312 -74.062 11.414 1 16.23 682 LEU B C 1
ATOM 11119 O O . LEU B 1 682 ? -25.531 -73.062 10.719 1 16.23 682 LEU B O 1
ATOM 11123 N N . PRO B 1 683 ? -25.906 -74.312 12.633 1 17.72 683 PRO B N 1
ATOM 11124 C CA . PRO B 1 683 ? -27 -73.75 13.406 1 17.72 683 PRO B CA 1
ATOM 11125 C C . PRO B 1 683 ? -26.688 -72.312 13.914 1 17.72 683 PRO B C 1
ATOM 11127 O O . PRO B 1 683 ? -25.516 -71.938 13.961 1 17.72 683 PRO B O 1
ATOM 11130 N N . VAL B 1 684 ? -27.688 -71.438 14.031 1 18.94 684 VAL B N 1
ATOM 11131 C CA . VAL B 1 684 ? -28.203 -70.125 14.414 1 18.94 684 VAL B CA 1
ATOM 11132 C C . VAL B 1 684 ? -27.875 -69.875 15.883 1 18.94 684 VAL B C 1
ATOM 11134 O O . VAL B 1 684 ? -28.297 -68.875 16.438 1 18.94 684 VAL B O 1
ATOM 11137 N N . GLN B 1 685 ? -27 -70.688 16.578 1 15.08 685 GLN B N 1
ATOM 11138 C CA . GLN B 1 685 ? -27.453 -70.625 17.969 1 15.08 685 GLN B CA 1
ATOM 11139 C C . GLN B 1 685 ? -27.297 -69.25 18.531 1 15.08 685 GLN B C 1
ATOM 11141 O O . GLN B 1 685 ? -26.531 -68.438 18.016 1 15.08 685 GLN B O 1
ATOM 11146 N N . SER B 1 686 ? -27.562 -69.125 19.922 1 16.45 686 SER B N 1
ATOM 11147 C CA . SER B 1 686 ? -28.281 -68.5 21.016 1 16.45 686 SER B CA 1
ATOM 11148 C C . SER B 1 686 ? -27.422 -67.438 21.688 1 16.45 686 SER B C 1
ATOM 11150 O O . SER B 1 686 ? -27.875 -66.312 21.906 1 16.45 686 SER B O 1
ATOM 11152 N N . THR B 1 687 ? -26.25 -67.688 22.484 1 15.57 687 THR B N 1
ATOM 11153 C CA . THR B 1 687 ? -26.484 -67.562 23.922 1 15.57 687 THR B CA 1
ATOM 11154 C C . THR B 1 687 ? -26.125 -66.125 24.406 1 15.57 687 THR B C 1
ATOM 11156 O O . THR B 1 687 ? -26.922 -65.5 25.062 1 15.57 687 THR B O 1
ATOM 11159 N N . VAL B 1 688 ? -24.969 -65.875 25.281 1 16.69 688 VAL B N 1
ATOM 11160 C CA . VAL B 1 688 ? -25.047 -65.625 26.734 1 16.69 688 VAL B CA 1
ATOM 11161 C C . VAL B 1 688 ? -24.797 -64.188 27.047 1 16.69 688 VAL B C 1
ATOM 11163 O O . VAL B 1 688 ? -24.25 -63.438 26.219 1 16.69 688 VAL B O 1
ATOM 11166 N N . SER B 1 689 ? -24.484 -63.719 28.453 1 17.36 689 SER B N 1
ATOM 11167 C CA . SER B 1 689 ? -24.891 -62.969 29.625 1 17.36 689 SER B CA 1
ATOM 11168 C C . SER B 1 689 ? -23.984 -61.75 29.859 1 17.36 689 SER B C 1
ATOM 11170 O O . SER B 1 689 ? -24.469 -60.656 30.062 1 17.36 689 SER B O 1
ATOM 11172 N N . ALA B 1 690 ? -22.5 -61.656 30.234 1 18.22 690 ALA B N 1
ATOM 11173 C CA . ALA B 1 690 ? -22.094 -61.438 31.625 1 18.22 690 ALA B CA 1
ATOM 11174 C C . ALA B 1 690 ? -21.641 -60 31.828 1 18.22 690 ALA B C 1
ATOM 11176 O O . ALA B 1 690 ? -21.156 -59.344 30.906 1 18.22 690 ALA B O 1
ATOM 11177 N N . PRO B 1 691 ? -21.672 -59.5 33.188 1 19.81 691 PRO B N 1
ATOM 11178 C CA . PRO B 1 691 ? -21.797 -58.312 34 1 19.81 691 PRO B CA 1
ATOM 11179 C C . PRO B 1 691 ? -20.453 -57.594 34.219 1 19.81 691 PRO B C 1
ATOM 11181 O O . PRO B 1 691 ? -19.438 -58.25 34.406 1 19.81 691 PRO B O 1
ATOM 11184 N N . ASN B 1 692 ? -20.156 -56.594 33.438 1 18.59 692 ASN B N 1
ATOM 11185 C CA . ASN B 1 692 ? -18.922 -55.906 33.781 1 18.59 692 ASN B CA 1
ATOM 11186 C C . ASN B 1 692 ? -18.859 -55.562 35.281 1 18.59 692 ASN B C 1
ATOM 11188 O O . ASN B 1 692 ? -19.672 -54.781 35.781 1 18.59 692 ASN B O 1
ATOM 11192 N N . PRO B 1 693 ? -18.25 -56.344 36.188 1 18.48 693 PRO B N 1
ATOM 11193 C CA . PRO B 1 693 ? -18.219 -56.312 37.656 1 18.48 693 PRO B CA 1
ATOM 11194 C C . PRO B 1 693 ? -17.531 -55.062 38.219 1 18.48 693 PRO B C 1
ATOM 11196 O O . PRO B 1 693 ? -17.938 -54.562 39.25 1 18.48 693 PRO B O 1
ATOM 11199 N N . PHE B 1 694 ? -16.312 -54.625 38.188 1 18.03 694 PHE B N 1
ATOM 11200 C CA . PHE B 1 694 ? -15.727 -54.344 39.469 1 18.03 694 PHE B CA 1
ATOM 11201 C C . PHE B 1 694 ? -15.914 -52.875 39.844 1 18.03 694 PHE B C 1
ATOM 11203 O O . PHE B 1 694 ? -15.234 -52.344 40.75 1 18.03 694 PHE B O 1
ATOM 11210 N N . GLU B 1 695 ? -16.375 -51.938 39.188 1 17.34 695 GLU B N 1
ATOM 11211 C CA . GLU B 1 695 ? -16 -50.594 39.656 1 17.34 695 GLU B CA 1
ATOM 11212 C C . GLU B 1 695 ? -16.359 -50.406 41.125 1 17.34 695 GLU B C 1
ATOM 11214 O O . GLU B 1 695 ? -17.406 -50.844 41.562 1 17.34 695 GLU B O 1
ATOM 11219 N N . PRO B 1 696 ? -15.672 -49.312 41.844 1 17.64 696 PRO B N 1
ATOM 11220 C CA . PRO B 1 696 ? -15.414 -49.312 43.281 1 17.64 696 PRO B CA 1
ATOM 11221 C C . PRO B 1 696 ? -16.688 -49.5 44.125 1 17.64 696 PRO B C 1
ATOM 11223 O O . PRO B 1 696 ? -17.781 -49.219 43.625 1 17.64 696 PRO B O 1
ATOM 11226 N N . ARG B 1 697 ? -16.531 -49.906 45.5 1 16.28 697 ARG B N 1
ATOM 11227 C CA . ARG B 1 697 ? -16.844 -50.5 46.781 1 16.28 697 ARG B CA 1
ATOM 11228 C C . ARG B 1 697 ? -17.578 -49.562 47.688 1 16.28 697 ARG B C 1
ATOM 11230 O O . ARG B 1 697 ? -18.609 -49.906 48.25 1 16.28 697 ARG B O 1
ATOM 11237 N N . ALA B 1 698 ? -16.875 -48.844 48.719 1 15.96 698 ALA B N 1
ATOM 11238 C CA . ALA B 1 698 ? -16.922 -49.312 50.125 1 15.96 698 ALA B CA 1
ATOM 11239 C C . ALA B 1 698 ? -17.984 -48.562 50.906 1 15.96 698 ALA B C 1
ATOM 11241 O O . ALA B 1 698 ? -18.828 -49.188 51.562 1 15.96 698 ALA B O 1
ATOM 11242 N N . THR B 1 699 ? -17.672 -47.594 51.969 1 16.3 699 THR B N 1
ATOM 11243 C CA . THR B 1 699 ? -17.969 -47.844 53.375 1 16.3 699 THR B CA 1
ATOM 11244 C C . THR B 1 699 ? -19.375 -47.344 53.75 1 16.3 699 THR B C 1
ATOM 11246 O O . THR B 1 699 ? -19.969 -46.562 53 1 16.3 699 THR B O 1
ATOM 11249 N N . SER B 1 700 ? -19.688 -47.062 55.25 1 15.35 700 SER B N 1
ATOM 11250 C CA . SER B 1 700 ? -20.531 -47.375 56.406 1 15.35 700 SER B CA 1
ATOM 11251 C C . SER B 1 700 ? -21.453 -46.219 56.75 1 15.35 700 SER B C 1
ATOM 11253 O O . SER B 1 700 ? -22.641 -46.406 57 1 15.35 700 SER B O 1
ATOM 11255 N N . SER B 1 701 ? -21.062 -44.938 57.375 1 16.22 701 SER B N 1
ATOM 11256 C CA . SER B 1 701 ? -21.5 -44.656 58.75 1 16.22 701 SER B CA 1
ATOM 11257 C C . SER B 1 701 ? -22.953 -44.188 58.75 1 16.22 701 SER B C 1
ATOM 11259 O O . SER B 1 701 ? -23.5 -43.781 57.719 1 16.22 701 SER B O 1
ATOM 11261 N N . THR B 1 702 ? -23.453 -43.562 60.188 1 15 702 THR B N 1
ATOM 11262 C CA . THR B 1 702 ? -24.469 -43.688 61.219 1 15 702 THR B CA 1
ATOM 11263 C C . THR B 1 702 ? -25.516 -42.594 61.094 1 15 702 THR B C 1
ATOM 11265 O O . THR B 1 702 ? -26.719 -42.844 61.25 1 15 702 THR B O 1
ATOM 11268 N N . GLU B 1 703 ? -25.203 -41.219 61.531 1 15.87 703 GLU B N 1
ATOM 11269 C CA . GLU B 1 703 ? -26.016 -40.625 62.594 1 15.87 703 GLU B CA 1
ATOM 11270 C C . GLU B 1 703 ? -27.469 -40.5 62.188 1 15.87 703 GLU B C 1
ATOM 11272 O O . GLU B 1 703 ? -27.781 -40.5 61 1 15.87 703 GLU B O 1
ATOM 11277 N N . ARG B 1 704 ? -28.266 -39.625 63.156 1 15.7 704 ARG B N 1
ATOM 11278 C CA . ARG B 1 704 ? -29.375 -39.656 64.125 1 15.7 704 ARG B CA 1
ATOM 11279 C C . ARG B 1 704 ? -30.688 -39.25 63.438 1 15.7 704 ARG B C 1
ATOM 11281 O O . ARG B 1 704 ? -30.672 -38.625 62.375 1 15.7 704 ARG B O 1
ATOM 11288 N N . ALA B 1 705 ? -31.453 -38.438 64.438 1 14.33 705 ALA B N 1
ATOM 11289 C CA . ALA B 1 705 ? -32.781 -38.625 65 1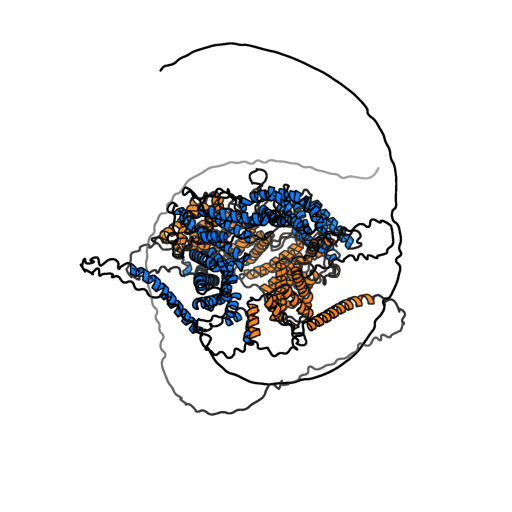 14.33 705 ALA B CA 1
ATOM 11290 C C . ALA B 1 705 ? -33.844 -37.875 64.125 1 14.33 705 ALA B C 1
ATOM 11292 O O . ALA B 1 705 ? -34.906 -38.406 63.875 1 14.33 705 ALA B O 1
ATOM 11293 N N . ALA B 1 706 ? -33.688 -36.469 64.125 1 15.88 706 ALA B N 1
ATOM 11294 C CA . ALA B 1 706 ? -34.75 -35.781 64.875 1 15.88 706 ALA B CA 1
ATOM 11295 C C . ALA B 1 706 ? -36.125 -35.969 64.188 1 15.88 706 ALA B C 1
ATOM 11297 O O . ALA B 1 706 ? -36.188 -36.25 63.031 1 15.88 706 ALA B O 1
ATOM 11298 N N . SER B 1 707 ? -37.188 -35.344 64.875 1 16 707 SER B N 1
ATOM 11299 C CA . SER B 1 707 ? -38.5 -35.531 65.438 1 16 707 SER B CA 1
ATOM 11300 C C . SER B 1 707 ? -39.594 -35.5 64.375 1 16 707 SER B C 1
ATOM 11302 O O . SER B 1 707 ? -39.406 -34.969 63.281 1 16 707 SER B O 1
ATOM 11304 N N . PRO B 1 708 ? -40.719 -35.219 65.062 1 16.98 708 PRO B N 1
ATOM 11305 C CA . PRO B 1 708 ? -42 -35.875 64.938 1 16.98 708 PRO B CA 1
ATOM 11306 C C . PRO B 1 708 ? -42.719 -35.5 63.625 1 16.98 708 PRO B C 1
ATOM 11308 O O . PRO B 1 708 ? -42.25 -34.625 62.906 1 16.98 708 PRO B O 1
ATOM 11311 N N . PRO B 1 709 ? -44.062 -35.562 63.844 1 15.55 709 PRO B N 1
ATOM 11312 C CA . PRO B 1 709 ? -45.25 -36.188 63.281 1 15.55 709 PRO B CA 1
ATOM 11313 C C . PRO B 1 709 ? -45.938 -35.344 62.219 1 15.55 709 PRO B C 1
ATOM 11315 O O . PRO B 1 709 ? -46.781 -35.844 61.469 1 15.55 709 PRO B O 1
ATOM 11318 N N . LYS B 1 710 ? -45.688 -33.906 62.188 1 15.39 710 LYS B N 1
ATOM 11319 C CA . LYS B 1 710 ? -46.844 -33.125 62.594 1 15.39 710 LYS B CA 1
ATOM 11320 C C . LYS B 1 710 ? -48.062 -33.5 61.719 1 15.39 710 LYS B C 1
ATOM 11322 O O . LYS B 1 710 ? -47.938 -33.781 60.531 1 15.39 710 LYS B O 1
ATOM 11327 N N . ARG B 1 711 ? -49.25 -33.062 62.219 1 15.89 711 ARG B N 1
ATOM 11328 C CA . ARG B 1 711 ? -50.656 -33.438 62.406 1 15.89 711 ARG B CA 1
ATOM 11329 C C . ARG B 1 711 ? -51.375 -33.469 61.062 1 15.89 711 ARG B C 1
ATOM 11331 O O . ARG B 1 711 ? -50.938 -32.844 60.094 1 15.89 711 ARG B O 1
ATOM 11338 N N . LYS B 1 712 ? -52.688 -33.688 61.25 1 14.73 712 LYS B N 1
ATOM 11339 C CA . LYS B 1 712 ? -53.875 -34.406 60.75 1 14.73 712 LYS B CA 1
ATOM 11340 C C . LYS B 1 712 ? -54.5 -33.688 59.562 1 14.73 712 LYS B C 1
ATOM 11342 O O . LYS B 1 712 ? -54.875 -34.312 58.562 1 14.73 712 LYS B O 1
ATOM 11347 N N . HIS B 1 713 ? -55.062 -32.281 59.844 1 15.49 713 HIS B N 1
ATOM 11348 C CA . HIS B 1 713 ? -56.531 -32.219 59.938 1 15.49 713 HIS B CA 1
ATOM 11349 C C . HIS B 1 713 ? -57.188 -32.375 58.594 1 15.49 713 HIS B C 1
ATOM 11351 O O . HIS B 1 713 ? -56.594 -32 57.562 1 15.49 713 HIS B O 1
ATOM 11357 N N . GLU B 1 714 ? -58.438 -32.875 58.594 1 14.82 714 GLU B N 1
ATOM 11358 C CA . GLU B 1 714 ? -59.562 -33.562 57.938 1 14.82 714 GLU B CA 1
ATOM 11359 C C . GLU B 1 714 ? -60.188 -32.719 56.844 1 14.82 714 GLU B C 1
ATOM 11361 O O . GLU B 1 714 ? -60.438 -33.219 55.75 1 14.82 714 GLU B O 1
ATOM 11366 N N . GLY B 1 715 ? -60.938 -31.484 57.25 1 15.02 715 GLY B N 1
ATOM 11367 C CA . GLY B 1 715 ? -62.375 -31.516 57.25 1 15.02 715 GLY B CA 1
ATOM 11368 C C . GLY B 1 715 ? -62.969 -31.438 55.844 1 15.02 715 GLY B C 1
ATOM 11369 O O . GLY B 1 715 ? -62.25 -31.141 54.875 1 15.02 715 GLY B O 1
ATOM 11370 N N . THR B 1 716 ? -64.312 -30.781 55.781 1 16.2 716 THR B N 1
ATOM 11371 C CA . THR B 1 716 ? -65.688 -31.109 55.594 1 16.2 716 THR B CA 1
ATOM 11372 C C . THR B 1 716 ? -66.125 -30.812 54.156 1 16.2 716 THR B C 1
ATOM 11374 O O . THR B 1 716 ? -65.438 -30.109 53.406 1 16.2 716 THR B O 1
ATOM 11377 N N . ASP B 1 717 ? -67.5 -30.328 53.969 1 15.69 717 ASP B N 1
ATOM 11378 C CA . ASP B 1 717 ? -68.812 -30.688 53.5 1 15.69 717 ASP B CA 1
ATOM 11379 C C . ASP B 1 717 ? -69.125 -30.094 52.125 1 15.69 717 ASP B C 1
ATOM 11381 O O . ASP B 1 717 ? -69.5 -30.812 51.188 1 15.69 717 ASP B O 1
ATOM 11385 N N . VAL B 1 718 ? -70 -28.859 52.125 1 16.58 718 VAL B N 1
ATOM 11386 C CA . VAL B 1 718 ? -71.438 -28.781 51.781 1 16.58 718 VAL B CA 1
ATOM 11387 C C . VAL B 1 718 ? -71.625 -28.375 50.344 1 16.58 718 VAL B C 1
ATOM 11389 O O . VAL B 1 718 ? -70.688 -27.844 49.719 1 16.58 718 VAL B O 1
ATOM 11392 N N . PRO B 1 719 ? -72.625 -27.344 50.031 1 16.39 719 PRO B N 1
ATOM 11393 C CA . PRO B 1 719 ? -74 -27.391 49.5 1 16.39 719 PRO B CA 1
ATOM 11394 C C . PRO B 1 719 ? -74.062 -27 48.031 1 16.39 719 PRO B C 1
ATOM 11396 O O . PRO B 1 719 ? -73.062 -26.641 47.438 1 16.39 719 PRO B O 1
ATOM 11399 N N . ILE B 1 720 ? -74.812 -25.734 47.656 1 15.16 720 ILE B N 1
ATOM 11400 C CA . ILE B 1 720 ? -76.188 -25.531 47.062 1 15.16 720 ILE B CA 1
ATOM 11401 C C . ILE B 1 720 ? -76.062 -25.109 45.625 1 15.16 720 ILE B C 1
ATOM 11403 O O . ILE B 1 720 ? -76.688 -25.703 44.75 1 15.16 720 ILE B O 1
ATOM 11407 N N . ASN B 1 721 ? -76.438 -23.719 45.25 1 15.23 721 ASN B N 1
ATOM 11408 C CA . ASN B 1 721 ? -77.688 -23.422 44.562 1 15.23 721 ASN B CA 1
ATOM 11409 C C . ASN B 1 721 ? -77.5 -23.391 43.062 1 15.23 721 ASN B C 1
ATOM 11411 O O . ASN B 1 721 ? -76.438 -23.172 42.562 1 15.23 721 ASN B O 1
ATOM 11415 N N . PRO B 1 722 ? -78.562 -22.609 42.25 1 15.35 722 PRO B N 1
ATOM 11416 C CA . PRO B 1 722 ? -79.688 -22.75 41.344 1 15.35 722 PRO B CA 1
ATOM 11417 C C . PRO B 1 722 ? -79.25 -22.422 39.906 1 15.35 722 PRO B C 1
ATOM 11419 O O . PRO B 1 722 ? -78.25 -21.766 39.656 1 15.35 722 PRO B O 1
ATOM 11422 N N . LYS B 1 723 ? -80.25 -22.594 38.906 1 13.99 723 LYS B N 1
ATOM 11423 C CA . LYS B 1 723 ? -80.75 -22.891 37.562 1 13.99 723 LYS B CA 1
ATOM 11424 C C . LYS B 1 723 ? -80.438 -21.703 36.625 1 13.99 723 LYS B C 1
ATOM 11426 O O . LYS B 1 723 ? -80.438 -21.875 35.406 1 13.99 723 LYS B O 1
ATOM 11431 N N . ARG B 1 724 ? -80.5 -20.328 37.031 1 14.34 724 ARG B N 1
ATOM 11432 C CA . ARG B 1 724 ? -81.625 -19.719 36.312 1 14.34 724 ARG B CA 1
ATOM 11433 C C . ARG B 1 724 ? -81.312 -19.578 34.812 1 14.34 724 ARG B C 1
ATOM 11435 O O . ARG B 1 724 ? -80.125 -19.469 34.438 1 14.34 724 ARG B O 1
ATOM 11442 N N . GLN B 1 725 ? -82.125 -18.625 34.188 1 14.78 725 GLN B N 1
ATOM 11443 C CA . GLN B 1 725 ? -83.188 -18.422 33.219 1 14.78 725 GLN B CA 1
ATOM 11444 C C . GLN B 1 725 ? -82.688 -18.016 31.859 1 14.78 725 GLN B C 1
ATOM 11446 O O . GLN B 1 725 ? -81.562 -17.453 31.766 1 14.78 725 GLN B O 1
ATOM 11451 N N . GLU B 1 726 ? -83.625 -17.969 30.75 1 14.63 726 GLU B N 1
ATOM 11452 C CA . GLU B 1 726 ? -84.125 -18.172 29.391 1 14.63 726 GLU B CA 1
ATOM 11453 C C . GLU B 1 726 ? -83.75 -17 28.484 1 14.63 726 GLU B C 1
ATOM 11455 O O . GLU B 1 726 ? -83.375 -17.203 27.344 1 14.63 726 GLU B O 1
ATOM 11460 N N . LEU B 1 727 ? -84.375 -15.758 28.703 1 14.56 727 LEU B N 1
ATOM 11461 C CA . LEU B 1 727 ? -85.375 -15.305 27.781 1 14.56 727 LEU B CA 1
ATOM 11462 C C . LEU B 1 727 ? -84.75 -14.734 26.516 1 14.56 727 LEU B C 1
ATOM 11464 O O . LEU B 1 727 ? -83.625 -14.375 26.5 1 14.56 727 LEU B O 1
ATOM 11468 N N . GLU B 1 728 ? -85.625 -13.766 25.797 1 13.34 728 GLU B N 1
ATOM 11469 C CA . GLU B 1 728 ? -86.5 -13.469 24.641 1 13.34 728 GLU B CA 1
ATOM 11470 C C . GLU B 1 728 ? -85.812 -12.445 23.719 1 13.34 728 GLU B C 1
ATOM 11472 O O . GLU B 1 728 ? -86 -12.523 22.5 1 13.34 728 GLU B O 1
ATOM 11477 N N . LYS B 1 729 ? -85.5 -11.047 24.062 1 14.95 729 LYS B N 1
ATOM 11478 C CA . LYS B 1 729 ? -86.25 -9.992 23.422 1 14.95 729 LYS B CA 1
ATOM 11479 C C . LYS B 1 729 ? -85.875 -9.82 21.953 1 14.95 729 LYS B C 1
ATOM 11481 O O . LYS B 1 729 ? -84.688 -9.891 21.625 1 14.95 729 LYS B O 1
ATOM 11486 N N . THR B 1 730 ? -86.938 -9.398 20.922 1 14.3 730 THR B N 1
ATOM 11487 C CA . THR B 1 730 ? -87.5 -9.211 19.609 1 14.3 730 THR B CA 1
ATOM 11488 C C . THR B 1 730 ? -86.812 -8.094 18.844 1 14.3 730 THR B C 1
ATOM 11490 O O . THR B 1 730 ? -86.562 -8.219 17.641 1 14.3 730 THR B O 1
ATOM 11493 N N . GLU B 1 731 ? -86.938 -6.648 19.219 1 14.37 731 GLU B N 1
ATOM 11494 C CA . GLU B 1 731 ? -87.75 -5.703 18.453 1 14.37 731 GLU B CA 1
ATOM 11495 C C . GLU B 1 731 ? -87 -5.234 17.203 1 14.37 731 GLU B C 1
ATOM 11497 O O . GLU B 1 731 ? -85.75 -5.301 17.141 1 14.37 731 GLU B O 1
ATOM 11502 N N . PRO B 1 732 ? -87.375 -3.814 16.844 1 14.59 732 PRO B N 1
ATOM 11503 C CA . PRO B 1 732 ? -88.125 -3.07 15.852 1 14.59 732 PRO B CA 1
ATOM 11504 C C . PRO B 1 732 ? -87.312 -2.564 14.688 1 14.59 732 PRO B C 1
ATOM 11506 O O . PRO B 1 732 ? -86.062 -2.598 14.766 1 14.59 732 PRO B O 1
ATOM 11509 N N . ALA B 1 733 ? -87.562 -1.066 14.312 1 13.62 733 ALA B N 1
ATOM 11510 C CA . ALA B 1 733 ? -88.25 -0.252 13.305 1 13.62 733 ALA B CA 1
ATOM 11511 C C . ALA B 1 733 ? -87.25 0.322 12.305 1 13.62 733 ALA B C 1
ATOM 11513 O O . ALA B 1 733 ? -87.5 0.26 11.094 1 13.62 733 ALA B O 1
ATOM 11514 N N . ALA B 1 734 ? -86.812 1.707 12.531 1 14.73 734 ALA B N 1
ATOM 11515 C CA . ALA B 1 734 ? -87.25 2.875 11.773 1 14.73 734 ALA B CA 1
ATOM 11516 C C . ALA B 1 734 ? -86.438 3.021 10.484 1 14.73 734 ALA B C 1
ATOM 11518 O O . ALA B 1 734 ? -85.312 2.543 10.391 1 14.73 734 ALA B O 1
ATOM 11519 N N . ALA B 1 735 ? -86.812 4.293 9.711 1 14.22 735 ALA B N 1
ATOM 11520 C CA . ALA B 1 735 ? -87.375 4.98 8.539 1 14.22 735 ALA B CA 1
ATOM 11521 C C . ALA B 1 735 ? -86.25 5.449 7.617 1 14.22 735 ALA B C 1
ATOM 11523 O O . ALA B 1 735 ? -86.25 5.176 6.414 1 14.22 735 ALA B O 1
ATOM 11524 N N . SER B 1 736 ? -86.188 6.973 7.367 1 13.34 736 SER B N 1
ATOM 11525 C CA . SER B 1 736 ? -86.688 7.797 6.258 1 13.34 736 SER B CA 1
ATOM 11526 C C . SER B 1 736 ? -85.5 8.148 5.305 1 13.34 736 SER B C 1
ATOM 11528 O O . SER B 1 736 ? -85.688 8 4.09 1 13.34 736 SER B O 1
ATOM 11530 N N . ALA B 1 737 ? -84.812 9.5 5.504 1 14.69 737 ALA B N 1
ATOM 11531 C CA . ALA B 1 737 ? -85.062 10.672 4.652 1 14.69 737 ALA B CA 1
ATOM 11532 C C . ALA B 1 737 ? -84.188 10.617 3.408 1 14.69 737 ALA B C 1
ATOM 11534 O O . ALA B 1 737 ? -83.125 9.953 3.398 1 14.69 737 ALA B O 1
ATOM 11535 N N . SER B 1 738 ? -84.375 11.781 2.551 1 13.12 738 SER B N 1
ATOM 11536 C CA . SER B 1 738 ? -84.75 12.383 1.278 1 13.12 738 SER B CA 1
ATOM 11537 C C . SER B 1 738 ? -83.5 12.633 0.396 1 13.12 738 SER B C 1
ATOM 11539 O O . SER B 1 738 ? -83.562 12.312 -0.795 1 13.12 738 SER B O 1
ATOM 11541 N N . VAL B 1 739 ? -82.625 13.82 0.681 1 14.34 739 VAL B N 1
ATOM 11542 C CA . VAL B 1 739 ? -82.812 14.945 -0.225 1 14.34 739 VAL B CA 1
ATOM 11543 C C . VAL B 1 739 ? -82.062 14.695 -1.526 1 14.34 739 VAL B C 1
ATOM 11545 O O . VAL B 1 739 ? -81.125 13.891 -1.564 1 14.34 739 VAL B O 1
ATOM 11548 N N . THR B 1 740 ? -81.688 15.875 -2.129 1 13.72 740 THR B N 1
ATOM 11549 C CA . THR B 1 740 ? -82.125 16.641 -3.295 1 13.72 740 THR B CA 1
ATOM 11550 C C . THR B 1 740 ? -81.25 16.328 -4.496 1 13.72 740 THR B C 1
ATOM 11552 O O . THR B 1 740 ? -81.75 16.016 -5.578 1 13.72 740 THR B O 1
ATOM 11555 N N . ALA B 1 741 ? -80.438 17.484 -4.898 1 14.24 741 ALA B N 1
ATOM 11556 C CA . ALA B 1 741 ? -80.75 18.297 -6.07 1 14.24 741 ALA B CA 1
ATOM 11557 C C . ALA B 1 741 ? -80.125 17.75 -7.32 1 14.24 741 ALA B C 1
ATOM 11559 O O . ALA B 1 741 ? -79 17.203 -7.246 1 14.24 741 ALA B O 1
ATOM 11560 N N . LEU B 1 742 ? -80.812 17.969 -8.461 1 12.84 742 LEU B N 1
ATOM 11561 C CA . LEU B 1 742 ? -81.125 17.625 -9.836 1 12.84 742 LEU B CA 1
ATOM 11562 C C . LEU B 1 742 ? -79.938 17.812 -10.766 1 12.84 742 LEU B C 1
ATOM 11564 O O . LEU B 1 742 ? -79.75 17 -11.672 1 12.84 742 LEU B O 1
ATOM 11568 N N . GLN B 1 743 ? -79.375 19.141 -10.781 1 13.38 743 GLN B N 1
ATOM 11569 C CA . GLN B 1 743 ? -79.75 19.812 -12.023 1 13.38 743 GLN B CA 1
ATOM 11570 C C . GLN B 1 743 ? -79 19.234 -13.203 1 13.38 743 GLN B C 1
ATOM 11572 O O . GLN B 1 743 ? -77.938 18.625 -13.031 1 13.38 743 GLN B O 1
ATOM 11577 N N . THR B 1 744 ? -78.812 20.141 -14.164 1 13.21 744 THR B N 1
ATOM 11578 C CA . THR B 1 744 ? -79.375 20.328 -15.492 1 13.21 744 THR B CA 1
ATOM 11579 C C . THR B 1 744 ? -78.5 19.766 -16.562 1 13.21 744 THR B C 1
ATOM 11581 O O . THR B 1 744 ? -78.875 18.984 -17.406 1 13.21 744 THR B O 1
ATOM 11584 N N . LYS B 1 745 ? -77.688 20.75 -17.281 1 13.59 745 LYS B N 1
ATOM 11585 C CA . LYS B 1 745 ? -78.125 21.156 -18.625 1 13.59 745 LYS B CA 1
ATOM 11586 C C . LYS B 1 745 ? -77.438 20.297 -19.672 1 13.59 745 LYS B C 1
ATOM 11588 O O . LYS B 1 745 ? -76.188 20.047 -19.594 1 13.59 745 LYS B O 1
ATOM 11593 N N . GLY B 1 746 ? -78.188 19.688 -20.781 1 13.23 746 GLY B N 1
ATOM 11594 C CA . GLY B 1 746 ? -78.188 18.766 -21.906 1 13.23 746 GLY B CA 1
ATOM 11595 C C . GLY B 1 746 ? -77.188 19.141 -23.016 1 13.23 746 GLY B C 1
ATOM 11596 O O . GLY B 1 746 ? -77 18.375 -23.953 1 13.23 746 GLY B O 1
ATOM 11597 N N . GLY B 1 747 ? -76.875 20.562 -23.078 1 13.1 747 GLY B N 1
ATOM 11598 C CA . GLY B 1 747 ? -77.312 20.984 -24.391 1 13.1 747 GLY B CA 1
ATOM 11599 C C . GLY B 1 747 ? -76.75 20.172 -25.516 1 13.1 747 GLY B C 1
ATOM 11600 O O . GLY B 1 747 ? -75.688 19.484 -25.344 1 13.1 747 GLY B O 1
ATOM 11601 N N . GLU B 1 748 ? -77.125 20.594 -26.844 1 12.95 748 GLU B N 1
ATOM 11602 C CA . GLU B 1 748 ? -77.688 20.25 -28.125 1 12.95 748 GLU B CA 1
ATOM 11603 C C . GLU B 1 748 ? -76.688 19.781 -29.125 1 12.95 748 GLU B C 1
ATOM 11605 O O . GLU B 1 748 ? -76.812 18.75 -29.781 1 12.95 748 GLU B O 1
ATOM 11610 N N . LYS B 1 749 ? -75.938 20.875 -29.812 1 13.97 749 LYS B N 1
ATOM 11611 C CA . LYS B 1 749 ? -76.375 21.125 -31.172 1 13.97 749 LYS B CA 1
ATOM 11612 C C . LYS B 1 749 ? -75.875 20.047 -32.125 1 13.97 749 LYS B C 1
ATOM 11614 O O . LYS B 1 749 ? -74.812 19.453 -31.891 1 13.97 749 LYS B O 1
ATOM 11619 N N . GLY B 1 750 ? -76.625 19.938 -33.344 1 12.89 750 GLY B N 1
ATOM 11620 C CA . GLY B 1 750 ? -77.125 19.234 -34.531 1 12.89 750 GLY B CA 1
ATOM 11621 C C . GLY B 1 750 ? -76.062 18.859 -35.5 1 12.89 750 GLY B C 1
ATOM 11622 O O . GLY B 1 750 ? -75.875 17.688 -35.875 1 12.89 750 GLY B O 1
ATOM 11623 N N . VAL B 1 751 ? -76 19.625 -36.625 1 12.95 751 VAL B N 1
ATOM 11624 C CA . VAL B 1 751 ? -76.562 19.203 -37.938 1 12.95 751 VAL B CA 1
ATOM 11625 C C . VAL B 1 751 ? -75.438 18.641 -38.781 1 12.95 751 VAL B C 1
ATOM 11627 O O . VAL B 1 751 ? -75.562 17.547 -39.344 1 12.95 751 VAL B O 1
ATOM 11630 N N . GLU B 1 752 ? -74.688 19.609 -39.531 1 13.42 752 GLU B N 1
ATOM 11631 C CA . GLU B 1 752 ? -75 19.688 -40.969 1 13.42 752 GLU B CA 1
ATOM 11632 C C . GLU B 1 752 ? -74.25 18.641 -41.75 1 13.42 752 GLU B C 1
ATOM 11634 O O . GLU B 1 752 ? -73.188 18.141 -41.281 1 13.42 752 GLU B O 1
ATOM 11639 N N . GLN B 1 753 ? -73.938 19.016 -43.125 1 13.21 753 GLN B N 1
ATOM 11640 C CA . GLN B 1 753 ? -74.375 18.625 -44.469 1 13.21 753 GLN B CA 1
ATOM 11641 C C . GLN B 1 753 ? -73.375 17.672 -45.094 1 13.21 753 GLN B C 1
ATOM 11643 O O . GLN B 1 753 ? -72.25 17.547 -44.656 1 13.21 753 GLN B O 1
ATOM 11648 N N . GLN B 1 754 ? -73.188 17.797 -46.469 1 12.93 754 GLN B N 1
ATOM 11649 C CA . GLN B 1 754 ? -73.562 17.094 -47.688 1 12.93 754 GLN B CA 1
ATOM 11650 C C . GLN B 1 754 ? -72.438 16.266 -48.25 1 12.93 754 GLN B C 1
ATOM 11652 O O . GLN B 1 754 ? -72.625 15.062 -48.5 1 12.93 754 GLN B O 1
ATOM 11657 N N . GLU B 1 755 ? -72 16.578 -49.562 1 12.95 755 GLU B N 1
ATOM 11658 C CA . GLU B 1 755 ? -72.375 15.938 -50.844 1 12.95 755 GLU B CA 1
ATOM 11659 C C . GLU B 1 755 ? -71.312 14.93 -51.281 1 12.95 755 GLU B C 1
ATOM 11661 O O . GLU B 1 755 ? -71.625 13.773 -51.594 1 12.95 755 GLU B O 1
ATOM 11666 N N . GLU B 1 756 ? -70.375 15.281 -52.375 1 13.77 756 GLU B N 1
ATOM 11667 C CA . GLU B 1 756 ? -70.562 14.883 -53.75 1 13.77 756 GLU B CA 1
ATOM 11668 C C . GLU B 1 756 ? -69.75 13.648 -54.094 1 13.77 756 GLU B C 1
ATOM 11670 O O . GLU B 1 756 ? -68.75 13.359 -53.406 1 13.77 756 GLU B O 1
ATOM 11675 N N . SER B 1 757 ? -69.5 13.305 -55.5 1 13.55 757 SER B N 1
ATOM 11676 C CA . SER B 1 757 ? -69.875 12.391 -56.594 1 13.55 757 SER B CA 1
ATOM 11677 C C . SER B 1 757 ? -68.75 11.406 -56.875 1 13.55 757 SER B C 1
ATOM 11679 O O . SER B 1 757 ? -69 10.195 -56.875 1 13.55 757 SER B O 1
ATOM 11681 N N . ASP B 1 758 ? -68.25 11.172 -58.312 1 13.41 758 ASP B N 1
ATOM 11682 C CA . ASP B 1 758 ? -68.625 10.211 -59.344 1 13.41 758 ASP B CA 1
ATOM 11683 C C . ASP B 1 758 ? -67.5 9.211 -59.594 1 13.41 758 ASP B C 1
ATOM 11685 O O . ASP B 1 758 ? -67.75 8 -59.562 1 13.41 758 ASP B O 1
ATOM 11689 N N . SER B 1 759 ? -66.625 9.273 -60.781 1 14.14 759 SER B N 1
ATOM 11690 C CA . SER B 1 759 ? -66.75 8.492 -62.031 1 14.14 759 SER B CA 1
ATOM 11691 C C . SER B 1 759 ? -65.812 7.301 -62.031 1 14.14 759 SER B C 1
ATOM 11693 O O . SER B 1 759 ? -64.812 7.277 -61.281 1 14.14 759 SER B O 1
ATOM 11695 N N . ASP B 1 760 ? -65.5 6.586 -63.344 1 13.68 760 ASP B N 1
ATOM 11696 C CA . ASP B 1 760 ? -65.812 5.383 -64.125 1 13.68 760 ASP B CA 1
ATOM 11697 C C . ASP B 1 760 ? -64.562 4.449 -64.125 1 13.68 760 ASP B C 1
ATOM 11699 O O . ASP B 1 760 ? -64.688 3.285 -63.75 1 13.68 760 ASP B O 1
ATOM 11703 N N . ASP B 1 761 ? -63.812 4.242 -65.375 1 14.23 761 ASP B N 1
ATOM 11704 C CA . ASP B 1 761 ? -63.938 3.193 -66.438 1 14.23 761 ASP B CA 1
ATOM 11705 C C . ASP B 1 761 ? -62.812 2.164 -66.25 1 14.23 761 ASP B C 1
ATOM 11707 O O . ASP B 1 761 ? -61.781 2.438 -65.625 1 14.23 761 ASP B O 1
ATOM 11711 N N . ASP B 1 762 ? -62.656 1.08 -67.375 1 13.77 762 ASP B N 1
ATOM 11712 C CA . ASP B 1 762 ? -62.719 -0.319 -67.75 1 13.77 762 ASP B CA 1
ATOM 11713 C C . ASP B 1 762 ? -61.344 -0.897 -67.938 1 13.77 762 ASP B C 1
ATOM 11715 O O . ASP B 1 762 ? -61.125 -2.092 -67.75 1 13.77 762 ASP B O 1
ATOM 11719 N N . GLY B 1 763 ? -60.281 -0.317 -68.688 1 14.42 763 GLY B N 1
ATOM 11720 C CA . GLY B 1 763 ? -59.938 -1.011 -69.938 1 14.42 763 GLY B CA 1
ATOM 11721 C C . GLY B 1 763 ? -59.062 -2.242 -69.688 1 14.42 763 GLY B C 1
ATOM 11722 O O . GLY B 1 763 ? -58.438 -2.365 -68.625 1 14.42 763 GLY B O 1
ATOM 11723 N N . SER B 1 764 ? -59 -3.244 -70.688 1 13.84 764 SER B N 1
ATOM 11724 C CA . SER B 1 764 ? -59.062 -4.562 -71.312 1 13.84 764 SER B CA 1
ATOM 11725 C C . SER B 1 764 ? -57.688 -5.234 -71.312 1 13.84 764 SER B C 1
ATOM 11727 O O . SER B 1 764 ? -57.594 -6.438 -71.062 1 13.84 764 SER B O 1
ATOM 11729 N N . VAL B 1 765 ? -56.594 -4.746 -71.938 1 15.38 765 VAL B N 1
ATOM 11730 C CA . VAL B 1 765 ? -56.312 -5.508 -73.125 1 15.38 765 VAL B CA 1
ATOM 11731 C C . VAL B 1 765 ? -55.688 -6.852 -72.75 1 15.38 765 VAL B C 1
ATOM 11733 O O . VAL B 1 765 ? -55.188 -7.02 -71.625 1 15.38 765 VAL B O 1
ATOM 11736 N N . HIS B 1 766 ? -55.156 -7.617 -73.875 1 14.15 766 HIS B N 1
ATOM 11737 C CA . HIS B 1 766 ? -55.156 -8.711 -74.875 1 14.15 766 HIS B CA 1
ATOM 11738 C C . HIS B 1 766 ? -54.094 -9.766 -74.438 1 14.15 766 HIS B C 1
ATOM 11740 O O . HIS B 1 766 ? -53.219 -9.5 -73.625 1 14.15 766 HIS B O 1
ATOM 11746 N N . LEU B 1 767 ? -53.25 -10.031 -75.375 1 14.84 767 LEU B N 1
ATOM 11747 C CA . LEU B 1 767 ? -53.125 -11.18 -76.25 1 14.84 767 LEU B CA 1
ATOM 11748 C C . LEU B 1 767 ? -52.156 -12.219 -75.688 1 14.84 767 LEU B C 1
ATOM 11750 O O . LEU B 1 767 ? -51.375 -11.906 -74.812 1 14.84 767 LEU B O 1
ATOM 11754 N N . ASN B 1 768 ? -51.375 -12.883 -76.625 1 14.3 768 ASN B N 1
ATOM 11755 C CA . ASN B 1 768 ? -51.406 -14.133 -77.375 1 14.3 768 ASN B CA 1
ATOM 11756 C C . ASN B 1 768 ? -50.438 -15.156 -76.812 1 14.3 768 ASN B C 1
ATOM 11758 O O . ASN B 1 768 ? -50.812 -16.281 -76.5 1 14.3 768 ASN B O 1
ATOM 11762 N N . MET B 1 769 ? -49.344 -15.539 -77.562 1 15.38 769 MET B N 1
ATOM 11763 C CA . MET B 1 769 ? -49.25 -16.703 -78.5 1 15.38 769 MET B CA 1
ATOM 11764 C C . MET B 1 769 ? -48.5 -17.844 -77.75 1 15.38 769 MET B C 1
ATOM 11766 O O . MET B 1 769 ? -47.75 -17.609 -76.812 1 15.38 769 MET B O 1
ATOM 11770 N N . GLU B 1 770 ? -47.938 -18.938 -78.562 1 14.22 770 GLU B N 1
ATOM 11771 C CA . GLU B 1 770 ? -48.062 -20.281 -79.125 1 14.22 770 GLU B CA 1
ATOM 11772 C C . GLU B 1 770 ? -46.969 -21.219 -78.625 1 14.22 770 GLU B C 1
ATOM 11774 O O . GLU B 1 770 ? -47.25 -22.359 -78.25 1 14.22 770 GLU B O 1
ATOM 11779 N N . LEU B 1 771 ? -45.625 -21 -78.875 1 15.01 771 LEU B N 1
ATOM 11780 C CA . LEU B 1 771 ? -45.125 -21.938 -79.875 1 15.01 771 LEU B CA 1
ATOM 11781 C C . LEU B 1 771 ? -44.906 -23.312 -79.25 1 15.01 771 LEU B C 1
ATOM 11783 O O . LEU B 1 771 ? -44.625 -23.422 -78.062 1 15.01 771 LEU B O 1
ATOM 11787 N N . ASP B 1 772 ? -44.312 -24.484 -80.062 1 14.96 772 ASP B N 1
ATOM 11788 C CA . ASP B 1 772 ? -44.5 -25.641 -80.938 1 14.96 772 ASP B CA 1
ATOM 11789 C C . ASP B 1 772 ? -43.875 -26.891 -80.375 1 14.96 772 ASP B C 1
ATOM 11791 O O . ASP B 1 772 ? -44.531 -27.938 -80.312 1 14.96 772 ASP B O 1
ATOM 11795 N N . ASP B 1 773 ? -42.812 -27.609 -81.125 1 14.97 773 ASP B N 1
ATOM 11796 C CA . ASP B 1 773 ? -42.875 -28.703 -82.125 1 14.97 773 ASP B CA 1
ATOM 11797 C C . ASP B 1 773 ? -42.312 -30 -81.5 1 14.97 773 ASP B C 1
ATOM 11799 O O . ASP B 1 773 ? -41.594 -29.969 -80.5 1 14.97 773 ASP B O 1
ATOM 11803 N N . ASP B 1 774 ? -41.375 -30.938 -82.375 1 14.73 774 ASP B N 1
ATOM 11804 C CA . ASP B 1 774 ? -41.5 -32.094 -83.25 1 14.73 774 ASP B CA 1
ATOM 11805 C C . ASP B 1 774 ? -40.844 -33.312 -82.688 1 14.73 774 ASP B C 1
ATOM 11807 O O . ASP B 1 774 ? -41.438 -34.406 -82.625 1 14.73 774 ASP B O 1
ATOM 11811 N N . GLU B 1 775 ? -39.281 -33.688 -82.938 1 15.83 775 GLU B N 1
ATOM 11812 C CA . GLU B 1 775 ? -38.938 -34.562 -84.062 1 15.83 775 GLU B CA 1
ATOM 11813 C C . GLU B 1 775 ? -38.844 -36 -83.625 1 15.83 775 GLU B C 1
ATOM 11815 O O . GLU B 1 775 ? -38.469 -36.312 -82.5 1 15.83 775 GLU B O 1
ATOM 11820 N N . GLU B 1 776 ? -39 -37.219 -84.625 1 16.41 776 GLU B N 1
ATOM 11821 C CA . GLU B 1 776 ? -39.406 -38.469 -85.25 1 16.41 776 GLU B CA 1
ATOM 11822 C C . GLU B 1 776 ? -38.312 -39.5 -85.188 1 16.41 776 GLU B C 1
ATOM 11824 O O . GLU B 1 776 ? -38.562 -40.688 -84.875 1 16.41 776 GLU B O 1
ATOM 11829 N N . GLU B 1 777 ? -36.969 -39.438 -85.75 1 17.44 777 GLU B N 1
ATOM 11830 C CA . GLU B 1 777 ? -36.75 -40.156 -87 1 17.44 777 GLU B CA 1
ATOM 11831 C C . GLU B 1 777 ? -36.656 -41.688 -86.75 1 17.44 777 GLU B C 1
ATOM 11833 O O . GLU B 1 777 ? -36.344 -42.125 -85.688 1 17.44 777 GLU B O 1
ATOM 11838 N N . GLU B 1 778 ? -36 -42.438 -87.875 1 17.44 778 GLU B N 1
ATOM 11839 C CA . GLU B 1 778 ? -36.188 -43.25 -89.125 1 17.44 778 GLU B CA 1
ATOM 11840 C C . GLU B 1 778 ? -35.625 -44.656 -88.938 1 17.44 778 GLU B C 1
ATOM 11842 O O . GLU B 1 778 ? -34.75 -44.875 -88.062 1 17.44 778 GLU B O 1
ATOM 11847 N N . ASP B 1 779 ? -35.375 -45.344 -90.062 1 22.22 779 ASP B N 1
ATOM 11848 C CA . ASP B 1 779 ? -35.594 -46.469 -91 1 22.22 779 ASP B CA 1
ATOM 11849 C C . ASP B 1 779 ? -34.469 -47.5 -90.875 1 22.22 779 ASP B C 1
ATOM 11851 O O . ASP B 1 779 ? -33.375 -47.188 -90.438 1 22.22 779 ASP B O 1
ATOM 11855 N N . GLU B 1 780 ? -34.25 -48.312 -92.188 1 19.88 780 GLU B N 1
ATOM 11856 C CA . GLU B 1 780 ? -34.594 -49.188 -93.25 1 19.88 780 GLU B CA 1
ATOM 11857 C C . GLU B 1 780 ? -33.344 -49.719 -93.938 1 19.88 780 GLU B C 1
ATOM 11859 O O . GLU B 1 780 ? -32.281 -49.156 -93.812 1 19.88 780 GLU B O 1
ATOM 11864 N N . GLU B 1 781 ? -33.406 -49.812 -95.438 1 19.5 781 GLU B N 1
ATOM 11865 C CA . GLU B 1 781 ? -33.375 -50.5 -96.75 1 19.5 781 GLU B CA 1
ATOM 11866 C C . GLU B 1 781 ? -32 -50.312 -97.375 1 19.5 781 GLU B C 1
ATOM 11868 O O . GLU B 1 781 ? -31.422 -51.281 -97.938 1 19.5 781 GLU B O 1
ATOM 11873 N N . ASP B 1 782 ? -31.609 -49.156 -98.312 1 20.05 782 ASP B N 1
ATOM 11874 C CA . ASP B 1 782 ? -30.781 -49.312 -99.5 1 20.05 782 ASP B CA 1
ATOM 11875 C C . ASP B 1 782 ? -29.312 -49.438 -99.125 1 20.05 782 ASP B C 1
ATOM 11877 O O . ASP B 1 782 ? -28.781 -48.656 -98.312 1 20.05 782 ASP B O 1
#

Organism: Hypocrea jecorina (strain QM6a) (NCBI:txid431241)